Protein AF-A0AAW4JPZ0-F1 (afdb_monomer_lite)

Organism: NCBI:txid479978

Radius of gyration: 32.88 Å; chains: 1; bounding box: 111×64×80 Å

Foldseek 3Di:
DADFLLVQQLLLQLLLVLVVLDDDLSVLVNVCSVCSRVPDPDPRFDDPDDLVRLVVSLVSLVVQLVVLVVQLLVLLVQEALLLLLLLQLLLFQQRPVVNFRDLAFGSQLFLSLLSLLHLHALADDLFDDPSHNLSSLSNSQSSSSNVSSVVSSVVSVLVSQPVPPDPALQSPQLLVLLQVVVVPSGFAQQFLLLLLLVVLLQVLCVVVVRHAARLVLLLLLLVVQRVLSRVLSVVLQVPDDPPFLSNVCSSNVHSPSVHRRDGDPVNVVSSRVRSVSNKDFQVRSLVSGDPVRSVSNVVSLVFQEDHPVPSDNHNDPGSLPGPCLLRQWYDHPRIIHRSTSSCSGRVVSVNCCVSCCVPVPPSSLVSLQVSLLCLLQVLLCVQQDPKDKDAWWWWAAPVRPDTAIFRMWIGHQQEIEGEQEASDDQDSCSSNSPRVSSLVSLLVQVLVSLLRRLSLVVSCQVRQKIWIAHPVGDIDIDGLVRHPAYAYEREYQDAPFQVQLLVSSCCSSLSYPPLFNHRYGYSSVSNVLSQQQNHPLSNVLLLVLSSLQSLPNLEGERGDLQSVLCLLQQDPRLLVLLVCVVVPVQFRDDPPDDTRRHDYDDHCSCVVFPPVLSCQQPVPHSNGDPVRHGRHSADPVLVVLLVVQCVPPVDSQFSSLSSSHGNVPVVCQCVQQPPDPDPAWDWDDRRQEIEIEDEPVDDPVRSCPDPVNLVSLQRHQKYWYWYADPSDTHTHGMDGGCVRSLNPDDDDDTRHSHSSDPPPVSSVVSVVVVVVQQPPVLLVVVVVVPDDSVLSRLCSNLVNSVVLVVLCVVPNDSNLSSCCQSPLLCVVCVVVVHRSVPQPDDSVQVNVLSVCVVVLQAPPVCSNVLVVVCSVPPPDRSSVSCVVVVRTAAAPLLLLLVLLLVLCVVCVVLLVCVLVPPPVSLVVSQVSSCVVSVHRHRVVSSVVSNCQCNPDDCSSVVSVVVPPDDD

Sequence (967 aa):
MPIPLRDSGFDLDKLVLLKTIGGPVAQTLLDMSSAMQIAAPTPVPPPDFSARQITHFRQTCQTLQGEARDRLEAAMLKTSTMNCAQVAIILGQADLHLAAVTASPNAFSYEIELIAGSNSGLRWTEKFGRGDINASLAALAEARRFNVYSHLDLFTHGLEKSIGERFSYGNIPLGKLFSTEWLSGRGKFFTAYDLKYMEMIRSDLTLHRVHVPDPRAAHALIQPYVPRWTEAINSLIVTLSRSSPLRRVISSQSLLSHGTISLNPEDHKMFKRALPRLSLLYTQLLAQIPTHLREDAEIWLDLLTLSSDNKRQTRFHSHMDSPLRQRPILSAGAQRLVALPHKLSTDLSTVVDEIWSSNLKEAYFSARARSVETIALHTLTERLTGCRSIGGGFYTSRDGRIRGEVDGVVLWHDICIILEGKGGFLSIASRRGHDEAALADLRQTVGEGYFQAARIARVLEVDGSVDLRSTTGETLVVNGKSLRRMYVIIPTADDFHVVATKLPILWHKGVLPRGSLPLIISAQDLLLLADALTSATQLIAYLDFREEILANTWLHLADELEILGAFLGGLDVVGESQMELADGSTRQRFGRKRKVKIVNIAPMQQERYIDPWMARKFSQSLDGDPTIKPPARHDAESERALEDLWRNERDLGSITAGICLDRRIPGLIVKGCRGLHIRKIHVRRHYGISAVAFPSHMSIERVKKNPEVKKEANRSRYILYVEIEKGSPRLRHVALGRKHARFKAGNVRTALRSGVPLHNGWYERMEARRSKSFNRAAVAALEAEGLSRDIAVGVVRAGLANQVRETSRAGVDLARVAALWLGDVAQLAVEQRTHPASLQLQNATLVRILLMVESFTLPKKNVLPLLRLMVSERNSEPYAAAKEARLLANDDEELIRSAISAVLREEPEALQRLRSGKKSVRNYLLGRVAKRMGMAPRPDLAMQILTQATEQEGGWARLTQSQGVRE

Structure (mmCIF, N/CA/C/O backbone):
data_AF-A0AAW4JPZ0-F1
#
_entry.id   AF-A0AAW4JPZ0-F1
#
loop_
_atom_site.group_PDB
_atom_site.id
_atom_site.type_symbol
_atom_site.label_atom_id
_atom_site.label_alt_id
_atom_site.label_comp_id
_atom_site.label_asym_id
_atom_site.label_entity_id
_atom_site.label_seq_id
_atom_site.pdbx_PDB_ins_code
_atom_site.Cartn_x
_atom_site.Cartn_y
_atom_site.Cartn_z
_atom_site.occupancy
_atom_site.B_iso_or_equiv
_atom_site.auth_seq_id
_atom_site.auth_comp_id
_atom_site.auth_asym_id
_atom_site.auth_atom_id
_atom_site.pdbx_PDB_model_num
ATOM 1 N N . MET A 1 1 ? -17.068 11.134 -11.189 1.00 26.08 1 MET A N 1
ATOM 2 C CA . MET A 1 1 ? -16.119 11.398 -12.288 1.00 26.08 1 MET A CA 1
ATOM 3 C C . MET A 1 1 ? -16.030 10.141 -13.140 1.00 26.08 1 MET A C 1
ATOM 5 O O . MET A 1 1 ? -16.280 9.075 -12.586 1.00 26.08 1 MET A O 1
ATOM 9 N N . PRO A 1 2 ? -15.758 10.236 -14.451 1.00 31.30 2 PRO A N 1
ATOM 10 C CA . PRO A 1 2 ? -15.412 9.064 -15.245 1.00 31.30 2 PRO A CA 1
ATOM 11 C C . PRO A 1 2 ? -14.037 8.534 -14.811 1.00 31.30 2 PRO A C 1
ATOM 13 O O . PRO A 1 2 ? -13.208 9.301 -14.327 1.00 31.30 2 PRO A O 1
ATOM 16 N N . ILE A 1 3 ? -13.828 7.232 -15.001 1.00 37.84 3 ILE A N 1
ATOM 17 C CA . ILE A 1 3 ? -12.562 6.508 -14.813 1.00 37.84 3 ILE A CA 1
ATOM 18 C C . ILE A 1 3 ? -11.396 7.314 -15.439 1.00 37.84 3 ILE A C 1
ATOM 20 O O . ILE A 1 3 ? -11.584 7.881 -16.525 1.00 37.84 3 ILE A O 1
ATOM 24 N N . PRO A 1 4 ? -10.201 7.385 -14.816 1.00 47.19 4 PRO A N 1
ATOM 25 C CA . PRO A 1 4 ? -9.042 8.036 -15.427 1.00 47.19 4 PRO A CA 1
ATOM 26 C C . PRO A 1 4 ? -8.773 7.513 -16.852 1.00 47.19 4 PRO A C 1
ATOM 28 O O . PRO A 1 4 ? -8.834 6.311 -17.104 1.00 47.19 4 PRO A O 1
ATOM 31 N N . LEU A 1 5 ? -8.445 8.411 -17.792 1.00 46.41 5 LEU A N 1
ATOM 32 C CA . LEU A 1 5 ? -8.240 8.106 -19.226 1.00 46.41 5 LEU A CA 1
ATOM 33 C C . LEU A 1 5 ? -7.129 7.063 -19.503 1.00 46.41 5 LEU A C 1
ATOM 35 O O . LEU A 1 5 ? -7.093 6.471 -20.577 1.00 46.41 5 LEU A O 1
ATOM 39 N N . ARG A 1 6 ? -6.234 6.806 -18.542 1.00 53.91 6 ARG A N 1
ATOM 40 C CA . ARG A 1 6 ? -5.093 5.882 -18.702 1.00 53.91 6 ARG A CA 1
ATOM 41 C C . ARG A 1 6 ? -5.485 4.419 -18.727 1.00 53.91 6 ARG A C 1
ATOM 43 O O . ARG A 1 6 ? -4.976 3.670 -19.559 1.00 53.91 6 ARG A O 1
ATOM 50 N N . ASP A 1 7 ? -6.452 4.043 -17.901 1.00 62.25 7 ASP A N 1
ATOM 51 C CA . ASP A 1 7 ? -7.003 2.688 -17.914 1.00 62.25 7 ASP A CA 1
ATOM 52 C C . ASP A 1 7 ? -7.899 2.488 -19.152 1.00 62.25 7 ASP A C 1
ATOM 54 O O . ASP A 1 7 ? -7.961 1.395 -19.722 1.00 62.25 7 ASP A O 1
ATOM 58 N N . SER A 1 8 ? -8.527 3.565 -19.647 1.00 70.62 8 SER A N 1
ATOM 59 C CA . SER A 1 8 ? -9.424 3.482 -20.801 1.00 70.62 8 SER A CA 1
ATOM 60 C C . SER A 1 8 ? -8.691 3.163 -22.107 1.00 70.62 8 SER A C 1
ATOM 62 O O . SER A 1 8 ? -9.219 2.396 -22.911 1.00 70.62 8 SER A O 1
ATOM 64 N N . GLY A 1 9 ? -7.465 3.657 -22.310 1.00 80.62 9 GLY A N 1
ATOM 65 C CA . GLY A 1 9 ? -6.660 3.332 -23.493 1.00 80.62 9 GLY A CA 1
ATOM 66 C C . GLY A 1 9 ? -6.282 1.851 -23.594 1.00 80.62 9 GLY A C 1
ATOM 67 O O . GLY A 1 9 ? -6.441 1.240 -24.655 1.00 80.62 9 GLY A O 1
ATOM 68 N N . PHE A 1 10 ? -5.856 1.246 -22.479 1.00 84.94 10 PHE A N 1
ATOM 69 C CA . PHE A 1 10 ? -5.588 -0.196 -22.407 1.00 84.94 10 PHE A CA 1
ATOM 70 C C . PHE A 1 10 ? -6.864 -1.016 -22.636 1.00 84.94 10 PHE A C 1
ATOM 72 O O . PHE A 1 10 ? -6.847 -2.001 -23.377 1.00 84.94 10 PHE A O 1
ATOM 79 N N . ASP A 1 11 ? -7.989 -0.591 -22.058 1.00 81.38 11 ASP A N 1
ATOM 80 C CA . ASP A 1 11 ? -9.278 -1.247 -22.266 1.00 81.38 11 ASP A CA 1
ATOM 81 C C . ASP A 1 11 ? -9.766 -1.146 -23.718 1.00 81.38 11 ASP A C 1
ATOM 83 O O . ASP A 1 11 ? -10.291 -2.124 -24.249 1.00 81.38 11 ASP A O 1
ATOM 87 N N . LEU A 1 12 ? -9.551 -0.016 -24.398 1.00 86.75 12 LEU A N 1
ATOM 88 C CA . LEU A 1 12 ? -9.835 0.125 -25.831 1.00 86.75 12 LEU A CA 1
ATOM 89 C C . LEU A 1 12 ? -8.989 -0.846 -26.667 1.00 86.75 12 LEU A C 1
ATOM 91 O O . LEU A 1 12 ? -9.527 -1.533 -27.538 1.00 86.75 12 LEU A O 1
ATOM 95 N N . ASP A 1 13 ? -7.690 -0.956 -26.375 1.00 90.38 13 ASP A N 1
ATOM 96 C CA . ASP A 1 13 ? -6.790 -1.918 -27.026 1.00 90.38 13 ASP A CA 1
ATOM 97 C C . ASP A 1 13 ? -7.234 -3.371 -26.764 1.00 90.38 13 ASP A C 1
ATOM 99 O O . ASP A 1 13 ? -7.239 -4.206 -27.674 1.00 90.38 13 ASP A O 1
ATOM 103 N N . LYS A 1 14 ? -7.700 -3.667 -25.545 1.00 90.12 14 LYS A N 1
ATOM 104 C CA . LYS A 1 14 ? -8.281 -4.962 -25.163 1.00 90.12 14 LYS A CA 1
ATOM 105 C C . LYS A 1 14 ? -9.532 -5.302 -25.973 1.00 90.12 14 LYS A C 1
ATOM 107 O O . LYS A 1 14 ? -9.638 -6.428 -26.457 1.00 90.12 14 LYS A O 1
ATOM 112 N N . LEU A 1 15 ? -10.449 -4.352 -26.173 1.00 90.50 15 LEU A N 1
ATOM 113 C CA . LEU A 1 15 ? -11.642 -4.557 -27.007 1.00 90.50 15 LEU A CA 1
ATOM 114 C C . LEU A 1 15 ? -11.270 -4.908 -28.457 1.00 90.50 15 LEU A C 1
ATOM 116 O O . LEU A 1 15 ? -11.903 -5.769 -29.066 1.00 90.50 15 LEU A O 1
ATOM 120 N N . VAL A 1 16 ? -10.240 -4.262 -29.010 1.00 92.31 16 VAL A N 1
ATOM 121 C CA . VAL A 1 16 ? -9.763 -4.516 -30.380 1.00 92.31 16 VAL A CA 1
ATOM 122 C C . VAL A 1 16 ? -9.237 -5.940 -30.511 1.00 92.31 16 VAL A C 1
ATOM 124 O O . VAL A 1 16 ? -9.633 -6.655 -31.427 1.00 92.31 16 VAL A O 1
ATOM 127 N N . LEU A 1 17 ? -8.391 -6.381 -29.578 1.00 93.44 17 LEU A N 1
ATOM 128 C CA . LEU A 1 17 ? -7.812 -7.724 -29.637 1.00 93.44 17 LEU A CA 1
ATOM 129 C C . LEU A 1 17 ? -8.838 -8.825 -29.353 1.00 93.44 17 LEU A C 1
ATOM 131 O O . LEU A 1 17 ? -8.780 -9.873 -29.991 1.00 93.44 17 LEU A O 1
ATOM 135 N N . LEU A 1 18 ? -9.811 -8.592 -28.467 1.00 92.75 18 LEU A N 1
ATOM 136 C CA . LEU A 1 18 ? -10.906 -9.540 -28.229 1.00 92.75 18 LEU A CA 1
ATOM 137 C C . LEU A 1 18 ? -11.735 -9.796 -29.497 1.00 92.75 18 LEU A C 1
ATOM 139 O O . LEU A 1 18 ? -12.081 -10.946 -29.768 1.00 92.75 18 LEU A O 1
ATOM 143 N N . LYS A 1 19 ? -11.991 -8.756 -30.306 1.00 91.06 19 LYS A N 1
ATOM 144 C CA . LYS A 1 19 ? -12.650 -8.906 -31.617 1.00 91.06 19 LYS A CA 1
ATOM 145 C C . LYS A 1 19 ? -11.830 -9.768 -32.577 1.00 91.06 19 LYS A C 1
ATOM 147 O O . LYS A 1 19 ? -12.410 -10.552 -33.319 1.00 91.06 19 LYS A O 1
ATOM 152 N N . THR A 1 20 ? -10.504 -9.641 -32.543 1.00 89.06 20 THR A N 1
ATOM 153 C CA . THR A 1 20 ? -9.594 -10.428 -33.389 1.00 89.06 20 THR A CA 1
ATOM 154 C C . THR A 1 20 ? -9.496 -11.890 -32.950 1.00 89.06 20 THR A C 1
ATOM 156 O O . THR A 1 20 ? -9.443 -12.766 -33.805 1.00 89.06 20 THR A O 1
ATOM 159 N N . ILE A 1 21 ? -9.478 -12.172 -31.639 1.00 92.44 21 ILE A N 1
ATOM 160 C CA . ILE A 1 21 ? -9.408 -13.550 -31.114 1.00 92.44 21 ILE A CA 1
ATOM 161 C C . ILE A 1 21 ? -10.687 -14.330 -31.455 1.00 92.44 21 ILE A C 1
ATOM 163 O O . ILE A 1 21 ? -10.613 -15.483 -31.877 1.00 92.44 21 ILE A O 1
ATOM 167 N N . GLY A 1 22 ? -11.856 -13.707 -31.275 1.00 86.31 22 GLY A N 1
ATOM 168 C CA . GLY A 1 22 ? -13.150 -14.325 -31.557 1.00 86.31 22 GLY A CA 1
ATOM 169 C C . GLY A 1 22 ? -13.521 -15.501 -30.637 1.00 86.31 22 GLY A C 1
ATOM 170 O O . GLY A 1 22 ? -12.825 -15.859 -29.686 1.00 86.31 22 GLY A O 1
ATOM 171 N N . GLY A 1 23 ? -14.681 -16.101 -30.904 1.00 88.44 23 GLY A N 1
ATOM 172 C CA . GLY A 1 23 ? -15.221 -17.221 -30.129 1.00 88.44 23 GLY A CA 1
ATOM 173 C C . GLY A 1 23 ? -15.997 -16.818 -28.860 1.00 88.44 23 GLY A C 1
ATOM 174 O O . GLY A 1 23 ? -16.029 -15.647 -28.479 1.00 88.44 23 GLY A O 1
ATOM 175 N N . PRO A 1 24 ? -16.649 -17.786 -28.182 1.00 85.56 24 PRO A N 1
ATOM 176 C CA . PRO A 1 24 ? -17.629 -17.497 -27.125 1.00 85.56 24 PRO A CA 1
ATOM 177 C C . PRO A 1 24 ? -17.048 -16.783 -25.897 1.00 85.56 24 PRO A C 1
ATOM 179 O O . PRO A 1 24 ? -17.677 -15.882 -25.338 1.00 85.56 24 PRO A O 1
ATOM 182 N N . VAL A 1 25 ? -15.829 -17.166 -25.493 1.00 85.38 25 VAL A N 1
ATOM 183 C CA . VAL A 1 25 ? -15.129 -16.545 -24.359 1.00 85.38 25 VAL A CA 1
ATOM 184 C C . VAL A 1 25 ? -14.765 -15.102 -24.694 1.00 85.38 25 VAL A C 1
ATOM 186 O O . VAL A 1 25 ? -15.086 -14.203 -23.921 1.00 85.38 25 VAL A O 1
ATOM 189 N N . ALA A 1 26 ? -14.170 -14.861 -25.867 1.00 89.12 26 ALA A N 1
ATOM 190 C CA . ALA A 1 26 ? -13.782 -13.518 -26.287 1.00 89.12 26 ALA A CA 1
ATOM 191 C C . ALA A 1 26 ? -14.992 -12.585 -26.416 1.00 89.12 26 ALA A C 1
ATOM 193 O O . ALA A 1 26 ? -14.933 -11.458 -25.932 1.00 89.12 26 ALA A O 1
ATOM 194 N N . GLN A 1 27 ? -16.095 -13.067 -27.004 1.00 86.81 27 GLN A N 1
ATOM 195 C CA . GLN A 1 27 ? -17.321 -12.285 -27.171 1.00 86.81 27 GLN A CA 1
ATOM 196 C C . GLN A 1 27 ? -17.910 -11.858 -25.824 1.00 86.81 27 GLN A C 1
ATOM 198 O O . GLN A 1 27 ? -18.240 -10.696 -25.630 1.00 86.81 27 GLN A O 1
ATOM 203 N N . THR A 1 28 ? -17.962 -12.764 -24.851 1.00 82.31 28 THR A N 1
ATOM 204 C CA . THR A 1 28 ? -18.481 -12.420 -23.521 1.00 82.31 28 THR A CA 1
ATOM 205 C C . THR A 1 28 ? -17.577 -11.413 -22.804 1.00 82.31 28 THR A C 1
ATOM 207 O O . THR A 1 28 ? -18.065 -10.475 -22.180 1.00 82.31 28 THR A O 1
ATOM 210 N N . LEU A 1 29 ? -16.248 -11.572 -22.894 1.00 82.00 29 LEU A N 1
ATOM 211 C CA . LEU A 1 29 ? -15.302 -10.606 -22.322 1.00 82.00 29 LEU A CA 1
ATOM 212 C C . LEU A 1 29 ? -15.391 -9.239 -23.010 1.00 82.00 29 LEU A C 1
ATOM 214 O O . LEU A 1 29 ? -15.194 -8.212 -22.352 1.00 82.00 29 LEU A O 1
ATOM 218 N N . LEU A 1 30 ? -15.687 -9.227 -24.312 1.00 84.31 30 LEU A N 1
ATOM 219 C CA . LEU A 1 30 ? -15.935 -8.020 -25.088 1.00 84.31 30 LEU A CA 1
ATOM 220 C C . LEU A 1 30 ? -17.180 -7.308 -24.553 1.00 84.31 30 LEU A C 1
ATOM 222 O O . LEU A 1 30 ? -17.080 -6.145 -24.172 1.00 84.31 30 LEU A O 1
ATOM 226 N N . ASP A 1 31 ? -18.298 -8.023 -24.419 1.00 77.31 31 ASP A N 1
ATOM 227 C CA . ASP A 1 31 ? -19.561 -7.483 -23.905 1.00 77.31 31 ASP A CA 1
ATOM 228 C C . ASP A 1 31 ? -19.399 -6.941 -22.473 1.00 77.31 31 ASP A C 1
ATOM 230 O O . ASP A 1 31 ? -19.834 -5.828 -22.168 1.00 77.31 31 ASP A O 1
ATOM 234 N N . MET A 1 32 ? -18.695 -7.684 -21.606 1.00 72.56 32 MET A N 1
ATOM 235 C CA . MET A 1 32 ? -18.356 -7.249 -20.245 1.00 72.56 32 MET A CA 1
ATOM 236 C C . MET A 1 32 ? -17.547 -5.951 -20.247 1.00 72.56 32 MET A C 1
ATOM 238 O O . MET A 1 32 ? -17.881 -5.004 -19.536 1.00 72.56 32 MET A O 1
ATOM 242 N N . SER A 1 33 ? -16.483 -5.902 -21.048 1.00 73.75 33 SER A N 1
ATOM 243 C CA . SER A 1 33 ? -15.581 -4.749 -21.098 1.00 73.75 33 SER A CA 1
ATOM 244 C C . SER A 1 33 ? -16.268 -3.522 -21.705 1.00 73.75 33 SER A C 1
ATOM 246 O O . SER A 1 33 ? -16.056 -2.410 -21.230 1.00 73.75 33 SER A O 1
ATOM 248 N N . SER A 1 34 ? -17.135 -3.708 -22.705 1.00 72.75 34 SER A N 1
ATOM 249 C CA . SER A 1 34 ? -17.938 -2.632 -23.293 1.00 72.75 34 SER A CA 1
ATOM 250 C C . SER A 1 34 ? -18.981 -2.084 -22.316 1.00 72.75 34 SER A C 1
ATOM 252 O O . SER A 1 34 ? -19.147 -0.868 -22.233 1.00 72.75 34 SER A O 1
ATOM 254 N N . ALA A 1 35 ? -19.634 -2.939 -21.521 1.00 64.06 35 ALA A N 1
ATOM 255 C CA . ALA A 1 35 ? -20.591 -2.496 -20.505 1.00 64.06 35 ALA A CA 1
ATOM 256 C C . ALA A 1 35 ? -19.929 -1.637 -19.411 1.00 64.06 35 ALA A C 1
ATOM 258 O O . ALA A 1 35 ? -20.505 -0.638 -18.976 1.00 64.06 35 ALA A O 1
ATOM 259 N N . MET A 1 36 ? -18.698 -1.976 -19.004 1.00 61.22 36 MET A N 1
ATOM 260 C CA . MET A 1 36 ? -17.944 -1.201 -18.006 1.00 61.22 36 MET A CA 1
ATOM 261 C C . MET A 1 36 ? -17.610 0.227 -18.474 1.00 61.22 36 MET A C 1
ATOM 263 O O . MET A 1 36 ? -17.472 1.113 -17.634 1.00 61.22 36 MET A O 1
ATOM 267 N N . GLN A 1 37 ? -17.547 0.487 -19.787 1.00 61.62 37 GLN A N 1
ATOM 268 C CA . GLN A 1 37 ? -17.270 1.826 -20.325 1.00 61.62 37 GLN A CA 1
ATOM 269 C C . GLN A 1 37 ? -18.472 2.792 -20.268 1.00 61.62 37 GLN A C 1
ATOM 271 O O . GLN A 1 37 ? -18.270 4.002 -20.333 1.00 61.62 37 GLN A O 1
ATOM 276 N N . ILE A 1 38 ? -19.712 2.300 -20.122 1.00 50.00 38 ILE A N 1
ATOM 277 C CA . ILE A 1 38 ? -20.946 3.110 -20.272 1.00 50.00 38 ILE A CA 1
ATOM 278 C C . ILE A 1 38 ? -21.476 3.664 -18.919 1.00 50.00 38 ILE A C 1
ATOM 280 O O . ILE A 1 38 ? -22.502 4.332 -18.861 1.00 50.00 38 ILE A O 1
ATOM 284 N N . ALA A 1 39 ? -20.734 3.489 -17.817 1.00 42.31 39 ALA A N 1
ATOM 285 C CA . ALA A 1 39 ? -21.005 4.096 -16.499 1.00 42.31 39 ALA A CA 1
ATOM 286 C C . ALA A 1 39 ? -22.301 3.658 -15.774 1.00 42.31 39 ALA A C 1
ATOM 288 O O . ALA A 1 39 ? -22.744 4.323 -14.838 1.00 42.31 39 ALA A O 1
ATOM 289 N N . ALA A 1 40 ? -22.856 2.491 -16.109 1.00 36.84 40 ALA A N 1
ATOM 290 C CA . ALA A 1 40 ? -23.821 1.799 -15.257 1.00 36.84 40 ALA A CA 1
ATOM 291 C C . ALA A 1 40 ? -23.407 0.325 -15.121 1.00 36.84 40 ALA A C 1
ATOM 293 O O . ALA A 1 40 ? -23.264 -0.346 -16.147 1.00 36.84 40 ALA A O 1
ATOM 294 N N . PRO A 1 41 ? -23.203 -0.208 -13.897 1.00 41.38 41 PRO A N 1
ATOM 295 C CA . PRO A 1 41 ? -22.935 -1.626 -13.704 1.00 41.38 41 PRO A CA 1
ATOM 296 C C . PRO A 1 41 ? -24.203 -2.395 -14.067 1.00 41.38 41 PRO A C 1
ATOM 298 O O . PRO A 1 41 ? -25.071 -2.652 -13.235 1.00 41.38 41 PRO A O 1
ATOM 301 N N . THR A 1 42 ? -24.336 -2.739 -15.342 1.00 36.59 42 THR A N 1
ATOM 302 C CA . THR A 1 42 ? -25.367 -3.676 -15.766 1.00 36.59 42 THR A CA 1
ATOM 303 C C . THR A 1 42 ? -24.881 -5.044 -15.292 1.00 36.59 42 THR A C 1
ATOM 305 O O . THR A 1 42 ? -23.734 -5.396 -15.580 1.00 36.59 42 THR A O 1
ATOM 308 N N . PRO A 1 43 ? -25.668 -5.807 -14.516 1.00 40.09 43 PRO A N 1
ATOM 309 C CA . PRO A 1 43 ? -25.243 -7.121 -14.061 1.00 40.09 43 PRO A CA 1
ATOM 310 C C . PRO A 1 43 ? -25.048 -8.028 -15.278 1.00 40.09 43 PRO A C 1
ATOM 312 O O . PRO A 1 43 ? -26.017 -8.516 -15.857 1.00 40.09 43 PRO A O 1
ATOM 315 N N . VAL A 1 44 ? -23.793 -8.248 -15.673 1.00 40.81 44 VAL A N 1
ATOM 316 C CA . VAL A 1 44 ? -23.469 -9.230 -16.706 1.00 40.81 44 VAL A CA 1
ATOM 317 C C . VAL A 1 44 ? -23.638 -10.614 -16.076 1.00 40.81 44 VAL A C 1
ATOM 319 O O . VAL A 1 44 ? -23.067 -10.859 -15.005 1.00 40.81 44 VAL A O 1
ATOM 322 N N . PRO A 1 45 ? -24.459 -11.511 -16.653 1.00 41.62 45 PRO A N 1
ATOM 323 C CA . PRO A 1 45 ? -24.590 -12.867 -16.138 1.00 41.62 45 PRO A CA 1
ATOM 324 C C . PRO A 1 45 ? -23.210 -13.542 -16.098 1.00 41.62 45 PRO A C 1
ATOM 326 O O . PRO A 1 45 ? -22.396 -13.311 -16.994 1.00 41.62 45 PRO A O 1
ATOM 329 N N . PRO A 1 46 ? -22.916 -14.352 -15.062 1.00 48.47 46 PRO A N 1
ATOM 330 C CA . PRO A 1 46 ? -21.647 -15.054 -14.998 1.00 48.47 46 PRO A CA 1
ATOM 331 C C . PRO A 1 46 ? -21.509 -15.939 -16.241 1.00 48.47 46 PRO A C 1
ATOM 333 O O . PRO A 1 46 ? -22.488 -16.583 -16.635 1.00 48.47 46 PRO A O 1
ATOM 336 N N . PRO A 1 47 ? -20.325 -15.963 -16.863 1.00 57.50 47 PRO A N 1
ATOM 337 C CA . PRO A 1 47 ? -20.127 -16.737 -18.071 1.00 57.50 47 PRO A CA 1
ATOM 338 C C . PRO A 1 47 ? -20.341 -18.233 -17.812 1.00 57.50 47 PRO A C 1
ATOM 340 O O . PRO A 1 47 ? -19.744 -18.795 -16.894 1.00 57.50 47 PRO A O 1
ATOM 343 N N . ASP A 1 48 ? -21.162 -18.880 -18.641 1.00 65.88 48 ASP A N 1
ATOM 344 C CA . ASP A 1 48 ? -21.320 -20.338 -18.665 1.00 65.88 48 ASP A CA 1
ATOM 345 C C . ASP A 1 48 ? -20.389 -20.917 -19.740 1.00 65.88 48 ASP A C 1
ATOM 347 O O . ASP A 1 48 ? -20.785 -21.171 -20.879 1.00 65.88 48 ASP A O 1
ATOM 351 N N . PHE A 1 49 ? -19.099 -21.014 -19.409 1.00 74.94 49 PHE A N 1
ATOM 352 C CA . PHE A 1 49 ? -18.096 -21.597 -20.297 1.00 74.94 49 PHE A CA 1
ATOM 353 C C . PHE A 1 49 ? -17.802 -23.040 -19.898 1.00 74.94 49 PHE A C 1
ATOM 355 O O . PHE A 1 49 ? -17.612 -23.353 -18.724 1.00 74.94 49 PHE A O 1
ATOM 362 N N . SER A 1 50 ? -17.651 -23.917 -20.887 1.00 80.31 50 SER A N 1
ATOM 363 C CA . SER A 1 50 ? -16.997 -25.206 -20.665 1.00 80.31 50 SER A CA 1
ATOM 364 C C . SER A 1 50 ? -15.505 -25.003 -20.377 1.00 80.31 50 SER A C 1
ATOM 366 O O . SER A 1 50 ? -14.872 -24.106 -20.940 1.00 80.31 50 SER A O 1
ATOM 368 N N . ALA A 1 51 ? -14.910 -25.882 -19.562 1.00 78.06 51 ALA A N 1
ATOM 369 C CA . ALA A 1 51 ? -13.464 -25.876 -19.319 1.00 78.06 51 ALA A CA 1
ATOM 370 C C . ALA A 1 51 ? -12.674 -25.880 -20.642 1.00 78.06 51 ALA A C 1
ATOM 372 O O . ALA A 1 51 ? -11.763 -25.082 -20.816 1.00 78.06 51 ALA A O 1
ATOM 373 N N . ARG A 1 52 ? -13.122 -26.668 -21.633 1.00 83.75 52 ARG A N 1
ATOM 374 C CA . ARG A 1 52 ? -12.526 -26.727 -22.978 1.00 83.75 52 ARG A CA 1
ATOM 375 C C . ARG A 1 52 ? -12.510 -25.372 -23.694 1.00 83.75 52 ARG A C 1
ATOM 377 O O . ARG A 1 52 ? -11.510 -25.047 -24.327 1.00 83.75 52 ARG A O 1
ATOM 384 N N . GLN A 1 53 ? -13.589 -24.589 -23.609 1.00 85.62 53 GLN A N 1
ATOM 385 C CA . GLN A 1 53 ? -13.640 -23.246 -24.203 1.00 85.62 53 GLN A CA 1
ATOM 386 C C . GLN A 1 53 ? -12.641 -22.299 -23.532 1.00 85.62 53 GLN A C 1
ATOM 388 O O . GLN A 1 53 ? -11.978 -21.534 -24.232 1.00 85.62 53 GLN A O 1
ATOM 393 N N . ILE A 1 54 ? -12.493 -22.375 -22.204 1.00 82.69 54 ILE A N 1
ATOM 394 C CA . ILE A 1 54 ? -11.499 -21.571 -21.485 1.00 82.69 54 ILE A CA 1
ATOM 395 C C . ILE A 1 54 ? -10.078 -22.004 -21.848 1.00 82.69 54 ILE A C 1
ATOM 397 O O . ILE A 1 54 ? -9.275 -21.157 -22.231 1.00 82.69 54 ILE A O 1
ATOM 401 N N . THR A 1 55 ? -9.766 -23.299 -21.774 1.00 84.31 55 THR A N 1
ATOM 402 C CA . THR A 1 55 ? -8.432 -23.818 -22.098 1.00 84.31 55 THR A CA 1
ATOM 403 C C . THR A 1 55 ? -8.028 -23.449 -23.527 1.00 84.31 55 THR A C 1
ATOM 405 O O . THR A 1 55 ? -6.907 -22.996 -23.743 1.00 84.31 55 THR A O 1
ATOM 408 N N . HIS A 1 56 ? -8.946 -23.568 -24.495 1.00 90.00 56 HIS A N 1
ATOM 409 C CA . HIS A 1 56 ? -8.684 -23.174 -25.880 1.00 90.00 56 HIS A CA 1
ATOM 410 C C . HIS A 1 56 ? -8.385 -21.674 -26.005 1.00 90.00 56 HIS A C 1
ATOM 412 O O . HIS A 1 56 ? -7.374 -21.303 -26.591 1.00 90.00 56 HIS A O 1
ATOM 418 N N . PHE A 1 57 ? -9.208 -20.811 -25.399 1.00 91.06 57 PHE A N 1
ATOM 419 C CA . PHE A 1 57 ? -8.967 -19.365 -25.404 1.00 91.06 57 PHE A CA 1
ATOM 420 C C . PHE A 1 57 ? -7.601 -19.008 -24.794 1.00 91.06 57 PHE A C 1
ATOM 422 O O . PHE A 1 57 ? -6.865 -18.201 -25.358 1.00 91.06 57 PHE A O 1
ATOM 429 N N . ARG A 1 58 ? -7.224 -19.654 -23.684 1.00 88.25 58 ARG A N 1
ATOM 430 C CA . ARG A 1 58 ? -5.919 -19.463 -23.034 1.00 88.25 58 ARG A CA 1
ATOM 431 C C . ARG A 1 58 ? -4.753 -19.858 -23.936 1.00 88.25 58 ARG A C 1
ATOM 433 O O . ARG A 1 58 ? -3.816 -19.079 -24.082 1.00 88.25 58 ARG A O 1
ATOM 440 N N . GLN A 1 59 ? -4.826 -21.026 -24.574 1.00 90.31 59 GLN A N 1
ATOM 441 C CA . GLN A 1 59 ? -3.811 -21.477 -25.535 1.00 90.31 59 GLN A CA 1
ATOM 442 C C . GLN A 1 59 ? -3.664 -20.493 -26.704 1.00 90.31 59 GLN A C 1
ATOM 444 O O . GLN A 1 59 ? -2.542 -20.176 -27.109 1.00 90.31 59 GLN A O 1
ATOM 449 N N . THR A 1 60 ? -4.778 -19.950 -27.201 1.00 93.75 60 THR A N 1
ATOM 450 C CA . THR A 1 60 ? -4.766 -18.903 -28.229 1.00 93.75 60 THR A CA 1
ATOM 451 C C . THR A 1 60 ? -4.075 -17.635 -27.725 1.00 93.75 60 THR A C 1
ATOM 453 O O . THR A 1 60 ? -3.183 -17.126 -28.402 1.00 93.75 60 THR A O 1
ATOM 456 N N . CYS A 1 61 ? -4.404 -17.149 -26.521 1.00 90.81 61 CYS A N 1
ATOM 457 C CA . CYS A 1 61 ? -3.723 -15.995 -25.924 1.00 90.81 61 CYS A CA 1
ATOM 458 C C . CYS A 1 61 ? -2.214 -16.226 -25.763 1.00 90.81 61 CYS A C 1
ATOM 460 O O . CYS A 1 61 ? -1.438 -15.339 -26.100 1.00 90.81 61 CYS A O 1
ATOM 462 N N . GLN A 1 62 ? -1.793 -17.405 -25.299 1.00 89.44 62 GLN A N 1
ATOM 463 C CA . GLN A 1 62 ? -0.377 -17.754 -25.120 1.00 89.44 62 GLN A CA 1
ATOM 464 C C . GLN A 1 62 ? 0.380 -17.819 -26.453 1.00 89.44 62 GLN A C 1
ATOM 466 O O . GLN A 1 62 ? 1.508 -17.336 -26.549 1.00 89.44 62 GLN A O 1
ATOM 471 N N . THR A 1 63 ? -0.254 -18.353 -27.499 1.00 94.50 63 THR A N 1
ATOM 472 C CA . THR A 1 63 ? 0.321 -18.388 -28.854 1.00 94.50 63 THR A CA 1
ATOM 473 C C . THR A 1 63 ? 0.512 -16.971 -29.396 1.00 94.50 63 THR A C 1
ATOM 475 O O . THR A 1 63 ? 1.620 -16.589 -29.769 1.00 94.50 63 THR A O 1
ATOM 478 N N . LEU A 1 64 ? -0.540 -16.147 -29.346 1.00 95.12 64 LEU A N 1
ATOM 479 C CA . LEU A 1 64 ? -0.500 -14.757 -29.811 1.00 95.12 64 LEU A CA 1
ATOM 480 C C . LEU A 1 64 ? 0.458 -13.883 -28.990 1.00 95.12 64 LEU A C 1
ATOM 482 O O . LEU A 1 64 ? 1.075 -12.959 -29.524 1.00 95.12 64 LEU A O 1
ATOM 486 N N . GLN A 1 65 ? 0.601 -14.172 -27.696 1.00 91.75 65 GLN A N 1
ATOM 487 C CA . GLN A 1 65 ? 1.600 -13.559 -26.828 1.00 91.75 65 GLN A CA 1
ATOM 488 C C . GLN A 1 65 ? 3.023 -13.894 -27.306 1.00 91.75 65 GLN A C 1
ATOM 490 O O . GLN A 1 65 ? 3.854 -12.989 -27.392 1.00 91.75 65 GLN A O 1
ATOM 495 N N . GLY A 1 66 ? 3.298 -15.157 -27.653 1.00 90.56 66 GLY A N 1
ATOM 496 C CA . GLY A 1 66 ? 4.569 -15.584 -28.249 1.00 90.56 66 GLY A CA 1
ATOM 497 C C . GLY A 1 66 ? 4.873 -14.857 -29.560 1.00 90.56 66 GLY A C 1
ATOM 498 O O . GLY A 1 66 ? 5.931 -14.252 -29.699 1.00 90.56 66 GLY A O 1
ATOM 499 N N . GLU A 1 67 ? 3.905 -14.788 -30.474 1.00 94.94 67 GLU A N 1
ATOM 500 C CA . GLU A 1 67 ? 4.079 -14.066 -31.741 1.00 94.94 67 GLU A CA 1
ATOM 501 C C . GLU A 1 67 ? 4.326 -12.562 -31.554 1.00 94.94 67 GLU A C 1
ATOM 503 O O . GLU A 1 67 ? 5.156 -11.967 -32.244 1.00 94.94 67 GLU A O 1
ATOM 508 N N . ALA A 1 68 ? 3.591 -11.918 -30.639 1.00 93.50 68 ALA A N 1
ATOM 509 C CA . ALA A 1 68 ? 3.790 -10.505 -30.324 1.00 93.50 68 ALA A CA 1
ATOM 510 C C . ALA A 1 68 ? 5.197 -10.258 -29.763 1.00 93.50 68 ALA A C 1
ATOM 512 O O . ALA A 1 68 ? 5.821 -9.248 -30.084 1.00 93.50 68 ALA A O 1
ATOM 513 N N . ARG A 1 69 ? 5.726 -11.201 -28.974 1.00 90.75 69 ARG A N 1
ATOM 514 C CA . ARG A 1 69 ? 7.104 -11.151 -28.481 1.00 90.75 69 ARG A CA 1
ATOM 515 C C . ARG A 1 69 ? 8.118 -11.240 -29.620 1.00 90.75 69 ARG A C 1
ATOM 517 O O . ARG A 1 69 ? 9.034 -10.425 -29.657 1.00 90.75 69 ARG A O 1
ATOM 524 N N . ASP A 1 70 ? 7.949 -12.169 -30.554 1.00 91.94 70 ASP A N 1
ATOM 525 C CA . ASP A 1 70 ? 8.879 -12.326 -31.680 1.00 91.94 70 ASP A CA 1
ATOM 526 C C . ASP A 1 70 ? 8.879 -11.082 -32.582 1.00 91.94 70 ASP A C 1
ATOM 528 O O . ASP A 1 70 ? 9.936 -10.573 -32.971 1.00 91.94 70 ASP A O 1
ATOM 532 N N . ARG A 1 71 ? 7.692 -10.517 -32.849 1.00 93.81 71 ARG A N 1
ATOM 533 C CA . ARG A 1 71 ? 7.556 -9.247 -33.580 1.00 93.81 71 ARG A CA 1
ATOM 534 C C . ARG A 1 71 ? 8.169 -8.073 -32.818 1.00 93.81 71 ARG A C 1
ATOM 536 O O . ARG A 1 71 ? 8.805 -7.223 -33.442 1.00 93.81 71 ARG A O 1
ATOM 543 N N . LEU A 1 72 ? 8.023 -8.035 -31.493 1.00 92.81 72 LEU A N 1
ATOM 544 C CA . LEU A 1 72 ? 8.688 -7.049 -30.645 1.00 92.81 72 LEU A CA 1
ATOM 545 C C . LEU A 1 72 ? 10.213 -7.170 -30.761 1.00 92.81 72 LEU A C 1
ATOM 547 O O . LEU A 1 72 ? 10.876 -6.167 -31.011 1.00 92.81 72 LEU A O 1
ATOM 551 N N . GLU A 1 73 ? 10.778 -8.374 -30.639 1.00 89.69 73 GLU A N 1
ATOM 552 C CA . GLU A 1 73 ? 12.223 -8.597 -30.784 1.00 89.69 73 GLU A CA 1
ATOM 553 C C . GLU A 1 73 ? 12.728 -8.133 -32.160 1.00 89.69 73 GLU A C 1
ATOM 555 O O . GLU A 1 73 ? 13.734 -7.423 -32.238 1.00 89.69 73 GLU A O 1
ATOM 560 N N . ALA A 1 74 ? 11.989 -8.429 -33.232 1.00 90.94 74 ALA A N 1
ATOM 561 C CA . ALA A 1 74 ? 12.311 -7.964 -34.580 1.00 90.94 74 ALA A CA 1
ATOM 562 C C . ALA A 1 74 ? 12.230 -6.432 -34.725 1.00 90.94 74 ALA A C 1
ATOM 564 O O . ALA A 1 74 ? 13.088 -5.821 -35.369 1.00 90.94 74 ALA A O 1
ATOM 565 N N . ALA A 1 75 ? 11.226 -5.787 -34.121 1.00 91.19 75 ALA A N 1
ATOM 566 C CA . ALA A 1 75 ? 11.097 -4.329 -34.116 1.00 91.19 75 ALA A CA 1
ATOM 567 C C . ALA A 1 75 ? 12.253 -3.664 -33.350 1.00 91.19 75 ALA A C 1
ATOM 569 O O . ALA A 1 75 ? 12.804 -2.659 -33.807 1.00 91.19 75 ALA A O 1
ATOM 570 N N . MET A 1 76 ? 12.678 -4.265 -32.236 1.00 91.19 76 MET A N 1
ATOM 571 C CA . MET A 1 76 ? 13.767 -3.762 -31.396 1.00 91.19 76 MET A CA 1
ATOM 572 C C . MET A 1 76 ? 15.148 -3.818 -32.063 1.00 91.19 76 MET A C 1
ATOM 574 O O . MET A 1 76 ? 16.046 -3.109 -31.617 1.00 91.19 76 MET A O 1
ATOM 578 N N . LEU A 1 77 ? 15.327 -4.561 -33.162 1.00 89.81 77 LEU A N 1
ATOM 579 C CA . LEU A 1 77 ? 16.542 -4.478 -33.991 1.00 89.81 77 LEU A CA 1
ATOM 580 C C . LEU A 1 77 ? 16.678 -3.129 -34.716 1.00 89.81 77 LEU A C 1
ATOM 582 O O . LEU A 1 77 ? 17.780 -2.739 -35.100 1.00 89.81 77 LEU A O 1
ATOM 586 N N . LYS A 1 78 ? 15.560 -2.421 -34.916 1.00 90.69 78 LYS A N 1
ATOM 587 C CA . LYS A 1 78 ? 15.476 -1.160 -35.671 1.00 90.69 78 LYS A CA 1
ATOM 588 C C . LYS A 1 78 ? 15.336 0.071 -34.772 1.00 90.69 78 LYS A C 1
ATOM 590 O O . LYS A 1 78 ? 15.178 1.175 -35.279 1.00 90.69 78 LYS A O 1
ATOM 595 N N . THR A 1 79 ? 15.346 -0.103 -33.452 1.00 92.44 79 THR A N 1
ATOM 596 C CA . THR A 1 79 ? 15.206 0.991 -32.482 1.00 92.44 79 THR A CA 1
ATOM 597 C C . THR A 1 79 ? 15.976 0.688 -31.189 1.00 92.44 79 THR A C 1
ATOM 599 O O . THR A 1 79 ? 16.748 -0.265 -31.111 1.00 92.44 79 THR A O 1
ATOM 602 N N . SER A 1 80 ? 15.823 1.527 -30.168 1.00 91.12 80 SER A N 1
ATOM 603 C CA . SER A 1 80 ? 16.439 1.381 -28.850 1.00 91.12 80 SER A CA 1
ATOM 604 C C . SER A 1 80 ? 15.392 1.532 -27.746 1.00 91.12 80 SER A C 1
ATOM 606 O O . SER A 1 80 ? 14.330 2.125 -27.956 1.00 91.12 80 SER A O 1
ATOM 608 N N . THR A 1 81 ? 15.686 1.029 -26.541 1.00 91.88 81 THR A N 1
ATOM 609 C CA . THR A 1 81 ? 14.810 1.255 -25.373 1.00 91.88 81 THR A CA 1
ATOM 610 C C . THR A 1 81 ? 14.652 2.749 -25.086 1.00 91.88 81 THR A C 1
ATOM 612 O O . THR A 1 81 ? 13.558 3.197 -24.761 1.00 91.88 81 THR A O 1
ATOM 615 N N . MET A 1 82 ? 15.724 3.529 -25.256 1.00 91.81 82 MET A N 1
ATOM 616 C CA . MET A 1 82 ? 15.714 4.975 -25.027 1.00 91.81 82 MET A CA 1
ATOM 617 C C . MET A 1 82 ? 14.797 5.704 -26.017 1.00 91.81 82 MET A C 1
ATOM 619 O O . MET A 1 82 ? 13.965 6.501 -25.594 1.00 91.81 82 MET A O 1
ATOM 623 N N . ASN A 1 83 ? 14.866 5.359 -27.305 1.00 92.56 83 ASN A N 1
ATOM 624 C CA . ASN A 1 83 ? 13.978 5.915 -28.326 1.00 92.56 83 ASN A CA 1
ATOM 625 C C . ASN A 1 83 ? 12.507 5.571 -28.038 1.00 92.56 83 ASN A C 1
ATOM 627 O O . ASN A 1 83 ? 11.646 6.450 -28.086 1.00 92.56 83 ASN A O 1
ATOM 631 N N . CYS A 1 84 ? 12.220 4.312 -27.684 1.00 94.25 84 CYS A N 1
ATOM 632 C CA . CYS A 1 84 ? 10.866 3.882 -27.328 1.00 94.25 84 CYS A CA 1
ATOM 633 C C . CYS A 1 84 ? 10.329 4.638 -26.106 1.00 94.25 84 CYS A C 1
ATOM 635 O O . CYS A 1 84 ? 9.186 5.090 -26.131 1.00 94.25 84 CYS A O 1
ATOM 637 N N . ALA A 1 85 ? 11.155 4.837 -25.073 1.00 94.38 85 ALA A N 1
ATOM 638 C CA . ALA A 1 85 ? 10.784 5.609 -23.891 1.00 94.38 85 ALA A CA 1
ATOM 639 C C . ALA A 1 85 ? 10.487 7.081 -24.230 1.00 94.38 85 ALA A C 1
ATOM 641 O O . ALA A 1 85 ? 9.478 7.613 -23.777 1.00 94.38 85 ALA A O 1
ATOM 642 N N . GLN A 1 86 ? 11.294 7.731 -25.079 1.00 93.62 86 GLN A N 1
ATOM 643 C CA . GLN A 1 86 ? 11.027 9.111 -25.516 1.00 93.62 86 GLN A CA 1
ATOM 644 C C . GLN A 1 86 ? 9.693 9.226 -26.267 1.00 93.62 86 GLN A C 1
ATOM 646 O O . GLN A 1 86 ? 8.916 10.143 -26.003 1.00 93.62 86 GLN A O 1
ATOM 651 N N . VAL A 1 87 ? 9.402 8.286 -27.174 1.00 93.88 87 VAL A N 1
ATOM 652 C CA . VAL A 1 87 ? 8.119 8.252 -27.895 1.00 93.88 87 VAL A CA 1
ATOM 653 C C . VAL A 1 87 ? 6.961 8.030 -26.918 1.00 93.88 87 VAL A C 1
ATOM 655 O O . VAL A 1 87 ? 5.993 8.786 -26.950 1.00 93.88 87 VAL A O 1
ATOM 658 N N . ALA A 1 88 ? 7.076 7.068 -26.002 1.00 93.88 88 ALA A N 1
ATOM 659 C CA . ALA A 1 88 ? 6.059 6.796 -24.988 1.00 93.88 88 ALA A CA 1
ATOM 660 C C . ALA A 1 88 ? 5.787 8.001 -24.066 1.00 93.88 88 ALA A C 1
ATOM 662 O O . ALA A 1 88 ? 4.629 8.289 -23.763 1.00 93.88 88 ALA A O 1
ATOM 663 N N . ILE A 1 89 ? 6.817 8.763 -23.675 1.00 92.62 89 ILE A N 1
ATOM 664 C CA . ILE A 1 89 ? 6.661 9.992 -22.878 1.00 92.62 89 ILE A CA 1
ATOM 665 C C . ILE A 1 89 ? 5.800 11.023 -23.622 1.00 92.62 89 ILE A C 1
ATOM 667 O O . ILE A 1 89 ? 4.830 11.518 -23.052 1.00 92.62 89 ILE A O 1
ATOM 671 N N . ILE A 1 90 ? 6.070 11.292 -24.905 1.00 91.81 90 ILE A N 1
ATOM 672 C CA . ILE A 1 90 ? 5.229 12.208 -25.703 1.00 91.81 90 ILE A CA 1
ATOM 673 C C . ILE A 1 90 ? 3.780 11.715 -25.791 1.00 91.81 90 ILE A C 1
ATOM 675 O O . ILE A 1 90 ? 2.852 12.517 -25.709 1.00 91.81 90 ILE A O 1
ATOM 679 N N . LEU A 1 91 ? 3.583 10.409 -25.980 1.00 90.50 91 LEU A N 1
ATOM 680 C CA . LEU A 1 91 ? 2.258 9.836 -26.212 1.00 90.50 91 LEU A CA 1
ATOM 681 C C . LEU A 1 91 ? 1.400 9.740 -24.945 1.00 90.50 91 LEU A C 1
ATOM 683 O O . LEU A 1 91 ? 0.180 9.840 -25.038 1.00 90.50 91 LEU A O 1
ATOM 687 N N . GLY A 1 92 ? 2.021 9.477 -23.792 1.00 88.75 92 GLY A N 1
ATOM 688 C CA . GLY A 1 92 ? 1.321 8.981 -22.603 1.00 88.75 92 GLY A CA 1
ATOM 689 C C . GLY A 1 92 ? 1.505 9.796 -21.326 1.00 88.75 92 GLY A C 1
ATOM 690 O O . GLY A 1 92 ? 0.892 9.440 -20.320 1.00 88.75 92 GLY A O 1
ATOM 691 N N . GLN A 1 93 ? 2.337 10.848 -21.326 1.00 87.69 93 GLN A N 1
ATOM 692 C CA . GLN A 1 93 ? 2.623 11.621 -20.106 1.00 87.69 93 GLN A CA 1
ATOM 693 C C . GLN A 1 93 ? 1.649 12.785 -19.871 1.00 87.69 93 GLN A C 1
ATOM 695 O O . GLN A 1 93 ? 1.494 13.236 -18.735 1.00 87.69 93 GLN A O 1
ATOM 700 N N . ALA A 1 94 ? 0.975 13.266 -20.920 1.00 82.62 94 ALA A N 1
ATOM 701 C CA . ALA A 1 94 ? -0.075 14.271 -20.787 1.00 82.62 94 ALA A CA 1
ATOM 702 C C . ALA A 1 94 ? -1.319 13.666 -20.120 1.00 82.62 94 ALA A C 1
ATOM 704 O O . ALA A 1 94 ? -1.881 12.680 -20.604 1.00 82.62 94 ALA A O 1
ATOM 705 N N . ASP A 1 95 ? -1.762 14.274 -19.023 1.00 70.56 95 ASP A N 1
ATOM 706 C CA . ASP A 1 95 ? -3.072 14.033 -18.434 1.00 70.56 95 ASP A CA 1
ATOM 707 C C . ASP A 1 95 ? -4.067 15.045 -19.009 1.00 70.56 95 ASP A C 1
ATOM 709 O O . ASP A 1 95 ? -3.978 16.250 -18.769 1.00 70.56 95 ASP A O 1
ATOM 713 N N . LEU A 1 96 ? -5.008 14.548 -19.808 1.00 67.38 96 LEU A N 1
ATOM 714 C CA . LEU A 1 96 ? -5.995 15.384 -20.485 1.00 67.38 96 LEU A CA 1
ATOM 715 C C . LEU A 1 96 ? -7.121 15.846 -19.561 1.00 67.38 96 LEU A C 1
ATOM 717 O O . LEU A 1 96 ? -7.737 16.867 -19.854 1.00 67.38 96 LEU A O 1
ATOM 721 N N . HIS A 1 97 ? -7.373 15.140 -18.455 1.00 62.72 97 HIS A N 1
ATOM 722 C CA . HIS A 1 97 ? -8.340 15.585 -17.449 1.00 62.72 97 HIS A CA 1
ATOM 723 C C . HIS A 1 97 ? -7.797 16.786 -16.678 1.00 62.72 97 HIS A C 1
ATOM 725 O O . HIS A 1 97 ? -8.543 17.712 -16.371 1.00 62.72 97 HIS A O 1
ATOM 731 N N . LEU A 1 98 ? -6.489 16.785 -16.409 1.00 62.44 98 LEU A N 1
ATOM 732 C CA . LEU A 1 98 ? -5.791 17.878 -15.726 1.00 62.44 98 LEU A CA 1
ATOM 733 C C . LEU A 1 98 ? -5.252 18.952 -16.683 1.00 62.44 98 LEU A C 1
ATOM 735 O O . LEU A 1 98 ? -4.744 19.970 -16.222 1.00 62.44 98 LEU A O 1
ATOM 739 N N . ALA A 1 99 ? -5.334 18.720 -17.998 1.00 68.88 99 ALA A N 1
ATOM 740 C CA . ALA A 1 99 ? -4.700 19.538 -19.033 1.00 68.88 99 ALA A CA 1
ATOM 741 C C . ALA A 1 99 ? -3.211 19.837 -18.737 1.00 68.88 99 ALA A C 1
ATOM 743 O O . ALA A 1 99 ? -2.723 20.940 -18.986 1.00 68.88 99 ALA A O 1
ATOM 744 N N . ALA A 1 100 ? -2.488 18.853 -18.189 1.00 74.06 100 ALA A N 1
ATOM 745 C CA . ALA A 1 100 ? -1.132 19.029 -17.673 1.00 74.06 100 ALA A CA 1
ATOM 746 C C . ALA A 1 100 ? -0.245 17.800 -17.922 1.00 74.06 100 ALA A C 1
ATOM 748 O O . ALA A 1 100 ? -0.715 16.664 -17.959 1.00 74.06 100 ALA A O 1
ATOM 749 N N . VAL A 1 101 ? 1.066 18.015 -18.042 1.00 79.62 101 VAL A N 1
ATOM 750 C CA . VAL A 1 101 ? 2.064 16.938 -17.974 1.00 79.62 101 VAL A CA 1
ATOM 751 C C . VAL A 1 101 ? 2.423 16.737 -16.507 1.00 79.62 101 VAL A C 1
ATOM 753 O O . VAL A 1 101 ? 2.832 17.675 -15.828 1.00 79.62 101 VAL A O 1
ATOM 756 N N . THR A 1 102 ? 2.241 15.519 -16.006 1.00 75.75 102 THR A N 1
ATOM 757 C CA . THR A 1 102 ? 2.439 15.194 -14.584 1.00 75.75 102 THR A CA 1
ATOM 758 C C . THR A 1 102 ? 3.561 14.171 -14.415 1.00 75.75 102 THR A C 1
ATOM 760 O O . THR A 1 102 ? 3.989 13.564 -15.392 1.00 75.75 102 THR A O 1
ATOM 763 N N . ALA A 1 103 ? 4.055 13.957 -13.192 1.00 74.44 103 ALA A N 1
ATOM 764 C CA . ALA A 1 103 ? 5.074 12.936 -12.904 1.00 74.44 103 ALA A CA 1
ATOM 765 C C . ALA A 1 103 ? 4.491 11.524 -12.669 1.00 74.44 103 ALA A C 1
ATOM 767 O O . ALA A 1 103 ? 5.235 10.575 -12.454 1.00 74.44 103 ALA A O 1
ATOM 768 N N . SER A 1 104 ? 3.168 11.375 -12.735 1.00 76.06 104 SER A N 1
ATOM 769 C CA . SER A 1 104 ? 2.442 10.113 -12.527 1.00 76.06 104 SER A CA 1
ATOM 770 C C . SER A 1 104 ? 2.725 9.063 -13.626 1.00 76.06 104 SER A C 1
ATOM 772 O O . SER A 1 104 ? 3.391 9.380 -14.621 1.00 76.06 104 SER A O 1
ATOM 774 N N . PRO A 1 105 ? 2.269 7.799 -13.484 1.00 81.19 105 PRO A N 1
ATOM 775 C CA . PRO A 1 105 ? 2.636 6.742 -14.428 1.00 81.19 105 PRO A CA 1
ATOM 776 C C . PRO A 1 105 ? 2.249 7.055 -15.870 1.00 81.19 105 PRO A C 1
ATOM 778 O O . PRO A 1 105 ? 1.111 7.409 -16.164 1.00 81.19 105 PRO A O 1
ATOM 781 N N . ASN A 1 106 ? 3.194 6.892 -16.792 1.00 87.88 106 ASN A N 1
ATOM 782 C CA . ASN A 1 106 ? 2.918 7.018 -18.216 1.00 87.88 106 ASN A CA 1
ATOM 783 C C . ASN A 1 106 ? 1.898 5.950 -18.650 1.00 87.88 106 ASN A C 1
ATOM 785 O O . ASN A 1 106 ? 2.002 4.802 -18.205 1.00 87.88 106 ASN A O 1
ATOM 789 N N . ALA A 1 107 ? 0.986 6.283 -19.570 1.00 85.56 107 ALA A N 1
ATOM 790 C CA . ALA A 1 107 ? 0.002 5.336 -20.119 1.00 85.56 107 ALA A CA 1
ATOM 791 C C . ALA A 1 107 ? 0.618 4.075 -20.778 1.00 85.56 107 ALA A C 1
ATOM 793 O O . ALA A 1 107 ? -0.079 3.081 -21.006 1.00 85.56 107 ALA A O 1
ATOM 794 N N . PHE A 1 108 ? 1.919 4.114 -21.084 1.00 90.44 108 PHE A N 1
ATOM 795 C CA . PHE A 1 108 ? 2.690 3.037 -21.708 1.00 90.44 108 PHE A CA 1
ATOM 796 C C . PHE A 1 108 ? 3.839 2.519 -20.824 1.00 90.44 108 PHE A C 1
ATOM 798 O O . PHE A 1 108 ? 4.835 1.998 -21.330 1.00 90.44 108 PHE A O 1
ATOM 805 N N . SER A 1 109 ? 3.748 2.689 -19.498 1.00 88.62 109 SER A N 1
ATOM 806 C CA . SER A 1 109 ? 4.811 2.272 -18.564 1.00 88.62 109 SER A CA 1
ATOM 807 C C . SER A 1 109 ? 5.134 0.774 -18.675 1.00 88.62 109 SER A C 1
ATOM 809 O O . SER A 1 109 ? 6.307 0.416 -18.759 1.00 88.62 109 SER A O 1
ATOM 811 N N . TYR A 1 110 ? 4.117 -0.090 -18.782 1.00 86.38 110 TYR A N 1
ATOM 812 C CA . TYR A 1 110 ? 4.313 -1.541 -18.925 1.00 86.38 110 TYR A CA 1
ATOM 813 C C . TYR A 1 110 ? 4.999 -1.921 -20.234 1.00 86.38 110 TYR A C 1
ATOM 815 O O . TYR A 1 110 ? 5.778 -2.873 -20.285 1.00 86.38 110 TYR A O 1
ATOM 823 N N . GLU A 1 111 ? 4.722 -1.188 -21.311 1.00 91.69 111 GLU A N 1
ATOM 824 C CA . GLU A 1 111 ? 5.384 -1.383 -22.596 1.00 91.69 111 GLU A CA 1
ATOM 825 C C . GLU A 1 111 ? 6.854 -0.981 -22.505 1.00 91.69 111 GLU A C 1
ATOM 827 O O . GLU A 1 111 ? 7.712 -1.727 -22.972 1.00 91.69 111 GLU A O 1
ATOM 832 N N . ILE A 1 112 ? 7.162 0.149 -21.859 1.00 91.81 112 ILE A N 1
ATOM 833 C CA . ILE A 1 112 ? 8.544 0.590 -21.626 1.00 91.81 112 ILE A CA 1
ATOM 834 C C . ILE A 1 112 ? 9.308 -0.446 -20.789 1.00 91.81 112 ILE A C 1
ATOM 836 O O . ILE A 1 112 ? 10.436 -0.804 -21.134 1.00 91.81 112 ILE A O 1
ATOM 840 N N . GLU A 1 113 ? 8.700 -0.955 -19.718 1.00 89.44 113 GLU A N 1
ATOM 841 C CA . GLU A 1 113 ? 9.289 -1.982 -18.856 1.00 89.44 113 GLU A CA 1
ATOM 842 C C . GLU A 1 113 ? 9.555 -3.291 -19.606 1.00 89.44 113 GLU A C 1
ATOM 844 O O . GLU A 1 113 ? 10.654 -3.842 -19.513 1.00 89.44 113 GLU A O 1
ATOM 849 N N . LEU A 1 114 ? 8.598 -3.760 -20.409 1.00 88.19 114 LEU A N 1
ATOM 850 C CA . LEU A 1 114 ? 8.787 -4.942 -21.248 1.00 88.19 114 LEU A CA 1
ATOM 851 C C . LEU A 1 114 ? 9.895 -4.722 -22.293 1.00 88.19 114 LEU A C 1
ATOM 853 O O . LEU A 1 114 ? 10.761 -5.579 -22.474 1.00 88.19 114 LEU A O 1
ATOM 857 N N . ILE A 1 115 ? 9.911 -3.556 -22.949 1.00 91.62 115 ILE A N 1
ATOM 858 C CA . ILE A 1 115 ? 10.917 -3.179 -23.954 1.00 91.62 115 ILE A CA 1
ATOM 859 C C . ILE A 1 115 ? 12.317 -3.097 -23.345 1.00 91.62 115 ILE A C 1
ATOM 861 O O . ILE A 1 115 ? 13.294 -3.505 -23.985 1.00 91.62 115 ILE A O 1
ATOM 865 N N . ALA A 1 116 ? 12.452 -2.585 -22.122 1.00 88.19 116 ALA A N 1
ATOM 866 C CA . ALA A 1 116 ? 13.728 -2.562 -21.410 1.00 88.19 116 ALA A CA 1
ATOM 867 C C . ALA A 1 116 ? 14.295 -3.967 -21.204 1.00 88.19 116 ALA A C 1
ATOM 869 O O . ALA A 1 116 ? 15.517 -4.135 -21.156 1.00 88.19 116 ALA A O 1
ATOM 870 N N . GLY A 1 117 ? 13.409 -4.962 -21.173 1.00 81.50 117 GLY A N 1
ATOM 871 C CA . GLY A 1 117 ? 13.759 -6.360 -21.108 1.00 81.50 117 GLY A CA 1
ATOM 872 C C . GLY A 1 117 ? 14.167 -7.043 -22.421 1.00 81.50 117 GLY A C 1
ATOM 873 O O . GLY A 1 117 ? 14.550 -8.214 -22.432 1.00 81.50 117 GLY A O 1
ATOM 874 N N . SER A 1 118 ? 14.106 -6.341 -23.546 1.00 80.50 118 SER A N 1
ATOM 875 C CA . SER A 1 118 ? 14.616 -6.867 -24.814 1.00 80.50 118 SER A CA 1
ATOM 876 C C . SER A 1 118 ? 16.146 -6.732 -24.913 1.00 80.50 118 SER A C 1
ATOM 878 O O . SER A 1 118 ? 16.764 -5.901 -24.236 1.00 80.50 118 SER A O 1
ATOM 880 N N . ASN A 1 119 ? 16.762 -7.495 -25.826 1.00 70.19 119 ASN A N 1
ATOM 881 C CA . ASN A 1 119 ? 18.200 -7.430 -26.151 1.00 70.19 119 ASN A CA 1
ATOM 882 C C . ASN A 1 119 ? 18.627 -6.123 -26.865 1.00 70.19 119 ASN A C 1
ATOM 884 O O . ASN A 1 119 ? 19.704 -6.052 -27.455 1.00 70.19 119 ASN A O 1
ATOM 888 N N . SER A 1 120 ? 17.801 -5.077 -26.836 1.00 74.38 120 SER A N 1
ATOM 889 C CA . SER A 1 120 ? 18.102 -3.779 -27.435 1.00 74.38 120 SER A CA 1
ATOM 890 C C . SER A 1 120 ? 19.201 -3.020 -26.680 1.00 74.38 120 SER A C 1
ATOM 892 O O . SER A 1 120 ? 19.358 -3.131 -25.461 1.00 74.38 120 SER A O 1
ATOM 894 N N . GLY A 1 121 ? 19.947 -2.181 -27.398 1.00 80.62 121 GLY A N 1
ATOM 895 C CA . GLY A 1 121 ? 20.883 -1.242 -26.778 1.00 80.62 121 GLY A CA 1
ATOM 896 C C . GLY A 1 121 ? 20.186 -0.028 -26.149 1.00 80.62 121 GLY A C 1
ATOM 897 O O . GLY A 1 121 ? 19.044 0.300 -26.479 1.00 80.62 121 GLY A O 1
ATOM 898 N N . LEU A 1 122 ? 20.912 0.696 -25.294 1.00 84.06 122 LEU A N 1
ATOM 899 C CA . LEU A 1 122 ? 20.526 2.011 -24.765 1.00 84.06 122 LEU A CA 1
ATOM 900 C C . LEU A 1 122 ? 21.163 3.127 -25.605 1.00 84.06 122 LEU A C 1
ATOM 902 O O . LEU A 1 122 ? 22.016 3.874 -25.141 1.00 84.06 122 LEU A O 1
ATOM 906 N N . ARG A 1 123 ? 20.821 3.188 -26.896 1.00 83.00 123 ARG A N 1
ATOM 907 C CA . ARG A 1 123 ? 21.382 4.189 -27.818 1.00 83.00 123 ARG A CA 1
ATOM 908 C C . ARG A 1 123 ? 20.564 5.474 -27.779 1.00 83.00 123 ARG A C 1
ATOM 910 O O . ARG A 1 123 ? 19.341 5.406 -27.896 1.00 83.00 123 ARG A O 1
ATOM 917 N N . TRP A 1 124 ? 21.247 6.612 -27.681 1.00 80.62 124 TRP A N 1
ATOM 918 C CA . TRP A 1 124 ? 20.652 7.928 -27.900 1.00 80.62 124 TRP A CA 1
ATOM 919 C C . TRP A 1 124 ? 20.738 8.311 -29.373 1.00 80.62 124 TRP A C 1
ATOM 921 O O . TRP A 1 124 ? 21.762 8.084 -30.018 1.00 80.62 124 TRP A O 1
ATOM 931 N N . THR A 1 125 ? 19.667 8.914 -29.881 1.00 78.88 125 THR A N 1
ATOM 932 C CA . THR A 1 125 ? 19.576 9.361 -31.270 1.00 78.88 125 THR A CA 1
ATOM 933 C C . THR A 1 125 ? 19.458 10.880 -31.290 1.00 78.88 125 THR A C 1
ATOM 935 O O . THR A 1 125 ? 18.408 11.425 -30.963 1.00 78.88 125 THR A O 1
ATOM 938 N N . GLU A 1 126 ? 20.529 11.573 -31.685 1.00 70.75 126 GLU A N 1
ATOM 939 C CA . GLU A 1 126 ? 20.530 13.041 -31.779 1.00 70.75 126 GLU A CA 1
ATOM 940 C C . GLU A 1 126 ? 19.530 13.545 -32.829 1.00 70.75 126 GLU A C 1
ATOM 942 O O . GLU A 1 126 ? 18.804 14.516 -32.618 1.00 70.75 126 GLU A O 1
ATOM 947 N N . LYS A 1 127 ? 19.467 12.848 -33.969 1.00 77.25 127 LYS A N 1
ATOM 948 C CA . LYS A 1 127 ? 18.599 13.178 -35.102 1.00 77.25 127 LYS A CA 1
ATOM 949 C C . LYS A 1 127 ? 17.699 11.996 -35.426 1.00 77.25 127 LYS A C 1
ATOM 951 O O . LYS A 1 127 ? 18.092 11.106 -36.171 1.00 77.25 127 LYS A O 1
ATOM 956 N N . PHE A 1 128 ? 16.478 12.013 -34.900 1.00 81.06 128 PHE A N 1
ATOM 957 C CA . PHE A 1 128 ? 15.482 10.988 -35.208 1.00 81.06 128 PHE A CA 1
ATOM 958 C C . PHE A 1 128 ? 15.147 10.972 -36.708 1.00 81.06 128 PHE A C 1
ATOM 960 O O . PHE A 1 128 ? 14.688 11.964 -37.290 1.00 81.06 128 PHE A O 1
ATOM 967 N N . GLY A 1 129 ? 15.361 9.831 -37.352 1.00 84.81 129 GLY A N 1
ATOM 968 C CA . GLY A 1 129 ? 14.848 9.524 -38.677 1.00 84.81 129 GLY A CA 1
ATOM 969 C C . GLY A 1 129 ? 13.360 9.168 -38.638 1.00 84.81 129 GLY A C 1
ATOM 970 O O . GLY A 1 129 ? 12.777 8.915 -37.586 1.00 84.81 129 GLY A O 1
ATOM 971 N N . ARG A 1 130 ? 12.718 9.122 -39.816 1.00 87.44 130 ARG A N 1
ATOM 972 C CA . ARG A 1 130 ? 11.350 8.574 -39.918 1.00 87.44 130 ARG A CA 1
ATOM 973 C C . ARG A 1 130 ? 11.322 7.092 -39.525 1.00 87.44 130 ARG A C 1
ATOM 975 O O . ARG A 1 130 ? 10.396 6.656 -38.853 1.00 87.44 130 ARG A O 1
ATOM 982 N N . GLY A 1 131 ? 12.366 6.349 -39.908 1.00 88.12 131 GLY A N 1
ATOM 983 C CA . GLY A 1 131 ? 12.539 4.940 -39.556 1.00 88.12 131 GLY A CA 1
ATOM 984 C C . GLY A 1 131 ? 12.564 4.702 -38.046 1.00 88.12 131 GLY A C 1
ATOM 985 O O . GLY A 1 131 ? 11.838 3.834 -37.578 1.00 88.12 131 GLY A O 1
ATOM 986 N N . ASP A 1 132 ? 13.302 5.519 -37.288 1.00 88.38 132 ASP A N 1
ATOM 987 C CA . ASP A 1 132 ? 13.432 5.365 -35.830 1.00 88.38 132 ASP A CA 1
ATOM 988 C C . ASP A 1 132 ? 12.099 5.566 -35.102 1.00 88.38 132 ASP A C 1
ATOM 990 O O . ASP A 1 132 ? 11.744 4.795 -34.207 1.00 88.38 132 ASP A O 1
ATOM 994 N N . ILE A 1 133 ? 11.334 6.590 -35.500 1.00 91.19 133 ILE A N 1
ATOM 995 C CA . ILE A 1 133 ? 10.024 6.894 -34.905 1.00 91.19 133 ILE A CA 1
ATOM 996 C C . ILE A 1 133 ? 9.041 5.757 -35.200 1.00 91.19 133 ILE A C 1
ATOM 998 O O . ILE A 1 133 ? 8.406 5.238 -34.283 1.00 91.19 133 ILE A O 1
ATOM 1002 N N . ASN A 1 134 ? 8.956 5.325 -36.461 1.00 92.44 134 ASN A N 1
ATOM 1003 C CA . ASN A 1 134 ? 8.040 4.258 -36.865 1.00 92.44 134 ASN A CA 1
ATOM 1004 C C . ASN A 1 134 ? 8.415 2.909 -36.234 1.00 92.44 134 ASN A C 1
ATOM 1006 O O . ASN A 1 134 ? 7.530 2.178 -35.795 1.00 92.44 134 ASN A O 1
ATOM 1010 N N . ALA A 1 135 ? 9.709 2.596 -36.124 1.00 92.19 135 ALA A N 1
ATOM 1011 C CA . ALA A 1 135 ? 10.179 1.397 -35.433 1.00 92.19 135 ALA A CA 1
ATOM 1012 C C . ALA A 1 135 ? 9.844 1.429 -33.933 1.00 92.19 135 ALA A C 1
ATOM 1014 O O . ALA A 1 135 ? 9.422 0.417 -33.380 1.00 92.19 135 ALA A O 1
ATOM 1015 N N . SER A 1 136 ? 9.968 2.593 -33.287 1.00 93.94 136 SER A N 1
ATOM 1016 C CA . SER A 1 136 ? 9.611 2.771 -31.872 1.00 93.94 136 SER A CA 1
ATOM 1017 C C . SER A 1 136 ? 8.106 2.630 -31.628 1.00 93.94 136 SER A C 1
ATOM 1019 O O . SER A 1 136 ? 7.699 1.966 -30.678 1.00 93.94 136 SER A O 1
ATOM 1021 N N . LEU A 1 137 ? 7.269 3.196 -32.505 1.00 94.50 137 LEU A N 1
ATOM 1022 C CA . LEU A 1 137 ? 5.813 3.012 -32.459 1.00 94.50 137 LEU A CA 1
ATOM 1023 C C . LEU A 1 137 ? 5.416 1.548 -32.664 1.00 94.50 137 LEU A C 1
ATOM 1025 O O . LEU A 1 137 ? 4.566 1.039 -31.936 1.00 94.50 137 LEU A O 1
ATOM 1029 N N . ALA A 1 138 ? 6.049 0.864 -33.620 1.00 94.06 138 ALA A N 1
ATOM 1030 C CA . ALA A 1 138 ? 5.815 -0.556 -33.859 1.00 94.06 138 ALA A CA 1
ATOM 1031 C C . ALA A 1 138 ? 6.197 -1.402 -32.635 1.00 94.06 138 ALA A C 1
ATOM 1033 O O . ALA A 1 138 ? 5.409 -2.243 -32.211 1.00 94.06 138 ALA A O 1
ATOM 1034 N N . ALA A 1 139 ? 7.354 -1.136 -32.019 1.00 95.12 139 ALA A N 1
ATOM 1035 C CA . ALA A 1 139 ? 7.779 -1.818 -30.800 1.00 95.12 139 ALA A CA 1
ATOM 1036 C C . ALA A 1 139 ? 6.789 -1.602 -29.641 1.00 95.12 139 ALA A C 1
ATOM 1038 O O . ALA A 1 139 ? 6.372 -2.569 -29.008 1.00 95.12 139 ALA A O 1
ATOM 1039 N N . LEU A 1 140 ? 6.347 -0.363 -29.397 1.00 95.25 140 LEU A N 1
ATOM 1040 C CA . LEU A 1 140 ? 5.334 -0.067 -28.375 1.00 95.25 140 LEU A CA 1
ATOM 1041 C C . LEU A 1 140 ? 4.008 -0.795 -28.651 1.00 95.25 140 LEU A C 1
ATOM 1043 O O . LEU A 1 140 ? 3.408 -1.344 -27.729 1.00 95.25 140 LEU A O 1
ATOM 1047 N N . ALA A 1 141 ? 3.564 -0.848 -29.909 1.00 95.44 141 ALA A N 1
ATOM 1048 C CA . ALA A 1 141 ? 2.338 -1.548 -30.285 1.00 95.44 141 ALA A CA 1
ATOM 1049 C C . ALA A 1 141 ? 2.438 -3.072 -30.076 1.00 95.44 141 ALA A C 1
ATOM 1051 O O . ALA A 1 141 ? 1.494 -3.684 -29.574 1.00 95.44 141 ALA A O 1
ATOM 1052 N N . GLU A 1 142 ? 3.566 -3.707 -30.417 1.00 95.25 142 GLU A N 1
ATOM 1053 C CA . GLU A 1 142 ? 3.781 -5.138 -30.138 1.00 95.25 142 GLU A CA 1
ATOM 1054 C C . GLU A 1 142 ? 3.894 -5.417 -28.633 1.00 95.25 142 GLU A C 1
ATOM 1056 O O . GLU A 1 142 ? 3.294 -6.376 -28.143 1.00 95.25 142 GLU A O 1
ATOM 1061 N N . ALA A 1 143 ? 4.563 -4.543 -27.875 1.00 93.31 143 ALA A N 1
ATOM 1062 C CA . ALA A 1 143 ? 4.607 -4.633 -26.418 1.00 93.31 143 ALA A CA 1
ATOM 1063 C C . ALA A 1 143 ? 3.201 -4.520 -25.794 1.00 93.31 143 ALA A C 1
ATOM 1065 O O . ALA A 1 143 ? 2.853 -5.304 -24.908 1.00 93.31 143 ALA A O 1
ATOM 1066 N N . ARG A 1 144 ? 2.349 -3.620 -26.309 1.00 93.12 144 ARG A N 1
ATOM 1067 C CA . ARG A 1 144 ? 0.950 -3.488 -25.871 1.00 93.12 144 ARG A CA 1
ATOM 1068 C C . ARG A 1 144 ? 0.153 -4.755 -26.163 1.00 93.12 144 ARG A C 1
ATOM 1070 O O . ARG A 1 144 ? -0.568 -5.225 -25.286 1.00 93.12 144 ARG A O 1
ATOM 1077 N N . ARG A 1 145 ? 0.306 -5.352 -27.353 1.00 94.38 145 ARG A N 1
ATOM 1078 C CA . ARG A 1 145 ? -0.333 -6.642 -27.682 1.00 94.38 145 ARG A CA 1
ATOM 1079 C C . ARG A 1 145 ? 0.084 -7.736 -26.707 1.00 94.38 145 ARG A C 1
ATOM 1081 O O . ARG A 1 145 ? -0.782 -8.420 -26.168 1.00 94.38 145 ARG A O 1
ATOM 1088 N N . PHE A 1 146 ? 1.384 -7.857 -26.437 1.00 92.06 146 PHE A N 1
ATOM 1089 C CA . PHE A 1 146 ? 1.905 -8.815 -25.463 1.00 92.06 146 PHE A CA 1
ATOM 1090 C C . PHE A 1 146 ? 1.245 -8.634 -24.089 1.00 92.06 146 PHE A C 1
ATOM 1092 O O . PHE A 1 146 ? 0.739 -9.604 -23.518 1.00 92.06 146 PHE A O 1
ATOM 1099 N N . ASN A 1 147 ? 1.200 -7.402 -23.572 1.00 87.62 147 ASN A N 1
ATOM 1100 C CA . ASN A 1 147 ? 0.617 -7.108 -22.262 1.00 87.62 147 ASN A CA 1
ATOM 1101 C C . ASN A 1 147 ? -0.889 -7.415 -22.211 1.00 87.62 147 ASN A C 1
ATOM 1103 O O . ASN A 1 147 ? -1.352 -8.037 -21.253 1.00 87.62 147 ASN A O 1
ATOM 1107 N N . VAL A 1 148 ? -1.652 -7.058 -23.250 1.00 89.25 148 VAL A N 1
ATOM 1108 C CA . VAL A 1 148 ? -3.092 -7.356 -23.321 1.00 89.25 148 VAL A CA 1
ATOM 1109 C C . VAL A 1 148 ? -3.347 -8.866 -23.366 1.00 89.25 148 VAL A C 1
ATOM 1111 O O . VAL A 1 148 ? -4.180 -9.357 -22.602 1.00 89.25 148 VAL A O 1
ATOM 1114 N N . TYR A 1 149 ? -2.621 -9.631 -24.189 1.00 90.81 149 TYR A N 1
ATOM 1115 C CA . TYR A 1 149 ? -2.773 -11.093 -24.225 1.00 90.81 149 TYR A CA 1
ATOM 1116 C C . TYR A 1 149 ? -2.388 -11.751 -22.896 1.00 90.81 149 TYR A C 1
ATOM 1118 O O . TYR A 1 149 ? -3.099 -12.640 -22.427 1.00 90.81 149 TYR A O 1
ATOM 1126 N N . SER A 1 150 ? -1.326 -11.261 -22.248 1.00 83.44 150 SER A N 1
ATOM 1127 C CA . SER A 1 150 ? -0.914 -11.712 -20.911 1.00 83.44 150 SER A CA 1
ATOM 1128 C C . SER A 1 150 ? -2.020 -11.484 -19.875 1.00 83.44 150 SER A C 1
ATOM 1130 O O . SER A 1 150 ? -2.330 -12.370 -19.078 1.00 83.44 150 SER A O 1
ATOM 1132 N N . HIS A 1 151 ? -2.648 -10.305 -19.907 1.00 81.88 151 HIS A N 1
ATOM 1133 C CA . HIS A 1 151 ? -3.757 -9.960 -19.021 1.00 81.88 151 HIS A CA 1
ATOM 1134 C C . HIS A 1 151 ? -4.986 -10.856 -19.266 1.00 81.88 151 HIS A C 1
ATOM 1136 O O . HIS A 1 151 ? -5.606 -11.334 -18.313 1.00 81.88 151 HIS A O 1
ATOM 1142 N N . LEU A 1 152 ? -5.324 -11.132 -20.531 1.00 83.38 152 LEU A N 1
ATOM 1143 C CA . LEU A 1 152 ? -6.442 -12.008 -20.901 1.00 83.38 152 LEU A CA 1
ATOM 1144 C C . LEU A 1 152 ? -6.219 -13.473 -20.473 1.00 83.38 152 LEU A C 1
ATOM 1146 O O . LEU A 1 152 ? -7.146 -14.080 -19.924 1.00 83.38 152 LEU A O 1
ATOM 1150 N N . ASP A 1 153 ? -5.014 -14.032 -20.648 1.00 80.62 153 ASP A N 1
ATOM 1151 C CA . ASP A 1 153 ? -4.673 -15.378 -20.142 1.00 80.62 153 ASP A CA 1
ATOM 1152 C C . ASP A 1 153 ? -4.779 -15.429 -18.609 1.00 80.62 153 ASP A C 1
ATOM 1154 O O . ASP A 1 153 ? -5.428 -16.313 -18.043 1.00 80.62 153 ASP A O 1
ATOM 1158 N N . LEU A 1 154 ? -4.225 -14.429 -17.913 1.00 70.19 154 LEU A N 1
ATOM 1159 C CA . LEU A 1 154 ? -4.269 -14.377 -16.452 1.00 70.19 154 LEU A CA 1
ATOM 1160 C C . LEU A 1 154 ? -5.707 -14.303 -15.919 1.00 70.19 154 LEU A C 1
ATOM 1162 O O . LEU A 1 154 ? -6.051 -15.008 -14.958 1.00 70.19 154 LEU A O 1
ATOM 1166 N N . PHE A 1 155 ? -6.550 -13.464 -16.528 1.00 71.38 155 PHE A N 1
ATOM 1167 C CA . PHE A 1 155 ? -7.959 -13.326 -16.161 1.00 71.38 155 PHE A CA 1
ATOM 1168 C C . PHE A 1 155 ? -8.697 -14.661 -16.327 1.00 71.38 155 PHE A C 1
ATOM 1170 O O . PHE A 1 155 ? -9.305 -15.168 -15.379 1.00 71.38 155 PHE A O 1
ATOM 1177 N N . THR A 1 156 ? -8.562 -15.289 -17.495 1.00 71.38 156 THR A N 1
ATOM 1178 C CA . THR A 1 156 ? -9.268 -16.533 -17.831 1.00 71.38 156 THR A CA 1
ATOM 1179 C C . THR A 1 156 ? -8.753 -17.758 -17.077 1.00 71.38 156 THR A C 1
ATOM 1181 O O . THR A 1 156 ? -9.557 -18.613 -16.711 1.00 71.38 156 THR A O 1
ATOM 1184 N N . HIS A 1 157 ? -7.477 -17.798 -16.682 1.00 67.44 157 HIS A N 1
ATOM 1185 C CA . HIS A 1 157 ? -6.970 -18.795 -15.729 1.00 67.44 157 HIS A CA 1
ATOM 1186 C C . HIS A 1 157 ? -7.726 -18.766 -14.383 1.00 67.44 157 HIS A C 1
ATOM 1188 O O . HIS A 1 157 ? -7.890 -19.790 -13.723 1.00 67.44 157 HIS A O 1
ATOM 1194 N N . GLY A 1 158 ? -8.207 -17.589 -13.955 1.00 60.97 158 GLY A N 1
ATOM 1195 C CA . GLY A 1 158 ? -9.039 -17.459 -12.750 1.00 60.97 158 GLY A CA 1
ATOM 1196 C C . GLY A 1 158 ? -10.454 -17.993 -12.937 1.00 60.97 158 GLY A C 1
ATOM 1197 O O . GLY A 1 158 ? -11.022 -18.560 -12.006 1.00 60.97 158 GLY A O 1
ATOM 1198 N N . LEU A 1 159 ? -10.999 -17.850 -14.145 1.00 64.94 159 LEU A N 1
ATOM 1199 C CA . LEU A 1 159 ? -12.296 -18.413 -14.497 1.00 64.94 159 LEU A CA 1
ATOM 1200 C C . LEU A 1 159 ? -12.229 -19.943 -14.567 1.00 64.94 159 LEU A C 1
ATOM 1202 O O . LEU A 1 159 ? -13.084 -20.599 -13.990 1.00 64.94 159 LEU A O 1
ATOM 1206 N N . GLU A 1 160 ? -11.175 -20.517 -15.155 1.00 61.19 160 GLU A N 1
ATOM 1207 C CA . GLU A 1 160 ? -10.980 -21.976 -15.230 1.00 61.19 160 GLU A CA 1
ATOM 1208 C C . GLU A 1 160 ? -10.988 -22.636 -13.847 1.00 61.19 160 GLU A C 1
ATOM 1210 O O . GLU A 1 160 ? -11.701 -23.611 -13.633 1.00 61.19 160 GLU A O 1
ATOM 1215 N N . LYS A 1 161 ? -10.270 -22.046 -12.879 1.00 55.16 161 LYS A N 1
ATOM 1216 C CA . LYS A 1 161 ? -10.255 -22.516 -11.484 1.00 55.16 161 LYS A CA 1
ATOM 1217 C C . LYS A 1 161 ? -11.599 -22.365 -10.763 1.00 55.16 161 LYS A C 1
ATOM 1219 O O . LYS A 1 161 ? -11.772 -22.960 -9.709 1.00 55.16 161 LYS A O 1
ATOM 1224 N N . SER A 1 162 ? -12.529 -21.564 -11.286 1.00 51.59 162 SER A N 1
ATOM 1225 C CA . SER A 1 162 ? -13.849 -21.350 -10.676 1.00 51.59 162 SER A CA 1
ATOM 1226 C C . SER A 1 162 ? -14.987 -22.113 -11.365 1.00 51.59 162 SER A C 1
ATOM 1228 O O . SER A 1 162 ? -16.077 -22.202 -10.797 1.00 51.59 162 SER A O 1
ATOM 1230 N N . ILE A 1 163 ? -14.756 -22.723 -12.537 1.00 49.19 163 ILE A N 1
ATOM 1231 C CA . ILE A 1 163 ? -15.727 -23.621 -13.179 1.00 49.19 163 ILE A CA 1
ATOM 1232 C C . ILE A 1 163 ? -15.850 -24.908 -12.354 1.00 49.19 163 ILE A C 1
ATOM 1234 O O . ILE A 1 163 ? -14.901 -25.670 -12.211 1.00 49.19 163 ILE A O 1
ATOM 1238 N N . GLY A 1 164 ? -17.054 -25.175 -11.842 1.00 43.16 164 GLY A N 1
ATOM 1239 C CA . GLY A 1 164 ? -17.397 -26.406 -11.114 1.00 43.16 164 GLY A CA 1
ATOM 1240 C C . GLY A 1 164 ? -17.313 -26.294 -9.589 1.00 43.16 164 GLY A C 1
ATOM 1241 O O . GLY A 1 164 ? -17.975 -27.056 -8.881 1.00 43.16 164 GLY A O 1
ATOM 1242 N N . GLU A 1 165 ? -16.605 -25.297 -9.064 1.00 39.72 165 GLU A N 1
ATOM 1243 C CA . GLU A 1 165 ? -16.547 -25.024 -7.631 1.00 39.72 165 GLU A CA 1
ATOM 1244 C C . GLU A 1 165 ? -17.550 -23.923 -7.264 1.00 39.72 165 GLU A C 1
ATOM 1246 O O . GLU A 1 165 ? -17.599 -22.857 -7.875 1.00 39.72 165 GLU A O 1
ATOM 1251 N N . ARG A 1 166 ? -18.397 -24.161 -6.251 1.00 41.84 166 ARG A N 1
ATOM 1252 C CA . ARG A 1 166 ? -19.284 -23.108 -5.726 1.00 41.84 166 ARG A CA 1
ATOM 1253 C C . ARG A 1 166 ? -18.420 -21.903 -5.359 1.00 41.84 166 ARG A C 1
ATOM 1255 O O . ARG A 1 166 ? -17.503 -22.074 -4.562 1.00 41.84 166 ARG A O 1
ATOM 1262 N N . PHE A 1 167 ? -18.744 -20.715 -5.884 1.00 41.19 167 PHE A N 1
ATOM 1263 C CA . PHE A 1 167 ? -18.080 -19.457 -5.528 1.00 41.19 167 PHE A CA 1
ATOM 1264 C C . PHE A 1 167 ? -17.990 -19.360 -3.998 1.00 41.19 167 PHE A C 1
ATOM 1266 O O . PHE A 1 167 ? -18.991 -19.167 -3.303 1.00 41.19 167 PHE A O 1
ATOM 1273 N N . SER A 1 168 ? -16.801 -19.620 -3.464 1.00 50.31 168 SER A N 1
ATOM 1274 C CA . SER A 1 168 ? -16.541 -19.715 -2.035 1.00 50.31 168 SER A CA 1
ATOM 1275 C C . SER A 1 168 ? -15.242 -18.983 -1.746 1.00 50.31 168 SER A C 1
ATOM 1277 O O . SER A 1 168 ? -14.292 -19.049 -2.526 1.00 50.31 168 SER A O 1
ATOM 1279 N N . TYR A 1 169 ? -15.187 -18.282 -0.612 1.00 51.47 169 TYR A N 1
ATOM 1280 C CA . TYR A 1 169 ? -13.994 -17.539 -0.191 1.00 51.47 169 TYR A CA 1
ATOM 1281 C C . TYR A 1 169 ? -12.729 -18.417 -0.104 1.00 51.47 169 TYR A C 1
ATOM 1283 O O . TYR A 1 169 ? -11.620 -17.890 -0.074 1.00 51.47 169 TYR A O 1
ATOM 1291 N N . GLY A 1 170 ? -12.877 -19.746 -0.089 1.00 50.53 170 GLY A N 1
ATOM 1292 C CA . GLY A 1 170 ? -11.774 -20.698 -0.074 1.00 50.53 170 GLY A CA 1
ATOM 1293 C C . GLY A 1 170 ? -10.978 -20.810 -1.366 1.00 50.53 170 GLY A C 1
ATOM 1294 O O . GLY A 1 170 ? -9.803 -21.171 -1.288 1.00 50.53 170 GLY A O 1
ATOM 1295 N N . ASN A 1 171 ? -11.555 -20.439 -2.510 1.00 55.03 171 ASN A N 1
ATOM 1296 C CA . ASN A 1 171 ? -10.957 -20.709 -3.824 1.00 55.03 171 ASN A CA 1
ATOM 1297 C C . ASN A 1 171 ? -10.436 -19.444 -4.516 1.00 55.03 171 ASN A C 1
ATOM 1299 O O . ASN A 1 171 ? -9.962 -19.504 -5.645 1.00 55.03 171 ASN A O 1
ATOM 1303 N N . ILE A 1 172 ? -10.477 -18.298 -3.825 1.00 65.75 172 ILE A N 1
ATOM 1304 C CA . ILE A 1 172 ? -9.888 -17.051 -4.320 1.00 65.75 172 ILE A CA 1
ATOM 1305 C C . ILE A 1 172 ? -8.352 -17.181 -4.264 1.00 65.75 172 ILE A C 1
ATOM 1307 O O . ILE A 1 172 ? -7.812 -17.405 -3.171 1.00 65.75 172 ILE A O 1
ATOM 1311 N N . PRO A 1 173 ? -7.642 -17.057 -5.404 1.00 66.56 173 PRO A N 1
ATOM 1312 C CA . PRO A 1 173 ? -6.180 -17.057 -5.443 1.00 66.56 173 PRO A CA 1
ATOM 1313 C C . PRO A 1 173 ? -5.645 -15.804 -4.737 1.00 66.56 173 PRO A C 1
ATOM 1315 O O . PRO A 1 173 ? -5.886 -14.686 -5.192 1.00 66.56 173 PRO A O 1
ATOM 1318 N N . LEU A 1 174 ? -4.958 -15.973 -3.604 1.00 72.38 174 LEU A N 1
ATOM 1319 C CA . LEU A 1 174 ? -4.427 -14.858 -2.809 1.00 72.38 174 LEU A CA 1
ATOM 1320 C C . LEU A 1 174 ? -3.353 -14.077 -3.563 1.00 72.38 174 LEU A C 1
ATOM 1322 O O . LEU A 1 174 ? -3.329 -12.852 -3.498 1.00 72.38 174 LEU A O 1
ATOM 1326 N N . GLY A 1 175 ? -2.499 -14.773 -4.310 1.00 65.75 175 GLY A N 1
ATOM 1327 C CA . GLY A 1 175 ? -1.464 -14.150 -5.117 1.00 65.75 175 GLY A CA 1
ATOM 1328 C C . GLY A 1 175 ? -2.057 -13.201 -6.157 1.00 65.75 175 GLY A C 1
ATOM 1329 O O . GLY A 1 175 ? -1.503 -12.132 -6.402 1.00 65.75 175 GLY A O 1
ATOM 1330 N N . LYS A 1 176 ? -3.243 -13.507 -6.697 1.00 65.56 176 LYS A N 1
ATOM 1331 C CA . LYS A 1 176 ? -3.906 -12.597 -7.639 1.00 65.56 176 LYS A CA 1
ATOM 1332 C C . LYS A 1 176 ? -4.242 -11.246 -7.023 1.00 65.56 176 LYS A C 1
ATOM 1334 O O . LYS A 1 176 ? -4.050 -10.244 -7.703 1.00 65.56 176 LYS A O 1
ATOM 1339 N N . LEU A 1 177 ? -4.680 -11.231 -5.762 1.00 69.12 177 LEU A N 1
ATOM 1340 C CA . LEU A 1 177 ? -5.018 -9.997 -5.049 1.00 69.12 177 LEU A CA 1
ATOM 1341 C C . LEU A 1 177 ? -3.796 -9.076 -4.922 1.00 69.12 177 LEU A C 1
ATOM 1343 O O . LEU A 1 177 ? -3.927 -7.880 -5.132 1.00 69.12 177 LEU A O 1
ATOM 1347 N N . PHE A 1 178 ? -2.605 -9.644 -4.707 1.00 66.31 178 PHE A N 1
ATOM 1348 C CA . PHE A 1 178 ? -1.355 -8.879 -4.679 1.00 66.31 178 PHE A CA 1
ATOM 1349 C C . PHE A 1 178 ? -0.838 -8.506 -6.075 1.00 66.31 178 PHE A C 1
ATOM 1351 O O . PHE A 1 178 ? -0.254 -7.443 -6.252 1.00 66.31 178 PHE A O 1
ATOM 1358 N N . SER A 1 179 ? -1.041 -9.353 -7.091 1.00 54.12 179 SER A N 1
ATOM 1359 C CA . SER A 1 179 ? -0.528 -9.105 -8.450 1.00 54.12 179 SER A CA 1
ATOM 1360 C C . SER A 1 179 ? -1.245 -7.969 -9.189 1.00 54.12 179 SER A C 1
ATOM 1362 O O . SER A 1 179 ? -0.644 -7.324 -10.042 1.00 54.12 179 SER A O 1
ATOM 1364 N N . THR A 1 180 ? -2.518 -7.707 -8.867 1.00 46.22 180 THR A N 1
ATOM 1365 C CA . THR A 1 180 ? -3.306 -6.625 -9.482 1.00 46.22 180 THR A CA 1
ATOM 1366 C C . THR A 1 180 ? -2.910 -5.236 -8.989 1.00 46.22 180 THR A C 1
ATOM 1368 O O . THR A 1 180 ? -3.158 -4.257 -9.679 1.00 46.22 180 THR A O 1
ATOM 1371 N N . GLU A 1 181 ? -2.258 -5.137 -7.832 1.00 45.44 181 GLU A N 1
ATOM 1372 C CA . GLU A 1 181 ? -1.833 -3.859 -7.243 1.00 45.44 181 GLU A CA 1
ATOM 1373 C C . GLU A 1 181 ? -0.555 -3.321 -7.893 1.00 45.44 181 GLU A C 1
ATOM 1375 O O . GLU A 1 181 ? -0.431 -2.118 -8.118 1.00 45.44 181 GLU A O 1
ATOM 1380 N N . TRP A 1 182 ? 0.332 -4.218 -8.336 1.00 37.50 182 TRP A N 1
ATOM 1381 C CA . TRP A 1 182 ? 1.450 -3.878 -9.227 1.00 37.50 182 TRP A CA 1
ATOM 1382 C C . TRP A 1 182 ? 0.991 -3.418 -10.614 1.00 37.50 182 TRP A C 1
ATOM 1384 O O . TRP A 1 182 ? 1.710 -2.698 -11.303 1.00 37.50 182 TRP A O 1
ATOM 1394 N N . LEU A 1 183 ? -0.220 -3.818 -11.005 1.00 37.44 183 LEU A N 1
ATOM 1395 C CA . LEU A 1 183 ? -0.887 -3.390 -12.230 1.00 37.44 183 LEU A CA 1
ATOM 1396 C C . LEU A 1 183 ? -1.702 -2.101 -12.039 1.00 37.44 183 LEU A C 1
ATOM 1398 O O . LEU A 1 183 ? -2.405 -1.690 -12.963 1.00 37.44 183 LEU A O 1
ATOM 1402 N N . SER A 1 184 ? -1.632 -1.441 -10.876 1.00 37.31 184 SER A N 1
ATOM 1403 C CA . SER A 1 184 ? -2.232 -0.116 -10.746 1.00 37.31 184 SER A CA 1
ATOM 1404 C C . SER A 1 184 ? -1.374 0.899 -11.512 1.00 37.31 184 SER A C 1
ATOM 1406 O O . SER A 1 184 ? -0.445 1.511 -10.993 1.00 37.31 184 SER A O 1
ATOM 1408 N N . GLY A 1 185 ? -1.723 1.132 -12.779 1.00 46.53 185 GLY A N 1
ATOM 1409 C CA . GLY A 1 185 ? -1.198 2.219 -13.619 1.00 46.53 185 GLY A CA 1
ATOM 1410 C C . GLY A 1 185 ? -1.524 3.627 -13.094 1.00 46.53 185 GLY A C 1
ATOM 1411 O O . GLY A 1 185 ? -1.427 4.608 -13.829 1.00 46.53 185 GLY A O 1
ATOM 1412 N N . ARG A 1 186 ? -1.934 3.731 -11.827 1.00 50.88 186 ARG A N 1
ATOM 1413 C CA . ARG A 1 186 ? -2.402 4.939 -11.154 1.00 50.88 186 ARG A CA 1
ATOM 1414 C C . ARG A 1 186 ? -1.296 5.594 -10.327 1.00 50.88 186 ARG A C 1
ATOM 1416 O O . ARG A 1 186 ? -1.292 6.817 -10.227 1.00 50.88 186 ARG A O 1
ATOM 1423 N N . GLY A 1 187 ? -0.317 4.813 -9.849 1.00 52.03 187 GLY A N 1
ATOM 1424 C CA . GLY A 1 187 ? 0.719 5.281 -8.921 1.00 52.03 187 GLY A CA 1
ATOM 1425 C C . GLY A 1 187 ? 0.111 5.681 -7.571 1.00 52.03 187 GLY A C 1
ATOM 1426 O O . GLY A 1 187 ? -1.069 6.022 -7.492 1.00 52.03 187 GLY A O 1
ATOM 1427 N N . LYS A 1 188 ? 0.882 5.634 -6.482 1.00 62.41 188 LYS A N 1
ATOM 1428 C CA . LYS A 1 188 ? 0.413 6.184 -5.193 1.00 62.41 188 LYS A CA 1
ATOM 1429 C C . LYS A 1 188 ? 0.620 7.701 -5.154 1.00 62.41 188 LYS A C 1
ATOM 1431 O O . LYS A 1 188 ? 1.557 8.210 -5.746 1.00 62.41 188 LYS A O 1
ATOM 1436 N N . PHE A 1 189 ? -0.215 8.487 -4.482 1.00 65.44 189 PHE A N 1
ATOM 1437 C CA . PHE A 1 189 ? 0.155 9.895 -4.278 1.00 65.44 189 PHE A CA 1
ATOM 1438 C C . PHE A 1 189 ? 1.366 9.948 -3.340 1.00 65.44 189 PHE A C 1
ATOM 1440 O O . PHE A 1 189 ? 1.229 9.649 -2.160 1.00 65.44 189 PHE A O 1
ATOM 1447 N N . PHE A 1 190 ? 2.538 10.326 -3.859 1.00 71.75 190 PHE A N 1
ATOM 1448 C CA . PHE A 1 190 ? 3.712 10.550 -3.018 1.00 71.75 190 PHE A CA 1
ATOM 1449 C C . PHE A 1 190 ? 3.504 11.795 -2.172 1.00 71.75 190 PHE A C 1
ATOM 1451 O O . PHE A 1 190 ? 3.261 12.884 -2.699 1.00 71.75 190 PHE A O 1
ATOM 1458 N N . THR A 1 191 ? 3.553 11.616 -0.858 1.00 78.44 191 THR A N 1
ATOM 1459 C CA . THR A 1 191 ? 3.096 12.620 0.109 1.00 78.44 191 THR A CA 1
ATOM 1460 C C . THR A 1 191 ? 4.105 12.819 1.232 1.00 78.44 191 THR A C 1
ATOM 1462 O O . THR A 1 191 ? 5.075 12.066 1.362 1.00 78.44 191 THR A O 1
ATOM 1465 N N . ALA A 1 192 ? 3.845 13.799 2.106 1.00 84.12 192 ALA A N 1
ATOM 1466 C CA . ALA A 1 192 ? 4.551 13.921 3.382 1.00 84.12 192 ALA A CA 1
ATOM 1467 C C . ALA A 1 192 ? 4.583 12.603 4.167 1.00 84.12 192 ALA A C 1
ATOM 1469 O O . ALA A 1 192 ? 5.516 12.385 4.932 1.00 84.12 192 ALA A O 1
ATOM 1470 N N . TYR A 1 193 ? 3.581 11.729 4.014 1.00 88.44 193 TYR A N 1
ATOM 1471 C CA . TYR A 1 193 ? 3.496 10.488 4.780 1.00 88.44 193 TYR A CA 1
ATOM 1472 C C . TYR A 1 193 ? 4.548 9.470 4.335 1.00 88.44 193 TYR A C 1
ATOM 1474 O O . TYR A 1 193 ? 5.250 8.920 5.183 1.00 88.44 193 TYR A O 1
ATOM 1482 N N . ASP A 1 194 ? 4.725 9.279 3.022 1.00 87.25 194 ASP A N 1
ATOM 1483 C CA . ASP A 1 194 ? 5.814 8.463 2.470 1.00 87.25 194 ASP A CA 1
ATOM 1484 C C . ASP A 1 194 ? 7.178 9.020 2.876 1.00 87.25 194 ASP A C 1
ATOM 1486 O O . ASP A 1 194 ? 8.067 8.277 3.294 1.00 87.25 194 ASP A O 1
ATOM 1490 N N . LEU A 1 195 ? 7.338 10.342 2.781 1.00 88.44 195 LEU A N 1
ATOM 1491 C CA . LEU A 1 195 ? 8.587 11.001 3.131 1.00 88.44 195 LEU A CA 1
ATOM 1492 C C . LEU A 1 195 ? 8.899 10.871 4.627 1.00 88.44 195 LEU A C 1
ATOM 1494 O O . LEU A 1 195 ? 10.021 10.517 4.978 1.00 88.44 195 LEU A O 1
ATOM 1498 N N . LYS A 1 196 ? 7.914 11.092 5.505 1.00 89.75 196 LYS A N 1
ATOM 1499 C CA . LYS A 1 196 ? 8.046 10.921 6.961 1.00 89.75 196 LYS A CA 1
ATOM 1500 C C . LYS A 1 196 ? 8.400 9.477 7.313 1.00 89.75 196 LYS A C 1
ATOM 1502 O O . LYS A 1 196 ? 9.239 9.258 8.183 1.00 89.75 196 LYS A O 1
ATOM 1507 N N . TYR A 1 197 ? 7.803 8.504 6.624 1.00 91.88 197 TYR A N 1
ATOM 1508 C CA . TYR A 1 197 ? 8.132 7.092 6.792 1.00 91.88 197 TYR A CA 1
ATOM 1509 C C . TYR A 1 197 ? 9.597 6.794 6.440 1.00 91.88 197 TYR A C 1
ATOM 1511 O O . TYR A 1 197 ? 10.329 6.249 7.267 1.00 91.88 197 TYR A O 1
ATOM 1519 N N . MET A 1 198 ? 10.054 7.202 5.252 1.00 91.94 198 MET A N 1
ATOM 1520 C CA . MET A 1 198 ? 11.443 6.983 4.831 1.00 91.94 198 MET A CA 1
ATOM 1521 C C . MET A 1 198 ? 12.448 7.750 5.698 1.00 91.94 198 MET A C 1
ATOM 1523 O O . MET A 1 198 ? 13.523 7.232 5.992 1.00 91.94 198 MET A O 1
ATOM 1527 N N . GLU A 1 199 ? 12.100 8.958 6.141 1.00 92.06 199 GLU A N 1
ATOM 1528 C CA . GLU A 1 199 ? 12.950 9.779 7.005 1.00 92.06 199 GLU A CA 1
ATOM 1529 C C . GLU A 1 199 ? 13.122 9.162 8.397 1.00 92.06 199 GLU A C 1
ATOM 1531 O O . GLU A 1 199 ? 14.208 9.235 8.973 1.00 92.06 199 GLU A O 1
ATOM 1536 N N . MET A 1 200 ? 12.090 8.491 8.918 1.00 93.19 200 MET A N 1
ATOM 1537 C CA . MET A 1 200 ? 12.190 7.728 10.163 1.00 93.19 200 MET A CA 1
ATOM 1538 C C . MET A 1 200 ? 13.188 6.572 10.020 1.00 93.19 200 MET A C 1
ATOM 1540 O O . MET A 1 200 ? 14.062 6.401 10.871 1.00 93.19 200 MET A O 1
ATOM 1544 N N . ILE A 1 201 ? 13.124 5.840 8.902 1.00 94.06 201 ILE A N 1
ATOM 1545 C CA . ILE A 1 201 ? 14.075 4.760 8.602 1.00 94.06 201 ILE A CA 1
ATOM 1546 C C . ILE A 1 201 ? 15.491 5.323 8.470 1.00 94.06 201 ILE A C 1
ATOM 1548 O O . ILE A 1 201 ? 16.425 4.783 9.060 1.00 94.06 201 ILE A O 1
ATOM 1552 N N . ARG A 1 202 ? 15.661 6.419 7.725 1.00 94.88 202 ARG A N 1
ATOM 1553 C CA . ARG A 1 202 ? 16.955 7.088 7.540 1.00 94.88 202 ARG A CA 1
ATOM 1554 C C . ARG A 1 202 ? 17.542 7.564 8.867 1.00 94.88 202 ARG A C 1
ATOM 1556 O O . ARG A 1 202 ? 18.734 7.372 9.112 1.00 94.88 202 ARG A O 1
ATOM 1563 N N . SER A 1 203 ? 16.715 8.159 9.721 1.00 94.44 203 SER A N 1
ATOM 1564 C CA . SER A 1 203 ? 17.112 8.622 11.053 1.00 94.44 203 SER A CA 1
ATOM 1565 C C . SER A 1 203 ? 17.569 7.455 11.924 1.00 94.44 203 SER A C 1
ATOM 1567 O O . SER A 1 203 ? 18.643 7.524 12.517 1.00 94.44 203 SER A O 1
ATOM 1569 N N . ASP A 1 204 ? 16.820 6.349 11.938 1.00 93.56 204 ASP A N 1
ATOM 1570 C CA . ASP A 1 204 ? 17.207 5.138 12.666 1.00 93.56 204 ASP A CA 1
ATOM 1571 C C . ASP A 1 204 ? 18.516 4.533 12.130 1.00 93.56 204 ASP A C 1
ATOM 1573 O O . ASP A 1 204 ? 19.417 4.226 12.913 1.00 93.56 204 ASP A O 1
ATOM 1577 N N . LEU A 1 205 ? 18.682 4.438 10.809 1.00 93.56 205 LEU A N 1
ATOM 1578 C CA . LEU A 1 205 ? 19.931 3.981 10.193 1.00 93.56 205 LEU A CA 1
ATOM 1579 C C . LEU A 1 205 ? 21.114 4.876 10.581 1.00 93.56 205 LEU A C 1
ATOM 1581 O O . LEU A 1 205 ? 22.174 4.370 10.953 1.00 93.56 205 LEU A O 1
ATOM 1585 N N . THR A 1 206 ? 20.914 6.194 10.579 1.00 93.94 206 THR A N 1
ATOM 1586 C CA . THR A 1 206 ? 21.936 7.174 10.968 1.00 93.94 206 THR A CA 1
ATOM 1587 C C . THR A 1 206 ? 22.318 7.030 12.442 1.00 93.94 206 THR A C 1
ATOM 1589 O O . THR A 1 206 ? 23.507 7.026 12.766 1.00 93.94 206 THR A O 1
ATOM 1592 N N . LEU A 1 207 ? 21.340 6.827 13.335 1.00 93.44 207 LEU A N 1
ATOM 1593 C CA . LEU A 1 207 ? 21.583 6.532 14.755 1.00 93.44 207 LEU A CA 1
ATOM 1594 C C . LEU A 1 207 ? 22.439 5.268 14.938 1.00 93.44 207 LEU A C 1
ATOM 1596 O O . LEU A 1 207 ? 23.279 5.212 15.836 1.00 93.44 207 LEU A O 1
ATOM 1600 N N . HIS A 1 208 ? 22.291 4.291 14.042 1.00 90.25 208 HIS A N 1
ATOM 1601 C CA . HIS A 1 208 ? 23.090 3.064 14.005 1.00 90.25 208 HIS A CA 1
ATOM 1602 C C . HIS A 1 208 ? 24.330 3.163 13.094 1.00 90.25 208 HIS A C 1
ATOM 1604 O O . HIS A 1 208 ? 24.915 2.140 12.739 1.00 90.25 208 HIS A O 1
ATOM 1610 N N . ARG A 1 209 ? 24.775 4.385 12.755 1.00 93.56 209 ARG A N 1
ATOM 1611 C CA . ARG A 1 209 ? 25.984 4.683 11.958 1.00 93.56 209 ARG A CA 1
ATOM 1612 C C . ARG A 1 209 ? 25.977 4.098 10.540 1.00 93.56 209 ARG A C 1
ATOM 1614 O O . ARG A 1 209 ? 27.035 3.848 9.964 1.00 93.56 209 ARG A O 1
ATOM 1621 N N . VAL A 1 210 ? 24.796 3.892 9.963 1.00 92.19 210 VAL A N 1
ATOM 1622 C CA . VAL A 1 210 ? 24.614 3.506 8.561 1.00 92.19 210 VAL A CA 1
ATOM 1623 C C . VAL A 1 210 ? 24.172 4.738 7.781 1.00 92.19 210 VAL A C 1
ATOM 1625 O O . VAL A 1 210 ? 23.036 5.190 7.902 1.00 92.19 210 VAL A O 1
ATOM 1628 N N . HIS A 1 211 ? 25.079 5.291 6.978 1.00 89.12 211 HIS A N 1
ATOM 1629 C CA . HIS A 1 211 ? 24.776 6.439 6.126 1.00 89.12 211 HIS A CA 1
ATOM 1630 C C . HIS A 1 211 ? 24.050 5.996 4.855 1.00 89.12 211 HIS A C 1
ATOM 1632 O O . HIS A 1 211 ? 24.488 5.073 4.167 1.00 89.12 211 HIS A O 1
ATOM 1638 N N . VAL A 1 212 ? 22.950 6.676 4.539 1.00 93.19 212 VAL A N 1
ATOM 1639 C CA . VAL A 1 212 ? 22.172 6.480 3.310 1.00 93.19 212 VAL A CA 1
ATOM 1640 C C . VAL A 1 212 ? 21.782 7.842 2.729 1.00 93.19 212 VAL A C 1
ATOM 1642 O O . VAL A 1 212 ? 21.569 8.774 3.511 1.00 93.19 212 VAL A O 1
ATOM 1645 N N . PRO A 1 213 ? 21.683 7.973 1.394 1.00 93.75 213 PRO A N 1
ATOM 1646 C CA . PRO A 1 213 ? 21.356 9.249 0.760 1.00 93.75 213 PRO A CA 1
ATOM 1647 C C . PRO A 1 213 ? 19.910 9.677 1.058 1.00 93.75 213 PRO A C 1
ATOM 1649 O O . PRO A 1 213 ? 19.017 8.828 1.158 1.00 93.75 213 PRO A O 1
ATOM 1652 N N . ASP A 1 214 ? 19.660 10.985 1.170 1.00 93.69 214 ASP A N 1
ATOM 1653 C CA . ASP A 1 214 ? 18.327 11.549 1.417 1.00 93.69 214 ASP A CA 1
ATOM 1654 C C . ASP A 1 214 ? 17.351 11.198 0.267 1.00 93.69 214 ASP A C 1
ATOM 1656 O O . ASP A 1 214 ? 17.615 11.533 -0.892 1.00 93.69 214 ASP A O 1
ATOM 1660 N N . PRO A 1 215 ? 16.201 10.545 0.533 1.00 92.81 215 PRO A N 1
ATOM 1661 C CA . PRO A 1 215 ? 15.179 10.260 -0.481 1.00 92.81 215 PRO A CA 1
ATOM 1662 C C . PRO A 1 215 ? 14.667 11.494 -1.245 1.00 92.81 215 PRO A C 1
ATOM 1664 O O . PRO A 1 215 ? 14.258 11.380 -2.403 1.00 92.81 215 PRO A O 1
ATOM 1667 N N . ARG A 1 216 ? 14.707 12.691 -0.647 1.00 91.50 216 ARG A N 1
ATOM 1668 C CA . ARG A 1 216 ? 14.326 13.952 -1.310 1.00 91.50 216 ARG A CA 1
ATOM 1669 C C . ARG A 1 216 ? 15.209 14.244 -2.515 1.00 91.50 216 ARG A C 1
ATOM 1671 O O . ARG A 1 216 ? 14.725 14.795 -3.502 1.00 91.50 216 ARG A O 1
ATOM 1678 N N . ALA A 1 217 ? 16.478 13.844 -2.468 1.00 94.31 217 ALA A N 1
ATOM 1679 C CA . ALA A 1 217 ? 17.388 13.995 -3.592 1.00 94.31 217 ALA A CA 1
ATOM 1680 C C . ALA A 1 217 ? 16.980 13.102 -4.778 1.00 94.31 217 ALA A C 1
ATOM 1682 O O . ALA A 1 217 ? 17.011 13.564 -5.917 1.00 94.31 217 ALA A O 1
ATOM 1683 N N . ALA A 1 218 ? 16.490 11.879 -4.531 1.00 94.00 218 ALA A N 1
ATOM 1684 C CA . ALA A 1 218 ? 15.923 11.025 -5.581 1.00 94.00 218 ALA A CA 1
ATOM 1685 C C . ALA A 1 218 ? 14.672 11.648 -6.221 1.00 94.00 218 ALA A C 1
ATOM 1687 O O . ALA A 1 218 ? 14.538 11.640 -7.445 1.00 94.00 218 ALA A O 1
ATOM 1688 N N . HIS A 1 219 ? 13.784 12.241 -5.413 1.00 91.31 219 HIS A N 1
ATOM 1689 C CA . HIS A 1 219 ? 12.634 12.990 -5.926 1.00 91.31 219 HIS A CA 1
ATOM 1690 C C . HIS A 1 219 ? 13.062 14.210 -6.756 1.00 91.31 219 HIS A C 1
ATOM 1692 O O . HIS A 1 219 ? 12.502 14.486 -7.818 1.00 91.31 219 HIS A O 1
ATOM 1698 N N . ALA A 1 220 ? 14.090 14.935 -6.310 1.00 92.12 220 ALA A N 1
ATOM 1699 C CA . ALA A 1 220 ? 14.592 16.115 -7.005 1.00 92.12 220 ALA A CA 1
ATOM 1700 C C . ALA A 1 220 ? 15.081 15.799 -8.431 1.00 92.12 220 ALA A C 1
ATOM 1702 O O . ALA A 1 220 ? 14.988 16.662 -9.302 1.00 92.12 220 ALA A O 1
ATOM 1703 N N . LEU A 1 221 ? 15.514 14.562 -8.714 1.00 94.44 221 LEU A N 1
ATOM 1704 C CA . LEU A 1 221 ? 15.955 14.144 -10.050 1.00 94.44 221 LEU A CA 1
ATOM 1705 C C . LEU A 1 221 ? 14.860 14.244 -11.127 1.00 94.44 221 LEU A C 1
ATOM 1707 O O . LEU A 1 221 ? 15.204 14.391 -12.301 1.00 94.44 221 LEU A O 1
ATOM 1711 N N . ILE A 1 222 ? 13.564 14.188 -10.780 1.00 91.38 222 ILE A N 1
ATOM 1712 C CA . ILE A 1 222 ? 12.478 14.339 -11.769 1.00 91.38 222 ILE A CA 1
ATOM 1713 C C . ILE A 1 222 ? 12.103 15.806 -12.038 1.00 91.38 222 ILE A C 1
ATOM 1715 O O . ILE A 1 222 ? 11.600 16.128 -13.117 1.00 91.38 222 ILE A O 1
ATOM 1719 N N . GLN A 1 223 ? 12.384 16.712 -11.098 1.00 88.81 223 GLN A N 1
ATOM 1720 C CA . GLN A 1 223 ? 11.923 18.105 -11.147 1.00 88.81 223 GLN A CA 1
ATOM 1721 C C . GLN A 1 223 ? 12.399 18.868 -12.401 1.00 88.81 223 GLN A C 1
ATOM 1723 O O . GLN A 1 223 ? 11.577 19.541 -13.023 1.00 88.81 223 GLN A O 1
ATOM 1728 N N . PRO A 1 224 ? 13.652 18.706 -12.878 1.00 92.50 224 PRO A N 1
ATOM 1729 C CA . PRO A 1 224 ? 14.115 19.348 -14.114 1.00 92.50 224 PRO A CA 1
ATOM 1730 C C . PRO A 1 224 ? 13.409 18.872 -15.392 1.00 92.50 224 PRO A C 1
ATOM 1732 O O . PRO A 1 224 ? 13.421 19.569 -16.409 1.00 92.50 224 PRO A O 1
ATOM 1735 N N . TYR A 1 225 ? 12.816 17.675 -15.375 1.00 92.94 225 TYR A N 1
ATOM 1736 C CA . TYR A 1 225 ? 12.191 17.081 -16.556 1.00 92.94 225 TYR A CA 1
ATOM 1737 C C . TYR A 1 225 ? 10.758 17.566 -16.759 1.00 92.94 225 TYR A C 1
ATOM 1739 O O . TYR A 1 225 ? 10.390 17.861 -17.895 1.00 92.94 225 TYR A O 1
ATOM 1747 N N . VAL A 1 226 ? 9.961 17.691 -15.691 1.00 89.00 226 VAL A N 1
ATOM 1748 C CA . VAL A 1 226 ? 8.520 17.983 -15.804 1.00 89.00 226 VAL A CA 1
ATOM 1749 C C . VAL A 1 226 ? 8.248 19.282 -16.577 1.00 89.00 226 VAL A C 1
ATOM 1751 O O . VAL A 1 226 ? 7.539 19.203 -17.578 1.00 89.00 226 VAL A O 1
ATOM 1754 N N . PRO A 1 227 ? 8.844 20.451 -16.253 1.00 89.50 227 PRO A N 1
ATOM 1755 C CA . PRO A 1 227 ? 8.609 21.680 -17.018 1.00 89.50 227 PRO A CA 1
ATOM 1756 C C . PRO A 1 227 ? 9.050 21.576 -18.484 1.00 89.50 227 PRO A C 1
ATOM 1758 O O . PRO A 1 227 ? 8.355 22.058 -19.379 1.00 89.50 227 PRO A O 1
ATOM 1761 N N . ARG A 1 228 ? 10.177 20.901 -18.751 1.00 90.94 228 ARG A N 1
ATOM 1762 C CA . ARG A 1 228 ? 10.693 20.704 -20.118 1.00 90.94 228 ARG A CA 1
ATOM 1763 C C . ARG A 1 228 ? 9.767 19.825 -20.947 1.00 90.94 228 ARG A C 1
ATOM 1765 O O . ARG A 1 228 ? 9.527 20.110 -22.120 1.00 90.94 228 ARG A O 1
ATOM 1772 N N . TRP A 1 229 ? 9.251 18.757 -20.346 1.00 92.94 229 TRP A N 1
ATOM 1773 C CA . TRP A 1 229 ? 8.268 17.886 -20.977 1.00 92.94 229 TRP A CA 1
ATOM 1774 C C . TRP A 1 229 ? 6.957 18.629 -21.208 1.00 92.94 229 TRP A C 1
ATOM 1776 O O . TRP A 1 229 ? 6.430 18.547 -22.312 1.00 92.94 229 TRP A O 1
ATOM 1786 N N . THR A 1 230 ? 6.478 19.404 -20.230 1.00 90.38 230 THR A N 1
ATOM 1787 C CA . THR A 1 230 ? 5.302 20.276 -20.372 1.00 90.38 230 THR A CA 1
ATOM 1788 C C . THR A 1 230 ? 5.439 21.186 -21.583 1.00 90.38 230 THR A C 1
ATOM 1790 O O . THR A 1 230 ? 4.554 21.204 -22.434 1.00 90.38 230 THR A O 1
ATOM 1793 N N . GLU A 1 231 ? 6.560 21.894 -21.715 1.00 90.62 231 GLU A N 1
ATOM 1794 C CA . GLU A 1 231 ? 6.800 22.783 -22.852 1.00 90.62 231 GLU A CA 1
ATOM 1795 C C . GLU A 1 231 ? 6.811 22.015 -24.187 1.00 90.62 231 GLU A C 1
ATOM 1797 O O . GLU A 1 231 ? 6.111 22.389 -25.132 1.00 90.62 231 GLU A O 1
ATOM 1802 N N . ALA A 1 232 ? 7.567 20.914 -24.265 1.00 90.25 232 ALA A N 1
ATOM 1803 C CA . ALA A 1 232 ? 7.705 20.123 -25.488 1.00 90.25 232 ALA A CA 1
ATOM 1804 C C . ALA A 1 232 ? 6.379 19.476 -25.926 1.00 90.25 232 ALA A C 1
ATOM 1806 O O . ALA A 1 232 ? 6.038 19.503 -27.111 1.00 90.25 232 ALA A O 1
ATOM 1807 N N . ILE A 1 233 ? 5.625 18.916 -24.979 1.00 89.81 233 ILE A N 1
ATOM 1808 C CA . ILE A 1 233 ? 4.360 18.222 -25.229 1.00 89.81 233 ILE A CA 1
ATOM 1809 C C . ILE A 1 233 ? 3.245 19.228 -25.527 1.00 89.81 233 ILE A C 1
ATOM 1811 O O . ILE A 1 233 ? 2.515 19.031 -26.496 1.00 89.81 233 ILE A O 1
ATOM 1815 N N . ASN A 1 234 ? 3.134 20.333 -24.783 1.00 87.56 234 ASN A N 1
ATOM 1816 C CA . ASN A 1 234 ? 2.110 21.348 -25.052 1.00 87.56 234 ASN A CA 1
ATOM 1817 C C . ASN A 1 234 ? 2.328 22.018 -26.411 1.00 87.56 234 ASN A C 1
ATOM 1819 O O . ASN A 1 234 ? 1.375 22.173 -27.175 1.00 87.56 234 ASN A O 1
ATOM 1823 N N . SER A 1 235 ? 3.579 22.351 -26.753 1.00 86.75 235 SER A N 1
ATOM 1824 C CA . SER A 1 235 ? 3.919 22.890 -28.075 1.00 86.75 235 SER A CA 1
ATOM 1825 C C . SER A 1 235 ? 3.506 21.929 -29.196 1.00 86.75 235 SER A C 1
ATOM 1827 O O . SER A 1 235 ? 2.929 22.352 -30.202 1.00 86.75 235 SER A O 1
ATOM 1829 N N . LEU A 1 236 ? 3.725 20.626 -28.996 1.00 87.50 236 LEU A N 1
ATOM 1830 C CA . LEU A 1 236 ? 3.290 19.588 -29.922 1.00 87.50 236 LEU A CA 1
ATOM 1831 C C . LEU A 1 236 ? 1.757 19.532 -30.014 1.00 87.50 236 LEU A C 1
ATOM 1833 O O . LEU A 1 236 ? 1.226 19.700 -31.108 1.00 87.50 236 LEU A O 1
ATOM 1837 N N . ILE A 1 237 ? 1.041 19.384 -28.894 1.00 84.44 237 ILE A N 1
ATOM 1838 C CA . ILE A 1 237 ? -0.428 19.247 -28.855 1.00 84.44 237 ILE A CA 1
ATOM 1839 C C . ILE A 1 237 ? -1.134 20.433 -29.523 1.00 84.44 237 ILE A C 1
ATOM 1841 O O . ILE A 1 237 ? -2.061 20.217 -30.306 1.00 84.44 237 ILE A O 1
ATOM 1845 N N . VAL A 1 238 ? -0.691 21.666 -29.255 1.00 85.19 238 VAL A N 1
ATOM 1846 C CA . VAL A 1 238 ? -1.269 22.888 -29.847 1.00 85.19 238 VAL A CA 1
ATOM 1847 C C . VAL A 1 238 ? -1.097 22.913 -31.369 1.00 85.19 238 VAL A C 1
ATOM 1849 O O . VAL A 1 238 ? -1.972 23.400 -32.082 1.00 85.19 238 VAL A O 1
ATOM 1852 N N . THR A 1 239 ? -0.001 22.346 -31.875 1.00 84.81 239 THR A N 1
ATOM 1853 C CA . THR A 1 239 ? 0.332 22.353 -33.307 1.00 84.81 239 THR A CA 1
ATOM 1854 C C . THR A 1 239 ? -0.331 21.202 -34.077 1.00 84.81 239 THR A C 1
ATOM 1856 O O . THR A 1 239 ? -0.483 21.279 -35.297 1.00 84.81 239 THR A O 1
ATOM 1859 N N . LEU A 1 240 ? -0.753 20.124 -33.403 1.00 85.31 240 LEU A N 1
ATOM 1860 C CA . LEU A 1 240 ? -1.343 18.963 -34.073 1.00 85.31 240 LEU A CA 1
ATOM 1861 C C . LEU A 1 240 ? -2.731 19.260 -34.657 1.00 85.31 240 LEU A C 1
ATOM 1863 O O . LEU A 1 240 ? -3.694 19.591 -33.953 1.00 85.31 240 LEU A O 1
ATOM 1867 N N . SER A 1 241 ? -2.865 19.011 -35.961 1.00 84.44 241 SER A N 1
ATOM 1868 C CA . SER A 1 241 ? -4.151 19.068 -36.655 1.00 84.44 241 SER A CA 1
ATOM 1869 C C . SER A 1 241 ? -5.158 18.074 -36.057 1.00 84.44 241 SER A C 1
ATOM 1871 O O . SER A 1 241 ? -4.796 17.050 -35.473 1.00 84.44 241 SER A O 1
ATOM 1873 N N . ARG A 1 242 ? -6.461 18.342 -36.226 1.00 80.50 242 ARG A N 1
ATOM 1874 C CA . ARG A 1 242 ? -7.526 17.421 -35.775 1.00 80.50 242 ARG A CA 1
ATOM 1875 C C . ARG A 1 242 ? -7.444 16.041 -36.441 1.00 80.50 242 ARG A C 1
ATOM 1877 O O . ARG A 1 242 ? -7.864 15.058 -35.843 1.00 80.50 242 ARG A O 1
ATOM 1884 N N . SER A 1 243 ? -6.898 15.962 -37.655 1.00 81.81 243 SER A N 1
ATOM 1885 C CA . SER A 1 243 ? -6.736 14.716 -38.412 1.00 81.81 243 SER A CA 1
ATOM 1886 C C . SER A 1 243 ? -5.469 13.931 -38.055 1.00 81.81 243 SER A C 1
ATOM 1888 O O . SER A 1 243 ? -5.337 12.785 -38.498 1.00 81.81 243 SER A O 1
ATOM 1890 N N . SER A 1 244 ? -4.564 14.501 -37.249 1.00 85.81 244 SER A N 1
ATOM 1891 C CA . SER A 1 244 ? -3.304 13.862 -36.869 1.00 85.81 244 SER A CA 1
ATOM 1892 C C . SER A 1 244 ? -3.540 12.514 -36.158 1.00 85.81 244 SER A C 1
ATOM 1894 O O . SER A 1 244 ? -4.230 12.463 -35.132 1.00 85.81 244 SER A O 1
ATOM 1896 N N . PRO A 1 245 ? -2.946 11.412 -36.657 1.00 85.81 245 PRO A N 1
ATOM 1897 C CA . PRO A 1 245 ? -2.878 10.136 -35.948 1.00 85.81 245 PRO A CA 1
ATOM 1898 C C . PRO A 1 245 ? -2.280 10.271 -34.545 1.00 85.81 245 PRO A C 1
ATOM 1900 O O . PRO A 1 245 ? -2.759 9.631 -33.612 1.00 85.81 245 PRO A O 1
ATOM 1903 N N . LEU A 1 246 ? -1.288 11.149 -34.378 1.00 85.31 246 LEU A N 1
ATOM 1904 C CA . LEU A 1 246 ? -0.631 11.387 -33.097 1.00 85.31 246 LEU A CA 1
ATOM 1905 C C . LEU A 1 246 ? -1.604 11.962 -32.062 1.00 85.31 246 LEU A C 1
ATOM 1907 O O . LEU A 1 246 ? -1.648 11.508 -30.920 1.00 85.31 246 LEU A O 1
ATOM 1911 N N . ARG A 1 247 ? -2.451 12.905 -32.487 1.00 86.62 247 ARG A N 1
ATOM 1912 C CA . ARG A 1 247 ? -3.488 13.495 -31.633 1.00 86.62 247 ARG A CA 1
ATOM 1913 C C . ARG A 1 247 ? -4.506 12.452 -31.172 1.00 86.62 247 ARG A C 1
ATOM 1915 O O . ARG A 1 247 ? -4.913 12.488 -30.015 1.00 86.62 247 ARG A O 1
ATOM 1922 N N . ARG A 1 248 ? -4.883 11.504 -32.043 1.00 87.12 248 ARG A N 1
ATOM 1923 C CA . ARG A 1 248 ? -5.789 10.398 -31.681 1.00 87.12 248 ARG A CA 1
ATOM 1924 C C . ARG A 1 248 ? -5.180 9.497 -30.612 1.00 87.12 248 ARG A C 1
ATOM 1926 O O . ARG A 1 248 ? -5.853 9.216 -29.619 1.00 87.12 248 ARG A O 1
ATOM 1933 N N . VAL A 1 249 ? -3.914 9.107 -30.770 1.00 88.62 249 VAL A N 1
ATOM 1934 C CA . VAL A 1 249 ? -3.206 8.280 -29.778 1.00 88.62 249 VAL A CA 1
ATOM 1935 C C . VAL A 1 249 ? -3.084 9.015 -28.446 1.00 88.62 249 VAL A C 1
ATOM 1937 O O . VAL A 1 249 ? -3.458 8.445 -27.433 1.00 88.62 249 VAL A O 1
ATOM 1940 N N . ILE A 1 250 ? -2.676 10.289 -28.431 1.00 87.25 250 ILE A N 1
ATOM 1941 C CA . ILE A 1 250 ? -2.600 11.083 -27.188 1.00 87.25 250 ILE A CA 1
ATOM 1942 C C . ILE A 1 250 ? -3.979 11.180 -26.516 1.00 87.25 250 ILE A C 1
ATOM 1944 O O . ILE A 1 250 ? -4.085 11.012 -25.306 1.00 87.25 250 ILE A O 1
ATOM 1948 N N . SER A 1 251 ? -5.044 11.403 -27.297 1.00 83.31 251 SER A N 1
ATOM 1949 C CA . SER A 1 251 ? -6.409 11.557 -26.768 1.00 83.31 251 SER A CA 1
ATOM 1950 C C . SER A 1 251 ? -7.021 10.282 -26.194 1.00 83.31 251 SER A C 1
ATOM 1952 O O . SER A 1 251 ? -7.765 10.345 -25.221 1.00 83.31 251 SER A O 1
ATOM 1954 N N . SER A 1 252 ? -6.729 9.136 -26.809 1.00 85.44 252 SER A N 1
ATOM 1955 C CA . SER A 1 252 ? -7.327 7.845 -26.448 1.00 85.44 252 SER A CA 1
ATOM 1956 C C . SER A 1 252 ? -6.397 6.958 -25.630 1.00 85.44 252 SER A C 1
ATOM 1958 O O . SER A 1 252 ? -6.847 5.952 -25.100 1.00 85.44 252 SER A O 1
ATOM 1960 N N . GLN A 1 253 ? -5.104 7.291 -25.582 1.00 87.38 253 GLN A N 1
ATOM 1961 C CA . GLN A 1 253 ? -4.023 6.510 -24.972 1.00 87.38 253 GLN A CA 1
ATOM 1962 C C . GLN A 1 253 ? -3.978 5.043 -25.441 1.00 87.38 253 GLN A C 1
ATOM 1964 O O . GLN A 1 253 ? -3.469 4.151 -24.760 1.00 87.38 253 GLN A O 1
ATOM 1969 N N . SER A 1 254 ? -4.486 4.806 -26.650 1.00 89.81 254 SER A N 1
ATOM 1970 C CA . SER A 1 254 ? -4.585 3.504 -27.297 1.00 89.81 254 SER A CA 1
ATOM 1971 C C . SER A 1 254 ? -3.609 3.423 -28.470 1.00 89.81 254 SER A C 1
ATOM 1973 O O . SER A 1 254 ? -3.524 4.344 -29.289 1.00 89.81 254 SER A O 1
ATOM 1975 N N . LEU A 1 255 ? -2.884 2.305 -28.559 1.00 92.06 255 LEU A N 1
ATOM 1976 C CA . LEU A 1 255 ? -1.933 2.041 -29.647 1.00 92.06 255 LEU A CA 1
ATOM 1977 C C . LEU A 1 255 ? -2.540 1.211 -30.785 1.00 92.06 255 LEU A C 1
ATOM 1979 O O . LEU A 1 255 ? -1.952 1.156 -31.864 1.00 92.06 255 LEU A O 1
ATOM 1983 N N . LEU A 1 256 ? -3.685 0.558 -30.556 1.00 92.25 256 LEU A N 1
ATOM 1984 C CA . LEU A 1 256 ? -4.257 -0.447 -31.459 1.00 92.25 256 LEU A CA 1
ATOM 1985 C C . LEU A 1 256 ? -5.654 -0.082 -31.984 1.00 92.25 256 LEU A C 1
ATOM 1987 O O . LEU A 1 256 ? -6.021 -0.530 -33.070 1.00 92.25 256 LEU A O 1
ATOM 1991 N N . SER A 1 257 ? -6.440 0.730 -31.266 1.00 81.69 257 SER A N 1
ATOM 1992 C CA . SER A 1 257 ? -7.845 1.011 -31.631 1.00 81.69 257 SER A CA 1
ATOM 1993 C C . SER A 1 257 ? -8.043 1.787 -32.927 1.00 81.69 257 SER A C 1
ATOM 1995 O O . SER A 1 257 ? -9.116 1.712 -33.522 1.00 81.69 257 SER A O 1
ATOM 1997 N N . HIS A 1 258 ? -6.999 2.460 -33.411 1.00 79.19 258 HIS A N 1
ATOM 1998 C CA . HIS A 1 258 ? -7.025 3.233 -34.656 1.00 79.19 258 HIS A CA 1
ATOM 1999 C C . HIS A 1 258 ? -6.317 2.525 -35.822 1.00 79.19 258 HIS A C 1
ATOM 2001 O O . HIS A 1 258 ? -5.994 3.170 -36.820 1.00 79.19 258 HIS A O 1
ATOM 2007 N N . GLY A 1 259 ? -6.054 1.217 -35.705 1.00 80.38 259 GLY A N 1
ATOM 2008 C CA . GLY A 1 259 ? -5.267 0.454 -36.677 1.00 80.38 259 GLY A CA 1
ATOM 2009 C C . GLY A 1 259 ? -3.770 0.783 -36.617 1.00 80.38 259 GLY A C 1
ATOM 2010 O O . GLY A 1 259 ? -3.268 1.282 -35.611 1.00 80.38 259 GLY A O 1
ATOM 2011 N N . THR A 1 260 ? -3.034 0.492 -37.694 1.00 81.38 260 THR A N 1
ATOM 2012 C CA . THR A 1 260 ? -1.596 0.796 -37.771 1.00 81.38 260 THR A CA 1
ATOM 2013 C C . THR A 1 260 ? -1.361 2.307 -37.751 1.00 81.38 260 THR A C 1
ATOM 2015 O O . THR A 1 260 ? -1.846 3.034 -38.619 1.00 81.38 260 THR A O 1
ATOM 2018 N N . ILE A 1 261 ? -0.576 2.785 -36.781 1.00 85.75 261 ILE A N 1
ATOM 2019 C CA . ILE A 1 261 ? -0.232 4.205 -36.647 1.00 85.75 261 ILE A CA 1
ATOM 2020 C C . ILE A 1 261 ? 0.695 4.610 -37.800 1.00 85.75 261 ILE A C 1
ATOM 2022 O O . ILE A 1 261 ? 1.898 4.359 -37.768 1.00 85.75 261 ILE A O 1
ATOM 2026 N N . SER A 1 262 ? 0.135 5.257 -38.821 1.00 85.88 262 SER A N 1
ATOM 2027 C CA . SER A 1 262 ? 0.892 5.823 -39.942 1.00 85.88 262 SER A CA 1
ATOM 2028 C C . SER A 1 262 ? 0.991 7.337 -39.796 1.00 85.88 262 SER A C 1
ATOM 2030 O O . SER A 1 262 ? 0.034 8.055 -40.078 1.00 85.88 262 SER A O 1
ATOM 2032 N N . LEU A 1 263 ? 2.147 7.828 -39.351 1.00 89.00 263 LEU A N 1
ATOM 2033 C CA . LEU A 1 263 ? 2.395 9.255 -39.144 1.00 89.00 263 LEU A CA 1
ATOM 2034 C C . LEU A 1 263 ? 2.519 10.020 -40.471 1.00 89.00 263 LEU A C 1
ATOM 2036 O O . LEU A 1 263 ? 3.192 9.571 -41.403 1.00 89.00 263 LEU A O 1
ATOM 2040 N N . ASN A 1 264 ? 1.944 11.221 -40.545 1.00 88.62 264 ASN A N 1
ATOM 2041 C CA . ASN A 1 264 ? 2.122 12.105 -41.700 1.00 88.62 264 ASN A CA 1
ATOM 2042 C C . ASN A 1 264 ? 3.468 12.880 -41.613 1.00 88.62 264 ASN A C 1
ATOM 2044 O O . ASN A 1 264 ? 4.153 12.831 -40.583 1.00 88.62 264 ASN A O 1
ATOM 2048 N N . PRO A 1 265 ? 3.925 13.573 -42.678 1.00 88.69 265 PRO A N 1
ATOM 2049 C CA . PRO A 1 265 ? 5.193 14.312 -42.653 1.00 88.69 265 PRO A CA 1
ATOM 2050 C C . PRO A 1 265 ? 5.299 15.384 -41.556 1.00 88.69 265 PRO A C 1
ATOM 2052 O O . PRO A 1 265 ? 6.393 15.581 -41.021 1.00 88.69 265 PRO A O 1
ATOM 2055 N N . GLU A 1 266 ? 4.192 16.045 -41.210 1.00 87.19 266 GLU A N 1
ATOM 2056 C CA . GLU A 1 266 ? 4.140 17.050 -40.141 1.00 87.19 266 GLU A CA 1
ATOM 2057 C C . GLU A 1 266 ? 4.297 16.402 -38.759 1.00 87.19 266 GLU A C 1
ATOM 2059 O O . GLU A 1 266 ? 5.126 16.856 -37.973 1.00 87.19 266 GLU A O 1
ATOM 2064 N N . ASP A 1 267 ? 3.628 15.276 -38.488 1.00 87.25 267 ASP A N 1
ATOM 2065 C CA . ASP A 1 267 ? 3.784 14.525 -37.233 1.00 87.25 267 ASP A CA 1
ATOM 2066 C C . ASP A 1 267 ? 5.250 14.114 -37.019 1.00 87.25 267 ASP A C 1
ATOM 2068 O O . ASP A 1 267 ? 5.810 14.278 -35.934 1.00 87.25 267 ASP A O 1
ATOM 2072 N N . HIS A 1 268 ? 5.916 13.639 -38.080 1.00 89.62 268 HIS A N 1
ATOM 2073 C CA . HIS A 1 268 ? 7.341 13.308 -38.026 1.00 89.62 268 HIS A CA 1
ATOM 2074 C C . HIS A 1 268 ? 8.202 14.535 -37.713 1.00 89.62 268 HIS A C 1
ATOM 2076 O O . HIS A 1 268 ? 9.134 14.448 -36.915 1.00 89.62 268 HIS A O 1
ATOM 2082 N N . LYS A 1 269 ? 7.921 15.678 -38.347 1.00 88.31 269 LYS A N 1
ATOM 2083 C CA . LYS A 1 269 ? 8.642 16.934 -38.104 1.00 88.31 269 LYS A CA 1
ATOM 2084 C C . LYS A 1 269 ? 8.466 17.398 -36.657 1.00 88.31 269 LYS A C 1
ATOM 2086 O O . LYS A 1 269 ? 9.439 17.857 -36.058 1.00 88.31 269 LYS A O 1
ATOM 2091 N N . MET A 1 270 ? 7.272 17.239 -36.088 1.00 86.69 270 MET A N 1
ATOM 2092 C CA . MET A 1 270 ? 6.995 17.572 -34.690 1.00 86.69 270 MET A CA 1
ATOM 2093 C C . MET A 1 270 ? 7.741 16.646 -33.727 1.00 86.69 270 MET A C 1
ATOM 2095 O O . MET A 1 270 ? 8.449 17.138 -32.848 1.00 86.69 270 MET A O 1
ATOM 2099 N N . PHE A 1 271 ? 7.697 15.327 -33.939 1.00 88.75 271 PHE A N 1
ATOM 2100 C CA . PHE A 1 271 ? 8.476 14.383 -33.131 1.00 88.75 271 PHE A CA 1
ATOM 2101 C C . PHE A 1 271 ? 9.977 14.684 -33.166 1.00 88.75 271 PHE A C 1
ATOM 2103 O O . PHE A 1 271 ? 10.615 14.732 -32.116 1.00 88.75 271 PHE A O 1
ATOM 2110 N N . LYS A 1 272 ? 10.540 14.965 -34.349 1.00 86.75 272 LYS A N 1
ATOM 2111 C CA . LYS A 1 272 ? 11.963 15.321 -34.491 1.00 86.75 272 LYS A CA 1
ATOM 2112 C C . LYS A 1 272 ? 12.369 16.540 -33.662 1.00 86.75 272 LYS A C 1
ATOM 2114 O O . LYS A 1 272 ? 13.510 16.606 -33.219 1.00 86.75 272 LYS A O 1
ATOM 2119 N N . ARG A 1 273 ? 11.458 17.497 -33.462 1.00 87.00 273 ARG A N 1
ATOM 2120 C CA . ARG A 1 273 ? 11.693 18.690 -32.632 1.00 87.00 273 ARG A CA 1
ATOM 2121 C C . ARG A 1 273 ? 11.525 18.405 -31.140 1.00 87.00 273 ARG A C 1
ATOM 2123 O O . ARG A 1 273 ? 12.270 18.956 -30.336 1.00 87.00 273 ARG A O 1
ATOM 2130 N N . ALA A 1 274 ? 10.552 17.574 -30.771 1.00 88.88 274 ALA A N 1
ATOM 2131 C CA . ALA A 1 274 ? 10.198 17.330 -29.376 1.00 88.88 274 ALA A CA 1
ATOM 2132 C C . ALA A 1 274 ? 11.114 16.303 -28.687 1.00 88.88 274 ALA A C 1
ATOM 2134 O O . ALA A 1 274 ? 11.570 16.550 -27.572 1.00 88.88 274 ALA A O 1
ATOM 2135 N N . LEU A 1 275 ? 11.419 15.173 -29.340 1.00 89.38 275 LEU A N 1
ATOM 2136 C CA . LEU A 1 275 ? 12.079 14.021 -28.703 1.00 89.38 275 LEU A CA 1
ATOM 2137 C C . LEU A 1 275 ? 13.442 14.355 -28.062 1.00 89.38 275 LEU A C 1
ATOM 2139 O O . LEU A 1 275 ? 13.636 13.977 -26.902 1.00 89.38 275 LEU A O 1
ATOM 2143 N N . PRO A 1 276 ? 14.367 15.096 -28.713 1.00 84.62 276 PRO A N 1
ATOM 2144 C CA . PRO A 1 276 ? 15.662 15.417 -28.105 1.00 84.62 276 PRO A CA 1
ATOM 2145 C C . PRO A 1 276 ? 15.561 16.303 -26.854 1.00 84.62 276 PRO A C 1
ATOM 2147 O O . PRO A 1 276 ? 16.481 16.318 -26.044 1.00 84.62 276 PRO A O 1
ATOM 2150 N N . ARG A 1 277 ? 14.449 17.032 -26.668 1.00 88.19 277 ARG A N 1
ATOM 2151 C CA . ARG A 1 277 ? 14.246 17.939 -25.522 1.00 88.19 277 ARG A CA 1
ATOM 2152 C C . ARG A 1 277 ? 13.878 17.204 -24.229 1.00 88.19 277 ARG A C 1
ATOM 2154 O O . ARG A 1 277 ? 13.903 17.824 -23.165 1.00 88.19 277 ARG A O 1
ATOM 2161 N N . LEU A 1 278 ? 13.532 15.916 -24.325 1.00 91.56 278 LEU A N 1
ATOM 2162 C CA . LEU A 1 278 ? 13.083 15.098 -23.196 1.00 91.56 278 LEU A CA 1
ATOM 2163 C C . LEU A 1 278 ? 14.224 14.573 -22.323 1.00 91.56 278 LEU A C 1
ATOM 2165 O O . LEU A 1 278 ? 13.966 14.220 -21.174 1.00 91.56 278 LEU A O 1
ATOM 2169 N N . SER A 1 279 ? 15.448 14.499 -22.853 1.00 92.12 279 SER A N 1
ATOM 2170 C CA . SER A 1 279 ? 16.641 14.099 -22.105 1.00 92.12 279 SER A CA 1
ATOM 2171 C C . SER A 1 279 ? 17.438 15.314 -21.624 1.00 92.12 279 SER A C 1
ATOM 2173 O O . SER A 1 279 ? 17.309 16.422 -22.153 1.00 92.12 279 SER A O 1
ATOM 2175 N N . LEU A 1 280 ? 18.273 15.097 -20.611 1.00 94.12 280 LEU A N 1
ATOM 2176 C CA . LEU A 1 280 ? 19.216 16.082 -20.087 1.00 94.12 280 LEU A CA 1
ATOM 2177 C C . LEU A 1 280 ? 20.632 15.512 -20.098 1.00 94.12 280 LEU A C 1
ATOM 2179 O O . LEU A 1 280 ? 20.829 14.310 -19.916 1.00 94.12 280 LEU A O 1
ATOM 2183 N N . LEU A 1 281 ? 21.630 16.381 -20.260 1.00 94.19 281 LEU A N 1
ATOM 2184 C CA . LEU A 1 281 ? 23.003 16.004 -19.939 1.00 94.19 281 LEU A CA 1
ATOM 2185 C C . LEU A 1 281 ? 23.139 15.802 -18.427 1.00 94.19 281 LEU A C 1
ATOM 2187 O O . LEU A 1 281 ? 22.546 16.548 -17.650 1.00 94.19 281 LEU A O 1
ATOM 2191 N N . TYR A 1 282 ? 23.970 14.845 -18.015 1.00 92.44 282 TYR A N 1
ATOM 2192 C CA . TYR A 1 282 ? 24.297 14.582 -16.608 1.00 92.44 282 TYR A CA 1
ATOM 2193 C C . TYR A 1 282 ? 24.624 15.869 -15.827 1.00 92.44 282 TYR A C 1
ATOM 2195 O O . TYR A 1 282 ? 24.042 16.134 -14.779 1.00 92.44 282 TYR A O 1
ATOM 2203 N N . THR A 1 283 ? 25.481 16.727 -16.387 1.00 93.00 283 THR A N 1
ATOM 2204 C CA . THR A 1 283 ? 25.884 17.998 -15.766 1.00 93.00 283 THR A CA 1
ATOM 2205 C C . THR A 1 283 ? 24.738 19.005 -15.671 1.00 93.00 283 THR A C 1
ATOM 2207 O O . THR A 1 283 ? 24.602 19.692 -14.664 1.00 93.00 283 THR A O 1
ATOM 2210 N N . GLN A 1 284 ? 23.877 19.072 -16.690 1.00 94.44 284 GLN A N 1
ATOM 2211 C CA . GLN A 1 284 ? 22.702 19.950 -16.695 1.00 94.44 284 GLN A CA 1
ATOM 2212 C C . GLN A 1 284 ? 21.643 19.497 -15.692 1.00 94.44 284 GLN A C 1
ATOM 2214 O O . GLN A 1 284 ? 20.951 20.339 -15.121 1.00 94.44 284 GLN A O 1
ATOM 2219 N N . LEU A 1 285 ? 21.497 18.183 -15.503 1.00 94.00 285 LEU A N 1
ATOM 2220 C CA . LEU A 1 285 ? 20.598 17.609 -14.512 1.00 94.00 285 LEU A CA 1
ATOM 2221 C C . LEU A 1 285 ? 21.042 18.019 -13.104 1.00 94.00 285 LEU A C 1
ATOM 2223 O O . LEU A 1 285 ? 20.267 18.648 -12.392 1.00 94.00 285 LEU A O 1
ATOM 2227 N N . LEU A 1 286 ? 22.300 17.756 -12.741 1.00 93.12 286 LEU A N 1
ATOM 2228 C CA . LEU A 1 286 ? 22.828 18.058 -11.404 1.00 93.12 286 LEU A CA 1
ATOM 2229 C C . LEU A 1 286 ? 22.912 19.555 -11.091 1.00 93.12 286 LEU A C 1
ATOM 2231 O O . LEU A 1 286 ? 22.707 19.958 -9.945 1.00 93.12 286 LEU A O 1
ATOM 2235 N N . ALA A 1 287 ? 23.171 20.394 -12.098 1.00 93.94 287 ALA A N 1
ATOM 2236 C CA . ALA A 1 287 ? 23.185 21.846 -11.933 1.00 93.94 287 ALA A CA 1
ATOM 2237 C C . ALA A 1 287 ? 21.815 22.415 -11.518 1.00 93.94 287 ALA A C 1
ATOM 2239 O O . ALA A 1 287 ? 21.761 23.465 -10.884 1.00 93.94 287 ALA A O 1
ATOM 2240 N N . GLN A 1 288 ? 20.719 21.723 -11.850 1.00 94.44 288 GLN A N 1
ATOM 2241 C CA . GLN A 1 288 ? 19.353 22.121 -11.491 1.00 94.44 288 GLN A CA 1
ATOM 2242 C C . GLN A 1 288 ? 18.889 21.545 -10.142 1.00 94.44 288 GLN A C 1
ATOM 2244 O O . GLN A 1 288 ? 17.809 21.899 -9.672 1.00 94.44 288 GLN A O 1
ATOM 2249 N N . ILE A 1 289 ? 19.687 20.682 -9.505 1.00 94.25 289 ILE A N 1
ATOM 2250 C CA . ILE A 1 289 ? 19.393 20.148 -8.171 1.00 94.25 289 ILE A CA 1
ATOM 2251 C C . ILE A 1 289 ? 19.831 21.162 -7.098 1.00 94.25 289 ILE A C 1
ATOM 2253 O O . ILE A 1 289 ? 20.929 21.733 -7.214 1.00 94.25 289 ILE A O 1
ATOM 2257 N N . PRO A 1 290 ? 19.021 21.380 -6.036 1.00 93.94 290 PRO A N 1
ATOM 2258 C CA . PRO A 1 290 ? 19.401 22.220 -4.904 1.00 93.94 290 PRO A CA 1
ATOM 2259 C C . PRO A 1 290 ? 20.766 21.833 -4.330 1.00 93.94 290 PRO A C 1
ATOM 2261 O O . PRO A 1 290 ? 21.045 20.655 -4.124 1.00 93.94 290 PRO A O 1
ATOM 2264 N N . THR A 1 291 ? 21.611 22.825 -4.031 1.00 94.25 291 THR A N 1
ATOM 2265 C CA . THR A 1 291 ? 23.009 22.596 -3.620 1.00 94.25 291 THR A CA 1
ATOM 2266 C C . THR A 1 291 ? 23.139 21.653 -2.421 1.00 94.25 291 THR A C 1
ATOM 2268 O O . THR A 1 291 ? 24.024 20.809 -2.424 1.00 94.25 291 THR A O 1
ATOM 2271 N N . HIS A 1 292 ? 22.232 21.738 -1.444 1.00 95.00 292 HIS A N 1
ATOM 2272 C CA . HIS A 1 292 ? 22.246 20.887 -0.248 1.00 95.00 292 HIS A CA 1
ATOM 2273 C C . HIS A 1 292 ? 21.848 19.420 -0.503 1.00 95.00 292 HIS A C 1
ATOM 2275 O O . HIS A 1 292 ? 22.071 18.591 0.366 1.00 95.00 292 HIS A O 1
ATOM 2281 N N . LEU A 1 293 ? 21.268 19.096 -1.667 1.00 95.38 293 LEU A N 1
ATOM 2282 C CA . LEU A 1 293 ? 20.895 17.729 -2.065 1.00 95.38 293 LEU A CA 1
ATOM 2283 C C . LEU A 1 293 ? 21.814 17.156 -3.150 1.00 95.38 293 LEU A C 1
ATOM 2285 O O . LEU A 1 293 ? 21.587 16.039 -3.606 1.00 95.38 293 LEU A O 1
ATOM 2289 N N . ARG A 1 294 ? 22.803 17.919 -3.635 1.00 95.12 294 ARG A N 1
ATOM 2290 C CA . ARG A 1 294 ? 23.540 17.560 -4.855 1.00 95.12 294 ARG A CA 1
ATOM 2291 C C . ARG A 1 294 ? 24.373 16.289 -4.687 1.00 95.12 294 ARG A C 1
ATOM 2293 O O . ARG A 1 294 ? 24.329 15.448 -5.575 1.00 95.12 294 ARG A O 1
ATOM 2300 N N . GLU A 1 295 ? 25.060 16.131 -3.557 1.00 95.19 295 GLU A N 1
ATOM 2301 C CA . GLU A 1 295 ? 25.859 14.931 -3.259 1.00 95.19 295 GLU A CA 1
ATOM 2302 C C . GLU A 1 295 ? 24.976 13.674 -3.189 1.00 95.19 295 GLU A C 1
ATOM 2304 O O . GLU A 1 295 ? 25.236 12.681 -3.866 1.00 95.19 295 GLU A O 1
ATOM 2309 N N . ASP A 1 296 ? 23.858 13.742 -2.461 1.00 95.88 296 ASP A N 1
ATOM 2310 C CA . ASP A 1 296 ? 22.900 12.635 -2.386 1.00 95.88 296 ASP A CA 1
ATOM 2311 C C . ASP A 1 296 ? 22.241 12.341 -3.741 1.00 95.88 296 ASP A C 1
ATOM 2313 O O . ASP A 1 296 ? 21.970 11.184 -4.070 1.00 95.88 296 ASP A O 1
ATOM 2317 N N . ALA A 1 297 ? 21.996 13.370 -4.557 1.00 96.25 297 ALA A N 1
ATOM 2318 C CA . ALA A 1 297 ? 21.423 13.211 -5.890 1.00 96.25 297 ALA A CA 1
ATOM 2319 C C . ALA A 1 297 ? 22.384 12.495 -6.844 1.00 96.25 297 ALA A C 1
ATOM 2321 O O . ALA A 1 297 ? 21.918 11.725 -7.680 1.00 96.25 297 ALA A O 1
ATOM 2322 N N . GLU A 1 298 ? 23.697 12.703 -6.716 1.00 95.81 298 GLU A N 1
ATOM 2323 C CA . GLU A 1 298 ? 24.708 11.948 -7.466 1.00 95.81 298 GLU A CA 1
ATOM 2324 C C . GLU A 1 298 ? 24.668 10.460 -7.098 1.00 95.81 298 GLU A C 1
ATOM 2326 O O . GLU A 1 298 ? 24.561 9.611 -7.987 1.00 95.81 298 GLU A O 1
ATOM 2331 N N . ILE A 1 299 ? 24.627 10.141 -5.799 1.00 95.25 299 ILE A N 1
ATOM 2332 C CA . ILE A 1 299 ? 24.511 8.756 -5.312 1.00 95.25 299 ILE A CA 1
ATOM 2333 C C . ILE A 1 299 ? 23.227 8.107 -5.842 1.00 95.25 299 ILE A C 1
ATOM 2335 O O . ILE A 1 299 ? 23.250 6.991 -6.372 1.00 95.25 299 ILE A O 1
ATOM 2339 N N . TRP A 1 300 ? 22.093 8.801 -5.732 1.00 96.19 300 TRP A N 1
ATOM 2340 C CA . TRP A 1 300 ? 20.823 8.302 -6.251 1.00 96.19 300 TRP A CA 1
ATOM 2341 C C . TRP A 1 300 ? 20.844 8.126 -7.762 1.00 96.19 300 TRP A C 1
ATOM 2343 O O . TRP A 1 300 ? 20.340 7.120 -8.256 1.00 96.19 300 TRP A O 1
ATOM 2353 N N . LEU A 1 301 ? 21.439 9.056 -8.505 1.00 94.62 301 LEU A N 1
ATOM 2354 C CA . LEU A 1 301 ? 21.538 8.959 -9.954 1.00 94.62 301 LEU A CA 1
ATOM 2355 C C . LEU A 1 301 ? 22.314 7.700 -10.364 1.00 94.62 301 LEU A C 1
ATOM 2357 O O . LEU A 1 301 ? 21.865 6.998 -11.270 1.00 94.62 301 LEU A O 1
ATOM 2361 N N . ASP A 1 302 ? 23.389 7.342 -9.665 1.00 92.12 302 ASP A N 1
ATOM 2362 C CA . ASP A 1 302 ? 24.134 6.100 -9.915 1.00 92.12 302 ASP A CA 1
ATOM 2363 C C . ASP A 1 302 ? 23.325 4.835 -9.572 1.00 92.12 302 ASP A C 1
ATOM 2365 O O . ASP A 1 302 ? 23.310 3.850 -10.330 1.00 92.12 302 ASP A O 1
ATOM 2369 N N . LEU A 1 303 ? 22.598 4.857 -8.453 1.00 92.94 303 LEU A N 1
ATOM 2370 C CA . LEU A 1 303 ? 21.748 3.743 -8.021 1.00 92.94 303 LEU A CA 1
ATOM 2371 C C . LEU A 1 303 ? 20.556 3.522 -8.964 1.00 92.94 303 LEU A C 1
ATOM 2373 O O . LEU A 1 303 ? 20.224 2.374 -9.263 1.00 92.94 303 LEU A O 1
ATOM 2377 N N . LEU A 1 304 ? 19.964 4.606 -9.472 1.00 94.75 304 LEU A N 1
ATOM 2378 C CA . LEU A 1 304 ? 18.725 4.624 -10.258 1.00 94.75 304 LEU A CA 1
ATOM 2379 C C . LEU A 1 304 ? 18.956 4.585 -11.776 1.00 94.75 304 LEU A C 1
ATOM 2381 O O . LEU A 1 304 ? 17.990 4.538 -12.542 1.00 94.75 304 LEU A O 1
ATOM 2385 N N . THR A 1 305 ? 20.210 4.604 -12.235 1.00 94.50 305 THR A N 1
ATOM 2386 C CA . THR A 1 305 ? 20.530 4.606 -13.667 1.00 94.50 305 THR A CA 1
ATOM 2387 C C . THR A 1 305 ? 20.755 3.199 -14.216 1.00 94.50 305 THR A C 1
ATOM 2389 O O . THR A 1 305 ? 21.619 2.444 -13.758 1.00 94.50 305 THR A O 1
ATOM 2392 N N . LEU A 1 306 ? 20.010 2.858 -15.264 1.00 92.25 306 LEU A N 1
ATOM 2393 C CA . LEU A 1 306 ? 20.259 1.732 -16.151 1.00 92.25 306 LEU A CA 1
ATOM 2394 C C . LEU A 1 306 ? 21.176 2.197 -17.291 1.00 92.25 306 LEU A C 1
ATOM 2396 O O . LEU A 1 306 ? 20.831 3.096 -18.062 1.00 92.25 306 LEU A O 1
ATOM 2400 N N . SER A 1 307 ? 22.347 1.578 -17.396 1.00 89.81 307 SER A N 1
ATOM 2401 C CA . SER A 1 307 ? 23.356 1.824 -18.425 1.00 89.81 307 SER A CA 1
ATOM 2402 C C . SER A 1 307 ? 23.650 0.543 -19.206 1.00 89.81 307 SER A C 1
ATOM 2404 O O . SER A 1 307 ? 23.255 -0.557 -18.819 1.00 89.81 307 SER A O 1
ATOM 2406 N N . SER A 1 308 ? 24.363 0.666 -20.326 1.00 83.56 308 SER A N 1
ATOM 2407 C CA . SER A 1 308 ? 24.793 -0.505 -21.100 1.00 83.56 308 SER A CA 1
ATOM 2408 C C . SER A 1 308 ? 25.705 -1.446 -20.297 1.00 83.56 308 SER A C 1
ATOM 2410 O O . SER A 1 308 ? 25.704 -2.642 -20.568 1.00 83.56 308 SER A O 1
ATOM 2412 N N . ASP A 1 309 ? 26.431 -0.935 -19.297 1.00 75.56 309 ASP A N 1
ATOM 2413 C CA . ASP A 1 309 ? 27.384 -1.713 -18.490 1.00 75.56 309 ASP A CA 1
ATOM 2414 C C . ASP A 1 309 ? 26.695 -2.599 -17.446 1.00 75.56 309 ASP A C 1
ATOM 2416 O O . ASP A 1 309 ? 27.195 -3.669 -17.099 1.00 75.56 309 ASP A O 1
ATOM 2420 N N . ASN A 1 310 ? 25.541 -2.159 -16.934 1.00 75.62 310 ASN A N 1
ATOM 2421 C CA . ASN A 1 310 ? 24.785 -2.873 -15.904 1.00 75.62 310 ASN A CA 1
ATOM 2422 C C . ASN A 1 310 ? 23.506 -3.545 -16.439 1.00 75.62 310 ASN A C 1
ATOM 2424 O O . ASN A 1 310 ? 22.880 -4.334 -15.721 1.00 75.62 310 ASN A O 1
ATOM 2428 N N . LYS A 1 311 ? 23.138 -3.303 -17.705 1.00 76.44 311 LYS A N 1
ATOM 2429 C CA . LYS A 1 311 ? 22.058 -4.023 -18.382 1.00 76.44 311 LYS A CA 1
ATOM 2430 C C . LYS A 1 311 ? 22.493 -5.466 -18.654 1.00 76.44 311 LYS A C 1
ATOM 2432 O O . LYS A 1 311 ? 23.301 -5.743 -19.538 1.00 76.44 311 LYS A O 1
ATOM 2437 N N . ARG A 1 312 ? 21.918 -6.416 -17.911 1.00 66.38 312 ARG A N 1
ATOM 2438 C CA . ARG A 1 312 ? 22.088 -7.851 -18.188 1.00 66.38 312 ARG A CA 1
ATOM 2439 C C . ARG A 1 312 ? 21.434 -8.203 -19.527 1.00 66.38 312 ARG A C 1
ATOM 2441 O O . ARG A 1 312 ? 20.302 -7.798 -19.786 1.00 66.38 312 ARG A O 1
ATOM 2448 N N . GLN A 1 313 ? 22.124 -8.991 -20.354 1.00 59.06 313 GLN A N 1
ATOM 2449 C CA . GLN A 1 313 ? 21.538 -9.613 -21.548 1.00 59.06 313 GLN A CA 1
ATOM 2450 C C . GLN A 1 313 ? 20.649 -10.786 -21.123 1.00 59.06 313 GLN A C 1
ATOM 2452 O O . GLN A 1 313 ? 21.028 -11.950 -21.215 1.00 59.06 313 GLN A O 1
ATOM 2457 N N . THR A 1 314 ? 19.482 -10.477 -20.572 1.00 59.31 314 THR A N 1
ATOM 2458 C CA . THR A 1 314 ? 18.493 -11.473 -20.160 1.00 59.31 314 THR A CA 1
ATOM 2459 C C . THR A 1 314 ? 17.176 -11.172 -20.841 1.00 59.31 314 THR A C 1
ATOM 2461 O O . THR A 1 314 ? 16.691 -10.048 -20.783 1.00 59.31 314 THR A O 1
ATOM 2464 N N . ARG A 1 315 ? 16.584 -12.190 -21.470 1.00 63.12 315 ARG A N 1
ATOM 2465 C CA . ARG A 1 315 ? 15.229 -12.101 -22.010 1.00 63.12 315 ARG A CA 1
ATOM 2466 C C . ARG A 1 315 ? 14.234 -12.239 -20.866 1.00 63.12 315 ARG A C 1
ATOM 2468 O O . ARG A 1 315 ? 14.082 -13.323 -20.309 1.00 63.12 315 ARG A O 1
ATOM 2475 N N . PHE A 1 316 ? 13.548 -11.158 -20.532 1.00 65.75 316 PHE A N 1
ATOM 2476 C CA . PHE A 1 316 ? 12.531 -11.184 -19.483 1.00 65.75 316 PHE A CA 1
ATOM 2477 C C . PHE A 1 316 ? 11.206 -11.723 -20.034 1.00 65.75 316 PHE A C 1
ATOM 2479 O O . PHE A 1 316 ? 10.896 -11.556 -21.215 1.00 65.75 316 PHE A O 1
ATOM 2486 N N . HIS A 1 317 ? 10.444 -12.417 -19.190 1.00 65.06 317 HIS A N 1
ATOM 2487 C CA . HIS A 1 317 ? 9.162 -13.024 -19.572 1.00 65.06 317 HIS A CA 1
ATOM 2488 C C . HIS A 1 317 ? 7.959 -12.143 -19.210 1.00 65.06 317 HIS A C 1
ATOM 2490 O O . HIS A 1 317 ? 6.842 -12.435 -19.629 1.00 65.06 317 HIS A O 1
ATOM 2496 N N . SER A 1 318 ? 8.175 -11.082 -18.432 1.00 71.19 318 SER A N 1
ATOM 2497 C CA . SER A 1 318 ? 7.146 -10.148 -17.983 1.00 71.19 318 SER A CA 1
ATOM 2498 C C . SER A 1 318 ? 7.758 -8.774 -17.704 1.00 71.19 318 SER A C 1
ATOM 2500 O O . SER A 1 318 ? 8.924 -8.685 -17.314 1.00 71.19 318 SER A O 1
ATOM 2502 N N . HIS A 1 319 ? 6.958 -7.711 -17.834 1.00 71.88 319 HIS A N 1
ATOM 2503 C CA . HIS A 1 319 ? 7.325 -6.363 -17.379 1.00 71.88 319 HIS A CA 1
ATOM 2504 C C . HIS A 1 319 ? 7.681 -6.343 -15.880 1.00 71.88 319 HIS A C 1
ATOM 2506 O O . HIS A 1 319 ? 8.525 -5.561 -15.455 1.00 71.88 319 HIS A O 1
ATOM 2512 N N . MET A 1 320 ? 7.130 -7.276 -15.091 1.00 69.81 320 MET A N 1
ATOM 2513 C CA . MET A 1 320 ? 7.421 -7.434 -13.661 1.00 69.81 320 MET A CA 1
ATOM 2514 C C . MET A 1 320 ? 8.892 -7.727 -13.350 1.00 69.81 320 MET A C 1
ATOM 2516 O O . MET A 1 320 ? 9.324 -7.496 -12.220 1.00 69.81 320 MET A O 1
ATOM 2520 N N . ASP A 1 321 ? 9.654 -8.230 -14.322 1.00 75.06 321 ASP A N 1
ATOM 2521 C CA . ASP A 1 321 ? 11.077 -8.536 -14.166 1.00 75.06 321 ASP A CA 1
ATOM 2522 C C . ASP A 1 321 ? 11.980 -7.413 -14.703 1.00 75.06 321 ASP A C 1
ATOM 2524 O O . ASP A 1 321 ?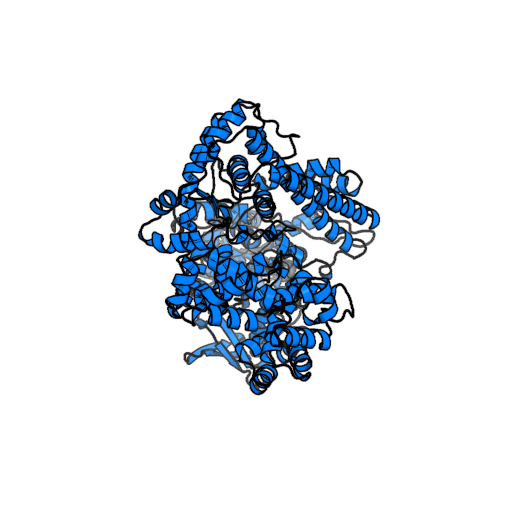 13.203 -7.558 -14.730 1.00 75.06 321 ASP A O 1
ATOM 2528 N N . SER A 1 322 ? 11.390 -6.298 -15.143 1.00 83.06 322 SER A N 1
ATOM 2529 C CA . SER A 1 322 ? 12.119 -5.186 -15.742 1.00 83.06 322 SER A CA 1
ATOM 2530 C C . SER A 1 322 ? 13.153 -4.586 -14.781 1.00 83.06 322 SER A C 1
ATOM 2532 O O . SER A 1 322 ? 12.824 -4.265 -13.634 1.00 83.06 322 SER A O 1
ATOM 2534 N N . PRO A 1 323 ? 14.387 -4.318 -15.254 1.00 82.88 323 PRO A N 1
ATOM 2535 C CA . PRO A 1 323 ? 15.389 -3.616 -14.459 1.00 82.88 323 PRO A CA 1
ATOM 2536 C C . PRO A 1 323 ? 15.006 -2.151 -14.194 1.00 82.88 323 PRO A C 1
ATOM 2538 O O . PRO A 1 323 ? 15.540 -1.545 -13.267 1.00 82.88 323 PRO A O 1
ATOM 2541 N N . LEU A 1 324 ? 14.070 -1.580 -14.964 1.00 87.81 324 LEU A N 1
ATOM 2542 C CA . LEU A 1 324 ? 13.620 -0.198 -14.768 1.00 87.81 324 LEU A CA 1
ATOM 2543 C C . LEU A 1 324 ? 12.852 0.018 -13.463 1.00 87.81 324 LEU A C 1
ATOM 2545 O O . LEU A 1 324 ? 12.714 1.160 -13.035 1.00 87.81 324 LEU A O 1
ATOM 2549 N N . ARG A 1 325 ? 12.396 -1.054 -12.807 1.00 82.44 325 ARG A N 1
ATOM 2550 C CA . ARG A 1 325 ? 11.749 -0.965 -11.495 1.00 82.44 325 ARG A CA 1
ATOM 2551 C C . ARG A 1 325 ? 12.668 -0.357 -10.437 1.00 82.44 325 ARG A C 1
ATOM 2553 O O . ARG A 1 325 ? 12.241 0.520 -9.699 1.00 82.44 325 ARG A O 1
ATOM 2560 N N . GLN A 1 326 ? 13.931 -0.785 -10.431 1.00 84.06 326 GLN A N 1
ATOM 2561 C CA . GLN A 1 326 ? 14.974 -0.263 -9.542 1.00 84.06 326 GLN A CA 1
ATOM 2562 C C . GLN A 1 326 ? 15.799 0.839 -10.202 1.00 84.06 326 GLN A C 1
ATOM 2564 O O . GLN A 1 326 ? 16.425 1.640 -9.517 1.00 84.06 326 GLN A O 1
ATOM 2569 N N . ARG A 1 327 ? 15.841 0.861 -11.539 1.00 91.81 327 ARG A N 1
ATOM 2570 C CA . ARG A 1 327 ? 16.676 1.778 -12.316 1.00 91.81 327 ARG A CA 1
AT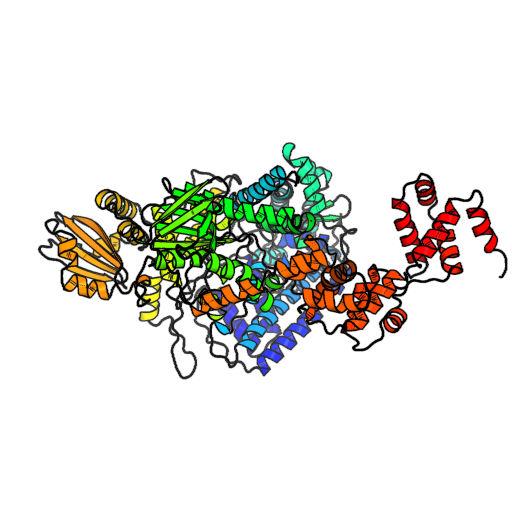OM 2571 C C . ARG A 1 327 ? 15.852 2.556 -13.348 1.00 91.81 327 ARG A C 1
ATOM 2573 O O . ARG A 1 327 ? 16.015 2.326 -14.546 1.00 91.81 327 ARG A O 1
ATOM 2580 N N . PRO A 1 328 ? 14.947 3.454 -12.918 1.00 93.88 328 PRO A N 1
ATOM 2581 C CA . PRO A 1 328 ? 13.992 4.120 -13.807 1.00 93.88 328 PRO A CA 1
ATOM 2582 C C . PRO A 1 328 ? 14.624 5.156 -14.751 1.00 93.88 328 PRO A C 1
ATOM 2584 O O . PRO A 1 328 ? 13.927 5.698 -15.615 1.00 93.88 328 PRO A O 1
ATOM 2587 N N . ILE A 1 329 ? 15.919 5.454 -14.600 1.00 96.00 329 ILE A N 1
ATOM 2588 C CA . ILE A 1 329 ? 16.652 6.421 -15.419 1.00 96.00 329 ILE A CA 1
ATOM 2589 C C . ILE A 1 329 ? 17.479 5.670 -16.460 1.00 96.00 329 ILE A C 1
ATOM 2591 O O . ILE A 1 329 ? 18.302 4.827 -16.128 1.00 96.00 329 ILE A O 1
ATOM 2595 N N . LEU A 1 330 ? 17.298 5.987 -17.737 1.00 95.06 330 LEU A N 1
ATOM 2596 C CA . LEU A 1 330 ? 18.119 5.462 -18.822 1.00 95.06 330 LEU A CA 1
ATOM 2597 C C . LEU A 1 330 ? 19.341 6.350 -19.052 1.00 95.06 330 LEU A C 1
ATOM 2599 O O . LEU A 1 330 ? 19.236 7.580 -19.064 1.00 95.06 330 LEU A O 1
ATOM 2603 N N . SER A 1 331 ? 20.484 5.713 -19.298 1.00 93.81 331 SER A N 1
ATOM 2604 C CA . SER A 1 331 ? 21.729 6.375 -19.679 1.00 93.81 331 SER A CA 1
ATOM 2605 C C . SER A 1 331 ? 22.229 5.913 -21.042 1.00 93.81 331 SER A C 1
ATOM 2607 O O . SER A 1 331 ? 22.300 4.717 -21.332 1.00 93.81 331 SER A O 1
ATOM 2609 N N . ALA A 1 332 ? 22.626 6.895 -21.850 1.00 89.50 332 ALA A N 1
ATOM 2610 C CA . ALA A 1 332 ? 23.281 6.717 -23.136 1.00 89.50 332 ALA A CA 1
ATOM 2611 C C . ALA A 1 332 ? 24.393 7.770 -23.277 1.00 89.50 332 ALA A C 1
ATOM 2613 O O . ALA A 1 332 ? 24.146 8.920 -23.649 1.00 89.50 332 ALA A O 1
ATOM 2614 N N . GLY A 1 333 ? 25.625 7.402 -22.916 1.00 86.19 333 GLY A N 1
ATOM 2615 C CA . GLY A 1 333 ? 26.727 8.361 -22.795 1.00 86.19 333 GLY A CA 1
ATOM 2616 C C . GLY A 1 333 ? 26.443 9.406 -21.708 1.00 86.19 333 GLY A C 1
ATOM 2617 O O . GLY A 1 333 ? 26.109 9.060 -20.574 1.00 86.19 333 GLY A O 1
ATOM 2618 N N . ALA A 1 334 ? 26.545 10.694 -22.049 1.00 87.62 334 ALA A N 1
ATOM 2619 C CA . ALA A 1 334 ? 26.251 11.797 -21.126 1.00 87.62 334 ALA A CA 1
ATOM 2620 C C . ALA A 1 334 ? 24.746 12.091 -20.963 1.00 87.62 334 ALA A C 1
ATOM 2622 O O . ALA A 1 334 ? 24.368 12.843 -20.066 1.00 87.62 334 ALA A O 1
ATOM 2623 N N . GLN A 1 335 ? 23.889 11.520 -21.816 1.00 91.75 335 GLN A N 1
ATOM 2624 C CA . GLN A 1 335 ? 22.447 11.765 -21.790 1.00 91.75 335 GLN A CA 1
ATOM 2625 C C . GLN A 1 335 ? 21.767 10.932 -20.701 1.00 91.75 335 GLN A C 1
ATOM 2627 O O . GLN A 1 335 ? 22.115 9.767 -20.474 1.00 91.75 335 GLN A O 1
ATOM 2632 N N . ARG A 1 336 ? 20.777 11.534 -20.044 1.00 94.88 336 ARG A N 1
ATOM 2633 C CA . ARG A 1 336 ? 19.900 10.922 -19.045 1.00 94.88 336 ARG A CA 1
ATOM 2634 C C . ARG A 1 336 ? 18.445 11.157 -19.434 1.00 94.88 336 ARG A C 1
ATOM 2636 O O . ARG A 1 336 ? 18.077 12.246 -19.875 1.00 94.88 336 ARG A O 1
ATOM 2643 N N . LEU A 1 337 ? 17.628 10.122 -19.290 1.00 95.19 337 LEU A N 1
ATOM 2644 C CA . LEU A 1 337 ? 16.187 10.174 -19.514 1.00 95.19 337 LEU A CA 1
ATOM 2645 C C . LEU A 1 337 ? 15.489 9.442 -18.375 1.00 95.19 337 LEU A C 1
ATOM 2647 O O . LEU A 1 337 ? 15.762 8.264 -18.158 1.00 95.19 337 LEU A O 1
ATOM 2651 N N . VAL A 1 338 ? 14.553 10.092 -17.689 1.00 95.31 338 VAL A N 1
ATOM 2652 C CA . VAL A 1 338 ? 13.683 9.377 -16.749 1.00 95.31 338 VAL A CA 1
ATOM 2653 C C . VAL A 1 338 ? 12.614 8.638 -17.550 1.00 95.31 338 VAL A C 1
ATOM 2655 O O . VAL A 1 338 ? 11.695 9.259 -18.076 1.00 95.31 338 VAL A O 1
ATOM 2658 N N . ALA A 1 339 ? 12.752 7.319 -17.681 1.00 93.62 339 ALA A N 1
ATOM 2659 C CA . ALA A 1 339 ? 11.829 6.497 -18.462 1.00 93.62 339 ALA A CA 1
ATOM 2660 C C . ALA A 1 339 ? 10.526 6.221 -17.703 1.00 93.62 339 ALA A C 1
ATOM 2662 O O . ALA A 1 339 ? 9.460 6.177 -18.311 1.00 93.62 339 ALA A O 1
ATOM 2663 N N . LEU A 1 340 ? 10.615 6.066 -16.377 1.00 91.25 340 LEU A N 1
ATOM 2664 C CA . LEU A 1 340 ? 9.476 5.831 -15.489 1.00 91.25 340 LEU A CA 1
ATOM 2665 C C . LEU A 1 340 ? 9.399 6.954 -14.433 1.00 91.25 340 LEU A C 1
ATOM 2667 O O . LEU A 1 340 ? 9.867 6.769 -13.312 1.00 91.25 340 LEU A O 1
ATOM 2671 N N . PRO A 1 341 ? 8.836 8.135 -14.755 1.00 87.62 341 PRO A N 1
ATOM 2672 C CA . PRO A 1 341 ? 8.826 9.300 -13.852 1.00 87.62 341 PRO A CA 1
ATOM 2673 C C . PRO A 1 341 ? 8.087 9.055 -12.531 1.00 87.62 341 PRO A C 1
ATOM 2675 O O . PRO A 1 341 ? 8.442 9.608 -11.490 1.00 87.62 341 PRO A O 1
ATOM 2678 N N . HIS A 1 342 ? 7.105 8.160 -12.561 1.00 84.88 342 HIS A N 1
ATOM 2679 C CA . HIS A 1 342 ? 6.319 7.755 -11.404 1.00 84.88 342 HIS A CA 1
ATOM 2680 C C . HIS A 1 342 ? 7.169 7.068 -10.327 1.00 84.88 342 HIS A C 1
ATOM 2682 O O . HIS A 1 342 ? 6.928 7.250 -9.141 1.00 84.88 342 HIS A O 1
ATOM 2688 N N . LYS A 1 343 ? 8.257 6.388 -10.714 1.00 87.75 343 LYS A N 1
ATOM 2689 C CA . LYS A 1 343 ? 9.222 5.777 -9.786 1.00 87.75 343 LYS A CA 1
ATOM 2690 C C . LYS A 1 343 ? 9.999 6.794 -8.947 1.00 87.75 343 LYS A C 1
ATOM 2692 O O . LYS A 1 343 ? 10.455 6.455 -7.866 1.00 87.75 343 LYS A O 1
ATOM 2697 N N . LEU A 1 344 ? 10.118 8.038 -9.414 1.00 89.38 344 LEU A N 1
ATOM 2698 C CA . LEU A 1 344 ? 10.759 9.138 -8.677 1.00 89.38 344 LEU A CA 1
ATOM 2699 C C . LEU A 1 344 ? 9.745 10.112 -8.069 1.00 89.38 344 LEU A C 1
ATOM 2701 O O . LEU A 1 344 ? 10.116 11.115 -7.466 1.00 89.38 344 LEU A O 1
ATOM 2705 N N . SER A 1 345 ? 8.456 9.843 -8.250 1.00 83.19 345 SER A N 1
ATOM 2706 C CA . SER A 1 345 ? 7.373 10.608 -7.652 1.00 83.19 345 SER A CA 1
ATOM 2707 C C . SER A 1 345 ? 6.466 9.642 -6.905 1.00 83.19 345 SER A C 1
ATOM 2709 O O . SER A 1 345 ? 6.834 9.225 -5.817 1.00 83.19 345 SER A O 1
ATOM 2711 N N . THR A 1 346 ? 5.353 9.231 -7.503 1.00 77.69 346 THR A N 1
ATOM 2712 C CA . THR A 1 346 ? 4.272 8.442 -6.896 1.00 77.69 346 THR A CA 1
ATOM 2713 C C . THR A 1 346 ? 4.701 7.145 -6.200 1.00 77.69 346 THR A C 1
ATOM 2715 O O . THR A 1 346 ? 4.095 6.749 -5.213 1.00 77.69 346 THR A O 1
ATOM 2718 N N . ASP A 1 347 ? 5.761 6.495 -6.674 1.00 80.50 347 ASP A N 1
ATOM 2719 C CA . ASP A 1 347 ? 6.223 5.192 -6.179 1.00 80.50 347 ASP A CA 1
ATOM 2720 C C . ASP A 1 347 ? 7.593 5.280 -5.484 1.00 80.50 347 ASP A C 1
ATOM 2722 O O . ASP A 1 347 ? 8.269 4.260 -5.312 1.00 80.50 347 ASP A O 1
ATOM 2726 N N . LEU A 1 348 ? 8.038 6.485 -5.107 1.00 85.81 348 LEU A N 1
ATOM 2727 C CA . LEU A 1 348 ? 9.392 6.700 -4.595 1.00 85.81 348 LEU A CA 1
ATOM 2728 C C . LEU A 1 348 ? 9.717 5.806 -3.391 1.00 85.81 348 LEU A C 1
ATOM 2730 O O . LEU A 1 348 ? 10.788 5.205 -3.356 1.00 85.81 348 LEU A O 1
ATOM 2734 N N . SER A 1 349 ? 8.782 5.659 -2.448 1.00 84.19 349 SER A N 1
ATOM 2735 C CA . SER A 1 349 ? 8.954 4.801 -1.269 1.00 84.19 349 SER A CA 1
ATOM 2736 C C . SER A 1 349 ? 9.231 3.344 -1.639 1.00 84.19 349 SER A C 1
ATOM 2738 O O . SER A 1 349 ? 10.100 2.712 -1.045 1.00 84.19 349 SER A O 1
ATOM 2740 N N . THR A 1 350 ? 8.587 2.831 -2.689 1.00 81.50 350 THR A N 1
ATOM 2741 C CA . THR A 1 350 ? 8.826 1.465 -3.180 1.00 81.50 350 THR A CA 1
ATOM 2742 C C . THR A 1 350 ? 10.227 1.316 -3.769 1.00 81.50 350 THR A C 1
ATOM 2744 O O . THR A 1 350 ? 10.900 0.318 -3.523 1.00 81.50 350 THR A O 1
ATOM 2747 N N . VAL A 1 351 ? 10.689 2.307 -4.533 1.00 85.38 351 VAL A N 1
ATOM 2748 C CA . VAL A 1 351 ? 12.021 2.278 -5.160 1.00 85.38 351 VAL A CA 1
ATOM 2749 C C . VAL A 1 351 ? 13.126 2.380 -4.115 1.00 85.38 351 VAL A C 1
ATOM 2751 O O . VAL A 1 351 ? 14.099 1.625 -4.167 1.00 85.38 351 VAL A O 1
ATOM 2754 N N . VAL A 1 352 ? 12.963 3.281 -3.145 1.00 89.06 352 VAL A N 1
ATOM 2755 C CA . VAL A 1 352 ? 13.881 3.436 -2.013 1.00 89.06 352 VAL A CA 1
ATOM 2756 C C . VAL A 1 352 ? 13.945 2.140 -1.206 1.00 89.06 352 VAL A C 1
ATOM 2758 O O . VAL A 1 352 ? 15.043 1.643 -0.955 1.00 89.06 352 VAL A O 1
ATOM 2761 N N . ASP A 1 353 ? 12.795 1.539 -0.889 1.00 84.25 353 ASP A N 1
ATOM 2762 C CA . ASP A 1 353 ? 12.717 0.260 -0.180 1.00 84.25 353 ASP A CA 1
ATOM 2763 C C . ASP A 1 353 ? 13.431 -0.870 -0.944 1.00 84.25 353 ASP A C 1
ATOM 2765 O O . ASP A 1 353 ? 14.212 -1.624 -0.355 1.00 84.25 353 ASP A O 1
ATOM 2769 N N . GLU A 1 354 ? 13.227 -0.994 -2.261 1.00 79.94 354 GLU A N 1
ATOM 2770 C CA . GLU A 1 354 ? 13.902 -2.007 -3.088 1.00 79.94 354 GLU A CA 1
ATOM 2771 C C . GLU A 1 354 ? 15.433 -1.820 -3.098 1.00 79.94 354 GLU A C 1
ATOM 2773 O O . GLU A 1 354 ? 16.185 -2.799 -3.009 1.00 79.94 354 GLU A O 1
ATOM 2778 N N . ILE A 1 355 ? 15.912 -0.575 -3.163 1.00 85.62 355 ILE A N 1
ATOM 2779 C CA . ILE A 1 355 ? 17.346 -0.256 -3.189 1.00 85.62 355 ILE A CA 1
ATOM 2780 C C . ILE A 1 355 ? 17.986 -0.464 -1.813 1.00 85.62 355 ILE A C 1
ATOM 2782 O O . ILE A 1 355 ? 19.023 -1.128 -1.709 1.00 85.62 355 ILE A O 1
ATOM 2786 N N . TRP A 1 356 ? 17.384 0.065 -0.748 1.00 87.06 356 TRP A N 1
ATOM 2787 C CA . TRP A 1 356 ? 17.907 -0.068 0.612 1.00 87.06 356 TRP A CA 1
ATOM 2788 C C . TRP A 1 356 ? 17.863 -1.517 1.099 1.00 87.06 356 TRP A C 1
ATOM 2790 O O . TRP A 1 356 ? 18.860 -1.996 1.640 1.00 87.06 356 TRP A O 1
ATOM 2800 N N . SER A 1 357 ? 16.785 -2.260 0.834 1.00 79.38 357 SER A N 1
ATOM 2801 C CA . SER A 1 357 ? 16.709 -3.688 1.187 1.00 79.38 357 SER A CA 1
ATOM 2802 C C . SER A 1 357 ? 17.805 -4.519 0.521 1.00 79.38 357 SER A C 1
ATOM 2804 O O . SER A 1 357 ? 18.443 -5.343 1.182 1.00 79.38 357 SER A O 1
ATOM 2806 N N . SER A 1 358 ? 18.070 -4.271 -0.764 1.00 77.19 358 SER A N 1
ATOM 2807 C CA . SER A 1 358 ? 19.077 -5.006 -1.534 1.00 77.19 358 SER A CA 1
ATOM 2808 C C . SER A 1 358 ? 20.505 -4.704 -1.069 1.00 77.19 358 SER A C 1
ATOM 2810 O O . SER A 1 358 ? 21.336 -5.614 -1.005 1.00 77.19 358 SER A O 1
ATOM 2812 N N . ASN A 1 359 ? 20.789 -3.445 -0.722 1.00 80.75 359 ASN A N 1
ATOM 2813 C CA . ASN A 1 359 ? 22.142 -2.988 -0.396 1.00 80.75 359 ASN A CA 1
ATOM 2814 C C . ASN A 1 359 ? 22.492 -3.108 1.096 1.00 80.75 359 ASN A C 1
ATOM 2816 O O . ASN A 1 359 ? 23.633 -3.423 1.425 1.00 80.75 359 ASN A O 1
ATOM 2820 N N . LEU A 1 360 ? 21.532 -2.880 1.997 1.00 78.50 360 LEU A N 1
ATOM 2821 C CA . LEU A 1 360 ? 21.768 -2.767 3.445 1.00 78.50 360 LEU A CA 1
ATOM 2822 C C . LEU A 1 360 ? 21.308 -3.999 4.229 1.00 78.50 360 LEU A C 1
ATOM 2824 O O . LEU A 1 360 ? 21.757 -4.216 5.356 1.00 78.50 360 LEU A O 1
ATOM 2828 N N . LYS A 1 361 ? 20.429 -4.821 3.640 1.00 77.12 361 LYS A N 1
ATOM 2829 C CA . LYS A 1 361 ? 19.925 -6.069 4.224 1.00 77.12 361 LYS A CA 1
ATOM 2830 C C . LYS A 1 361 ? 19.413 -5.853 5.658 1.00 77.12 361 LYS A C 1
ATOM 2832 O O . LYS A 1 361 ? 18.491 -5.070 5.871 1.00 77.12 361 LYS A O 1
ATOM 2837 N N . GLU A 1 362 ? 19.976 -6.559 6.639 1.00 75.75 362 GLU A N 1
ATOM 2838 C CA . GLU A 1 362 ? 19.481 -6.627 8.019 1.00 75.75 362 GLU A CA 1
ATOM 2839 C C . GLU A 1 362 ? 19.395 -5.270 8.722 1.00 75.75 362 GLU A C 1
ATOM 2841 O O . GLU A 1 362 ? 18.419 -5.031 9.437 1.00 75.75 362 GLU A O 1
ATOM 2846 N N . ALA A 1 363 ? 20.352 -4.368 8.483 1.00 78.38 363 ALA A N 1
ATOM 2847 C CA . ALA A 1 363 ? 20.330 -3.031 9.075 1.00 78.38 363 ALA A CA 1
ATOM 2848 C C . ALA A 1 363 ? 19.054 -2.276 8.678 1.00 78.38 363 ALA A C 1
ATOM 2850 O O . ALA A 1 363 ? 18.343 -1.747 9.532 1.00 78.38 363 ALA A O 1
ATOM 2851 N N . TYR A 1 364 ? 18.710 -2.318 7.390 1.00 85.12 364 TYR A N 1
ATOM 2852 C CA . TYR A 1 364 ? 17.491 -1.709 6.874 1.00 85.12 364 TYR A CA 1
ATOM 2853 C C . TYR A 1 364 ? 16.227 -2.431 7.356 1.00 85.12 364 TYR A C 1
ATOM 2855 O O . TYR A 1 364 ? 15.306 -1.764 7.816 1.00 85.12 364 TYR A O 1
ATOM 2863 N N . PHE A 1 365 ? 16.174 -3.770 7.336 1.00 79.94 365 PHE A N 1
ATOM 2864 C CA . PHE A 1 365 ? 14.996 -4.502 7.833 1.00 79.94 365 PHE A CA 1
ATOM 2865 C C . PHE A 1 365 ? 14.708 -4.205 9.313 1.00 79.94 365 PHE A C 1
ATOM 2867 O O . PHE A 1 365 ? 13.547 -4.083 9.706 1.00 79.94 365 PHE A O 1
ATOM 2874 N N . SER A 1 366 ? 15.760 -4.049 10.119 1.00 80.56 366 SER A N 1
ATOM 2875 C CA . SER A 1 366 ? 15.649 -3.707 11.538 1.00 80.56 366 SER A CA 1
ATOM 2876 C C . SER A 1 366 ? 15.159 -2.271 11.739 1.00 80.56 366 SER A C 1
ATOM 2878 O O . SER A 1 366 ? 14.229 -2.048 12.515 1.00 80.56 366 SER A O 1
ATOM 2880 N N . ALA A 1 367 ? 15.730 -1.313 11.001 1.00 87.44 367 ALA A N 1
ATOM 2881 C CA . ALA A 1 367 ? 15.304 0.087 11.024 1.00 87.44 367 ALA A CA 1
ATOM 2882 C C . ALA A 1 367 ? 13.849 0.253 10.570 1.00 87.44 367 ALA A C 1
ATOM 2884 O O . ALA A 1 367 ? 13.062 0.970 11.191 1.00 87.44 367 ALA A O 1
ATOM 2885 N N . ARG A 1 368 ? 13.462 -0.472 9.517 1.00 86.62 368 ARG A N 1
ATOM 2886 C CA . ARG A 1 368 ? 12.101 -0.506 8.980 1.00 86.62 368 ARG A CA 1
ATOM 2887 C C . ARG A 1 368 ? 11.094 -1.018 10.007 1.00 86.62 368 ARG A C 1
ATOM 2889 O O . ARG A 1 368 ? 10.051 -0.394 10.177 1.00 86.62 368 ARG A O 1
ATOM 2896 N N . ALA A 1 369 ? 11.400 -2.118 10.702 1.00 85.19 369 ALA A N 1
ATOM 2897 C CA . ALA A 1 369 ? 10.527 -2.671 11.741 1.00 85.19 369 ALA A CA 1
ATOM 2898 C C . ALA A 1 369 ? 10.293 -1.666 12.882 1.00 85.19 369 ALA A C 1
ATOM 2900 O O . ALA A 1 369 ? 9.144 -1.302 13.140 1.00 85.19 369 ALA A O 1
ATOM 2901 N N . ARG A 1 370 ? 11.373 -1.113 13.453 1.00 87.62 370 ARG A N 1
ATOM 2902 C CA . ARG A 1 370 ? 11.289 -0.080 14.502 1.00 87.62 370 ARG A CA 1
ATOM 2903 C C . ARG A 1 370 ? 10.525 1.163 14.051 1.00 87.62 370 ARG A C 1
ATOM 2905 O O . ARG A 1 370 ? 9.760 1.734 14.825 1.00 87.62 370 ARG A O 1
ATOM 2912 N N . SER A 1 371 ? 10.704 1.572 12.794 1.00 93.19 371 SER A N 1
ATOM 2913 C CA . SER A 1 371 ? 10.012 2.736 12.230 1.00 93.19 371 SER A CA 1
ATOM 2914 C C . SER A 1 371 ? 8.499 2.529 12.162 1.00 93.19 371 SER A C 1
ATOM 2916 O O . SER A 1 371 ? 7.755 3.438 12.519 1.00 93.19 371 SER A O 1
ATOM 2918 N N . VAL A 1 372 ? 8.025 1.340 11.764 1.00 92.69 372 VAL A N 1
ATOM 2919 C CA . VAL A 1 372 ? 6.584 1.015 11.752 1.00 92.69 372 VAL A CA 1
ATOM 2920 C C . VAL A 1 372 ? 5.991 1.092 13.157 1.00 92.69 372 VAL A C 1
ATOM 2922 O O . VAL A 1 372 ? 4.946 1.715 13.346 1.00 92.69 372 VAL A O 1
ATOM 2925 N N . GLU A 1 373 ? 6.661 0.486 14.137 1.00 92.62 373 GLU A N 1
ATOM 2926 C CA . GLU A 1 373 ? 6.230 0.483 15.541 1.00 92.62 373 GLU A CA 1
ATOM 2927 C C . GLU A 1 373 ? 6.166 1.912 16.102 1.00 92.62 373 GLU A C 1
ATOM 2929 O O . GLU A 1 373 ? 5.143 2.331 16.650 1.00 92.62 373 GLU A O 1
ATOM 2934 N N . THR A 1 374 ? 7.231 2.687 15.879 1.00 93.50 374 THR A N 1
ATOM 2935 C CA . THR A 1 374 ? 7.354 4.078 16.335 1.00 93.50 374 THR A CA 1
ATOM 2936 C C . THR A 1 374 ? 6.281 4.962 15.714 1.00 93.50 374 THR A C 1
ATOM 2938 O O . THR A 1 374 ? 5.591 5.684 16.433 1.00 93.50 374 THR A O 1
ATOM 2941 N N . ILE A 1 375 ? 6.095 4.887 14.391 1.00 94.75 375 ILE A N 1
ATOM 2942 C CA . ILE A 1 375 ? 5.083 5.676 13.681 1.00 94.75 375 ILE A CA 1
ATOM 2943 C C . ILE A 1 375 ? 3.694 5.346 14.206 1.00 94.75 375 ILE A C 1
ATOM 2945 O O . ILE A 1 375 ? 2.930 6.266 14.490 1.00 94.75 375 ILE A O 1
ATOM 2949 N N . ALA A 1 376 ? 3.364 4.066 14.372 1.00 95.19 376 ALA A N 1
ATOM 2950 C CA . ALA A 1 376 ? 2.037 3.679 14.818 1.00 95.19 376 ALA A CA 1
ATOM 2951 C C . ALA A 1 376 ? 1.726 4.169 16.235 1.00 95.19 376 ALA A C 1
ATOM 2953 O O . ALA A 1 376 ? 0.662 4.749 16.461 1.00 95.19 376 ALA A O 1
ATOM 2954 N N . LEU A 1 377 ? 2.657 3.974 17.174 1.00 95.38 377 LEU A N 1
ATOM 2955 C CA . LEU A 1 377 ? 2.471 4.415 18.551 1.00 95.38 377 LEU A CA 1
ATOM 2956 C C . LEU A 1 377 ? 2.374 5.941 18.629 1.00 95.38 377 LEU A C 1
ATOM 2958 O O . LEU A 1 377 ? 1.413 6.458 19.191 1.00 95.38 377 LEU A O 1
ATOM 2962 N N . HIS A 1 378 ? 3.325 6.650 18.019 1.00 94.81 378 HIS A N 1
ATOM 2963 C CA . HIS A 1 378 ? 3.383 8.110 18.042 1.00 94.81 378 HIS A CA 1
ATOM 2964 C C . HIS A 1 378 ? 2.153 8.752 17.388 1.00 94.81 378 HIS A C 1
ATOM 2966 O O . HIS A 1 378 ? 1.521 9.621 17.978 1.00 94.81 378 HIS A O 1
ATOM 2972 N N . THR A 1 379 ? 1.743 8.263 16.215 1.00 94.69 379 THR A N 1
ATOM 2973 C CA . THR A 1 379 ? 0.570 8.789 15.495 1.00 94.69 379 THR A CA 1
ATOM 2974 C C . THR A 1 379 ? -0.705 8.678 16.334 1.00 94.69 379 THR A C 1
ATOM 2976 O O . THR A 1 379 ? -1.535 9.589 16.358 1.00 94.69 379 THR A O 1
ATOM 2979 N N . LEU A 1 380 ? -0.877 7.564 17.051 1.00 95.25 380 LEU A N 1
ATOM 2980 C CA . LEU A 1 380 ? -2.055 7.353 17.887 1.00 95.25 380 LEU A CA 1
ATOM 2981 C C . LEU A 1 380 ? -2.007 8.155 19.186 1.00 95.25 380 LEU A C 1
ATOM 2983 O O . LEU A 1 380 ? -3.047 8.671 19.590 1.00 95.25 380 LEU A O 1
ATOM 2987 N N . THR A 1 381 ? -0.847 8.283 19.833 1.00 95.31 381 THR A N 1
ATOM 2988 C CA . THR A 1 381 ? -0.722 9.064 21.074 1.00 95.31 381 THR A CA 1
ATOM 2989 C C . THR A 1 381 ? -0.874 10.563 20.825 1.00 95.31 381 THR A C 1
ATOM 2991 O O . THR A 1 381 ? -1.501 11.246 21.635 1.00 95.31 381 THR A O 1
ATOM 2994 N N . GLU A 1 382 ? -0.411 11.066 19.676 1.00 94.12 382 GLU A N 1
ATOM 2995 C CA . GLU A 1 382 ? -0.671 12.442 19.236 1.00 94.12 382 GLU A CA 1
ATOM 2996 C C . GLU A 1 382 ? -2.166 12.689 18.992 1.00 94.12 382 GLU A C 1
ATOM 2998 O O . GLU A 1 382 ? -2.715 13.702 19.432 1.00 94.12 382 GLU A O 1
ATOM 3003 N N . ARG A 1 383 ? -2.858 11.756 18.321 1.00 93.62 383 ARG A N 1
ATOM 3004 C CA . ARG A 1 383 ? -4.287 11.914 18.004 1.00 93.62 383 ARG A CA 1
ATOM 3005 C C . ARG A 1 383 ? -5.197 11.705 19.219 1.00 93.62 383 ARG A C 1
ATOM 3007 O O . ARG A 1 383 ? -6.249 12.341 19.306 1.00 93.62 383 ARG A O 1
ATOM 3014 N N . LEU A 1 384 ? -4.821 10.828 20.149 1.00 94.00 384 LEU A N 1
ATOM 3015 C CA . LEU A 1 384 ? -5.572 10.492 21.364 1.00 94.00 384 LEU A CA 1
ATOM 3016 C C . LEU A 1 384 ? -5.020 11.248 22.580 1.00 94.00 384 LEU A C 1
ATOM 3018 O O . LEU A 1 384 ? -4.565 10.650 23.553 1.00 94.00 384 LEU A O 1
ATOM 3022 N N . THR A 1 385 ? -5.091 12.579 22.541 1.00 89.00 385 THR A N 1
ATOM 3023 C CA . THR A 1 385 ? -4.573 13.451 23.607 1.00 89.00 385 THR A CA 1
ATOM 3024 C C . THR A 1 385 ? -5.045 13.014 25.000 1.00 89.00 385 THR A C 1
ATOM 3026 O O . THR A 1 385 ? -6.242 12.789 25.217 1.00 89.00 385 THR A O 1
ATOM 3029 N N . GLY A 1 386 ? -4.112 12.919 25.952 1.00 92.12 386 GLY A N 1
ATOM 3030 C CA . GLY A 1 386 ? -4.383 12.467 27.321 1.00 92.12 386 GLY A CA 1
ATOM 3031 C C . GLY A 1 386 ? -4.462 10.944 27.492 1.00 92.12 386 GLY A C 1
ATOM 3032 O O . GLY A 1 386 ? -4.855 10.473 28.561 1.00 92.12 386 GLY A O 1
ATOM 3033 N N . CYS A 1 387 ? -4.117 10.157 26.468 1.00 96.25 387 CYS A N 1
ATOM 3034 C CA . CYS A 1 387 ? -3.984 8.711 26.611 1.00 96.25 387 CYS A CA 1
ATOM 3035 C C . CYS A 1 387 ? -2.814 8.328 27.528 1.00 96.25 387 CYS A C 1
ATOM 3037 O O . CYS A 1 387 ? -1.826 9.051 27.652 1.00 96.25 387 CYS A O 1
ATOM 3039 N N . ARG A 1 388 ? -2.899 7.133 28.113 1.00 96.81 388 ARG A N 1
ATOM 3040 C CA . ARG A 1 388 ? -1.745 6.436 28.695 1.00 96.81 388 ARG A CA 1
ATOM 3041 C C . ARG A 1 388 ? -1.276 5.392 27.696 1.00 96.81 388 ARG A C 1
ATOM 3043 O O . ARG A 1 388 ? -2.112 4.693 27.131 1.00 96.81 388 ARG A O 1
ATOM 3050 N N . SER A 1 389 ? 0.023 5.251 27.496 1.00 95.94 389 SER A N 1
ATOM 3051 C CA . SER A 1 389 ? 0.560 4.308 26.518 1.00 95.94 389 SER A CA 1
ATOM 3052 C C . SER A 1 389 ? 1.859 3.676 26.987 1.00 95.94 389 SER A C 1
ATOM 3054 O O . SER A 1 389 ? 2.527 4.215 27.863 1.00 95.94 389 SER A O 1
ATOM 3056 N N . ILE A 1 390 ? 2.213 2.551 26.378 1.00 95.44 390 ILE A N 1
ATOM 3057 C CA . ILE A 1 390 ? 3.521 1.914 26.521 1.00 95.44 390 ILE A CA 1
ATOM 3058 C C . ILE A 1 390 ? 3.977 1.422 25.147 1.00 95.44 390 ILE A C 1
ATOM 3060 O O . ILE A 1 390 ? 3.173 0.847 24.408 1.00 95.44 390 ILE A O 1
ATOM 3064 N N . GLY A 1 391 ? 5.239 1.678 24.804 1.00 92.94 391 GLY A N 1
ATOM 3065 C CA . GLY A 1 391 ? 5.911 1.096 23.640 1.00 92.94 391 GLY A CA 1
ATOM 3066 C C . GLY A 1 391 ? 6.824 -0.039 24.089 1.00 92.94 391 GLY A C 1
ATOM 3067 O O . GLY A 1 391 ? 7.562 0.130 25.055 1.00 92.94 391 GLY A O 1
ATOM 3068 N N . GLY A 1 392 ? 6.745 -1.192 23.425 1.00 88.62 392 GLY A N 1
ATOM 3069 C CA . GLY A 1 392 ? 7.501 -2.397 23.769 1.00 88.62 392 GLY A CA 1
ATOM 3070 C C . GLY A 1 392 ? 7.226 -2.880 25.196 1.00 88.62 392 GLY A C 1
ATOM 3071 O O . GLY A 1 392 ? 7.967 -2.556 26.121 1.00 88.62 392 GLY A O 1
ATOM 3072 N N . GLY A 1 393 ? 6.164 -3.663 25.393 1.00 89.62 393 GLY A N 1
ATOM 3073 C CA . GLY A 1 393 ? 5.736 -4.145 26.709 1.00 89.62 393 GLY A CA 1
ATOM 3074 C C . GLY A 1 393 ? 5.823 -5.662 26.862 1.00 89.62 393 GLY A C 1
ATOM 3075 O O . GLY A 1 393 ? 5.339 -6.405 26.015 1.00 89.62 393 GLY A O 1
ATOM 3076 N N . PHE A 1 394 ? 6.354 -6.133 27.988 1.00 93.56 394 PHE A N 1
ATOM 3077 C CA . PHE A 1 394 ? 6.326 -7.536 28.402 1.00 93.56 394 PHE A CA 1
ATOM 3078 C C . PHE A 1 394 ? 5.264 -7.766 29.469 1.00 93.56 394 PHE A C 1
ATOM 3080 O O . PHE A 1 394 ? 5.043 -6.920 30.338 1.00 93.56 394 PHE A O 1
ATOM 3087 N N . TYR A 1 395 ? 4.631 -8.934 29.426 1.00 92.94 395 TYR A N 1
ATOM 3088 C CA . TYR A 1 395 ? 3.626 -9.340 30.402 1.00 92.94 395 TYR A CA 1
ATOM 3089 C C . TYR A 1 395 ? 3.636 -10.847 30.630 1.00 92.94 395 TYR A C 1
ATOM 3091 O O . TYR A 1 395 ? 4.152 -11.644 29.839 1.00 92.94 395 TYR A O 1
ATOM 3099 N N . THR A 1 396 ? 3.055 -11.250 31.753 1.00 91.12 396 THR A N 1
ATOM 3100 C CA . THR A 1 396 ? 2.878 -12.650 32.135 1.00 91.12 396 THR A CA 1
ATOM 3101 C C . THR A 1 396 ? 1.525 -12.805 32.825 1.00 91.12 396 THR A C 1
ATOM 3103 O O . THR A 1 396 ? 1.149 -11.936 33.611 1.00 91.12 396 THR A O 1
ATOM 3106 N N . SER A 1 397 ? 0.781 -13.871 32.515 1.00 91.00 397 SER A N 1
ATOM 3107 C CA . SER A 1 397 ? -0.453 -14.206 33.237 1.00 91.00 397 SER A CA 1
ATOM 3108 C C . SER A 1 397 ? -0.158 -14.520 34.701 1.00 91.00 397 SER A C 1
ATOM 3110 O O . SER A 1 397 ? 0.958 -14.913 35.053 1.00 91.00 397 SER A O 1
ATOM 3112 N N . ARG A 1 398 ? -1.165 -14.410 35.567 1.00 88.56 398 ARG A N 1
ATOM 3113 C CA . ARG A 1 398 ? -1.020 -14.659 37.009 1.00 88.56 398 ARG A CA 1
ATOM 3114 C C . ARG A 1 398 ? -0.520 -16.072 37.317 1.00 88.56 398 ARG A C 1
ATOM 3116 O O . ARG A 1 398 ? 0.246 -16.255 38.256 1.00 88.56 398 ARG A O 1
ATOM 3123 N N . ASP A 1 399 ? -0.930 -17.059 36.522 1.00 86.88 399 ASP A N 1
ATOM 3124 C CA . ASP A 1 399 ? -0.493 -18.457 36.639 1.00 86.88 399 ASP A CA 1
ATOM 3125 C C . ASP A 1 399 ? 0.850 -18.753 35.941 1.00 86.88 399 ASP A C 1
ATOM 3127 O O . ASP A 1 399 ? 1.317 -19.892 35.939 1.00 86.88 399 ASP A O 1
ATOM 3131 N N . GLY A 1 400 ? 1.471 -17.745 35.322 1.00 84.62 400 GLY A N 1
ATOM 3132 C CA . GLY A 1 400 ? 2.757 -17.853 34.641 1.00 84.62 400 GLY A CA 1
ATOM 3133 C C . GLY A 1 400 ? 2.735 -18.587 33.298 1.00 84.62 400 GLY A C 1
ATOM 3134 O O . GLY A 1 400 ? 3.792 -18.672 32.663 1.00 84.62 400 GLY A O 1
ATOM 3135 N N . ARG A 1 401 ? 1.581 -19.114 32.858 1.00 82.62 401 ARG A N 1
ATOM 3136 C CA . ARG A 1 401 ? 1.463 -19.947 31.648 1.00 82.62 401 ARG A CA 1
ATOM 3137 C C . ARG A 1 401 ? 1.538 -19.147 30.355 1.00 82.62 401 ARG A C 1
ATOM 3139 O O . ARG A 1 401 ? 2.114 -19.624 29.382 1.00 82.62 401 ARG A O 1
ATOM 3146 N N . ILE A 1 402 ? 0.968 -17.945 30.335 1.00 83.44 402 ILE A N 1
ATOM 3147 C CA . ILE A 1 402 ? 1.020 -17.053 29.178 1.00 83.44 402 ILE A CA 1
ATOM 3148 C C . ILE A 1 402 ? 2.119 -16.034 29.432 1.00 83.44 402 ILE A C 1
ATOM 3150 O O . ILE A 1 402 ? 2.046 -15.258 30.380 1.00 83.44 402 ILE A O 1
ATOM 3154 N N . ARG A 1 403 ? 3.128 -16.012 28.563 1.00 86.88 403 ARG A N 1
ATOM 3155 C CA . ARG A 1 403 ? 4.159 -14.970 28.528 1.00 86.88 403 ARG A CA 1
ATOM 3156 C C . ARG A 1 403 ? 4.157 -14.330 27.155 1.00 86.88 403 ARG A C 1
ATOM 3158 O O . ARG A 1 403 ? 4.071 -15.028 26.138 1.00 86.88 403 ARG A O 1
ATOM 3165 N N . GLY A 1 404 ? 4.228 -13.010 27.121 1.00 88.12 404 GLY A N 1
ATOM 3166 C CA . GLY A 1 404 ? 4.119 -12.275 25.877 1.00 88.12 404 GLY A CA 1
ATOM 3167 C C . GLY A 1 404 ? 4.875 -10.966 25.882 1.00 88.12 404 GLY A C 1
ATOM 3168 O O . GLY A 1 404 ? 5.246 -10.429 26.922 1.00 88.12 404 GLY A O 1
ATOM 3169 N N . GLU A 1 405 ? 5.077 -10.496 24.664 1.00 89.62 405 GLU A N 1
ATOM 3170 C CA . GLU A 1 405 ? 5.503 -9.149 24.330 1.00 89.62 405 GLU A CA 1
ATOM 3171 C C . GLU A 1 405 ? 4.416 -8.537 23.440 1.00 89.62 405 GLU A C 1
ATOM 3173 O O . GLU A 1 405 ? 3.629 -9.287 22.837 1.00 89.62 405 GLU A O 1
ATOM 3178 N N . VAL A 1 406 ? 4.359 -7.212 23.426 1.00 91.88 406 VAL A N 1
ATOM 3179 C CA . VAL A 1 406 ? 3.496 -6.393 22.576 1.00 91.88 406 VAL A CA 1
ATOM 3180 C C . VAL A 1 406 ? 4.268 -5.158 22.138 1.00 91.88 406 VAL A C 1
ATOM 3182 O O . VAL A 1 406 ? 4.952 -4.537 22.957 1.00 91.88 406 VAL A O 1
ATOM 3185 N N . ASP A 1 407 ? 4.131 -4.782 20.872 1.00 93.94 407 ASP A N 1
ATOM 3186 C CA . ASP A 1 407 ? 4.867 -3.644 20.315 1.00 93.94 407 ASP A CA 1
ATOM 3187 C C . ASP A 1 407 ? 4.342 -2.306 20.858 1.00 93.94 407 ASP A C 1
ATOM 3189 O O . ASP A 1 407 ? 5.115 -1.389 21.137 1.00 93.94 407 ASP A O 1
ATOM 3193 N N . GLY A 1 408 ? 3.034 -2.192 21.106 1.00 95.62 408 GLY A N 1
ATOM 3194 C CA . GLY A 1 408 ? 2.489 -1.042 21.821 1.00 95.62 408 GLY A CA 1
ATOM 3195 C C . GLY A 1 408 ? 1.062 -1.215 22.326 1.00 95.62 408 GLY A C 1
ATOM 3196 O O . GLY A 1 408 ? 0.257 -1.959 21.766 1.00 95.62 408 GLY A O 1
ATOM 3197 N N . VAL A 1 409 ? 0.722 -0.490 23.391 1.00 96.50 409 VAL A N 1
ATOM 3198 C CA . VAL A 1 409 ? -0.650 -0.407 23.915 1.00 96.50 409 VAL A CA 1
ATOM 3199 C C . VAL A 1 409 ? -0.994 1.042 24.228 1.00 96.50 409 VAL A C 1
ATOM 3201 O O . VAL A 1 409 ? -0.224 1.733 24.891 1.00 96.50 409 VAL A O 1
ATOM 3204 N N . VAL A 1 410 ? -2.172 1.486 23.785 1.00 97.25 410 VAL A N 1
ATOM 3205 C CA . VAL A 1 410 ? -2.721 2.823 24.047 1.00 97.25 410 VAL A CA 1
ATOM 3206 C C . VAL A 1 410 ? -4.061 2.694 24.770 1.00 97.25 410 VAL A C 1
ATOM 3208 O O . VAL A 1 410 ? -4.979 2.026 24.296 1.00 97.25 410 VAL A O 1
ATOM 3211 N N . LEU A 1 411 ? -4.187 3.347 25.923 1.00 96.00 411 LEU A N 1
ATOM 3212 C CA . LEU A 1 411 ? -5.411 3.451 26.715 1.00 96.00 411 LEU A CA 1
ATOM 3213 C C . LEU A 1 411 ? -5.944 4.881 26.675 1.00 96.00 411 LEU A C 1
ATOM 3215 O O . LEU A 1 411 ? -5.293 5.809 27.160 1.00 96.00 411 LEU A O 1
ATOM 3219 N N . TRP A 1 412 ? -7.162 5.049 26.172 1.00 94.94 412 TRP A N 1
ATOM 3220 C CA . TRP A 1 412 ? -7.843 6.339 26.109 1.00 94.94 412 TRP A CA 1
ATOM 3221 C C . TRP A 1 412 ? -9.295 6.187 26.570 1.00 94.94 412 TRP A C 1
ATOM 3223 O O . TRP A 1 412 ? -10.077 5.463 25.957 1.00 94.94 412 TRP A O 1
ATOM 3233 N N . HIS A 1 413 ? -9.657 6.834 27.683 1.00 91.94 413 HIS A N 1
ATOM 3234 C CA . HIS A 1 413 ? -10.924 6.602 28.392 1.00 91.94 413 HIS A CA 1
ATOM 3235 C C . HIS A 1 413 ? -11.190 5.105 28.663 1.00 91.94 413 HIS A C 1
ATOM 3237 O O . HIS A 1 413 ? -10.416 4.454 29.363 1.00 91.94 413 HIS A O 1
ATOM 3243 N N . ASP A 1 414 ? -12.283 4.567 28.119 1.00 88.81 414 ASP A N 1
ATOM 3244 C CA . ASP A 1 414 ? -12.719 3.173 28.217 1.00 88.81 414 ASP A CA 1
ATOM 3245 C C . ASP A 1 414 ? -12.304 2.336 26.988 1.00 88.81 414 ASP A C 1
ATOM 3247 O O . ASP A 1 414 ? -12.851 1.254 26.745 1.00 88.81 414 ASP A O 1
ATOM 3251 N N . ILE A 1 415 ? -11.344 2.832 26.199 1.00 92.00 415 ILE A N 1
ATOM 3252 C CA . ILE A 1 415 ? -10.829 2.207 24.979 1.00 92.00 415 ILE A CA 1
ATOM 3253 C C . ILE A 1 415 ? -9.391 1.742 25.189 1.00 92.00 415 ILE A C 1
ATOM 3255 O O . ILE A 1 415 ? -8.540 2.494 25.661 1.00 92.00 415 ILE A O 1
ATOM 3259 N N . CYS A 1 416 ? -9.119 0.511 24.766 1.00 94.00 416 CYS A N 1
ATOM 3260 C CA . CYS A 1 416 ? -7.774 -0.022 24.600 1.00 94.00 416 CYS A CA 1
ATOM 3261 C C . CYS A 1 416 ? -7.468 -0.191 23.106 1.00 94.00 416 CYS A C 1
ATOM 3263 O O . CYS A 1 416 ? -8.326 -0.634 22.344 1.00 94.00 416 CYS A O 1
ATOM 3265 N N . ILE A 1 417 ? -6.266 0.156 22.669 1.00 95.62 417 ILE A N 1
ATOM 3266 C CA . ILE A 1 417 ? -5.760 -0.138 21.329 1.00 95.62 417 ILE A CA 1
ATOM 3267 C C . ILE A 1 417 ? -4.462 -0.914 21.500 1.00 95.62 417 ILE A C 1
ATOM 3269 O O . ILE A 1 417 ? -3.543 -0.442 22.164 1.00 95.62 417 ILE A O 1
ATOM 3273 N N . ILE A 1 418 ? -4.408 -2.104 20.912 1.00 95.69 418 ILE A N 1
ATOM 3274 C CA . ILE A 1 418 ? -3.225 -2.958 20.877 1.00 95.69 418 ILE A CA 1
ATOM 3275 C C . ILE A 1 418 ? -2.586 -2.828 19.498 1.00 95.69 418 ILE A C 1
ATOM 3277 O O . ILE A 1 418 ? -3.276 -2.968 18.482 1.00 95.69 418 ILE A O 1
ATOM 3281 N N . LEU A 1 419 ? -1.284 -2.565 19.488 1.00 96.56 419 LEU A N 1
ATOM 3282 C CA . LEU A 1 419 ? -0.462 -2.378 18.303 1.00 96.56 419 LEU A CA 1
ATOM 3283 C C . LEU A 1 419 ? 0.524 -3.532 18.178 1.00 96.56 419 LEU A C 1
ATOM 3285 O O . LEU A 1 419 ? 1.225 -3.855 19.134 1.00 96.56 419 LEU A O 1
ATOM 3289 N N . GLU A 1 420 ? 0.576 -4.117 16.986 1.00 94.69 420 GLU A N 1
ATOM 3290 C CA . GLU A 1 420 ? 1.546 -5.153 16.624 1.00 94.69 420 GLU A CA 1
ATOM 3291 C C . GLU A 1 420 ? 2.143 -4.809 15.260 1.00 94.69 420 GLU A C 1
ATOM 3293 O O . GLU A 1 420 ? 1.565 -5.113 14.210 1.00 94.69 420 GLU A O 1
ATOM 3298 N N . GLY A 1 421 ? 3.278 -4.117 15.289 1.00 90.94 421 GLY A N 1
ATOM 3299 C CA . GLY A 1 421 ? 4.010 -3.666 14.120 1.00 90.94 421 GLY A CA 1
ATOM 3300 C C . GLY A 1 421 ? 4.650 -4.820 13.368 1.00 90.94 421 GLY A C 1
ATOM 3301 O O . GLY A 1 421 ? 5.181 -5.778 13.936 1.00 90.94 421 GLY A O 1
ATOM 3302 N N . LYS A 1 422 ? 4.571 -4.763 12.038 1.00 85.81 422 LYS A N 1
ATOM 3303 C CA . LYS A 1 422 ? 5.188 -5.765 11.166 1.00 85.81 422 LYS A CA 1
ATOM 3304 C C . LYS A 1 422 ? 5.973 -5.082 10.053 1.00 85.81 422 LYS A C 1
ATOM 3306 O O . LYS A 1 422 ? 5.426 -4.671 9.034 1.00 85.81 422 LYS A O 1
ATOM 3311 N N . GLY A 1 423 ? 7.293 -5.027 10.247 1.00 73.31 423 GLY A N 1
ATOM 3312 C CA . GLY A 1 423 ? 8.260 -4.564 9.242 1.00 73.31 423 GLY A CA 1
ATOM 3313 C C . GLY A 1 423 ? 8.548 -5.564 8.113 1.00 73.31 423 GLY A C 1
ATOM 3314 O O . GLY A 1 423 ? 9.270 -5.239 7.168 1.00 73.31 423 GLY A O 1
ATOM 3315 N N . GLY A 1 424 ? 8.018 -6.790 8.224 1.00 64.38 424 GLY A N 1
ATOM 3316 C CA . GLY A 1 424 ? 8.212 -7.867 7.253 1.00 64.38 424 GLY A CA 1
ATOM 3317 C C . GLY A 1 424 ? 7.660 -7.529 5.868 1.00 64.38 424 GLY A C 1
ATOM 3318 O O . GLY A 1 424 ? 6.713 -6.760 5.735 1.00 64.38 424 GLY A O 1
ATOM 3319 N N . PHE A 1 425 ? 8.271 -8.119 4.842 1.00 62.78 425 PHE A N 1
ATOM 3320 C CA . PHE A 1 425 ? 7.952 -7.848 3.445 1.00 62.78 425 PHE A CA 1
ATOM 3321 C C . PHE A 1 425 ? 6.960 -8.858 2.882 1.00 62.78 425 PHE A C 1
ATOM 3323 O O . PHE A 1 425 ? 7.043 -10.050 3.180 1.00 62.78 425 PHE A O 1
ATOM 3330 N N . LEU A 1 426 ? 6.122 -8.400 1.956 1.00 68.19 426 LEU A N 1
ATOM 3331 C CA . LEU A 1 426 ? 5.628 -9.268 0.895 1.00 68.19 426 LEU A CA 1
ATOM 3332 C C . LEU A 1 426 ? 6.822 -9.691 0.036 1.00 68.19 426 LEU A C 1
ATOM 3334 O O . LEU A 1 426 ? 7.506 -8.854 -0.563 1.00 68.19 426 LEU A O 1
ATOM 3338 N N . SER A 1 427 ? 7.080 -10.991 -0.031 1.00 66.88 427 SER A N 1
ATOM 3339 C CA . SER A 1 427 ? 8.137 -11.550 -0.865 1.00 66.88 427 SER A CA 1
ATOM 3340 C C . SER A 1 427 ? 7.910 -11.210 -2.343 1.00 66.88 427 SER A C 1
ATOM 3342 O O . SER A 1 427 ? 6.781 -11.006 -2.801 1.00 66.88 427 SER A O 1
ATOM 3344 N N . ILE A 1 428 ? 8.991 -11.192 -3.134 1.00 62.69 428 ILE A N 1
ATOM 3345 C CA . ILE A 1 428 ? 8.900 -11.006 -4.594 1.00 62.69 428 ILE A CA 1
ATOM 3346 C C . ILE A 1 428 ? 7.962 -12.058 -5.208 1.00 62.69 428 ILE A C 1
ATOM 3348 O O . ILE A 1 428 ? 7.220 -11.755 -6.138 1.00 62.69 428 ILE A O 1
ATOM 3352 N N . ALA A 1 429 ? 7.949 -13.280 -4.666 1.00 61.41 429 ALA A N 1
ATOM 3353 C CA . ALA A 1 429 ? 7.039 -14.329 -5.104 1.00 61.41 429 ALA A CA 1
ATOM 3354 C C . ALA A 1 429 ? 5.564 -13.959 -4.843 1.00 61.41 429 ALA A C 1
ATOM 3356 O O . ALA A 1 429 ? 4.744 -14.027 -5.759 1.00 61.41 429 ALA A O 1
ATOM 3357 N N . SER A 1 430 ? 5.220 -13.494 -3.642 1.00 65.81 430 SER A N 1
ATOM 3358 C CA . SER A 1 430 ? 3.863 -13.019 -3.329 1.00 65.81 430 SER A CA 1
ATOM 3359 C C . SER A 1 430 ? 3.433 -11.868 -4.231 1.00 65.81 430 SER A C 1
ATOM 3361 O O . SER A 1 430 ? 2.343 -11.899 -4.797 1.00 65.81 430 SER A O 1
ATOM 3363 N N . ARG A 1 431 ? 4.333 -10.903 -4.450 1.00 64.81 431 ARG A N 1
ATOM 3364 C CA . ARG A 1 431 ? 4.138 -9.746 -5.341 1.00 64.81 431 ARG A CA 1
ATOM 3365 C C . ARG A 1 431 ? 3.942 -10.154 -6.808 1.00 64.81 431 ARG A C 1
ATOM 3367 O O . ARG A 1 431 ? 3.159 -9.538 -7.520 1.00 64.81 431 ARG A O 1
ATOM 3374 N N . ARG A 1 432 ? 4.589 -11.238 -7.250 1.00 62.94 432 ARG A N 1
ATOM 3375 C CA . ARG A 1 432 ? 4.383 -11.870 -8.571 1.00 62.94 432 ARG A CA 1
ATOM 3376 C C . ARG A 1 432 ? 3.114 -12.727 -8.656 1.00 62.94 432 ARG A C 1
ATOM 3378 O O . ARG A 1 432 ? 2.838 -13.311 -9.700 1.00 62.94 432 ARG A O 1
ATOM 3385 N N . GLY A 1 433 ? 2.349 -12.808 -7.573 1.00 64.62 433 GLY A N 1
ATOM 3386 C CA . GLY A 1 433 ? 1.076 -13.505 -7.517 1.00 64.62 433 GLY A CA 1
ATOM 3387 C C . GLY A 1 433 ? 1.157 -15.002 -7.235 1.00 64.62 433 GLY A C 1
ATOM 3388 O O . GLY A 1 433 ? 0.243 -15.742 -7.599 1.00 64.62 433 GLY A O 1
ATOM 3389 N N . HIS A 1 434 ? 2.212 -15.462 -6.559 1.00 69.12 434 HIS A N 1
ATOM 3390 C CA . HIS A 1 434 ? 2.294 -16.840 -6.073 1.00 69.12 434 HIS A CA 1
ATOM 3391 C C . HIS A 1 434 ? 1.417 -17.049 -4.829 1.00 69.12 434 HIS A C 1
ATOM 3393 O O . HIS A 1 434 ? 1.705 -16.511 -3.763 1.00 69.12 434 HIS A O 1
ATOM 3399 N N . ASP A 1 435 ? 0.371 -17.873 -4.951 1.00 72.19 435 ASP A N 1
ATOM 3400 C CA . ASP A 1 435 ? -0.624 -18.103 -3.891 1.00 72.19 435 ASP A CA 1
ATOM 3401 C C . ASP A 1 435 ? -0.030 -18.653 -2.583 1.00 72.19 435 ASP A C 1
ATOM 3403 O O . ASP A 1 435 ? -0.420 -18.218 -1.498 1.00 72.19 435 ASP A O 1
ATOM 3407 N N . GLU A 1 436 ? 0.893 -19.614 -2.667 1.00 74.69 436 GLU A N 1
ATOM 3408 C CA . GLU A 1 436 ? 1.497 -20.243 -1.485 1.00 74.69 436 GLU A CA 1
ATOM 3409 C C . GLU A 1 436 ? 2.408 -19.278 -0.729 1.00 74.69 436 GLU A C 1
ATOM 3411 O O . GLU A 1 436 ? 2.308 -19.178 0.495 1.00 74.69 436 GLU A O 1
ATOM 3416 N N . ALA A 1 437 ? 3.232 -18.522 -1.463 1.00 70.56 437 ALA A N 1
ATOM 3417 C CA . ALA A 1 437 ? 4.070 -17.470 -0.900 1.00 70.56 437 ALA A CA 1
ATOM 3418 C C . ALA A 1 437 ? 3.205 -16.383 -0.249 1.00 70.56 437 ALA A C 1
ATOM 3420 O O . ALA A 1 437 ? 3.416 -16.043 0.912 1.00 70.56 437 ALA A O 1
ATOM 3421 N N . ALA A 1 438 ? 2.154 -15.929 -0.942 1.00 76.50 438 ALA A N 1
ATOM 3422 C CA . ALA A 1 438 ? 1.231 -14.918 -0.435 1.00 76.50 438 ALA A CA 1
ATOM 3423 C C . ALA A 1 438 ? 0.561 -15.364 0.871 1.00 76.50 438 ALA A C 1
ATOM 3425 O O . ALA A 1 438 ? 0.444 -14.594 1.825 1.00 76.50 438 ALA A O 1
ATOM 3426 N N . LEU A 1 439 ? 0.141 -16.629 0.942 1.00 82.75 439 LEU A N 1
ATOM 3427 C CA . LEU A 1 439 ? -0.441 -17.202 2.150 1.00 82.75 439 LEU A CA 1
ATOM 3428 C C . LEU A 1 439 ? 0.578 -17.340 3.290 1.00 82.75 439 LEU A C 1
ATOM 3430 O O . LEU A 1 439 ? 0.211 -17.141 4.450 1.00 82.75 439 LEU A O 1
ATOM 3434 N N . ALA A 1 440 ? 1.821 -17.717 2.988 1.00 78.56 440 ALA A N 1
ATOM 3435 C CA . ALA A 1 440 ? 2.893 -17.810 3.976 1.00 78.56 440 ALA A CA 1
ATOM 3436 C C . ALA A 1 440 ? 3.219 -16.429 4.564 1.00 78.56 440 ALA A C 1
ATOM 3438 O O . ALA A 1 440 ? 3.174 -16.272 5.787 1.00 78.56 440 ALA A O 1
ATOM 3439 N N . ASP A 1 441 ? 3.410 -15.427 3.705 1.00 78.62 441 ASP A N 1
ATOM 3440 C CA . ASP A 1 441 ? 3.693 -14.047 4.103 1.00 78.62 441 ASP A CA 1
ATOM 3441 C C . ASP A 1 441 ? 2.555 -13.484 4.963 1.00 78.62 441 ASP A C 1
ATOM 3443 O O . ASP A 1 441 ? 2.805 -12.969 6.050 1.00 78.62 441 ASP A O 1
ATOM 3447 N N . LEU A 1 442 ? 1.292 -13.663 4.553 1.00 86.88 442 LEU A N 1
ATOM 3448 C CA . LEU A 1 442 ? 0.122 -13.234 5.333 1.00 86.88 442 LEU A CA 1
ATOM 3449 C C . LEU A 1 442 ? 0.036 -13.902 6.711 1.00 86.88 442 LEU A C 1
ATOM 3451 O O . LEU A 1 442 ? -0.382 -13.275 7.684 1.00 86.88 442 LEU A O 1
ATOM 3455 N N . ARG A 1 443 ? 0.403 -15.183 6.823 1.00 86.25 443 ARG A N 1
ATOM 3456 C CA . ARG A 1 443 ? 0.435 -15.872 8.123 1.00 86.25 443 ARG A CA 1
ATOM 3457 C C . ARG A 1 443 ? 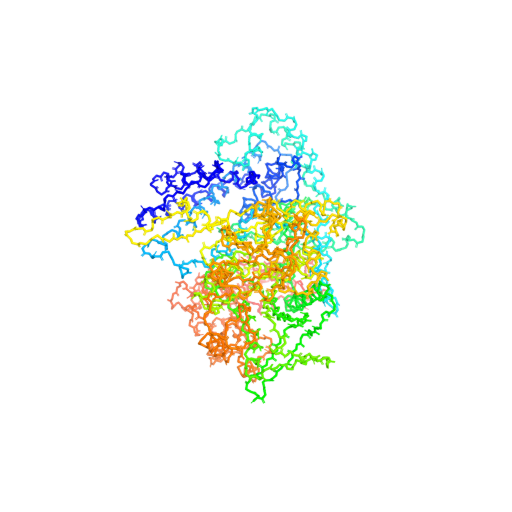1.531 -15.311 9.020 1.00 86.25 443 ARG A C 1
ATOM 3459 O O . ARG A 1 443 ? 1.284 -15.148 10.211 1.00 86.25 443 ARG A O 1
ATOM 3466 N N . GLN A 1 444 ? 2.702 -15.024 8.458 1.00 80.75 444 GLN A N 1
ATOM 3467 C CA . GLN A 1 444 ? 3.854 -14.512 9.196 1.00 80.75 444 GLN A CA 1
ATOM 3468 C C . GLN A 1 444 ? 3.695 -13.043 9.607 1.00 80.75 444 GLN A C 1
ATOM 3470 O O . GLN A 1 444 ? 4.207 -12.651 10.651 1.00 80.75 444 GLN A O 1
ATOM 3475 N N . THR A 1 445 ? 3.000 -12.232 8.811 1.00 84.31 445 THR A N 1
ATOM 3476 C CA . THR A 1 445 ? 2.774 -10.813 9.106 1.00 84.31 445 THR A CA 1
ATOM 3477 C C . THR A 1 445 ? 1.468 -10.626 9.877 1.00 84.31 445 THR A C 1
ATOM 3479 O O . THR A 1 445 ? 1.480 -10.443 11.094 1.00 84.31 445 THR A O 1
ATOM 3482 N N . VAL A 1 446 ? 0.331 -10.749 9.194 1.00 90.75 446 VAL A N 1
ATOM 3483 C CA . VAL A 1 446 ? -1.008 -10.480 9.737 1.00 90.75 446 VAL A CA 1
ATOM 3484 C C . VAL A 1 446 ? -1.416 -11.512 10.786 1.00 90.75 446 VAL A C 1
ATOM 3486 O O . VAL A 1 446 ? -1.896 -11.145 11.857 1.00 90.75 446 VAL A O 1
ATOM 3489 N N . GLY A 1 447 ? -1.246 -12.805 10.496 1.00 91.00 447 GLY A N 1
ATOM 3490 C CA . GLY A 1 447 ? -1.681 -13.875 11.399 1.00 91.00 447 GLY A CA 1
ATOM 3491 C C . GLY A 1 447 ? -0.924 -13.874 12.727 1.00 91.00 447 GLY A C 1
ATOM 3492 O O . GLY A 1 447 ? -1.538 -13.957 13.790 1.00 91.00 447 GLY A O 1
ATOM 3493 N N . GLU A 1 448 ? 0.399 -13.744 12.666 1.00 87.06 448 GLU A N 1
ATOM 3494 C CA . GLU A 1 448 ? 1.261 -13.670 13.845 1.00 87.06 448 GLU A CA 1
ATOM 3495 C C . GLU A 1 448 ? 1.066 -12.365 14.625 1.00 87.06 448 GLU A C 1
ATOM 3497 O O . GLU A 1 448 ? 0.922 -12.420 15.843 1.00 87.06 448 GLU A O 1
ATOM 3502 N N . GLY A 1 449 ? 0.976 -11.210 13.952 1.00 90.00 449 GLY A N 1
ATOM 3503 C CA . GLY A 1 449 ? 0.666 -9.942 14.623 1.00 90.00 449 GLY A CA 1
ATOM 3504 C C . GLY A 1 449 ? -0.669 -10.005 15.359 1.00 90.00 449 GLY A C 1
ATOM 3505 O O . GLY A 1 449 ? -0.756 -9.705 16.544 1.00 90.00 449 GLY A O 1
ATOM 3506 N N . TYR A 1 450 ? -1.707 -10.530 14.710 1.00 92.94 450 TYR A N 1
ATOM 3507 C CA . TYR A 1 450 ? -2.992 -10.715 15.373 1.00 92.94 450 TYR A CA 1
ATOM 3508 C C . TYR A 1 450 ? -2.917 -11.700 16.549 1.00 92.94 450 TYR A C 1
ATOM 3510 O O . TYR A 1 450 ? -3.543 -11.474 17.584 1.00 92.94 450 TYR A O 1
ATOM 3518 N N . PHE A 1 451 ? -2.168 -12.800 16.405 1.00 91.06 451 PHE A N 1
ATOM 3519 C CA . PHE A 1 451 ? -1.956 -13.759 17.489 1.00 91.06 451 PHE A CA 1
ATOM 3520 C C . PHE A 1 451 ? -1.333 -13.076 18.708 1.00 91.06 451 PHE A C 1
ATOM 3522 O O . PHE A 1 451 ? -1.841 -13.254 19.814 1.00 91.06 451 PHE A O 1
ATOM 3529 N N . GLN A 1 452 ? -0.292 -12.263 18.507 1.00 88.75 452 GLN A N 1
ATOM 3530 C CA . GLN A 1 452 ? 0.407 -11.540 19.570 1.00 88.75 452 GLN A CA 1
ATOM 3531 C C . GLN A 1 452 ? -0.533 -10.596 20.326 1.00 88.75 452 GLN A C 1
ATOM 3533 O O . GLN A 1 452 ? -0.622 -10.713 21.552 1.00 88.75 452 GLN A O 1
ATOM 3538 N N . ALA A 1 453 ? -1.348 -9.822 19.605 1.00 90.44 453 ALA A N 1
ATOM 3539 C CA . ALA A 1 453 ? -2.363 -8.959 20.202 1.00 90.44 453 ALA A CA 1
ATOM 3540 C C . ALA A 1 453 ? -3.462 -9.744 20.943 1.00 90.44 453 ALA A C 1
ATOM 3542 O O . ALA A 1 453 ? -3.866 -9.388 22.054 1.00 90.44 453 ALA A O 1
ATOM 3543 N N . ALA A 1 454 ? -3.946 -10.846 20.361 1.00 89.12 454 ALA A N 1
ATOM 3544 C CA . ALA A 1 454 ? -5.012 -11.661 20.945 1.00 89.12 454 ALA A CA 1
ATOM 3545 C C . ALA A 1 454 ? -4.602 -12.333 22.271 1.00 89.12 454 ALA A C 1
ATOM 3547 O O . ALA A 1 454 ? -5.470 -12.679 23.077 1.00 89.12 454 ALA A O 1
ATOM 3548 N N . ARG A 1 455 ? -3.299 -12.496 22.541 1.00 89.56 455 ARG A N 1
ATOM 3549 C CA . ARG A 1 455 ? -2.801 -12.995 23.835 1.00 89.56 455 ARG A CA 1
ATOM 3550 C C . ARG A 1 455 ? -3.165 -12.073 24.993 1.00 89.56 455 ARG A C 1
ATOM 3552 O O . ARG A 1 455 ? -3.601 -12.568 26.028 1.00 89.56 455 ARG A O 1
ATOM 3559 N N . ILE A 1 456 ? -3.058 -10.755 24.814 1.00 89.94 456 ILE A N 1
ATOM 3560 C CA . ILE A 1 456 ? -3.445 -9.778 25.844 1.00 89.94 456 ILE A CA 1
ATOM 3561 C C . ILE A 1 456 ? -4.931 -9.914 26.175 1.00 89.94 456 ILE A C 1
ATOM 3563 O O . ILE A 1 456 ? -5.308 -9.959 27.344 1.00 89.94 456 ILE A O 1
ATOM 3567 N N . ALA A 1 457 ? -5.772 -10.037 25.146 1.00 86.12 457 ALA A N 1
ATOM 3568 C CA . ALA A 1 457 ? -7.204 -10.248 25.314 1.00 86.12 457 ALA A CA 1
ATOM 3569 C C . ALA A 1 457 ? -7.512 -11.517 26.134 1.00 86.12 457 ALA A C 1
ATOM 3571 O O . ALA A 1 457 ? -8.401 -11.489 26.985 1.00 86.12 457 ALA A O 1
ATOM 3572 N N . ARG A 1 458 ? -6.742 -12.601 25.949 1.00 85.81 458 ARG A N 1
ATOM 3573 C CA . ARG A 1 458 ? -6.861 -13.820 26.768 1.00 85.81 458 ARG A CA 1
ATOM 3574 C C . ARG A 1 458 ? -6.429 -13.613 28.215 1.00 85.81 458 ARG A C 1
ATOM 3576 O O . ARG A 1 458 ? -7.134 -14.059 29.113 1.00 85.81 458 ARG A O 1
ATOM 3583 N N . VAL A 1 459 ? -5.304 -12.938 28.453 1.00 89.19 459 VAL A N 1
ATOM 3584 C CA . VAL A 1 459 ? -4.853 -12.631 29.823 1.00 89.19 459 VAL A CA 1
ATOM 3585 C C . VAL A 1 459 ? -5.912 -11.800 30.549 1.00 89.19 459 VAL A C 1
ATOM 3587 O O . VAL A 1 459 ? -6.272 -12.114 31.676 1.00 89.19 459 VAL A O 1
ATOM 3590 N N . LEU A 1 460 ? -6.502 -10.810 29.878 1.00 87.62 460 LEU A N 1
ATOM 3591 C CA . LEU A 1 460 ? -7.597 -10.016 30.437 1.00 87.62 460 LEU A CA 1
ATOM 3592 C C . LEU A 1 460 ? -8.860 -10.836 30.729 1.00 87.62 460 LEU A C 1
ATOM 3594 O O . LEU A 1 460 ? -9.553 -10.538 31.700 1.00 87.62 460 LEU A O 1
ATOM 3598 N N . GLU A 1 461 ? -9.175 -11.844 29.913 1.00 82.12 461 GLU A N 1
ATOM 3599 C CA . GLU A 1 461 ? -10.309 -12.742 30.161 1.00 82.12 461 GLU A CA 1
ATOM 3600 C C . GLU A 1 461 ? -10.088 -13.618 31.403 1.00 82.12 461 GLU A C 1
ATOM 3602 O O . GLU A 1 461 ? -11.023 -13.800 32.184 1.00 82.12 461 GLU A O 1
ATOM 3607 N N . VAL A 1 462 ? -8.867 -14.128 31.592 1.00 83.94 462 VAL A N 1
ATOM 3608 C CA . VAL A 1 462 ? -8.514 -15.043 32.691 1.00 83.94 462 VAL A CA 1
ATOM 3609 C C . VAL A 1 462 ? -8.251 -14.292 33.997 1.00 83.94 462 VAL A C 1
ATOM 3611 O O . VAL A 1 462 ? -8.835 -14.616 35.030 1.00 83.94 462 VAL A O 1
ATOM 3614 N N . ASP A 1 463 ? -7.396 -13.271 33.958 1.00 89.75 463 ASP A N 1
ATOM 3615 C CA . ASP A 1 463 ? -6.877 -12.597 35.152 1.00 89.75 463 ASP A CA 1
ATOM 3616 C C . ASP A 1 463 ? -7.656 -11.324 35.514 1.00 89.75 463 ASP A C 1
ATOM 3618 O O . ASP A 1 463 ? -7.557 -10.828 36.642 1.00 89.75 463 ASP A O 1
ATOM 3622 N N . GLY A 1 464 ? -8.444 -10.787 34.576 1.00 88.12 464 GLY A N 1
ATOM 3623 C CA . GLY A 1 464 ? -9.189 -9.532 34.713 1.00 88.12 464 GLY A CA 1
ATOM 3624 C C . GLY A 1 464 ? -8.348 -8.268 34.502 1.00 88.12 464 GLY A C 1
ATOM 3625 O O . GLY A 1 464 ? -8.908 -7.199 34.248 1.00 88.12 464 GLY A O 1
ATOM 3626 N N . SER A 1 465 ? -7.021 -8.374 34.566 1.00 91.94 465 SER A N 1
ATOM 3627 C CA . SER A 1 465 ? -6.066 -7.296 34.305 1.00 91.94 465 SER A CA 1
ATOM 3628 C C . SER A 1 465 ? -4.778 -7.839 33.683 1.00 91.94 465 SER A C 1
ATOM 3630 O O . SER A 1 465 ? -4.454 -9.011 33.863 1.00 91.94 465 SER A O 1
ATOM 3632 N N . VAL A 1 466 ? -4.039 -6.988 32.971 1.00 93.75 466 VAL A N 1
ATOM 3633 C CA . VAL A 1 466 ? -2.675 -7.281 32.509 1.00 93.75 466 VAL A CA 1
ATOM 3634 C C . VAL A 1 466 ? -1.736 -6.143 32.896 1.00 93.75 466 VAL A C 1
ATOM 3636 O O . VAL A 1 466 ? -2.056 -4.970 32.687 1.00 93.75 466 VAL A O 1
ATOM 3639 N N . ASP A 1 467 ? -0.579 -6.511 33.440 1.00 95.06 467 ASP A N 1
ATOM 3640 C CA . ASP A 1 467 ? 0.489 -5.585 33.804 1.00 95.06 467 ASP A CA 1
ATOM 3641 C C . ASP A 1 467 ? 1.576 -5.641 32.730 1.00 95.06 467 ASP A C 1
ATOM 3643 O O . ASP A 1 467 ? 2.251 -6.659 32.563 1.00 95.06 467 ASP A O 1
ATOM 3647 N N . LEU A 1 468 ? 1.726 -4.546 31.991 1.00 95.88 468 LEU A N 1
ATOM 3648 C CA . LEU A 1 468 ? 2.732 -4.386 30.946 1.00 95.88 468 LEU A CA 1
ATOM 3649 C C . LEU A 1 468 ? 3.940 -3.653 31.521 1.00 95.88 468 LEU A C 1
ATOM 3651 O O . LEU A 1 468 ? 3.774 -2.655 32.226 1.00 95.88 468 LEU A O 1
ATOM 3655 N N . ARG A 1 469 ? 5.145 -4.132 31.207 1.00 94.38 469 ARG A N 1
ATOM 3656 C CA . ARG A 1 469 ? 6.411 -3.518 31.631 1.00 94.38 469 ARG A CA 1
ATOM 3657 C C . ARG A 1 469 ? 7.358 -3.371 30.449 1.00 94.38 469 ARG A C 1
ATOM 3659 O O . ARG A 1 469 ? 7.587 -4.356 29.750 1.00 94.38 469 ARG A O 1
ATOM 3666 N N . SER A 1 470 ? 7.907 -2.183 30.231 1.00 90.81 470 SER A N 1
ATOM 3667 C CA . SER A 1 470 ? 8.893 -1.956 29.173 1.00 90.81 470 SER A CA 1
ATOM 3668 C C . SER A 1 470 ? 10.304 -2.324 29.631 1.00 90.81 470 SER A C 1
ATOM 3670 O O . SER A 1 470 ? 10.571 -2.495 30.824 1.00 90.81 470 SER A O 1
ATOM 3672 N N . THR A 1 471 ? 11.240 -2.405 28.683 1.00 80.56 471 THR A N 1
ATOM 3673 C CA . THR A 1 471 ? 12.676 -2.528 28.993 1.00 80.56 471 THR A CA 1
ATOM 3674 C C . THR A 1 471 ? 13.233 -1.300 29.712 1.00 80.56 471 THR A C 1
ATOM 3676 O O . THR A 1 471 ? 14.213 -1.419 30.443 1.00 80.56 471 THR A O 1
ATOM 3679 N N . THR A 1 472 ? 12.609 -0.133 29.531 1.00 82.12 472 THR A N 1
ATOM 3680 C CA . THR A 1 472 ? 12.994 1.140 30.159 1.00 82.12 472 THR A CA 1
ATOM 3681 C C . THR A 1 472 ? 12.427 1.308 31.573 1.00 82.12 472 THR A C 1
ATOM 3683 O O . THR A 1 472 ? 12.752 2.283 32.244 1.00 82.12 472 THR A O 1
ATOM 3686 N N . GLY A 1 473 ? 11.615 0.357 32.051 1.00 85.44 473 GLY A N 1
ATOM 3687 C CA . GLY A 1 473 ? 11.010 0.374 33.387 1.00 85.44 473 GLY A CA 1
ATOM 3688 C C . GLY A 1 473 ? 9.643 1.063 33.462 1.00 85.44 473 GLY A C 1
ATOM 3689 O O . GLY A 1 473 ? 9.048 1.110 34.539 1.00 85.44 473 GLY A O 1
ATOM 3690 N N . GLU A 1 474 ? 9.112 1.558 32.342 1.00 91.62 474 GLU A N 1
ATOM 3691 C CA . GLU A 1 474 ? 7.744 2.072 32.267 1.00 91.62 474 GLU A CA 1
ATOM 3692 C C . GLU A 1 474 ? 6.740 0.941 32.497 1.00 91.62 474 GLU A C 1
ATOM 3694 O O . GLU A 1 474 ? 6.972 -0.215 32.130 1.00 91.62 474 GLU A O 1
ATOM 3699 N N . THR A 1 475 ? 5.600 1.266 33.106 1.00 94.62 475 THR A N 1
ATOM 3700 C CA . THR A 1 475 ? 4.553 0.279 33.381 1.00 94.62 475 THR A CA 1
ATOM 3701 C C . THR A 1 475 ? 3.180 0.789 32.976 1.00 94.62 475 THR A C 1
ATOM 3703 O O . THR A 1 475 ? 2.866 1.971 33.119 1.00 94.62 475 THR A O 1
ATOM 3706 N N . LEU A 1 476 ? 2.340 -0.118 32.479 1.00 96.38 476 LEU A N 1
ATOM 3707 C CA . LEU A 1 476 ? 0.957 0.169 32.123 1.00 96.38 476 LEU A CA 1
ATOM 3708 C C . LEU A 1 476 ? 0.057 -0.981 32.570 1.00 96.38 476 LEU A C 1
ATOM 3710 O O . LEU A 1 476 ? 0.189 -2.109 32.104 1.00 96.38 476 LEU A O 1
ATOM 3714 N N . VAL A 1 477 ? -0.892 -0.674 33.451 1.00 95.69 477 VAL A N 1
ATOM 3715 C CA . VAL A 1 477 ? -1.902 -1.636 33.904 1.00 95.69 477 VAL A CA 1
ATOM 3716 C C . VAL A 1 477 ? -3.178 -1.451 33.095 1.00 95.69 477 VAL A C 1
ATOM 3718 O O . VAL A 1 477 ? -3.790 -0.375 33.104 1.00 95.69 477 VAL A O 1
ATOM 3721 N N . VAL A 1 478 ? -3.607 -2.518 32.426 1.00 93.81 478 VAL A N 1
ATOM 3722 C CA . VAL A 1 478 ? -4.874 -2.573 31.692 1.00 93.81 478 VAL A CA 1
ATOM 3723 C C . VAL A 1 478 ? -5.873 -3.382 32.514 1.00 93.81 478 VAL A C 1
ATOM 3725 O O . VAL A 1 478 ? -5.671 -4.571 32.746 1.00 93.81 478 VAL A O 1
ATOM 3728 N N . ASN A 1 479 ? -6.971 -2.759 32.942 1.00 91.31 479 ASN A N 1
ATOM 3729 C CA . ASN A 1 479 ? -8.047 -3.435 33.670 1.00 91.31 479 ASN A CA 1
ATOM 3730 C C . ASN A 1 479 ? -9.215 -3.742 32.725 1.00 91.31 479 ASN A C 1
ATOM 3732 O O . ASN A 1 479 ? -9.847 -2.830 32.199 1.00 91.31 479 ASN A O 1
ATOM 3736 N N . GLY A 1 480 ? -9.546 -5.019 32.536 1.00 87.31 480 GLY A N 1
ATOM 3737 C CA . GLY A 1 480 ? -10.596 -5.446 31.610 1.00 87.31 480 GLY A CA 1
ATOM 3738 C C . GLY A 1 480 ? -12.003 -4.968 31.989 1.00 87.31 480 GLY A C 1
ATOM 3739 O O . GLY A 1 480 ? -12.840 -4.798 31.105 1.00 87.31 480 GLY A O 1
ATOM 3740 N N . LYS A 1 481 ? -12.280 -4.703 33.276 1.00 86.19 481 LYS A N 1
ATOM 3741 C CA . LYS A 1 481 ? -13.601 -4.231 33.741 1.00 86.19 481 LYS A CA 1
ATOM 3742 C C . LYS A 1 481 ? -13.869 -2.761 33.421 1.00 86.19 481 LYS A C 1
ATOM 3744 O O . LYS A 1 481 ? -15.031 -2.371 33.363 1.00 86.19 481 LYS A O 1
ATOM 3749 N N . SER A 1 482 ? -12.824 -1.954 33.229 1.00 86.56 482 SER A N 1
ATOM 3750 C CA . SER A 1 482 ? -12.961 -0.539 32.861 1.00 86.56 482 SER A CA 1
ATOM 3751 C C . SER A 1 482 ? -13.044 -0.316 31.351 1.00 86.56 482 SER A C 1
ATOM 3753 O O . SER A 1 482 ? -13.216 0.819 30.918 1.00 86.56 482 SER A O 1
ATOM 3755 N N . LEU A 1 483 ? -12.891 -1.369 30.543 1.00 86.75 483 LEU A N 1
ATOM 3756 C CA . LEU A 1 483 ? -12.891 -1.262 29.089 1.00 86.75 483 LEU A CA 1
ATOM 3757 C C . LEU A 1 483 ? -14.282 -1.516 28.508 1.00 86.75 483 LEU A C 1
ATOM 3759 O O . LEU A 1 483 ? -14.923 -2.534 28.774 1.00 86.75 483 LEU A O 1
ATOM 3763 N N . ARG A 1 484 ? -14.711 -0.614 27.628 1.00 84.31 484 ARG A N 1
ATOM 3764 C CA . ARG A 1 484 ? -15.861 -0.798 26.738 1.00 84.31 484 ARG A CA 1
ATOM 3765 C C . ARG A 1 484 ? -15.450 -1.466 25.425 1.00 84.31 484 ARG A C 1
ATOM 3767 O O . ARG A 1 484 ? -16.251 -2.216 24.856 1.00 84.31 484 ARG A O 1
ATOM 3774 N N . ARG A 1 485 ? -14.249 -1.169 24.905 1.00 84.50 485 ARG A N 1
ATOM 3775 C CA . ARG A 1 485 ? -13.749 -1.665 23.603 1.00 84.50 485 ARG A CA 1
ATOM 3776 C C . ARG A 1 485 ? -12.232 -1.876 23.607 1.00 84.50 485 ARG A C 1
ATOM 3778 O O . ARG A 1 485 ? -11.507 -1.176 24.309 1.00 84.50 485 ARG A O 1
ATOM 3785 N N . MET A 1 486 ? -11.772 -2.786 22.746 1.00 89.38 486 MET A N 1
ATOM 3786 C CA . MET A 1 486 ? -10.351 -3.034 22.484 1.00 89.38 486 MET A CA 1
ATOM 3787 C C . MET A 1 486 ? -10.043 -3.193 20.989 1.00 89.38 486 MET A C 1
ATOM 3789 O O . MET A 1 486 ? -10.336 -4.236 20.419 1.00 89.38 486 MET A O 1
ATOM 3793 N N . TYR A 1 487 ? -9.405 -2.240 20.336 1.00 92.81 487 TYR A N 1
ATOM 3794 C CA . TYR A 1 487 ? -9.031 -2.409 18.930 1.00 92.81 487 TYR A CA 1
ATOM 3795 C C . TYR A 1 487 ? -7.686 -3.113 18.791 1.00 92.81 487 TYR A C 1
ATOM 3797 O O . TYR A 1 487 ? -6.790 -2.911 19.604 1.00 92.81 487 TYR A O 1
ATOM 3805 N N . VAL A 1 488 ? -7.552 -3.924 17.743 1.00 94.31 488 VAL A N 1
ATOM 3806 C CA . VAL A 1 488 ? -6.262 -4.461 17.303 1.00 94.31 488 VAL A CA 1
ATOM 3807 C C . VAL A 1 488 ? -5.916 -3.773 15.996 1.00 94.31 488 VAL A C 1
ATOM 3809 O O . VAL A 1 488 ? -6.679 -3.860 15.029 1.00 94.31 488 VAL A O 1
ATOM 3812 N N . ILE A 1 489 ? -4.780 -3.089 15.983 1.00 96.31 489 ILE A N 1
ATOM 3813 C CA . ILE A 1 489 ? -4.225 -2.451 14.796 1.00 96.31 489 ILE A CA 1
ATOM 3814 C C . ILE A 1 489 ? -2.896 -3.145 14.502 1.00 96.31 489 ILE A C 1
ATOM 3816 O O . ILE A 1 489 ? -2.036 -3.268 15.371 1.00 96.31 489 ILE A O 1
ATOM 3820 N N . ILE A 1 490 ? -2.754 -3.627 13.273 1.00 95.81 490 ILE A N 1
ATOM 3821 C CA . ILE A 1 490 ? -1.558 -4.290 12.760 1.00 95.81 490 ILE A CA 1
ATOM 3822 C C . ILE A 1 490 ? -0.962 -3.339 11.721 1.00 95.81 490 ILE A C 1
ATOM 3824 O O . ILE A 1 490 ? -1.307 -3.440 10.537 1.00 95.81 490 ILE A O 1
ATOM 3828 N N . PRO A 1 491 ? -0.149 -2.359 12.155 1.00 95.31 491 PRO A N 1
ATOM 3829 C CA . PRO A 1 491 ? 0.562 -1.492 11.239 1.00 95.31 491 PRO A CA 1
ATOM 3830 C C . PRO A 1 491 ? 1.641 -2.305 10.522 1.00 95.31 491 PRO A C 1
ATOM 3832 O O . PRO A 1 491 ? 2.367 -3.109 11.113 1.00 95.31 491 PRO A O 1
ATOM 3835 N N . THR A 1 492 ? 1.728 -2.103 9.220 1.00 91.31 492 THR A N 1
ATOM 3836 C CA . THR A 1 492 ? 2.586 -2.864 8.317 1.00 91.31 492 THR A CA 1
ATOM 3837 C C . THR A 1 492 ? 3.485 -1.915 7.547 1.00 91.31 492 THR A C 1
ATOM 3839 O O . THR A 1 492 ? 3.143 -0.758 7.323 1.00 91.31 492 THR A O 1
ATOM 3842 N N . ALA A 1 493 ? 4.670 -2.382 7.176 1.00 84.50 493 ALA A N 1
ATOM 3843 C CA . ALA A 1 493 ? 5.550 -1.588 6.331 1.00 84.50 493 ALA A CA 1
ATOM 3844 C C . ALA A 1 493 ? 5.104 -1.580 4.858 1.00 84.50 493 ALA A C 1
ATOM 3846 O O . ALA A 1 493 ? 5.248 -0.575 4.170 1.00 84.50 493 ALA A O 1
ATOM 3847 N N . ASP A 1 494 ? 4.560 -2.707 4.392 1.00 80.31 494 ASP A N 1
ATOM 3848 C CA . ASP A 1 494 ? 3.959 -2.844 3.068 1.00 80.31 494 ASP A CA 1
ATOM 3849 C C . ASP A 1 494 ? 2.448 -2.633 3.136 1.00 80.31 494 ASP A C 1
ATOM 3851 O O . ASP A 1 494 ? 1.805 -3.019 4.106 1.00 80.31 494 ASP A O 1
ATOM 3855 N N . ASP A 1 495 ? 1.873 -2.098 2.067 1.00 80.12 495 ASP A N 1
ATOM 3856 C CA . ASP A 1 495 ? 0.426 -2.002 1.921 1.00 80.12 495 ASP A CA 1
ATOM 3857 C C . ASP A 1 495 ? -0.171 -3.339 1.446 1.00 80.12 495 ASP A C 1
ATOM 3859 O O . ASP A 1 495 ? 0.304 -3.945 0.484 1.00 80.12 495 ASP A O 1
ATOM 3863 N N . PHE A 1 496 ? -1.210 -3.797 2.148 1.00 81.00 496 PHE A N 1
ATOM 3864 C CA . PHE A 1 496 ? -1.967 -5.016 1.843 1.00 81.00 496 PHE A CA 1
ATOM 3865 C C . PHE A 1 496 ? -3.305 -4.724 1.146 1.00 81.00 496 PHE A C 1
ATOM 3867 O O . PHE A 1 496 ? -4.023 -5.681 0.831 1.00 81.00 496 PHE A O 1
ATOM 3874 N N . HIS A 1 497 ? -3.651 -3.443 0.945 1.00 76.62 497 HIS A N 1
ATOM 3875 C CA . HIS A 1 497 ? -4.692 -2.957 0.039 1.00 76.62 497 HIS A CA 1
ATOM 3876 C C . HIS A 1 497 ? -5.980 -3.802 0.091 1.00 76.62 497 HIS A C 1
ATOM 3878 O O . HIS A 1 497 ? -6.691 -3.810 1.103 1.00 76.62 497 HIS A O 1
ATOM 3884 N N . VAL A 1 498 ? -6.288 -4.563 -0.971 1.00 77.75 498 VAL A N 1
ATOM 3885 C CA . VAL A 1 498 ? -7.549 -5.305 -1.072 1.00 77.75 498 VAL A CA 1
ATOM 3886 C C . VAL A 1 498 ? -7.618 -6.410 -0.024 1.00 77.75 498 VAL A C 1
ATOM 3888 O O . VAL A 1 498 ? -8.665 -6.660 0.579 1.00 77.75 498 VAL A O 1
ATOM 3891 N N . VAL A 1 499 ? -6.495 -7.072 0.245 1.00 83.56 499 VAL A N 1
ATOM 3892 C CA . VAL A 1 499 ? -6.426 -8.182 1.200 1.00 83.56 499 VAL A CA 1
ATOM 3893 C C . VAL A 1 499 ? -6.748 -7.720 2.625 1.00 83.56 499 VAL A C 1
ATOM 3895 O O . VAL A 1 499 ? -7.391 -8.470 3.367 1.00 83.56 499 VAL A O 1
ATOM 3898 N N . ALA A 1 500 ? -6.391 -6.483 2.983 1.00 87.06 500 ALA A N 1
ATOM 3899 C CA . ALA A 1 500 ? -6.625 -5.903 4.309 1.00 87.06 500 ALA A CA 1
ATOM 3900 C C . ALA A 1 500 ? -8.117 -5.818 4.697 1.00 87.06 500 ALA A C 1
ATOM 3902 O O . ALA A 1 500 ? -8.453 -5.828 5.887 1.00 87.06 500 ALA A O 1
ATOM 3903 N N . THR A 1 501 ? -9.025 -5.788 3.712 1.00 87.50 501 THR A N 1
ATOM 3904 C CA . THR A 1 501 ? -10.480 -5.711 3.938 1.00 87.50 501 THR A CA 1
ATOM 3905 C C . THR A 1 501 ? -11.230 -7.001 3.592 1.00 87.50 501 THR A C 1
ATOM 3907 O O . THR A 1 501 ? -12.360 -7.198 4.049 1.00 87.50 501 THR A O 1
ATOM 3910 N N . LYS A 1 502 ? -10.622 -7.957 2.869 1.00 85.69 502 LYS A N 1
ATOM 3911 C CA . LYS A 1 502 ? -11.231 -9.276 2.577 1.00 85.69 502 LYS A CA 1
ATOM 3912 C C . LYS A 1 502 ? -11.072 -10.280 3.726 1.00 85.69 502 LYS A C 1
ATOM 3914 O O . LYS A 1 502 ? -10.662 -11.428 3.530 1.00 85.69 502 LYS A O 1
ATOM 3919 N N . LEU A 1 503 ? -11.488 -9.887 4.928 1.00 88.00 503 LEU A N 1
ATOM 3920 C CA . LEU A 1 503 ? -11.377 -10.703 6.142 1.00 88.00 503 LEU A CA 1
ATOM 3921 C C . LEU A 1 503 ? -11.986 -12.117 6.026 1.00 88.00 503 LEU A C 1
ATOM 3923 O O . LEU A 1 503 ? -11.358 -13.053 6.521 1.00 88.00 503 LEU A O 1
ATOM 3927 N N . PRO A 1 504 ? -13.117 -12.354 5.319 1.00 85.56 504 PRO A N 1
ATOM 3928 C CA . PRO A 1 504 ? -13.626 -13.713 5.110 1.00 85.56 504 PRO A CA 1
ATOM 3929 C C . PRO A 1 504 ? -12.638 -14.672 4.434 1.00 85.56 504 PRO A C 1
ATOM 3931 O O . PRO A 1 504 ? -12.631 -15.862 4.759 1.00 85.56 504 PRO A O 1
ATOM 3934 N N . ILE A 1 505 ? -11.780 -14.169 3.537 1.00 85.00 505 ILE A N 1
ATOM 3935 C CA . ILE A 1 505 ? -10.717 -14.966 2.909 1.00 85.00 505 ILE A CA 1
ATOM 3936 C C . ILE A 1 505 ? -9.663 -15.326 3.959 1.00 85.00 505 ILE A C 1
ATOM 3938 O O . ILE A 1 505 ? -9.295 -16.495 4.090 1.00 85.00 505 ILE A O 1
ATOM 3942 N N . LEU A 1 506 ? -9.226 -14.348 4.756 1.00 89.19 506 LEU A N 1
ATOM 3943 C CA . LEU A 1 506 ? -8.234 -14.549 5.815 1.00 89.19 506 LEU A CA 1
ATOM 3944 C C . LEU A 1 506 ? -8.728 -15.527 6.892 1.00 89.19 506 LEU A C 1
ATOM 3946 O O . LEU A 1 506 ? -7.956 -16.375 7.347 1.00 89.19 506 LEU A O 1
ATOM 3950 N N . TRP A 1 507 ? -10.017 -15.475 7.243 1.00 89.31 507 TRP A N 1
ATOM 3951 C CA . TRP A 1 507 ? -10.652 -16.440 8.144 1.00 89.31 507 TRP A CA 1
ATOM 3952 C C . TRP A 1 507 ? -10.649 -17.849 7.557 1.00 89.31 507 TRP A C 1
ATOM 3954 O O . TRP A 1 507 ? -10.240 -18.802 8.220 1.00 89.31 507 TRP A O 1
ATOM 3964 N N . HIS A 1 508 ? -11.082 -17.989 6.301 1.00 86.31 508 HIS A N 1
ATOM 3965 C CA . HIS A 1 508 ? -11.158 -19.288 5.636 1.00 86.31 508 HIS A CA 1
ATOM 3966 C C . HIS A 1 508 ? -9.774 -19.932 5.477 1.00 86.31 508 HIS A C 1
ATOM 3968 O O . HIS A 1 508 ? -9.609 -21.131 5.691 1.00 86.31 508 HIS A O 1
ATOM 3974 N N . LYS A 1 509 ? -8.757 -19.147 5.110 1.00 85.38 509 LYS A N 1
ATOM 3975 C CA . LYS A 1 509 ? -7.377 -19.625 4.921 1.00 85.38 509 LYS A CA 1
ATOM 3976 C C . LYS A 1 509 ? -6.620 -19.830 6.247 1.00 85.38 509 LYS A C 1
ATOM 3978 O O . LYS A 1 509 ? -5.455 -20.251 6.241 1.00 85.38 509 LYS A O 1
ATOM 3983 N N . GLY A 1 510 ? -7.275 -19.553 7.378 1.00 87.69 510 GLY A N 1
ATOM 3984 C CA . GLY A 1 510 ? -6.731 -19.713 8.724 1.00 87.69 510 GLY A CA 1
ATOM 3985 C C . GLY A 1 510 ? -5.606 -18.733 9.058 1.00 87.69 510 GLY A C 1
ATOM 3986 O O . GLY A 1 510 ? -4.816 -19.026 9.952 1.00 87.69 510 GLY A O 1
ATOM 3987 N N . VAL A 1 511 ? -5.510 -17.614 8.332 1.00 90.00 511 VAL A N 1
ATOM 3988 C CA . VAL A 1 511 ? -4.608 -16.498 8.667 1.00 90.00 511 VAL A CA 1
ATOM 3989 C C . VAL A 1 511 ? -5.119 -15.809 9.928 1.00 90.00 511 VAL A C 1
ATOM 3991 O O . VAL A 1 511 ? -4.354 -15.565 10.849 1.00 90.00 511 VAL A O 1
ATOM 3994 N N . LEU A 1 512 ? -6.430 -15.583 9.993 1.00 91.38 512 LEU A N 1
ATOM 3995 C CA . LEU A 1 512 ? -7.114 -14.947 11.111 1.00 91.38 512 LEU A CA 1
ATOM 3996 C C . LEU A 1 512 ? -8.209 -15.868 11.681 1.00 91.38 512 LEU A C 1
ATOM 3998 O O . LEU A 1 512 ? -8.748 -16.703 10.947 1.00 91.38 512 LEU A O 1
ATOM 4002 N N . PRO A 1 513 ? -8.585 -15.737 12.964 1.00 89.69 513 PRO A N 1
ATOM 4003 C CA . PRO A 1 513 ? -9.733 -16.451 13.507 1.00 89.69 513 PRO A CA 1
ATOM 4004 C C . PRO A 1 513 ? -11.048 -15.869 12.975 1.00 89.69 513 PRO A C 1
ATOM 4006 O O . PRO A 1 513 ? -11.173 -14.674 12.725 1.00 89.69 513 PRO A O 1
ATOM 4009 N N . ARG A 1 514 ? -12.070 -16.716 12.815 1.00 85.94 514 ARG A N 1
ATOM 4010 C CA . ARG A 1 514 ? -13.363 -16.293 12.261 1.00 85.94 514 ARG A CA 1
ATOM 4011 C C . ARG A 1 514 ? -13.990 -15.166 13.085 1.00 85.94 514 ARG A C 1
ATOM 4013 O O . ARG A 1 514 ? -14.154 -15.302 14.293 1.00 85.94 514 ARG A O 1
ATOM 4020 N N . GLY A 1 515 ? -14.421 -14.110 12.397 1.00 82.44 515 GLY A N 1
ATOM 4021 C CA . GLY A 1 515 ? -15.068 -12.947 13.005 1.00 82.44 515 GLY A CA 1
ATOM 4022 C C . GLY A 1 515 ? -14.096 -11.904 13.551 1.00 82.44 515 GLY A C 1
ATOM 4023 O O . GLY A 1 515 ? -14.557 -10.927 14.132 1.00 82.44 515 GLY A O 1
ATOM 4024 N N . SER A 1 516 ? -12.781 -12.086 13.379 1.00 88.25 516 SER A N 1
ATOM 4025 C CA . SER A 1 516 ? -11.809 -11.072 13.776 1.00 88.25 516 SER A CA 1
ATOM 4026 C C . SER A 1 516 ? -11.830 -9.883 12.830 1.00 88.25 516 SER A C 1
ATOM 4028 O O . SER A 1 516 ? -11.904 -10.081 11.617 1.00 88.25 516 SER A O 1
ATOM 4030 N N . LEU A 1 517 ? -11.702 -8.672 13.370 1.00 91.50 517 LEU A N 1
ATOM 4031 C CA . LEU A 1 517 ? -11.781 -7.419 12.610 1.00 91.50 517 LEU A CA 1
ATOM 4032 C C . LEU A 1 517 ? -10.576 -6.483 12.860 1.00 91.50 517 LEU A C 1
ATOM 4034 O O . LEU A 1 517 ? -10.796 -5.303 13.131 1.00 91.50 517 LEU A O 1
ATOM 4038 N N . PRO A 1 518 ? -9.311 -6.956 12.798 1.00 93.56 518 PRO A N 1
ATOM 4039 C CA . PRO A 1 518 ? -8.172 -6.060 12.981 1.00 93.56 518 PRO A CA 1
ATOM 4040 C C . PRO A 1 518 ? -8.112 -5.005 11.872 1.00 93.56 518 PRO A C 1
ATOM 4042 O O . PRO A 1 518 ? -8.473 -5.277 10.720 1.00 93.56 518 PRO A O 1
ATOM 4045 N N . LEU A 1 519 ? -7.626 -3.813 12.212 1.00 95.75 519 LEU A N 1
ATOM 4046 C CA . LEU A 1 519 ? -7.191 -2.835 11.220 1.00 95.75 519 LEU A CA 1
ATOM 4047 C C . LEU A 1 519 ? -5.798 -3.242 10.733 1.00 95.75 519 LEU A C 1
ATOM 4049 O O . LEU A 1 519 ? -4.833 -3.131 11.480 1.00 95.75 519 LEU A O 1
ATOM 4053 N N . ILE A 1 520 ? -5.715 -3.748 9.505 1.00 94.75 520 ILE A N 1
ATOM 4054 C CA . ILE A 1 520 ? -4.453 -4.035 8.815 1.00 94.75 520 ILE A CA 1
ATOM 4055 C C . ILE A 1 520 ? -4.199 -2.832 7.913 1.00 94.75 520 ILE A C 1
ATOM 4057 O O . ILE A 1 520 ? -5.040 -2.544 7.064 1.00 94.75 520 ILE A O 1
ATOM 4061 N N . ILE A 1 521 ? -3.110 -2.102 8.135 1.00 93.38 521 ILE A N 1
ATOM 4062 C CA . ILE A 1 521 ? -2.873 -0.819 7.462 1.00 93.38 521 ILE A CA 1
ATOM 4063 C C . ILE A 1 521 ? -1.375 -0.561 7.305 1.00 93.38 521 ILE A C 1
ATOM 4065 O O . ILE A 1 521 ? -0.592 -0.985 8.158 1.00 93.38 521 ILE A O 1
ATOM 4069 N N . SER A 1 522 ? -0.960 0.107 6.228 1.00 91.50 522 SER A N 1
ATOM 4070 C CA . SER A 1 522 ? 0.432 0.541 6.082 1.00 91.50 522 SER A CA 1
ATOM 4071 C C . SER A 1 522 ? 0.756 1.681 7.065 1.00 91.50 522 SER A C 1
ATOM 4073 O O . SER A 1 522 ? -0.139 2.394 7.527 1.00 91.50 522 SER A O 1
ATOM 4075 N N . ALA A 1 523 ? 2.027 1.877 7.416 1.00 92.88 523 ALA A N 1
ATOM 4076 C CA . ALA A 1 523 ? 2.439 2.986 8.282 1.00 92.88 523 ALA A CA 1
ATOM 4077 C C . ALA A 1 523 ? 2.120 4.360 7.653 1.00 92.88 523 ALA A C 1
ATOM 4079 O O . ALA A 1 523 ? 1.743 5.297 8.357 1.00 92.88 523 ALA A O 1
ATOM 4080 N N . GLN A 1 524 ? 2.224 4.458 6.328 1.00 90.62 524 GLN A N 1
ATOM 4081 C CA . GLN A 1 524 ? 1.919 5.641 5.530 1.00 90.62 524 GLN A CA 1
ATOM 4082 C C . GLN A 1 524 ? 0.415 5.943 5.542 1.00 90.62 524 GLN A C 1
ATOM 4084 O O . GLN A 1 524 ? 0.014 7.070 5.830 1.00 90.62 524 GLN A O 1
ATOM 4089 N N . ASP A 1 525 ? -0.429 4.933 5.317 1.00 91.31 525 ASP A N 1
ATOM 4090 C CA . ASP A 1 525 ? -1.885 5.114 5.344 1.00 91.31 525 ASP A CA 1
ATOM 4091 C C . ASP A 1 525 ? -2.398 5.379 6.758 1.00 91.31 525 ASP A C 1
ATOM 4093 O O . ASP A 1 525 ? -3.403 6.064 6.925 1.00 91.31 525 ASP A O 1
ATOM 4097 N N . LEU A 1 526 ? -1.710 4.889 7.796 1.00 94.69 526 LEU A N 1
ATOM 4098 C CA . LEU A 1 526 ? -2.038 5.235 9.178 1.00 94.69 526 LEU A CA 1
ATOM 4099 C C . LEU A 1 526 ? -1.782 6.723 9.465 1.00 94.69 526 LEU A C 1
ATOM 4101 O O . LEU A 1 526 ? -2.600 7.352 10.137 1.00 94.69 526 LEU A O 1
ATOM 4105 N N . LEU A 1 527 ? -0.695 7.295 8.931 1.00 93.62 527 LEU A N 1
ATOM 4106 C CA . LEU A 1 527 ? -0.441 8.740 8.991 1.00 93.62 527 LEU A CA 1
ATOM 4107 C C . LEU A 1 527 ? -1.528 9.524 8.240 1.00 93.62 527 LEU A C 1
ATOM 4109 O O . LEU A 1 527 ? -2.063 10.488 8.789 1.00 93.62 527 LEU A O 1
ATOM 4113 N N . LEU A 1 528 ? -1.903 9.079 7.034 1.00 92.88 528 LEU A N 1
ATOM 4114 C CA . LEU A 1 528 ? -2.987 9.681 6.249 1.00 92.88 528 LEU A CA 1
ATOM 4115 C C . LEU A 1 528 ? -4.315 9.638 7.003 1.00 92.88 528 LEU A C 1
ATOM 4117 O O . LEU A 1 528 ? -4.988 10.658 7.143 1.00 92.88 528 LEU A O 1
ATOM 4121 N N . LEU A 1 529 ? -4.687 8.466 7.517 1.00 94.44 529 LEU A N 1
ATOM 4122 C CA . LEU A 1 529 ? -5.909 8.251 8.283 1.00 94.44 529 LEU A CA 1
ATOM 4123 C C . LEU A 1 529 ? -5.942 9.161 9.510 1.00 94.44 529 LEU A C 1
ATOM 4125 O O . LEU A 1 529 ? -6.966 9.784 9.788 1.00 94.44 529 LEU A O 1
ATOM 4129 N N . ALA A 1 530 ? -4.826 9.273 10.231 1.00 92.94 530 ALA A N 1
ATOM 4130 C CA . ALA A 1 530 ? -4.739 10.137 11.395 1.00 92.94 530 ALA A CA 1
ATOM 4131 C C . ALA A 1 530 ? -4.829 11.622 11.037 1.00 92.94 530 ALA A C 1
ATOM 4133 O O . ALA A 1 530 ? -5.397 12.373 11.821 1.00 92.94 530 ALA A O 1
ATOM 4134 N N . ASP A 1 531 ? -4.305 12.064 9.894 1.00 92.88 531 ASP A N 1
ATOM 4135 C CA . ASP A 1 531 ? -4.416 13.452 9.426 1.00 92.88 531 ASP A CA 1
ATOM 4136 C C . ASP A 1 531 ? -5.835 13.777 8.920 1.00 92.88 531 ASP A C 1
ATOM 4138 O O . ASP A 1 531 ? -6.388 14.837 9.217 1.00 92.88 531 ASP A O 1
ATOM 4142 N N . ALA A 1 532 ? -6.479 12.825 8.238 1.00 93.94 532 ALA A N 1
ATOM 4143 C CA . ALA A 1 532 ? -7.850 12.965 7.756 1.00 93.94 532 ALA A CA 1
ATOM 4144 C C . ALA A 1 532 ? -8.889 13.004 8.894 1.00 93.94 532 ALA A C 1
ATOM 4146 O O . ALA A 1 532 ? -9.890 13.716 8.798 1.00 93.94 532 ALA A O 1
ATOM 4147 N N . LEU A 1 533 ? -8.662 12.250 9.975 1.00 94.62 533 LEU A N 1
ATOM 4148 C CA . LEU A 1 533 ? -9.542 12.188 11.144 1.00 94.62 533 LEU A CA 1
ATOM 4149 C C . LEU A 1 533 ? -9.068 13.187 12.207 1.00 94.62 533 LEU A C 1
ATOM 4151 O O . LEU A 1 533 ? -8.233 12.883 13.057 1.00 94.62 533 LEU A O 1
ATOM 4155 N N . THR A 1 534 ? -9.619 14.399 12.175 1.00 88.19 534 THR A N 1
ATOM 4156 C CA . THR A 1 534 ? -9.092 15.569 12.898 1.00 88.19 534 THR A CA 1
ATOM 4157 C C . THR A 1 534 ? -9.297 15.537 14.414 1.00 88.19 534 THR A C 1
ATOM 4159 O O . THR A 1 534 ? -8.728 16.369 15.123 1.00 88.19 534 THR A O 1
ATOM 4162 N N . SER A 1 535 ? -10.054 14.576 14.951 1.00 91.06 535 SER A N 1
ATOM 4163 C CA . SER A 1 535 ? -10.287 14.432 16.392 1.00 91.06 535 SER A CA 1
ATOM 4164 C C . SER A 1 535 ? -10.233 12.979 16.874 1.00 91.06 535 SER A C 1
ATOM 4166 O O . SER A 1 535 ? -10.488 12.034 16.125 1.00 91.06 535 SER A O 1
ATOM 4168 N N . ALA A 1 536 ? -9.961 12.793 18.170 1.00 92.88 536 ALA A N 1
ATOM 4169 C CA . ALA A 1 536 ? -9.982 11.479 18.815 1.00 92.88 536 ALA A CA 1
ATOM 4170 C C . ALA A 1 536 ? -11.345 10.772 18.669 1.00 92.88 536 ALA A C 1
ATOM 4172 O O . ALA A 1 536 ? -11.408 9.568 18.423 1.00 92.88 536 ALA A O 1
ATOM 4173 N N . THR A 1 537 ? -12.455 11.514 18.765 1.00 92.12 537 THR A N 1
ATOM 4174 C CA . THR A 1 537 ? -13.805 10.952 18.604 1.00 92.12 537 THR A CA 1
ATOM 4175 C C . THR A 1 537 ? -14.078 10.510 17.168 1.00 92.12 537 THR A C 1
ATOM 4177 O O . THR A 1 537 ? -14.721 9.476 16.985 1.00 92.12 537 THR A O 1
ATOM 4180 N N . GLN A 1 538 ? -13.553 11.217 16.159 1.00 94.12 538 GLN A N 1
ATOM 4181 C CA . GLN A 1 538 ? -13.619 10.781 14.761 1.00 94.12 538 GLN A CA 1
ATOM 4182 C C . GLN A 1 538 ? -12.804 9.508 14.522 1.00 94.12 538 GLN A C 1
ATOM 4184 O O . GLN A 1 538 ? -13.311 8.599 13.870 1.00 94.12 538 GLN A O 1
ATOM 4189 N N . LEU A 1 539 ? -11.601 9.395 15.098 1.00 95.56 539 LEU A N 1
ATOM 4190 C CA . LEU A 1 539 ? -10.785 8.179 15.007 1.00 95.56 539 LEU A CA 1
ATOM 4191 C C . LEU A 1 539 ? -11.526 6.956 15.568 1.00 95.56 539 LEU A C 1
ATOM 4193 O O . LEU A 1 539 ? -11.639 5.930 14.898 1.00 95.56 539 LEU A O 1
ATOM 4197 N N . ILE A 1 540 ? -12.092 7.066 16.773 1.00 94.31 540 ILE A N 1
ATOM 4198 C CA . ILE A 1 540 ? -12.843 5.952 17.371 1.00 94.31 540 ILE A CA 1
ATOM 4199 C C . ILE A 1 540 ? -14.140 5.666 16.600 1.00 94.31 540 ILE A C 1
ATOM 4201 O O . ILE A 1 540 ? -14.494 4.499 16.427 1.00 94.31 540 ILE A O 1
ATOM 4205 N N . ALA A 1 541 ? -14.834 6.696 16.103 1.00 94.31 541 ALA A N 1
ATOM 4206 C CA . ALA A 1 541 ? -16.020 6.525 15.263 1.00 94.31 541 ALA A CA 1
ATOM 4207 C C . ALA A 1 541 ? -15.696 5.833 13.929 1.00 94.31 541 ALA A C 1
ATOM 4209 O O . ALA A 1 541 ? -16.474 5.002 13.467 1.00 94.31 541 ALA A O 1
ATOM 4210 N N . TYR A 1 542 ? -14.539 6.118 13.334 1.00 96.44 542 TYR A N 1
ATOM 4211 C CA . TYR A 1 542 ? -14.076 5.443 12.128 1.00 96.44 542 TYR A CA 1
ATOM 4212 C C . TYR A 1 542 ? -13.858 3.943 12.364 1.00 96.44 542 TYR A C 1
ATOM 4214 O O . TYR A 1 542 ? -14.383 3.121 11.614 1.00 96.44 542 TYR A O 1
ATOM 4222 N N . LEU A 1 543 ? -13.158 3.568 13.443 1.00 94.44 543 LEU A N 1
ATOM 4223 C CA . LEU A 1 543 ? -12.957 2.156 13.804 1.00 94.44 543 LEU A CA 1
ATOM 4224 C C . LEU A 1 543 ? -14.298 1.438 14.038 1.00 94.44 543 LEU A C 1
ATOM 4226 O O . LEU A 1 543 ? -14.499 0.299 13.613 1.00 94.44 543 LEU A O 1
ATOM 4230 N N . ASP A 1 544 ? -15.242 2.133 14.671 1.00 91.00 544 ASP A N 1
ATOM 4231 C CA . ASP A 1 544 ? -16.615 1.687 14.895 1.00 91.00 544 ASP A CA 1
ATOM 4232 C C . ASP A 1 544 ? -17.401 1.456 13.587 1.00 91.00 544 ASP A C 1
ATOM 4234 O O . ASP A 1 544 ? -18.112 0.450 13.470 1.00 91.00 544 ASP A O 1
ATOM 4238 N N . PHE A 1 545 ? -17.274 2.374 12.627 1.00 93.44 545 PHE A N 1
ATOM 4239 C CA . PHE A 1 545 ? -17.894 2.333 11.299 1.00 93.44 545 PHE A CA 1
ATOM 4240 C C . PHE A 1 545 ? -17.302 1.212 10.434 1.00 93.44 545 PHE A C 1
ATOM 4242 O O . PHE A 1 545 ? -18.039 0.397 9.870 1.00 93.44 545 PHE A O 1
ATOM 4249 N N . ARG A 1 546 ? -15.968 1.108 10.404 1.00 93.31 546 ARG A N 1
ATOM 4250 C CA . ARG A 1 546 ? -15.219 0.056 9.707 1.00 93.31 546 ARG A CA 1
ATOM 4251 C C . ARG A 1 546 ? -15.650 -1.334 10.158 1.00 93.31 546 ARG A C 1
ATOM 4253 O O . ARG A 1 546 ? -15.963 -2.187 9.326 1.00 93.31 546 ARG A O 1
ATOM 4260 N N . GLU A 1 547 ? -15.674 -1.578 11.469 1.00 90.50 547 GLU A N 1
ATOM 4261 C CA . GLU A 1 547 ? -16.078 -2.882 12.000 1.00 90.50 547 GLU A CA 1
ATOM 4262 C C . GLU A 1 547 ? -17.524 -3.232 11.619 1.00 90.50 547 GLU A C 1
ATOM 4264 O O . GLU A 1 547 ? -17.810 -4.400 11.352 1.00 90.50 547 GLU A O 1
ATOM 4269 N N . GLU A 1 548 ? -18.445 -2.259 11.563 1.00 88.62 548 GLU A N 1
ATOM 4270 C CA . GLU A 1 548 ? -19.823 -2.528 11.137 1.00 88.62 548 GLU A CA 1
ATOM 4271 C C . GLU A 1 548 ? -19.881 -3.008 9.682 1.00 88.62 548 GLU A C 1
ATOM 4273 O O . GLU A 1 548 ? -20.562 -3.999 9.388 1.00 88.62 548 GLU A O 1
ATOM 4278 N N . ILE A 1 549 ? -19.152 -2.341 8.787 1.00 90.38 549 ILE A N 1
ATOM 4279 C CA . ILE A 1 549 ? -19.066 -2.715 7.373 1.00 90.38 549 ILE A CA 1
ATOM 4280 C C . ILE A 1 549 ? -18.478 -4.121 7.237 1.00 90.38 549 ILE A C 1
ATOM 4282 O O . ILE A 1 549 ? -19.123 -5.005 6.674 1.00 90.38 549 ILE A O 1
ATOM 4286 N N . LEU A 1 550 ? -17.297 -4.363 7.807 1.00 89.38 550 LEU A N 1
ATOM 4287 C CA . LEU A 1 550 ? -16.564 -5.618 7.611 1.00 89.38 550 LEU A CA 1
ATOM 4288 C C . LEU A 1 550 ? -17.213 -6.823 8.307 1.00 89.38 550 LEU A C 1
ATOM 4290 O O . LEU A 1 550 ? -17.081 -7.960 7.848 1.00 89.38 550 LEU A O 1
ATOM 4294 N N . ALA A 1 551 ? -17.976 -6.600 9.378 1.00 86.69 551 ALA A N 1
ATOM 4295 C CA . ALA A 1 551 ? -18.788 -7.643 9.999 1.00 86.69 551 ALA A CA 1
ATOM 4296 C C . ALA A 1 551 ? -19.986 -8.073 9.126 1.00 86.69 551 ALA A C 1
ATOM 4298 O O . ALA A 1 551 ? -20.547 -9.158 9.315 1.00 86.69 551 ALA A O 1
ATOM 4299 N N . ASN A 1 552 ? -20.403 -7.245 8.166 1.00 84.62 552 ASN A N 1
ATOM 4300 C CA . ASN A 1 552 ? -21.407 -7.591 7.170 1.00 84.62 552 ASN A CA 1
ATOM 4301 C C . ASN A 1 552 ? -20.720 -8.164 5.924 1.00 84.62 552 ASN A C 1
ATOM 4303 O O . ASN A 1 552 ? -20.551 -7.482 4.927 1.00 84.62 552 ASN A O 1
ATOM 4307 N N . THR A 1 553 ? -20.407 -9.462 5.939 1.00 81.50 553 THR A N 1
ATOM 4308 C CA . THR A 1 553 ? -19.672 -10.153 4.853 1.00 81.50 553 THR A CA 1
ATOM 4309 C C . THR A 1 553 ? -20.365 -10.164 3.484 1.00 81.50 553 THR A C 1
ATOM 4311 O O . THR A 1 553 ? -19.835 -10.723 2.536 1.00 81.50 553 THR A O 1
ATOM 4314 N N . TRP A 1 554 ? -21.588 -9.645 3.389 1.00 78.25 554 TRP A N 1
ATOM 4315 C CA . TRP A 1 554 ? -22.313 -9.449 2.134 1.00 78.25 554 TRP A CA 1
ATOM 4316 C C . TRP A 1 554 ? -21.994 -8.091 1.484 1.00 78.25 554 TRP A C 1
ATOM 4318 O O . TRP A 1 554 ? -22.426 -7.852 0.360 1.00 78.25 554 TRP A O 1
ATOM 4328 N N . LEU A 1 555 ? -21.244 -7.223 2.171 1.00 81.69 555 LEU A N 1
ATOM 4329 C CA . LEU A 1 555 ? -20.715 -5.959 1.669 1.00 81.69 555 LEU A CA 1
ATOM 4330 C C . LEU A 1 555 ? -19.252 -6.104 1.286 1.00 81.69 555 LEU A C 1
ATOM 4332 O O . LEU A 1 555 ? -18.462 -6.701 2.017 1.00 81.69 555 LEU A O 1
ATOM 4336 N N . HIS A 1 556 ? -18.897 -5.533 0.141 1.00 77.56 556 HIS A N 1
ATOM 4337 C CA . HIS A 1 556 ? -17.542 -5.557 -0.383 1.00 77.56 556 HIS A CA 1
ATOM 4338 C C . HIS A 1 556 ? -17.130 -4.147 -0.817 1.00 77.56 556 HIS A C 1
ATOM 4340 O O . HIS A 1 556 ? -17.682 -3.605 -1.772 1.00 77.56 556 HIS A O 1
ATOM 4346 N N . LEU A 1 557 ? -16.133 -3.588 -0.130 1.00 80.88 557 LEU A N 1
ATOM 4347 C CA . LEU A 1 557 ? -15.350 -2.431 -0.576 1.00 80.88 557 LEU A CA 1
ATOM 4348 C C . LEU A 1 557 ? -13.961 -2.916 -1.005 1.00 80.88 557 LEU A C 1
ATOM 4350 O O . LEU A 1 557 ? -13.581 -4.039 -0.649 1.00 80.88 557 LEU A O 1
ATOM 4354 N N . ALA A 1 558 ? -13.248 -2.139 -1.822 1.00 77.31 558 ALA A N 1
ATOM 4355 C CA . ALA A 1 558 ? -11.963 -2.570 -2.370 1.00 77.31 558 ALA A CA 1
ATOM 4356 C C . ALA A 1 558 ? -10.891 -2.658 -1.280 1.00 77.31 558 ALA A C 1
ATOM 4358 O O . ALA A 1 558 ? -10.436 -3.765 -1.017 1.00 77.31 558 ALA A O 1
ATOM 4359 N N . ASP A 1 559 ? -10.579 -1.557 -0.599 1.00 85.19 559 ASP A N 1
ATOM 4360 C CA . ASP A 1 559 ? -9.515 -1.457 0.406 1.00 85.19 559 ASP A CA 1
ATOM 4361 C C . ASP A 1 559 ? -9.899 -0.523 1.576 1.00 85.19 559 ASP A C 1
ATOM 4363 O O . ASP A 1 559 ? -11.068 -0.159 1.749 1.00 85.19 559 ASP A O 1
ATOM 4367 N N . GLU A 1 560 ? -8.924 -0.205 2.431 1.00 91.06 560 GLU A N 1
ATOM 4368 C CA . GLU A 1 560 ? -9.112 0.637 3.614 1.00 91.06 560 GLU A CA 1
ATOM 4369 C C . GLU A 1 560 ? -9.402 2.103 3.269 1.00 91.06 560 GLU A C 1
ATOM 4371 O O . GLU A 1 560 ? -10.247 2.726 3.915 1.00 91.06 560 GLU A O 1
ATOM 4376 N N . LEU A 1 561 ? -8.752 2.646 2.237 1.00 89.50 561 LEU A N 1
ATOM 4377 C CA . LEU A 1 561 ? -8.948 4.032 1.816 1.00 89.50 561 LEU A CA 1
ATOM 4378 C C . LEU A 1 561 ? -10.328 4.236 1.184 1.00 89.50 561 LEU A C 1
ATOM 4380 O O . LEU A 1 561 ? -10.921 5.299 1.352 1.00 89.50 561 LEU A O 1
ATOM 4384 N N . GLU A 1 562 ? -10.913 3.211 0.565 1.00 88.38 562 GLU A N 1
ATOM 4385 C CA . GLU A 1 562 ? -12.317 3.235 0.142 1.00 88.38 562 GLU A CA 1
ATOM 4386 C C . GLU A 1 562 ? -13.292 3.294 1.332 1.00 88.38 562 GLU A C 1
ATOM 4388 O O . GLU A 1 562 ? -14.303 4.003 1.277 1.00 88.38 562 GLU A O 1
ATOM 4393 N N . ILE A 1 563 ? -12.994 2.600 2.440 1.00 93.19 563 ILE A N 1
ATOM 4394 C CA . ILE A 1 563 ? -13.792 2.698 3.676 1.00 93.19 563 ILE A CA 1
ATOM 4395 C C . ILE A 1 563 ? -13.638 4.095 4.292 1.00 93.19 563 ILE A C 1
ATOM 4397 O O . ILE A 1 563 ? -14.641 4.703 4.682 1.00 93.19 563 ILE A O 1
ATOM 4401 N N . LEU A 1 564 ? -12.415 4.632 4.339 1.00 94.62 564 LEU A N 1
ATOM 4402 C CA . LEU A 1 564 ? -12.142 5.994 4.803 1.00 94.62 564 LEU A CA 1
ATOM 4403 C C . LEU A 1 564 ? -12.828 7.042 3.924 1.00 94.62 564 LEU A C 1
ATOM 4405 O O . LEU A 1 564 ? -13.472 7.944 4.453 1.00 94.62 564 LEU A O 1
ATOM 4409 N N . GLY A 1 565 ? -12.786 6.896 2.602 1.00 92.19 565 GLY A N 1
ATOM 4410 C CA . GLY A 1 565 ? -13.472 7.773 1.659 1.00 92.19 565 GLY A CA 1
ATOM 4411 C C . GLY A 1 565 ? -14.985 7.756 1.870 1.00 92.19 565 GLY A C 1
ATOM 4412 O O . GLY A 1 565 ? -15.611 8.814 1.925 1.00 92.19 565 GLY A O 1
ATOM 4413 N N . ALA A 1 566 ? -15.581 6.578 2.088 1.00 91.31 566 ALA A N 1
ATOM 4414 C CA . ALA A 1 566 ? -17.001 6.461 2.423 1.00 91.31 566 ALA A CA 1
ATOM 4415 C C . ALA A 1 566 ? -17.335 7.116 3.775 1.00 91.31 566 ALA A C 1
ATOM 4417 O O . ALA A 1 566 ? -18.399 7.730 3.935 1.00 91.31 566 ALA A O 1
ATOM 4418 N N . PHE A 1 567 ? -16.422 7.012 4.747 1.00 94.75 567 PHE A N 1
ATOM 4419 C CA . PHE A 1 567 ? -16.557 7.674 6.036 1.00 94.75 567 PHE A CA 1
ATOM 4420 C C . PHE A 1 567 ? -16.488 9.203 5.894 1.00 94.75 567 PHE A C 1
ATOM 4422 O O . PHE A 1 567 ? -17.390 9.907 6.342 1.00 94.75 567 PHE A O 1
ATOM 4429 N N . LEU A 1 568 ? -15.482 9.746 5.219 1.00 93.31 568 LEU A N 1
ATOM 4430 C CA . LEU A 1 568 ? -15.358 11.190 4.995 1.00 93.31 568 LEU A CA 1
ATOM 4431 C C . LEU A 1 568 ? -16.482 11.735 4.099 1.00 93.31 568 LEU A C 1
ATOM 4433 O O . LEU A 1 568 ? -16.913 12.870 4.263 1.00 93.31 568 LEU A O 1
ATOM 4437 N N . GLY A 1 569 ? -17.019 10.910 3.198 1.00 89.56 569 GLY A N 1
ATOM 4438 C CA . GLY A 1 569 ? -18.150 11.250 2.335 1.00 89.56 569 GLY A CA 1
ATOM 4439 C C . GLY A 1 569 ? -19.519 11.277 3.025 1.00 89.56 569 GLY A C 1
ATOM 4440 O O . GLY A 1 569 ? -20.519 11.601 2.373 1.00 89.56 569 GLY A O 1
ATOM 4441 N N . GLY A 1 570 ? -19.592 10.923 4.315 1.00 88.94 570 GLY A N 1
ATOM 4442 C CA . GLY A 1 570 ? -20.837 10.947 5.087 1.00 88.94 570 GLY A CA 1
ATOM 4443 C C . GLY A 1 570 ? -21.862 9.900 4.657 1.00 88.94 570 GLY A C 1
ATOM 4444 O O . GLY A 1 570 ? -23.062 10.159 4.760 1.00 88.94 570 GLY A O 1
ATOM 4445 N N . LEU A 1 571 ? -21.406 8.748 4.151 1.00 86.88 571 LEU A N 1
ATOM 4446 C CA . LEU A 1 571 ? -22.270 7.659 3.686 1.00 86.88 571 LEU A CA 1
ATOM 4447 C C . LEU A 1 571 ? -22.684 6.721 4.833 1.00 86.88 571 LEU A C 1
ATOM 4449 O O . LEU A 1 571 ? -21.875 6.399 5.710 1.00 86.88 571 LEU A O 1
ATOM 4453 N N . ASP A 1 572 ? -23.928 6.232 4.789 1.00 86.56 572 ASP A N 1
ATOM 4454 C CA . ASP A 1 572 ? -24.399 5.064 5.552 1.00 86.56 572 ASP A CA 1
ATOM 4455 C C . ASP A 1 572 ? -24.399 3.825 4.647 1.00 86.56 572 ASP A C 1
ATOM 4457 O O . ASP A 1 572 ? -25.440 3.353 4.185 1.00 86.56 572 ASP A O 1
ATOM 4461 N N . VAL A 1 573 ? -23.199 3.296 4.393 1.00 87.19 573 VAL A N 1
ATOM 4462 C CA . VAL A 1 573 ? -22.957 2.188 3.451 1.00 87.19 573 VAL A CA 1
ATOM 4463 C C . VAL A 1 573 ? -23.861 0.986 3.737 1.00 87.19 573 VAL A C 1
ATOM 4465 O O . VAL A 1 573 ? -24.433 0.392 2.822 1.00 87.19 573 VAL A O 1
ATOM 4468 N N . VAL A 1 574 ? -24.023 0.621 5.012 1.00 87.44 574 VAL A N 1
ATOM 4469 C CA . VAL A 1 574 ? -24.842 -0.531 5.412 1.00 87.44 574 VAL A CA 1
ATOM 4470 C C . VAL A 1 574 ? -26.327 -0.258 5.174 1.00 87.44 574 VAL A C 1
ATOM 4472 O O . VAL A 1 574 ? -27.035 -1.155 4.712 1.00 87.44 574 VAL A O 1
ATOM 4475 N N . GLY A 1 575 ? -26.809 0.943 5.503 1.00 83.44 575 GLY A N 1
ATOM 4476 C CA . GLY A 1 575 ? -28.203 1.341 5.308 1.00 83.44 575 GLY A CA 1
ATOM 4477 C C . GLY A 1 575 ? -28.589 1.406 3.834 1.00 83.44 575 GLY A C 1
ATOM 4478 O O . GLY A 1 575 ? -29.559 0.758 3.438 1.00 83.44 575 GLY A O 1
ATOM 4479 N N . GLU A 1 576 ? -27.801 2.104 3.016 1.00 80.81 576 GLU A N 1
ATOM 4480 C CA . GLU A 1 576 ? -28.038 2.243 1.571 1.00 80.81 576 GLU A CA 1
ATOM 4481 C C . GLU A 1 576 ? -28.023 0.878 0.875 1.00 80.81 576 GLU A C 1
ATOM 4483 O O . GLU A 1 576 ? -28.962 0.519 0.166 1.00 80.81 576 GLU A O 1
ATOM 4488 N N . SER A 1 577 ? -27.051 0.027 1.199 1.00 82.00 577 SER A N 1
ATOM 4489 C CA . SER A 1 577 ? -26.985 -1.315 0.614 1.00 82.00 577 SER A CA 1
ATOM 4490 C C . SER A 1 577 ? -28.139 -2.224 1.056 1.00 82.00 577 SER A C 1
ATOM 4492 O O . SER A 1 577 ? -28.558 -3.122 0.326 1.00 82.00 577 SER A O 1
ATOM 4494 N N . GLN A 1 578 ? -28.696 -2.026 2.259 1.00 79.62 578 GLN A N 1
ATOM 4495 C CA . GLN A 1 578 ? -29.912 -2.736 2.675 1.00 79.62 578 GLN A CA 1
ATOM 4496 C C . GLN A 1 578 ? -31.130 -2.329 1.838 1.00 79.62 578 GLN A C 1
ATOM 4498 O O . GLN A 1 578 ? -31.998 -3.177 1.610 1.00 79.62 578 GLN A O 1
ATOM 4503 N N . MET A 1 579 ? -31.190 -1.074 1.381 1.00 75.75 579 MET A N 1
ATOM 4504 C CA . MET A 1 579 ? -32.234 -0.589 0.474 1.00 75.75 579 MET A CA 1
ATOM 4505 C C . MET A 1 579 ? -32.124 -1.276 -0.888 1.00 75.75 579 MET A C 1
ATOM 4507 O O . MET A 1 579 ? -33.101 -1.879 -1.332 1.00 75.75 579 MET A O 1
ATOM 4511 N N . GLU A 1 580 ? -30.921 -1.315 -1.464 1.00 71.88 580 GLU A N 1
ATOM 4512 C CA . GLU A 1 580 ? -30.638 -2.012 -2.732 1.00 71.88 580 GLU A CA 1
ATOM 4513 C C . GLU A 1 580 ? -30.946 -3.521 -2.660 1.00 71.88 580 GLU A C 1
ATOM 4515 O O . GLU A 1 580 ? -31.435 -4.159 -3.594 1.00 71.88 580 GLU A O 1
ATOM 4520 N N . LEU A 1 581 ? -30.701 -4.157 -1.513 1.00 73.00 581 LEU A N 1
ATOM 4521 C CA . LEU A 1 581 ? -31.065 -5.566 -1.326 1.00 73.00 581 LEU A CA 1
ATOM 4522 C C . LEU A 1 581 ? -32.580 -5.793 -1.200 1.00 73.00 581 LEU A C 1
ATOM 4524 O O . LEU A 1 581 ? -33.051 -6.930 -1.409 1.00 73.00 581 LEU A O 1
ATOM 4528 N N . ALA A 1 582 ? -33.321 -4.773 -0.763 1.00 73.56 582 ALA A N 1
ATOM 4529 C CA . ALA A 1 582 ? -34.766 -4.811 -0.577 1.00 73.56 582 ALA A CA 1
ATOM 4530 C C . ALA A 1 582 ? -35.504 -4.557 -1.898 1.00 73.56 582 ALA A C 1
ATOM 4532 O O . ALA A 1 582 ? -36.412 -5.332 -2.212 1.00 73.56 582 ALA A O 1
ATOM 4533 N N . ASP A 1 583 ? -35.067 -3.567 -2.682 1.00 68.00 583 ASP A N 1
ATOM 4534 C CA . ASP A 1 583 ? -35.635 -3.237 -3.997 1.00 68.00 583 ASP A CA 1
ATOM 4535 C C . ASP A 1 583 ? -35.396 -4.337 -5.052 1.00 68.00 583 ASP A C 1
ATOM 4537 O O . ASP A 1 583 ? -36.164 -4.483 -6.000 1.00 68.00 583 ASP A O 1
ATOM 4541 N N . GLY A 1 584 ? -34.404 -5.206 -4.824 1.00 61.22 584 GLY A N 1
ATOM 4542 C CA . GLY A 1 584 ? -34.139 -6.379 -5.648 1.00 61.22 584 GLY A CA 1
ATOM 4543 C C . GLY A 1 584 ? -33.190 -6.148 -6.823 1.00 61.22 584 GLY A C 1
ATOM 4544 O O . GLY A 1 584 ? -32.911 -7.125 -7.522 1.00 61.22 584 GLY A O 1
ATOM 4545 N N . SER A 1 585 ? -32.652 -4.936 -6.980 1.00 55.56 585 SER A N 1
ATOM 4546 C CA . SER A 1 585 ? -31.676 -4.528 -8.007 1.00 55.56 585 SER A CA 1
ATOM 4547 C C . SER A 1 585 ? -30.397 -5.378 -8.027 1.00 55.56 585 SER A C 1
ATOM 4549 O O . SER A 1 585 ? -29.782 -5.568 -9.071 1.00 55.56 585 SER A O 1
ATOM 4551 N N . THR A 1 586 ? -30.031 -5.970 -6.891 1.00 52.03 586 THR A N 1
ATOM 4552 C CA . THR A 1 586 ? -28.760 -6.688 -6.668 1.00 52.03 586 THR A CA 1
ATOM 4553 C C . THR A 1 586 ? -28.924 -8.211 -6.509 1.00 52.03 586 THR A C 1
ATOM 4555 O O . THR A 1 586 ? -28.008 -8.925 -6.093 1.00 52.03 586 THR A O 1
ATOM 4558 N N . ARG A 1 587 ? -30.105 -8.772 -6.820 1.00 52.47 587 ARG A N 1
ATOM 4559 C CA . ARG A 1 587 ? -30.375 -10.219 -6.676 1.00 52.47 587 ARG A CA 1
ATOM 4560 C C . ARG A 1 587 ? -29.728 -11.033 -7.802 1.00 52.47 587 ARG A C 1
ATOM 4562 O O . ARG A 1 587 ? -30.362 -11.287 -8.821 1.00 52.47 587 ARG A O 1
ATOM 4569 N N . GLN A 1 588 ? -28.526 -11.558 -7.574 1.00 46.09 588 GLN A N 1
ATOM 4570 C CA . GLN A 1 588 ? -27.895 -12.505 -8.500 1.00 46.09 588 GLN A CA 1
ATOM 4571 C C . GLN A 1 588 ? -28.410 -13.947 -8.310 1.00 46.09 588 GLN A C 1
ATOM 4573 O O . GLN A 1 588 ? -28.606 -14.438 -7.190 1.00 46.09 588 GLN A O 1
ATOM 4578 N N . ARG A 1 589 ? -28.660 -14.641 -9.428 1.00 39.41 589 ARG A N 1
ATOM 4579 C CA . ARG A 1 589 ? -29.139 -16.031 -9.470 1.00 39.41 589 ARG A CA 1
ATOM 4580 C C . ARG A 1 589 ? -27.940 -16.964 -9.676 1.00 39.41 589 ARG A C 1
ATOM 4582 O O . ARG A 1 589 ? -27.486 -17.138 -10.796 1.00 39.41 589 ARG A O 1
ATOM 4589 N N . PHE A 1 590 ? -27.442 -17.578 -8.602 1.00 38.88 590 PHE A N 1
ATOM 4590 C CA . PHE A 1 590 ? -26.414 -18.622 -8.692 1.00 38.88 590 PHE A CA 1
ATOM 4591 C C . PHE A 1 590 ? -27.077 -19.996 -8.889 1.00 38.88 590 PHE A C 1
ATOM 4593 O O . PHE A 1 590 ? -27.489 -20.656 -7.932 1.00 38.88 590 PHE A O 1
ATOM 4600 N N . GLY A 1 591 ? -27.221 -20.418 -10.149 1.00 45.28 591 GLY A N 1
ATOM 4601 C CA . GLY A 1 591 ? -27.752 -21.736 -10.517 1.00 45.28 591 GLY A CA 1
ATOM 4602 C C . GLY A 1 591 ? -29.193 -22.018 -10.050 1.00 45.28 591 GLY A C 1
ATOM 4603 O O . GLY A 1 591 ? -29.999 -21.113 -9.814 1.00 45.28 591 GLY A O 1
ATOM 4604 N N . ARG A 1 592 ? -29.542 -23.311 -9.929 1.00 39.75 592 ARG A N 1
ATOM 4605 C CA . ARG A 1 592 ? -30.903 -23.773 -9.576 1.00 39.75 592 ARG A CA 1
ATOM 4606 C C . ARG A 1 592 ? -31.269 -23.629 -8.088 1.00 39.75 592 ARG A C 1
ATOM 4608 O O . ARG A 1 592 ? -32.455 -23.710 -7.776 1.00 39.75 592 ARG A O 1
ATOM 4615 N N . LYS A 1 593 ? -30.325 -23.399 -7.160 1.00 46.06 593 LYS A N 1
ATOM 4616 C CA . LYS A 1 593 ? -30.624 -23.275 -5.715 1.00 46.06 593 LYS A CA 1
ATOM 4617 C C . LYS A 1 593 ? -29.715 -22.255 -4.993 1.00 46.06 593 LYS A C 1
ATOM 4619 O O . LYS A 1 593 ? -28.533 -22.508 -4.807 1.00 46.06 593 LYS A O 1
ATOM 4624 N N . ARG A 1 594 ? -30.371 -21.202 -4.465 1.00 42.59 594 ARG A N 1
ATOM 4625 C CA . ARG A 1 594 ? -29.947 -20.079 -3.579 1.00 42.59 594 ARG A CA 1
ATOM 4626 C C . ARG A 1 594 ? -29.467 -18.775 -4.250 1.00 42.59 594 ARG A C 1
ATOM 4628 O O . ARG A 1 594 ? -28.492 -18.735 -4.983 1.00 42.59 594 ARG A O 1
ATOM 4635 N N . LYS A 1 595 ? -30.153 -17.674 -3.897 1.00 48.50 595 LYS A N 1
ATOM 4636 C CA . LYS A 1 595 ? -29.759 -16.277 -4.156 1.00 48.50 595 LYS A CA 1
ATOM 4637 C C . LYS A 1 595 ? -28.709 -15.871 -3.119 1.00 48.50 595 LYS A C 1
ATOM 4639 O O . LYS A 1 595 ? -29.054 -15.738 -1.944 1.00 48.50 595 LYS A O 1
ATOM 4644 N N . VAL A 1 596 ? -27.458 -15.694 -3.527 1.00 50.59 596 VAL A N 1
ATOM 4645 C CA . VAL A 1 596 ? -26.455 -15.024 -2.689 1.00 50.59 596 VAL A CA 1
ATOM 4646 C C . VAL A 1 596 ? -26.614 -13.520 -2.918 1.00 50.59 596 VAL A C 1
ATOM 4648 O O . VAL A 1 596 ? -26.703 -13.071 -4.055 1.00 50.59 596 VAL A O 1
ATOM 4651 N N . LYS A 1 597 ? -26.736 -12.755 -1.832 1.00 61.84 597 LYS A N 1
ATOM 4652 C CA . LYS A 1 597 ? -26.869 -11.295 -1.845 1.00 61.84 597 LYS A CA 1
ATOM 4653 C C . LYS A 1 597 ? -25.492 -10.708 -1.540 1.00 61.84 597 LYS A C 1
ATOM 4655 O O . LYS A 1 597 ? -25.130 -10.675 -0.371 1.00 61.84 597 LYS A O 1
ATOM 4660 N N . ILE A 1 598 ? -24.721 -10.339 -2.560 1.00 65.50 598 ILE A N 1
ATOM 4661 C CA . ILE A 1 598 ? -23.467 -9.585 -2.406 1.00 65.50 598 ILE A CA 1
ATOM 4662 C C . ILE A 1 598 ? -23.702 -8.199 -2.996 1.00 65.50 598 ILE A C 1
ATOM 4664 O O . ILE A 1 598 ? -24.243 -8.093 -4.095 1.00 65.50 598 ILE A O 1
ATOM 4668 N N . VAL A 1 599 ? -23.300 -7.162 -2.267 1.00 70.00 599 VAL A N 1
ATOM 4669 C CA . VAL A 1 599 ? -23.296 -5.776 -2.735 1.00 70.00 599 VAL A CA 1
ATOM 4670 C C . VAL A 1 599 ? -21.842 -5.324 -2.821 1.00 70.00 599 VAL A C 1
ATOM 4672 O O . VAL A 1 599 ? -21.128 -5.299 -1.815 1.00 70.00 599 VAL A O 1
ATOM 4675 N N . ASN A 1 600 ? -21.401 -5.016 -4.040 1.00 71.19 600 ASN A N 1
ATOM 4676 C CA . ASN A 1 600 ? -20.095 -4.421 -4.293 1.00 71.19 600 ASN A CA 1
ATOM 4677 C C . ASN A 1 600 ? -20.279 -2.910 -4.367 1.00 71.19 600 ASN A C 1
ATOM 4679 O O . ASN A 1 600 ? -20.980 -2.421 -5.250 1.00 71.19 600 ASN A O 1
ATOM 4683 N N . ILE A 1 601 ? -19.641 -2.187 -3.455 1.00 71.12 601 ILE A N 1
ATOM 4684 C CA . ILE A 1 601 ? -19.588 -0.731 -3.529 1.00 71.12 601 ILE A CA 1
ATOM 4685 C C . ILE A 1 601 ? -18.523 -0.366 -4.556 1.00 71.12 601 ILE A C 1
ATOM 4687 O O . ILE A 1 601 ? -17.428 -0.931 -4.548 1.00 71.12 601 ILE A O 1
ATOM 4691 N N . ALA A 1 602 ? -18.860 0.549 -5.463 1.00 64.75 602 ALA A N 1
ATOM 4692 C CA . ALA A 1 602 ? -17.936 0.961 -6.506 1.00 64.75 602 ALA A CA 1
ATOM 4693 C C . ALA A 1 602 ? -16.672 1.609 -5.889 1.00 64.75 602 ALA A C 1
ATOM 4695 O O . ALA A 1 602 ? -16.826 2.454 -4.998 1.00 64.75 602 ALA A O 1
ATOM 4696 N N . PRO A 1 603 ? -15.461 1.234 -6.354 1.00 67.81 603 PRO A N 1
ATOM 4697 C CA . PRO A 1 603 ? -14.185 1.711 -5.820 1.00 67.81 603 PRO A CA 1
ATOM 4698 C C . PRO A 1 603 ? -13.889 3.124 -6.334 1.00 67.81 603 PRO A C 1
ATOM 4700 O O . PRO A 1 603 ? -13.142 3.313 -7.287 1.00 67.81 603 PRO A O 1
ATOM 4703 N N . MET A 1 604 ? -14.595 4.105 -5.788 1.00 76.00 604 MET A N 1
ATOM 4704 C CA . MET A 1 604 ? -14.499 5.509 -6.195 1.00 76.00 604 MET A CA 1
ATOM 4705 C C . MET A 1 604 ? -14.598 6.461 -5.004 1.00 76.00 604 MET A C 1
ATOM 4707 O O . MET A 1 604 ? -14.686 7.674 -5.194 1.00 76.00 604 MET A O 1
ATOM 4711 N N . GLN A 1 605 ? -14.674 5.945 -3.776 1.00 82.19 605 GLN A N 1
ATOM 4712 C CA . GLN A 1 605 ? -14.839 6.782 -2.593 1.00 82.19 605 GLN A CA 1
ATOM 4713 C C . GLN A 1 605 ? -13.529 7.485 -2.248 1.00 82.19 605 GLN A C 1
ATOM 4715 O O . GLN A 1 605 ? -13.563 8.668 -1.904 1.00 82.19 605 GLN A O 1
ATOM 4720 N N . GLN A 1 606 ? -12.388 6.807 -2.403 1.00 83.31 606 GLN A N 1
ATOM 4721 C CA . GLN A 1 606 ? -11.080 7.440 -2.276 1.00 83.31 606 GLN A CA 1
ATOM 4722 C C . GLN A 1 606 ? -10.932 8.553 -3.324 1.00 83.31 606 GLN A C 1
ATOM 4724 O O . GLN A 1 606 ? -10.705 9.707 -2.960 1.00 83.31 606 GLN A O 1
ATOM 4729 N N . GLU A 1 607 ? -11.182 8.243 -4.600 1.00 76.25 607 GLU A N 1
ATOM 4730 C CA . GLU A 1 607 ? -11.086 9.203 -5.715 1.00 76.25 607 GLU A CA 1
ATOM 4731 C C . GLU A 1 607 ? -12.013 10.412 -5.541 1.00 76.25 607 GLU A C 1
ATOM 4733 O O . GLU A 1 607 ? -11.721 11.527 -5.975 1.00 76.25 607 GLU A O 1
ATOM 4738 N N . ARG A 1 608 ? -13.173 10.204 -4.914 1.00 78.75 608 ARG A N 1
ATOM 4739 C CA . ARG A 1 608 ? -14.175 11.254 -4.734 1.00 78.75 608 ARG A CA 1
ATOM 4740 C C . ARG A 1 608 ? -13.875 12.168 -3.553 1.00 78.75 608 ARG A C 1
ATOM 4742 O O . ARG A 1 608 ? -14.207 13.352 -3.627 1.00 78.75 608 ARG A O 1
ATOM 4749 N N . TYR A 1 609 ? -13.325 11.630 -2.467 1.00 85.12 609 TYR A N 1
ATOM 4750 C CA . TYR A 1 609 ? -13.236 12.344 -1.192 1.00 85.12 609 TYR A CA 1
ATOM 4751 C C . TYR A 1 609 ? -11.799 12.554 -0.704 1.00 85.12 609 TYR A C 1
ATOM 4753 O O . TYR A 1 609 ? -11.509 13.623 -0.175 1.00 85.12 609 TYR A O 1
ATOM 4761 N N . ILE A 1 610 ? -10.892 11.598 -0.908 1.00 87.56 610 ILE A N 1
ATOM 4762 C CA . ILE A 1 610 ? -9.513 11.659 -0.402 1.00 87.56 610 ILE A CA 1
ATOM 4763 C C . ILE A 1 610 ? -8.585 12.305 -1.433 1.00 87.56 610 ILE A C 1
ATOM 4765 O O . ILE A 1 610 ? -7.952 13.315 -1.125 1.00 87.56 610 ILE A O 1
ATOM 4769 N N . ASP A 1 611 ? -8.545 11.793 -2.663 1.00 82.56 611 ASP A N 1
ATOM 4770 C CA . ASP A 1 611 ? -7.575 12.241 -3.673 1.00 82.56 611 ASP A CA 1
ATOM 4771 C C . ASP A 1 611 ? -7.665 13.753 -3.981 1.00 82.56 611 ASP A C 1
ATOM 4773 O O . ASP A 1 611 ? -6.625 14.413 -4.013 1.00 82.56 611 ASP A O 1
ATOM 4777 N N . PRO A 1 612 ? -8.857 14.381 -4.116 1.00 82.06 612 PRO A N 1
ATOM 4778 C CA . PRO A 1 612 ? -8.953 15.824 -4.351 1.00 82.06 612 PRO A CA 1
ATOM 4779 C C . PRO A 1 612 ? -8.515 16.664 -3.146 1.00 82.06 612 PRO A C 1
ATOM 4781 O O . PRO A 1 612 ? -8.132 17.828 -3.293 1.00 82.06 612 PRO A O 1
ATOM 4784 N N . TRP A 1 613 ? -8.621 16.122 -1.931 1.00 88.38 613 TRP A N 1
ATOM 4785 C CA . TRP A 1 613 ? -8.087 16.773 -0.738 1.00 88.38 613 TRP A CA 1
ATOM 4786 C C . TRP A 1 613 ? -6.563 16.679 -0.719 1.00 88.38 613 TRP A C 1
ATOM 4788 O O . TRP A 1 613 ? -5.914 17.716 -0.610 1.00 88.38 613 TRP A O 1
ATOM 4798 N N . MET A 1 614 ? -6.009 15.486 -0.932 1.00 85.81 614 MET A N 1
ATOM 4799 C CA . MET A 1 614 ? -4.567 15.248 -1.006 1.00 85.81 614 MET A CA 1
ATOM 4800 C C . MET A 1 614 ? -3.903 16.102 -2.090 1.00 85.81 614 MET A C 1
ATOM 4802 O O . MET A 1 614 ? -2.936 16.809 -1.817 1.00 85.81 614 MET A O 1
ATOM 4806 N N . ALA A 1 615 ? -4.474 16.125 -3.296 1.00 80.62 615 ALA A N 1
ATOM 4807 C CA . ALA A 1 615 ? -3.961 16.918 -4.406 1.00 80.62 615 ALA A CA 1
ATOM 4808 C C . ALA A 1 615 ? -3.911 18.416 -4.078 1.00 80.62 615 ALA A C 1
ATOM 4810 O O . ALA A 1 615 ? -2.931 19.074 -4.407 1.00 80.62 615 ALA A O 1
ATOM 4811 N N . ARG A 1 616 ? -4.937 18.956 -3.404 1.00 81.75 616 ARG A N 1
ATOM 4812 C CA . ARG A 1 616 ? -4.944 20.360 -2.962 1.00 81.75 616 ARG A CA 1
ATOM 4813 C C . ARG A 1 616 ? -3.954 20.597 -1.827 1.00 81.75 616 ARG A C 1
ATOM 4815 O O . ARG A 1 616 ? -3.201 21.559 -1.888 1.00 81.75 616 ARG A O 1
ATOM 4822 N N . LYS A 1 617 ? -3.939 19.722 -0.818 1.00 86.50 617 LYS A N 1
ATOM 4823 C CA . LYS A 1 617 ? -3.064 19.840 0.354 1.00 86.50 617 LYS A CA 1
ATOM 4824 C C . LYS A 1 617 ? -1.592 19.863 -0.051 1.00 86.50 617 LYS A C 1
ATOM 4826 O O . LYS A 1 617 ? -0.851 20.694 0.454 1.00 86.50 617 LYS A O 1
ATOM 4831 N N . PHE A 1 618 ? -1.189 19.013 -0.990 1.00 82.69 618 PHE A N 1
ATOM 4832 C CA . PHE A 1 618 ? 0.207 18.847 -1.402 1.00 82.69 618 PHE A CA 1
ATOM 4833 C C . PHE A 1 618 ? 0.547 19.520 -2.744 1.00 82.69 618 PHE A C 1
ATOM 4835 O O . PHE A 1 618 ? 1.592 19.235 -3.323 1.00 82.69 618 PHE A O 1
ATOM 4842 N N . SER A 1 619 ? -0.296 20.428 -3.264 1.00 75.00 619 SER A N 1
ATOM 4843 C CA . SER A 1 619 ? -0.049 21.047 -4.579 1.00 75.00 619 SER A CA 1
ATOM 4844 C C . SER A 1 619 ? 1.158 21.989 -4.605 1.00 75.00 619 SER A C 1
ATOM 4846 O O . SER A 1 619 ? 1.731 22.204 -5.669 1.00 75.00 619 SER A O 1
ATOM 4848 N N . GLN A 1 620 ? 1.499 22.608 -3.468 1.00 71.44 620 GLN A N 1
ATOM 4849 C CA . GLN A 1 620 ? 2.560 23.624 -3.378 1.00 71.44 620 GLN A CA 1
ATOM 4850 C C . GLN A 1 620 ? 3.868 23.089 -2.783 1.00 71.44 620 GLN A C 1
ATOM 4852 O O . GLN A 1 620 ? 4.944 23.533 -3.173 1.00 71.44 620 GLN A O 1
ATOM 4857 N N . SER A 1 621 ? 3.782 22.161 -1.828 1.00 75.81 621 SER A N 1
ATOM 4858 C CA . SER A 1 621 ? 4.928 21.590 -1.118 1.00 75.81 621 SER A CA 1
ATOM 4859 C C . SER A 1 621 ? 4.623 20.161 -0.678 1.00 75.81 621 SER A C 1
ATOM 4861 O O . SER A 1 621 ? 3.469 19.822 -0.405 1.00 75.81 621 SER A O 1
ATOM 4863 N N . LEU A 1 622 ? 5.677 19.351 -0.547 1.00 73.12 622 LEU A N 1
ATOM 4864 C CA . LEU A 1 622 ? 5.603 18.009 0.027 1.00 73.12 622 LEU A CA 1
ATOM 4865 C C . LEU A 1 622 ? 5.189 18.021 1.498 1.00 73.12 622 LEU A C 1
ATOM 4867 O O . LEU A 1 622 ? 4.585 17.049 1.928 1.00 73.12 622 LEU A O 1
ATOM 4871 N N . ASP A 1 623 ? 5.451 19.100 2.240 1.00 78.25 623 ASP A N 1
ATOM 4872 C CA . ASP A 1 623 ? 5.032 19.234 3.645 1.00 78.25 623 ASP A CA 1
ATOM 4873 C C . ASP A 1 623 ? 3.512 19.442 3.787 1.00 78.25 623 ASP A C 1
ATOM 4875 O O . ASP A 1 623 ? 2.932 19.206 4.847 1.00 78.25 623 ASP A O 1
ATOM 4879 N N . GLY A 1 624 ? 2.858 19.831 2.689 1.00 82.75 624 GLY A N 1
ATOM 4880 C CA . GLY A 1 624 ? 1.437 20.133 2.626 1.00 82.75 624 GLY A CA 1
ATOM 4881 C C . GLY A 1 624 ? 1.068 21.495 3.224 1.00 82.75 624 GLY A C 1
ATOM 4882 O O . GLY A 1 624 ? 1.777 22.061 4.050 1.00 82.75 624 GLY A O 1
ATOM 4883 N N . ASP A 1 625 ? -0.073 22.033 2.801 1.00 86.94 625 ASP A N 1
ATOM 4884 C CA . ASP A 1 625 ? -0.664 23.244 3.367 1.00 86.94 625 ASP A CA 1
ATOM 4885 C C . ASP A 1 625 ? -1.567 22.875 4.565 1.00 86.94 625 ASP A C 1
ATOM 4887 O O . ASP A 1 625 ? -2.619 22.246 4.377 1.00 86.94 625 ASP A O 1
ATOM 4891 N N . PRO A 1 626 ? -1.204 23.252 5.808 1.00 87.25 626 PRO A N 1
ATOM 4892 C CA . PRO A 1 626 ? -1.989 22.923 6.997 1.00 87.25 626 PRO A CA 1
ATOM 4893 C C . PRO A 1 626 ? -3.348 23.640 7.046 1.00 87.25 626 PRO A C 1
ATOM 4895 O O . PRO A 1 626 ? -4.220 23.243 7.821 1.00 87.25 626 PRO A O 1
ATOM 4898 N N . THR A 1 627 ? -3.561 24.681 6.235 1.00 90.44 627 THR A N 1
ATOM 4899 C CA . THR A 1 627 ? -4.847 25.391 6.156 1.00 90.44 627 THR A CA 1
ATOM 4900 C C . THR A 1 627 ? -5.901 24.600 5.375 1.00 90.44 627 THR A C 1
ATOM 4902 O O . THR A 1 627 ? -7.106 24.799 5.573 1.00 90.44 627 THR A O 1
ATOM 4905 N N . ILE A 1 628 ? -5.474 23.651 4.533 1.00 92.00 628 ILE A N 1
ATOM 4906 C CA . ILE A 1 628 ? -6.356 22.805 3.729 1.00 92.00 628 ILE A CA 1
ATOM 4907 C C . ILE A 1 628 ? -6.894 21.659 4.591 1.00 92.00 628 ILE A C 1
ATOM 4909 O O . ILE A 1 628 ? -6.280 20.601 4.763 1.00 92.00 628 ILE A O 1
ATOM 4913 N N . LYS A 1 629 ? -8.096 21.875 5.129 1.00 91.25 629 LYS A N 1
ATOM 4914 C CA . LYS A 1 629 ? -8.799 20.899 5.968 1.00 91.25 629 LYS A CA 1
ATOM 4915 C C . LYS A 1 629 ? -9.259 19.668 5.168 1.00 91.25 629 LYS A C 1
ATOM 4917 O O . LYS A 1 629 ? -9.618 19.810 3.992 1.00 91.25 629 LYS A O 1
ATOM 4922 N N . PRO A 1 630 ? -9.297 18.480 5.799 1.00 91.81 630 PRO A N 1
ATOM 4923 C CA . PRO A 1 630 ? -9.896 17.296 5.194 1.00 91.81 630 PRO A CA 1
ATOM 4924 C C . PRO A 1 630 ? -11.401 17.488 4.948 1.00 91.81 630 PRO A C 1
ATOM 4926 O O . PRO A 1 630 ? -12.016 18.397 5.519 1.00 91.81 630 PRO A O 1
ATOM 4929 N N . PRO A 1 631 ? -12.017 16.650 4.095 1.00 90.44 631 PRO A N 1
ATOM 4930 C CA . PRO A 1 631 ? -13.455 16.692 3.867 1.00 90.44 631 PRO A CA 1
ATOM 4931 C C . PRO A 1 631 ? -14.228 16.496 5.174 1.00 90.44 631 PRO A C 1
ATOM 4933 O O . PRO A 1 631 ? -13.977 15.550 5.921 1.00 90.44 631 PRO A O 1
ATOM 4936 N N . ALA A 1 632 ? -15.194 17.375 5.434 1.00 86.62 632 ALA A N 1
ATOM 4937 C CA . ALA A 1 632 ? -16.091 17.228 6.570 1.00 86.62 632 ALA A CA 1
ATOM 4938 C C . ALA A 1 632 ? -17.118 16.122 6.291 1.00 86.62 632 ALA A C 1
ATOM 4940 O O . ALA A 1 632 ? -17.816 16.152 5.273 1.00 86.62 632 ALA A O 1
ATOM 4941 N N . ARG A 1 633 ? -17.228 15.162 7.218 1.00 89.75 633 ARG A N 1
ATOM 4942 C CA . ARG A 1 633 ? -18.219 14.077 7.144 1.00 89.75 633 ARG A CA 1
ATOM 4943 C C . ARG A 1 633 ? -19.654 14.601 7.221 1.00 89.75 633 ARG A C 1
ATOM 4945 O O . ARG A 1 633 ? -20.558 14.060 6.579 1.00 89.75 633 ARG A O 1
ATOM 4952 N N . HIS A 1 634 ? -19.862 15.616 8.048 1.00 88.88 634 HIS A N 1
ATOM 4953 C CA . HIS A 1 634 ? -21.161 16.160 8.411 1.00 88.88 634 HIS A CA 1
ATOM 4954 C C . HIS A 1 634 ? -21.272 17.611 7.950 1.00 88.88 634 HIS A C 1
ATOM 4956 O O . HIS A 1 634 ? -20.270 18.299 7.783 1.00 88.88 634 HIS A O 1
ATOM 4962 N N . ASP A 1 635 ? -22.499 18.077 7.723 1.00 87.19 635 ASP A N 1
ATOM 4963 C CA . ASP A 1 635 ? -22.736 19.507 7.541 1.00 87.19 635 ASP A CA 1
ATOM 4964 C C . ASP A 1 635 ? -22.644 20.262 8.880 1.00 87.19 635 ASP A C 1
ATOM 4966 O O . ASP A 1 635 ? -22.706 19.676 9.962 1.00 87.19 635 ASP A O 1
ATOM 4970 N N . ALA A 1 636 ? -22.535 21.590 8.816 1.00 87.00 636 ALA A N 1
ATOM 4971 C CA . ALA A 1 636 ? -22.366 22.431 10.003 1.00 87.00 636 ALA A CA 1
ATOM 4972 C C . ALA A 1 636 ? -23.544 22.354 11.001 1.00 87.00 636 ALA A C 1
ATOM 4974 O O . ALA A 1 636 ? -23.403 22.705 12.173 1.00 87.00 636 ALA A O 1
ATOM 4975 N N . GLU A 1 637 ? -24.742 21.953 10.566 1.00 84.19 637 GLU A N 1
ATOM 4976 C CA . GLU A 1 637 ? -25.880 21.736 11.470 1.00 84.19 637 GLU A CA 1
ATOM 4977 C C . GLU A 1 637 ? -25.709 20.438 12.266 1.00 84.19 637 GLU A C 1
ATOM 4979 O O . GLU A 1 637 ? -25.842 20.433 13.491 1.00 84.19 637 GLU A O 1
ATOM 4984 N N . SER A 1 638 ? -25.350 19.358 11.576 1.00 85.69 638 SER A N 1
ATOM 4985 C CA . SER A 1 638 ? -25.051 18.057 12.167 1.00 85.69 638 SER A CA 1
ATOM 4986 C C . SER A 1 638 ? -23.853 18.116 13.115 1.00 85.69 638 SER A C 1
ATOM 4988 O O . SER A 1 638 ? -23.924 17.554 14.206 1.00 85.69 638 SER A O 1
ATOM 4990 N N . GLU A 1 639 ? -22.778 18.817 12.738 1.00 87.56 639 GLU A N 1
ATOM 4991 C CA . GLU A 1 639 ? -21.599 19.007 13.593 1.00 87.56 639 GLU A CA 1
ATOM 4992 C C . GLU A 1 639 ? -21.975 19.702 14.903 1.00 87.56 639 GLU A C 1
ATOM 4994 O O . GLU A 1 639 ? -21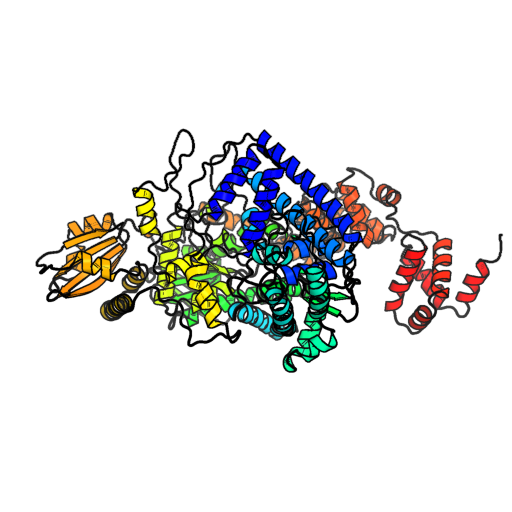.689 19.169 15.973 1.00 87.56 639 GLU A O 1
ATOM 4999 N N . ARG A 1 640 ? -22.735 20.806 14.841 1.00 86.81 640 ARG A N 1
ATOM 5000 C CA . ARG A 1 640 ? -23.234 21.492 16.045 1.00 86.81 640 ARG A CA 1
ATOM 5001 C C . ARG A 1 640 ? -24.087 20.582 16.924 1.00 86.81 640 ARG A C 1
ATOM 5003 O O . ARG A 1 640 ? -23.945 20.610 18.141 1.00 86.81 640 ARG A O 1
ATOM 5010 N N . ALA A 1 641 ? -24.949 19.751 16.335 1.00 86.12 641 ALA A N 1
ATOM 5011 C CA . ALA A 1 641 ? -25.758 18.801 17.100 1.00 86.12 641 ALA A CA 1
ATOM 5012 C C . ALA A 1 641 ? -24.904 17.730 17.807 1.00 86.12 641 ALA A C 1
ATOM 5014 O O . ALA A 1 641 ? -25.222 17.331 18.929 1.00 86.12 641 ALA A O 1
ATOM 5015 N N . LEU A 1 642 ? -23.826 17.267 17.170 1.00 89.75 642 LEU A N 1
ATOM 5016 C CA . LEU A 1 642 ? -22.880 16.307 17.747 1.00 89.75 642 LEU A CA 1
ATOM 5017 C C . LEU A 1 642 ? -21.994 16.952 18.826 1.00 89.75 642 LEU A C 1
ATOM 5019 O O . LEU A 1 642 ? -21.747 16.334 19.862 1.00 89.75 642 LEU A O 1
ATOM 5023 N N . GLU A 1 643 ? -21.563 18.196 18.638 1.00 89.19 643 GLU A N 1
ATOM 5024 C CA . GLU A 1 643 ? -20.845 18.971 19.658 1.00 89.19 643 GLU A CA 1
ATOM 5025 C C . GLU A 1 643 ? -21.708 19.186 20.904 1.00 89.19 643 GLU A C 1
ATOM 5027 O O . GLU A 1 643 ? -21.263 18.940 22.030 1.00 89.19 643 GLU A O 1
ATOM 5032 N N . ASP A 1 644 ? -22.971 19.562 20.706 1.00 88.19 644 ASP A N 1
ATOM 5033 C CA . ASP A 1 644 ? -23.960 19.690 21.772 1.00 88.19 644 ASP A CA 1
ATOM 5034 C C . ASP A 1 644 ? -24.184 18.361 22.504 1.00 88.19 644 ASP A C 1
ATOM 5036 O O . ASP A 1 644 ? -24.248 18.330 23.737 1.00 88.19 644 ASP A O 1
ATOM 5040 N N . LEU A 1 645 ? -24.286 17.253 21.764 1.00 89.69 645 LEU A N 1
ATOM 5041 C CA . LEU A 1 645 ? -24.403 15.913 22.334 1.00 89.69 645 LEU A CA 1
ATOM 5042 C C . LEU A 1 645 ? -23.203 15.597 23.238 1.00 89.69 645 LEU A C 1
ATOM 5044 O O . LEU A 1 645 ? -23.382 15.207 24.395 1.00 89.69 645 LEU A O 1
ATOM 5048 N N . TRP A 1 646 ? -21.985 15.813 22.734 1.00 90.25 646 TRP A N 1
ATOM 5049 C CA . TRP A 1 646 ? -20.755 15.553 23.479 1.00 90.25 646 TRP A CA 1
ATOM 5050 C C . TRP A 1 646 ? -20.646 16.413 24.741 1.00 90.25 646 TRP A C 1
ATOM 5052 O O . TRP A 1 646 ? -20.350 15.895 25.821 1.00 90.25 646 TRP A O 1
ATOM 5062 N N . ARG A 1 647 ? -20.945 17.712 24.630 1.00 87.50 647 ARG A N 1
ATOM 5063 C CA . ARG A 1 647 ? -20.878 18.665 25.744 1.00 87.50 647 ARG A CA 1
ATOM 5064 C C . ARG A 1 647 ? -21.832 18.303 26.883 1.00 87.50 647 ARG A C 1
ATOM 5066 O O . ARG A 1 647 ? -21.477 18.516 28.043 1.00 87.50 647 ARG A O 1
ATOM 5073 N N . ASN A 1 648 ? -23.014 17.774 26.562 1.00 83.19 648 ASN A N 1
ATOM 5074 C CA . ASN A 1 648 ? -24.054 17.478 27.547 1.00 83.19 648 ASN A CA 1
ATOM 5075 C C . ASN A 1 648 ? -23.950 16.072 28.152 1.00 83.19 648 ASN A C 1
ATOM 5077 O O . ASN A 1 648 ? -24.109 15.935 29.361 1.00 83.19 648 ASN A O 1
ATOM 5081 N N . GLU A 1 649 ? -23.719 15.033 27.343 1.00 78.88 649 GLU A N 1
ATOM 5082 C CA . GLU A 1 649 ? -23.698 13.652 27.850 1.00 78.88 649 GLU A CA 1
ATOM 5083 C C . GLU A 1 649 ? -22.317 13.206 28.324 1.00 78.88 649 GLU A C 1
ATOM 5085 O O . GLU A 1 649 ? -22.225 12.387 29.237 1.00 78.88 649 GLU A O 1
ATOM 5090 N N . ARG A 1 650 ? -21.245 13.695 27.679 1.00 81.75 650 ARG A N 1
ATOM 5091 C CA . ARG A 1 650 ? -19.873 13.172 27.826 1.00 81.75 650 ARG A CA 1
ATOM 5092 C C . ARG A 1 650 ? -19.777 11.643 27.679 1.00 81.75 650 ARG A C 1
ATOM 5094 O O . ARG A 1 650 ? -18.850 11.019 28.189 1.00 81.75 650 ARG A O 1
ATOM 5101 N N . ASP A 1 651 ? -20.724 11.036 26.963 1.00 87.62 651 ASP A N 1
ATOM 5102 C CA . ASP A 1 651 ? -20.744 9.606 26.665 1.00 87.62 651 ASP A CA 1
ATOM 5103 C C . ASP A 1 651 ? -20.034 9.344 25.333 1.00 87.62 651 ASP A C 1
ATOM 5105 O O . ASP A 1 651 ? -20.545 9.658 24.251 1.00 87.62 651 ASP A O 1
ATOM 5109 N N . LEU A 1 652 ? -18.848 8.732 25.415 1.00 88.38 652 LEU A N 1
ATOM 5110 C CA . LEU A 1 652 ? -18.032 8.413 24.247 1.00 88.38 652 LEU A CA 1
ATOM 5111 C C . LEU A 1 652 ? -18.744 7.437 23.295 1.00 88.38 652 LEU A C 1
ATOM 5113 O O . LEU A 1 652 ? -18.563 7.507 22.077 1.00 88.38 652 LEU A O 1
ATOM 5117 N N . GLY A 1 653 ? -19.566 6.523 23.816 1.00 88.19 653 GLY A N 1
ATOM 5118 C CA . GLY A 1 653 ? -20.341 5.592 22.998 1.00 88.19 653 GLY A CA 1
ATOM 5119 C C . GLY A 1 653 ? -21.441 6.285 22.201 1.00 88.19 653 GLY A C 1
ATOM 5120 O O . GLY A 1 653 ? -21.642 5.960 21.032 1.00 88.19 653 GLY A O 1
ATOM 5121 N N . SER A 1 654 ? -22.100 7.265 22.816 1.00 90.62 654 SER A N 1
ATOM 5122 C CA . SER A 1 654 ? -23.149 8.068 22.187 1.00 90.62 654 SER A CA 1
ATOM 5123 C C . SER A 1 654 ? -22.593 8.941 21.060 1.00 90.62 654 SER A C 1
ATOM 5125 O O . SER A 1 654 ? -23.065 8.863 19.923 1.00 90.62 654 SER A O 1
ATOM 5127 N N . ILE A 1 655 ? -21.518 9.694 21.321 1.00 91.88 655 ILE A N 1
ATOM 5128 C CA . ILE A 1 655 ? -20.919 10.579 20.310 1.00 91.88 655 ILE A CA 1
ATOM 5129 C C . ILE A 1 655 ? -20.351 9.801 19.117 1.00 91.88 655 ILE A C 1
ATOM 5131 O O . ILE A 1 655 ? -20.606 10.163 17.971 1.00 91.88 655 ILE A O 1
ATOM 5135 N N . THR A 1 656 ? -19.641 8.694 19.356 1.00 91.81 656 THR A N 1
ATOM 5136 C CA . THR A 1 656 ? -19.060 7.879 18.272 1.00 91.81 656 THR A CA 1
ATOM 5137 C C . THR A 1 656 ? -20.142 7.219 17.420 1.00 91.81 656 THR A C 1
ATOM 5139 O O . THR A 1 656 ? -20.034 7.212 16.193 1.00 91.81 656 THR A O 1
ATOM 5142 N N . ALA A 1 657 ? -21.234 6.750 18.037 1.00 90.19 657 ALA A N 1
ATOM 5143 C CA . ALA A 1 657 ? -22.393 6.242 17.310 1.00 90.19 657 ALA A CA 1
ATOM 5144 C C . ALA A 1 657 ? -23.086 7.335 16.482 1.00 90.19 657 ALA A C 1
ATOM 5146 O O . ALA A 1 657 ? -23.492 7.058 15.357 1.00 90.19 657 ALA A O 1
ATOM 5147 N N . GLY A 1 658 ? -23.193 8.561 17.007 1.00 90.12 658 GLY A N 1
ATOM 5148 C CA . GLY A 1 658 ? -23.717 9.715 16.273 1.00 90.12 658 GLY A CA 1
ATOM 5149 C C . GLY A 1 658 ? -22.865 10.073 15.055 1.00 90.12 658 GLY A C 1
ATOM 5150 O O . GLY A 1 658 ? -23.405 10.238 13.964 1.00 90.12 658 GLY A O 1
ATOM 5151 N N . ILE A 1 659 ? -21.537 10.097 15.210 1.00 92.00 659 ILE A N 1
ATOM 5152 C CA . ILE A 1 659 ? -20.604 10.368 14.108 1.00 92.00 659 ILE A CA 1
ATOM 5153 C C . ILE A 1 659 ? -20.731 9.303 13.001 1.00 92.00 659 ILE A C 1
ATOM 5155 O O . ILE A 1 659 ? -20.669 9.640 11.825 1.00 92.00 659 ILE A O 1
ATOM 5159 N N . CYS A 1 660 ? -20.975 8.029 13.324 1.00 90.19 660 CYS A N 1
ATOM 5160 C CA . CYS A 1 660 ? -21.122 6.960 12.319 1.00 90.19 660 CYS A CA 1
ATOM 5161 C C . CYS A 1 660 ? -22.334 7.117 11.378 1.00 90.19 660 CYS A C 1
ATOM 5163 O O . CYS A 1 660 ? -22.426 6.402 10.382 1.00 90.19 660 CYS A O 1
ATOM 5165 N N . LEU A 1 661 ? -23.282 8.009 11.670 1.00 85.88 661 LEU A N 1
ATOM 5166 C CA . LEU A 1 661 ? -24.500 8.181 10.874 1.00 85.88 661 LEU A CA 1
ATOM 5167 C C . LEU A 1 661 ? -24.271 9.076 9.638 1.00 85.88 661 LEU A C 1
ATOM 5169 O O . LEU A 1 661 ? -23.290 9.819 9.579 1.00 85.88 661 LEU A O 1
ATOM 5173 N N . ASP A 1 662 ? -25.165 8.965 8.647 1.00 80.69 662 ASP A N 1
ATOM 5174 C CA . ASP A 1 662 ? -25.158 9.710 7.369 1.00 80.69 662 ASP A CA 1
ATOM 5175 C C . ASP A 1 662 ? 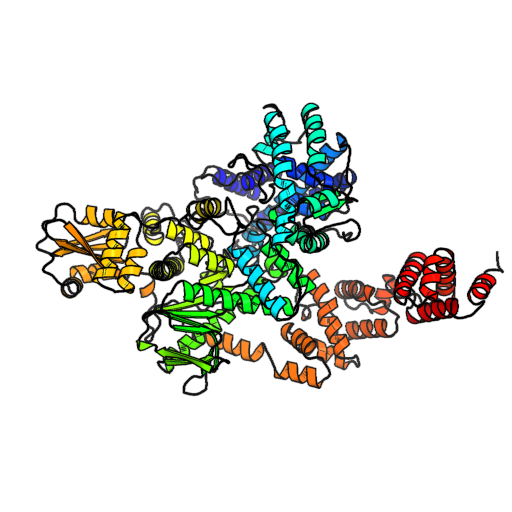-25.132 11.238 7.571 1.00 80.69 662 ASP A C 1
ATOM 5177 O O . ASP A 1 662 ? -25.641 11.756 8.563 1.00 80.69 662 ASP A O 1
ATOM 5181 N N . ARG A 1 663 ? -24.611 11.985 6.592 1.00 71.44 663 ARG A N 1
ATOM 5182 C CA . ARG A 1 663 ? -24.571 13.462 6.607 1.00 71.44 663 ARG A CA 1
ATOM 5183 C C . ARG A 1 663 ? -25.930 14.158 6.824 1.00 71.44 663 ARG A C 1
ATOM 5185 O O . ARG A 1 663 ? -25.957 15.332 7.156 1.00 71.44 663 ARG A O 1
ATOM 5192 N N . ARG A 1 664 ? -27.057 13.459 6.637 1.00 62.19 664 ARG A N 1
ATOM 5193 C CA . ARG A 1 664 ? -28.444 13.953 6.759 1.00 62.19 664 ARG A CA 1
ATOM 5194 C C . ARG A 1 664 ? -29.125 13.548 8.072 1.00 62.19 664 ARG A C 1
ATOM 5196 O O . ARG A 1 664 ? -30.359 13.480 8.104 1.00 62.19 664 ARG A O 1
ATOM 5203 N N . ILE A 1 665 ? -28.382 13.289 9.154 1.00 61.91 665 ILE A N 1
ATOM 5204 C CA . ILE A 1 665 ? -28.954 13.104 10.508 1.00 61.91 665 ILE A CA 1
ATOM 5205 C C . ILE A 1 665 ? -30.054 14.148 10.812 1.00 61.91 665 ILE A C 1
ATOM 5207 O O . ILE A 1 665 ? -31.148 13.734 11.214 1.00 61.91 665 ILE A O 1
ATOM 5211 N N . PRO A 1 666 ? -29.874 15.459 10.530 1.00 56.78 666 PRO A N 1
ATOM 5212 C CA . PRO A 1 666 ? -30.910 16.466 10.744 1.00 56.78 666 PRO A CA 1
ATOM 5213 C C . PRO A 1 666 ? -32.129 16.237 9.856 1.00 56.78 666 PRO A C 1
ATOM 5215 O O . PRO A 1 666 ? -33.250 16.367 10.320 1.00 56.78 666 PRO A O 1
ATOM 5218 N N . GLY A 1 667 ? -31.965 15.791 8.609 1.00 59.53 667 GLY A N 1
ATOM 5219 C CA . GLY A 1 667 ? -33.083 15.452 7.724 1.00 59.53 667 GLY A CA 1
ATOM 5220 C C . GLY A 1 667 ? -33.962 14.312 8.258 1.00 59.53 667 GLY A C 1
ATOM 5221 O O . GLY A 1 667 ? -35.186 14.364 8.109 1.00 59.53 667 GLY A O 1
ATOM 5222 N N . LEU A 1 668 ? -33.367 13.311 8.916 1.00 59.19 668 LEU A N 1
ATOM 5223 C CA . LEU A 1 668 ? -34.087 12.218 9.588 1.00 59.19 668 LEU A CA 1
ATOM 5224 C C . LEU A 1 668 ? -34.786 12.689 10.870 1.00 59.19 668 LEU A C 1
ATOM 5226 O O . LEU A 1 668 ? -35.935 12.311 11.116 1.00 59.19 668 LEU A O 1
ATOM 5230 N N . ILE A 1 669 ? -34.123 13.548 11.647 1.00 60.53 669 ILE A N 1
ATOM 5231 C CA . ILE A 1 669 ? -34.661 14.166 12.866 1.00 60.53 669 ILE A CA 1
ATOM 5232 C C . ILE A 1 669 ? -35.820 15.122 12.523 1.00 60.53 669 ILE A C 1
ATOM 5234 O O . ILE A 1 669 ? -36.910 15.014 13.079 1.00 60.53 669 ILE A O 1
ATOM 5238 N N . VAL A 1 670 ? -35.638 16.003 11.541 1.00 57.12 670 VAL A N 1
ATOM 5239 C CA . VAL A 1 670 ? -36.604 17.022 11.109 1.00 57.12 670 VAL A CA 1
ATOM 5240 C C . VAL A 1 670 ? -37.798 16.391 10.396 1.00 57.12 670 VAL A C 1
ATOM 5242 O O . VAL A 1 670 ? -38.930 16.690 10.765 1.00 57.12 670 VAL A O 1
ATOM 5245 N N . LYS A 1 671 ? -37.617 15.468 9.435 1.00 56.69 671 LYS A N 1
ATOM 5246 C CA . LYS A 1 671 ? -38.759 14.752 8.814 1.00 56.69 671 LYS A CA 1
ATOM 5247 C C . LYS A 1 671 ? -39.478 13.830 9.806 1.00 56.69 671 LYS A C 1
ATOM 5249 O O . LYS A 1 671 ? -40.664 13.543 9.632 1.00 56.69 671 LYS A O 1
ATOM 5254 N N . GLY A 1 672 ? -38.771 13.347 10.828 1.00 54.12 672 GLY A N 1
ATOM 5255 C CA . GLY A 1 672 ? -39.325 12.516 11.893 1.00 54.12 672 GLY A CA 1
ATOM 5256 C C . GLY A 1 672 ? -40.207 13.288 12.876 1.00 54.12 672 GLY A C 1
ATOM 5257 O O . GLY A 1 672 ? -41.206 12.734 13.337 1.00 54.12 672 GLY A O 1
ATOM 5258 N N . CYS A 1 673 ? -39.858 14.553 13.140 1.00 59.81 673 CYS A N 1
ATOM 5259 C CA . CYS A 1 673 ? -40.389 15.334 14.258 1.00 59.81 673 CYS A CA 1
ATOM 5260 C C . CYS A 1 673 ? -41.120 16.637 13.868 1.00 59.81 673 CYS A C 1
ATOM 5262 O O . CYS A 1 673 ? -41.675 17.294 14.750 1.00 59.81 673 CYS A O 1
ATOM 5264 N N . ARG A 1 674 ? -41.149 17.030 12.581 1.00 56.66 674 ARG A N 1
ATOM 5265 C CA . ARG A 1 674 ? -41.818 18.264 12.115 1.00 56.66 674 ARG A CA 1
ATOM 5266 C C . ARG A 1 674 ? -43.298 18.287 12.519 1.00 56.66 674 ARG A C 1
ATOM 5268 O O . ARG A 1 674 ? -44.038 17.361 12.194 1.00 56.66 674 ARG A O 1
ATOM 5275 N N . GLY A 1 675 ? -43.723 19.367 13.178 1.00 55.50 675 GLY A N 1
ATOM 5276 C CA . GLY A 1 675 ? -45.126 19.621 13.535 1.00 55.50 675 GLY A CA 1
ATOM 5277 C C . GLY A 1 675 ? -45.640 18.893 14.784 1.00 55.50 675 GLY A C 1
ATOM 5278 O O . GLY A 1 675 ? -46.839 18.931 15.046 1.00 55.50 675 GLY A O 1
ATOM 5279 N N . LEU A 1 676 ? -44.779 18.227 15.564 1.00 59.09 676 LEU A N 1
ATOM 5280 C CA . LEU A 1 676 ? -45.214 17.493 16.755 1.00 59.09 676 LEU A CA 1
ATOM 5281 C C . LEU A 1 676 ? -45.084 18.342 18.037 1.00 59.09 676 LEU A C 1
ATOM 5283 O O . LEU A 1 676 ? -43.990 18.529 18.565 1.00 59.09 676 LEU A O 1
ATOM 5287 N N . HIS A 1 677 ? -46.212 18.767 18.616 1.00 60.88 677 HIS A N 1
ATOM 5288 C CA . HIS A 1 677 ? -46.304 19.099 20.046 1.00 60.88 677 HIS A CA 1
ATOM 5289 C C . HIS A 1 677 ? -46.478 17.800 20.845 1.00 60.88 677 HIS A C 1
ATOM 5291 O O . HIS A 1 677 ? -47.593 17.397 21.183 1.00 60.88 677 HIS A O 1
ATOM 5297 N N . ILE A 1 678 ? -45.383 17.074 21.080 1.00 65.81 678 ILE A N 1
ATOM 5298 C CA . ILE A 1 678 ? -45.479 15.702 21.593 1.00 65.81 678 ILE A CA 1
ATOM 5299 C C . ILE A 1 678 ? -45.678 15.685 23.111 1.00 65.81 678 ILE A C 1
ATOM 5301 O O . ILE A 1 678 ? -44.806 16.092 23.868 1.00 65.81 678 ILE A O 1
ATOM 5305 N N . ARG A 1 679 ? -46.822 15.151 23.564 1.00 71.00 679 ARG A N 1
ATOM 5306 C CA . ARG A 1 679 ? -47.076 14.796 24.978 1.00 71.00 679 ARG A CA 1
ATOM 5307 C C . ARG A 1 679 ? -46.645 13.362 25.325 1.00 71.00 679 ARG A C 1
ATOM 5309 O O . ARG A 1 679 ? -46.693 12.972 26.487 1.00 71.00 679 ARG A O 1
ATOM 5316 N N . LYS A 1 680 ? -46.279 12.555 24.323 1.00 81.69 680 LYS A N 1
ATOM 5317 C CA . LYS A 1 680 ? -45.948 11.122 24.431 1.00 81.69 680 LYS A CA 1
ATOM 5318 C C . LYS A 1 680 ? -44.689 10.803 23.617 1.00 81.69 680 LYS A C 1
ATOM 5320 O O . LYS A 1 680 ? -44.221 11.642 22.857 1.00 81.69 680 LYS A O 1
ATOM 5325 N N . ILE A 1 681 ? -44.146 9.600 23.790 1.00 87.56 681 ILE A N 1
ATOM 5326 C CA . ILE A 1 681 ? -43.025 9.102 22.982 1.00 87.56 681 ILE A CA 1
ATOM 5327 C C . ILE A 1 681 ? -43.530 8.769 21.575 1.00 87.56 681 ILE A C 1
ATOM 5329 O O . ILE A 1 681 ? -44.602 8.186 21.433 1.00 87.56 681 ILE A O 1
ATOM 5333 N N . HIS A 1 682 ? -42.746 9.112 20.556 1.00 86.75 682 HIS A N 1
ATOM 5334 C CA . HIS A 1 682 ? -43.008 8.751 19.165 1.00 86.75 682 HIS A CA 1
ATOM 5335 C C . HIS A 1 682 ? -41.785 8.070 18.562 1.00 86.75 682 HIS A C 1
ATOM 5337 O O . HIS A 1 682 ? -40.665 8.544 18.748 1.00 86.75 682 HIS A O 1
ATOM 5343 N N . VAL A 1 683 ? -41.980 6.973 17.829 1.00 86.88 683 VAL A N 1
ATOM 5344 C CA . VAL A 1 683 ? -40.875 6.243 17.196 1.00 86.88 683 VAL A CA 1
ATOM 5345 C C . VAL A 1 683 ? -41.088 6.152 15.693 1.00 86.88 683 VAL A C 1
ATOM 5347 O O . VAL A 1 683 ? -42.139 5.722 15.221 1.00 86.88 683 VAL A O 1
ATOM 5350 N N . ARG A 1 684 ? -40.064 6.521 14.922 1.00 83.94 684 ARG A N 1
ATOM 5351 C CA . ARG A 1 684 ? -40.027 6.330 13.468 1.00 83.94 684 ARG A CA 1
ATOM 5352 C C . ARG A 1 684 ? -38.769 5.586 13.067 1.00 83.94 684 ARG A C 1
ATOM 5354 O O . ARG A 1 684 ? -37.685 5.923 13.525 1.00 83.94 684 ARG A O 1
ATOM 5361 N N . ARG A 1 685 ? -38.903 4.597 12.183 1.00 81.88 685 ARG A N 1
ATOM 5362 C CA . ARG A 1 685 ? -37.766 3.867 11.612 1.00 81.88 685 ARG A CA 1
ATOM 5363 C C . ARG A 1 685 ? -37.539 4.259 10.159 1.00 81.88 685 ARG A C 1
ATOM 5365 O O . ARG A 1 685 ? -38.481 4.309 9.375 1.00 81.88 685 ARG A O 1
ATOM 5372 N N . HIS A 1 686 ? -36.276 4.421 9.800 1.00 76.50 686 HIS A N 1
ATOM 5373 C CA . HIS A 1 686 ? -35.787 4.556 8.440 1.00 76.50 686 HIS A CA 1
ATOM 5374 C C . HIS A 1 686 ? -34.587 3.617 8.246 1.00 76.50 686 HIS A C 1
ATOM 5376 O O . HIS A 1 686 ? -33.561 3.801 8.885 1.00 76.50 686 HIS A O 1
ATOM 5382 N N . TYR A 1 687 ? -34.747 2.558 7.443 1.00 72.69 687 TYR A N 1
ATOM 5383 C CA . TYR A 1 687 ? -33.683 1.616 7.037 1.00 72.69 687 TYR A CA 1
ATOM 5384 C C . TYR A 1 687 ? -32.671 1.219 8.127 1.00 72.69 687 TYR A C 1
ATOM 5386 O O . TYR A 1 687 ? -31.467 1.442 8.047 1.00 72.69 687 TYR A O 1
ATOM 5394 N N . GLY A 1 688 ? -33.187 0.598 9.190 1.00 79.94 688 GLY A N 1
ATOM 5395 C CA . GLY A 1 688 ? -32.359 0.130 10.301 1.00 79.94 688 GLY A CA 1
ATOM 5396 C C . GLY A 1 688 ? -31.949 1.228 11.284 1.00 79.94 688 GLY A C 1
ATOM 5397 O O . GLY A 1 688 ? -31.275 0.922 12.254 1.00 79.94 688 GLY A O 1
ATOM 5398 N N . ILE A 1 689 ? -32.385 2.470 11.122 1.00 87.25 689 ILE A N 1
ATOM 5399 C CA . ILE A 1 689 ? -32.187 3.548 12.095 1.00 87.25 689 ILE A CA 1
ATOM 5400 C C . ILE A 1 689 ? -33.554 3.931 12.668 1.00 87.25 689 ILE A C 1
ATOM 5402 O O . ILE A 1 689 ? -34.499 4.133 11.910 1.00 87.25 689 ILE A O 1
ATOM 5406 N N . SER A 1 690 ? -33.694 4.021 13.991 1.00 88.69 690 SER A N 1
ATOM 5407 C CA . SER A 1 690 ? -34.917 4.521 14.637 1.00 88.69 690 SER A CA 1
ATOM 5408 C C . SER A 1 690 ? -34.678 5.881 15.283 1.00 88.69 690 SER A C 1
ATOM 5410 O O . SER A 1 690 ? -33.746 6.029 16.059 1.00 88.69 690 SER A O 1
ATOM 5412 N N . ALA A 1 691 ? -35.547 6.851 15.021 1.00 89.19 691 ALA A N 1
ATOM 5413 C CA . ALA A 1 691 ? -35.635 8.099 15.766 1.00 89.19 691 ALA A CA 1
ATOM 5414 C C . ALA A 1 691 ? -36.751 7.987 16.813 1.00 89.19 691 ALA A C 1
ATOM 5416 O O . ALA A 1 691 ? -37.885 7.634 16.483 1.00 89.19 691 ALA A O 1
ATOM 5417 N N . VAL A 1 692 ? -36.414 8.267 18.069 1.00 90.75 692 VAL A N 1
ATOM 5418 C CA . VAL A 1 692 ? -37.298 8.252 19.235 1.00 90.75 692 VAL A CA 1
ATOM 5419 C C . VAL A 1 692 ? -37.433 9.686 19.729 1.00 90.75 692 VAL A C 1
ATOM 5421 O O . VAL A 1 692 ? -36.508 10.220 20.336 1.00 90.75 692 VAL A O 1
ATOM 5424 N N . ALA A 1 693 ? -38.577 10.307 19.462 1.00 89.12 693 ALA A N 1
ATOM 5425 C CA . ALA A 1 693 ? -38.881 11.660 19.902 1.00 89.12 693 ALA A CA 1
ATOM 5426 C C . ALA A 1 693 ? -39.633 11.630 21.241 1.00 89.12 693 ALA A C 1
ATOM 5428 O O . ALA A 1 693 ? -40.580 10.853 21.397 1.00 89.12 693 ALA A O 1
ATOM 5429 N N . PHE A 1 694 ? -39.226 12.451 22.208 1.00 90.38 694 PHE A N 1
ATOM 5430 C CA . PHE A 1 694 ? -39.814 12.471 23.552 1.00 90.38 694 PHE A CA 1
ATOM 5431 C C . PHE A 1 694 ? -39.861 13.892 24.146 1.00 90.38 694 PHE A C 1
ATOM 5433 O O . PHE A 1 694 ? -39.071 14.746 23.746 1.00 90.38 694 PHE A O 1
ATOM 5440 N N . PRO A 1 695 ? -40.791 14.178 25.076 1.00 89.06 695 PRO A N 1
ATOM 5441 C CA . PRO A 1 695 ? -40.908 15.502 25.687 1.00 89.06 695 PRO A CA 1
ATOM 5442 C C . PRO A 1 695 ? -39.802 15.774 26.719 1.00 89.06 695 PRO A C 1
ATOM 5444 O O . PRO A 1 695 ? -39.402 14.864 27.444 1.00 89.06 695 PRO A O 1
ATOM 5447 N N . SER A 1 696 ? -39.387 17.037 26.854 1.00 87.62 696 SER A N 1
ATOM 5448 C CA . SER A 1 696 ? -38.261 17.463 27.711 1.00 87.62 696 SER A CA 1
ATOM 5449 C C . SER A 1 696 ? -38.384 17.168 29.208 1.00 87.62 696 SER A C 1
ATOM 5451 O O . SER A 1 696 ? -37.385 17.075 29.912 1.00 87.62 696 SER A O 1
ATOM 5453 N N . HIS A 1 697 ? -39.593 16.944 29.724 1.00 88.06 697 HIS A N 1
ATOM 5454 C CA . HIS A 1 697 ? -39.784 16.542 31.123 1.00 88.06 697 HIS A CA 1
ATOM 5455 C C . HIS A 1 697 ? -39.482 15.050 31.383 1.00 88.06 697 HIS A C 1
ATOM 5457 O O . HIS A 1 697 ? -39.600 14.588 32.520 1.00 88.06 697 HIS A O 1
ATOM 5463 N N . MET A 1 698 ? -39.160 14.258 30.353 1.00 90.31 698 MET A N 1
ATOM 5464 C CA . MET A 1 698 ? -38.910 12.820 30.477 1.00 90.31 698 MET A CA 1
ATOM 5465 C C . MET A 1 698 ? -37.416 12.496 30.370 1.00 90.31 698 MET A C 1
ATOM 5467 O O . MET A 1 698 ? -36.775 12.836 29.383 1.00 90.31 698 MET A O 1
ATOM 5471 N N . SER A 1 699 ? -36.873 11.763 31.350 1.00 90.62 699 SER A N 1
ATOM 5472 C CA . SER A 1 699 ? -35.474 11.316 31.301 1.00 90.62 699 SER A CA 1
ATOM 5473 C C . SER A 1 699 ? -35.245 10.220 30.253 1.00 90.62 699 SER A C 1
ATOM 5475 O O . SER A 1 699 ? -36.129 9.399 29.973 1.00 90.62 699 SER A O 1
ATOM 5477 N N . ILE A 1 700 ? -34.024 10.148 29.721 1.00 89.31 700 ILE A N 1
ATOM 5478 C CA . ILE A 1 700 ? -33.622 9.165 28.704 1.00 89.31 700 ILE A CA 1
ATOM 5479 C C . ILE A 1 700 ? -33.765 7.729 29.229 1.00 89.31 700 ILE A C 1
ATOM 5481 O O . ILE A 1 700 ? -34.187 6.838 28.491 1.00 89.31 700 ILE A O 1
ATOM 5485 N N . GLU A 1 701 ? -33.487 7.477 30.509 1.00 90.69 701 GLU A N 1
ATOM 5486 C CA . GLU A 1 701 ? -33.642 6.162 31.145 1.00 90.69 701 GLU A CA 1
ATOM 5487 C C . GLU A 1 701 ? -35.105 5.718 31.149 1.00 90.69 701 GLU A C 1
ATOM 5489 O O . GLU A 1 701 ? -35.405 4.543 30.908 1.00 90.69 701 GLU A O 1
ATOM 5494 N N . ARG A 1 702 ? -36.031 6.653 31.398 1.00 93.19 702 ARG A N 1
ATOM 5495 C CA . ARG A 1 702 ? -37.471 6.384 31.350 1.00 93.19 702 ARG A CA 1
ATOM 5496 C C . ARG A 1 702 ? -37.924 6.100 29.919 1.00 93.19 702 ARG A C 1
ATOM 5498 O O . ARG A 1 702 ? -38.670 5.143 29.709 1.00 93.19 702 ARG A O 1
ATOM 5505 N N . VAL A 1 703 ? -37.416 6.850 28.940 1.00 92.88 703 VAL A N 1
ATOM 5506 C CA . VAL A 1 703 ? -37.692 6.624 27.510 1.00 92.88 703 VAL A CA 1
ATOM 5507 C C . VAL A 1 703 ? -37.172 5.254 27.060 1.00 92.88 703 VAL A C 1
ATOM 5509 O O . VAL A 1 703 ? -37.926 4.477 26.476 1.00 92.88 703 VAL A O 1
ATOM 5512 N N . LYS A 1 704 ? -35.928 4.894 27.404 1.00 91.56 704 LYS A N 1
ATOM 5513 C CA . LYS A 1 704 ? -35.307 3.587 27.099 1.00 91.56 704 LYS A CA 1
ATOM 5514 C C . LYS A 1 704 ? -36.094 2.401 27.674 1.00 91.56 704 LYS A C 1
ATOM 5516 O O . LYS A 1 704 ? -36.059 1.303 27.115 1.00 91.56 704 LYS A O 1
ATOM 5521 N N . LYS A 1 705 ? -36.806 2.592 28.791 1.00 93.38 705 LYS A N 1
ATOM 5522 C CA . LYS A 1 705 ? -37.635 1.549 29.419 1.00 93.38 705 LYS A CA 1
ATOM 5523 C C . LYS A 1 705 ? -38.989 1.341 28.727 1.00 93.38 705 LYS A C 1
ATOM 5525 O O . LYS A 1 705 ? -39.592 0.290 28.957 1.00 93.38 705 LYS A O 1
ATOM 5530 N N . ASN A 1 706 ? -39.439 2.273 27.883 1.00 94.19 706 ASN A N 1
ATOM 5531 C CA . ASN A 1 706 ? -40.724 2.187 27.190 1.00 94.19 706 ASN A CA 1
ATOM 5532 C C . ASN A 1 706 ? -40.802 0.928 26.285 1.00 94.19 706 ASN A C 1
ATOM 5534 O O . ASN A 1 706 ? -39.854 0.653 25.541 1.00 94.19 706 ASN A O 1
ATOM 5538 N N . PRO A 1 707 ? -41.908 0.155 26.318 1.00 92.50 707 PRO A N 1
ATOM 5539 C CA . PRO A 1 707 ? -42.055 -1.067 25.522 1.00 92.50 707 PRO A CA 1
ATOM 5540 C C . PRO A 1 707 ? -41.892 -0.877 24.006 1.00 92.50 707 PRO A C 1
ATOM 5542 O O . PRO A 1 707 ? -41.265 -1.715 23.354 1.00 92.50 707 PRO A O 1
ATOM 5545 N N . GLU A 1 708 ? -42.402 0.220 23.438 1.00 89.88 708 GLU A N 1
ATOM 5546 C CA . GLU A 1 708 ? -42.277 0.515 22.005 1.00 89.88 708 GLU A CA 1
ATOM 5547 C C . GLU A 1 708 ? -40.824 0.797 21.626 1.00 89.88 708 GLU A C 1
ATOM 5549 O O . GLU A 1 708 ? -40.312 0.243 20.652 1.00 89.88 708 GLU A O 1
ATOM 5554 N N . VAL A 1 709 ? -40.122 1.571 22.457 1.00 92.00 709 VAL A N 1
ATOM 5555 C CA . VAL A 1 709 ? -38.694 1.861 22.276 1.00 92.00 709 VAL A CA 1
ATOM 5556 C C . VAL A 1 709 ? -37.867 0.578 22.360 1.00 92.00 709 VAL A C 1
ATOM 5558 O O . VAL A 1 709 ? -37.012 0.353 21.506 1.00 92.00 709 VAL A O 1
ATOM 5561 N N . LYS A 1 710 ? -38.151 -0.322 23.312 1.00 91.94 710 LYS A N 1
ATOM 5562 C CA . LYS A 1 710 ? -37.478 -1.635 23.405 1.00 91.94 710 LYS A CA 1
ATOM 5563 C C . LYS A 1 710 ? -37.723 -2.510 22.173 1.00 91.94 710 LYS A C 1
ATOM 5565 O O . LYS A 1 710 ? -36.790 -3.137 21.667 1.00 91.94 710 LYS A O 1
ATOM 5570 N N . LYS A 1 711 ? -38.964 -2.559 21.678 1.00 90.38 711 LYS A N 1
ATOM 5571 C CA . LYS A 1 711 ? -39.326 -3.305 20.460 1.00 90.38 711 LYS A CA 1
ATOM 5572 C C . LYS A 1 711 ? -38.548 -2.788 19.252 1.00 90.38 711 LYS A C 1
ATOM 5574 O O . LYS A 1 711 ? -38.028 -3.578 18.463 1.00 90.38 711 LYS A O 1
ATOM 5579 N N . GLU A 1 712 ? -38.444 -1.473 19.133 1.00 88.06 712 GLU A N 1
ATOM 5580 C CA . GLU A 1 712 ? -37.730 -0.812 18.047 1.00 88.06 712 GLU A CA 1
ATOM 5581 C C . GLU A 1 712 ? -36.211 -0.977 18.177 1.00 88.06 712 GLU A C 1
ATOM 5583 O O . GLU A 1 712 ? -35.547 -1.308 17.193 1.00 88.06 712 GLU A O 1
ATOM 5588 N N . ALA A 1 713 ? -35.671 -0.916 19.395 1.00 86.56 713 ALA A N 1
ATOM 5589 C CA . ALA A 1 713 ? -34.265 -1.188 19.681 1.00 86.56 713 ALA A CA 1
ATOM 5590 C C . ALA A 1 713 ? -33.812 -2.580 19.217 1.00 86.56 713 ALA A C 1
ATOM 5592 O O . ALA A 1 713 ? -32.678 -2.751 18.770 1.00 86.56 713 ALA A O 1
ATOM 5593 N N . ASN A 1 714 ? -34.698 -3.579 19.268 1.00 87.06 714 ASN A N 1
ATOM 5594 C CA . ASN A 1 714 ? -34.402 -4.944 18.821 1.00 87.06 714 ASN A CA 1
ATOM 5595 C C . ASN A 1 714 ? -34.343 -5.110 17.294 1.00 87.06 714 ASN A C 1
ATOM 5597 O O . ASN A 1 714 ? -33.886 -6.138 16.784 1.00 87.06 714 ASN A O 1
ATOM 5601 N N . ARG A 1 715 ? -34.835 -4.122 16.551 1.00 88.12 715 ARG A N 1
ATOM 5602 C CA . ARG A 1 715 ? -35.023 -4.176 15.098 1.00 88.12 715 ARG A CA 1
ATOM 5603 C C . ARG A 1 715 ? -34.187 -3.129 14.355 1.00 88.12 715 ARG A C 1
ATOM 5605 O O . ARG A 1 715 ? -34.142 -3.177 13.128 1.00 88.12 715 ARG A O 1
ATOM 5612 N N . SER A 1 716 ? -33.506 -2.247 15.080 1.00 88.62 716 SER A N 1
ATOM 5613 C CA . SER A 1 716 ? -32.660 -1.190 14.523 1.00 88.62 716 SER A CA 1
ATOM 5614 C C . SER A 1 716 ? -31.172 -1.456 14.780 1.00 88.62 716 SER A C 1
ATOM 5616 O O . SER A 1 716 ? -30.797 -2.181 15.703 1.00 88.62 716 SER A O 1
ATOM 5618 N N . ARG A 1 717 ? -30.325 -0.916 13.906 1.00 90.25 717 ARG A N 1
ATOM 5619 C CA . ARG A 1 717 ? -28.872 -0.761 14.029 1.00 90.25 717 ARG A CA 1
ATOM 5620 C C . ARG A 1 717 ? -28.527 0.436 14.906 1.00 90.25 717 ARG A C 1
ATOM 5622 O O . ARG A 1 717 ? -27.727 0.294 15.819 1.00 90.25 717 ARG A O 1
ATOM 5629 N N . TYR A 1 718 ? -29.204 1.561 14.699 1.00 89.69 718 TYR A N 1
ATOM 5630 C CA . TYR A 1 718 ? -29.019 2.776 15.492 1.00 89.69 718 TYR A CA 1
ATOM 5631 C C . TYR A 1 718 ? -30.348 3.297 16.024 1.00 89.69 718 TYR A C 1
ATOM 5633 O O . TYR A 1 718 ? -31.405 3.076 15.426 1.00 89.69 718 TYR A O 1
ATOM 5641 N N . ILE A 1 719 ? -30.287 3.978 17.162 1.00 90.75 719 ILE A N 1
ATOM 5642 C CA . ILE A 1 719 ? -31.427 4.602 17.824 1.00 90.75 719 ILE A CA 1
ATOM 5643 C C . ILE A 1 719 ? -31.019 6.015 18.228 1.00 90.75 719 ILE A C 1
ATOM 5645 O O . ILE A 1 719 ? -30.127 6.179 19.058 1.00 90.75 719 ILE A O 1
ATOM 5649 N N . LEU A 1 720 ? -31.677 7.018 17.661 1.00 91.25 720 LEU A N 1
ATOM 5650 C CA . LEU A 1 720 ? -31.499 8.420 18.010 1.00 91.25 720 LEU A CA 1
ATOM 5651 C C . LEU A 1 720 ? -32.583 8.806 19.007 1.00 91.25 720 LEU A C 1
ATOM 5653 O O . LEU A 1 720 ? -33.766 8.621 18.729 1.00 91.25 720 LEU A O 1
ATOM 5657 N N . TYR A 1 721 ? -32.192 9.358 20.146 1.00 91.62 721 TYR A N 1
ATOM 5658 C CA . TYR A 1 721 ? -33.105 9.903 21.141 1.00 91.62 721 TYR A CA 1
ATOM 5659 C C . TYR A 1 721 ? -33.126 11.417 20.978 1.00 91.62 721 TYR A C 1
ATOM 5661 O O . TYR A 1 721 ? -32.112 12.087 21.181 1.00 91.62 721 TYR A O 1
ATOM 5669 N N . VAL A 1 722 ? -34.283 11.940 20.592 1.00 89.81 722 VAL A N 1
ATOM 5670 C CA . VAL A 1 722 ? -34.491 13.351 20.282 1.00 89.81 722 VAL A CA 1
ATOM 5671 C C . VAL A 1 722 ? -35.473 13.930 21.290 1.00 89.81 722 VAL A C 1
ATOM 5673 O O . VAL A 1 722 ? -36.642 13.549 21.334 1.00 89.81 722 VAL A O 1
ATOM 5676 N N . GLU A 1 723 ? -34.996 14.857 22.102 1.00 89.19 723 GLU A N 1
ATOM 5677 C CA . GLU A 1 723 ? -35.846 15.625 23.000 1.00 89.19 723 GLU A CA 1
ATOM 5678 C C . GLU A 1 723 ? -36.530 16.745 22.220 1.00 89.19 723 GLU A C 1
ATOM 5680 O O . GLU A 1 723 ? -35.897 17.412 21.404 1.00 89.19 723 GLU A O 1
ATOM 5685 N N . ILE A 1 724 ? -37.820 16.957 22.466 1.00 86.50 724 ILE A N 1
ATOM 5686 C CA . ILE A 1 724 ? -38.573 18.071 21.895 1.00 86.50 724 ILE A CA 1
ATOM 5687 C C . ILE A 1 724 ? -38.913 19.059 23.005 1.00 86.50 724 ILE A C 1
ATOM 5689 O O . ILE A 1 724 ? -39.696 18.749 23.909 1.00 86.50 724 ILE A O 1
ATOM 5693 N N . GLU A 1 725 ? -38.374 20.271 22.898 1.00 81.81 725 GLU A N 1
ATOM 5694 C CA . GLU A 1 725 ? -38.688 21.391 23.783 1.00 81.81 725 GLU A CA 1
ATOM 5695 C C . GLU A 1 725 ? -39.262 22.549 22.960 1.00 81.81 725 GLU A C 1
ATOM 5697 O O . GLU A 1 725 ? -38.634 23.021 22.018 1.00 81.81 725 GLU A O 1
ATOM 5702 N N . LYS A 1 726 ? -40.490 22.991 23.276 1.00 75.62 726 LYS A N 1
ATOM 5703 C CA . LYS A 1 726 ? -41.191 24.091 22.571 1.00 75.62 726 LYS A CA 1
ATOM 5704 C C . LYS A 1 726 ? -41.230 23.949 21.033 1.00 75.62 726 LYS A C 1
ATOM 5706 O O . LYS A 1 726 ? -41.290 24.939 20.318 1.00 75.62 726 LYS A O 1
ATOM 5711 N N . GLY A 1 727 ? -41.233 22.713 20.526 1.00 70.06 727 GLY A N 1
ATOM 5712 C CA . GLY A 1 727 ? -41.239 22.412 19.088 1.00 70.06 727 GLY A CA 1
ATOM 5713 C C . GLY A 1 727 ? -39.851 22.320 18.442 1.00 70.06 727 GLY A C 1
ATOM 5714 O O . GLY A 1 727 ? -39.763 21.940 17.275 1.00 70.06 727 GLY A O 1
ATOM 5715 N N . SER A 1 728 ? -38.779 22.586 19.192 1.00 78.38 728 SER A N 1
ATOM 5716 C CA . SER A 1 728 ? -37.394 22.474 18.732 1.00 78.38 728 SER A CA 1
ATOM 5717 C C . SER A 1 728 ? -36.819 21.091 19.065 1.00 78.38 728 SER A C 1
ATOM 5719 O O . SER A 1 728 ? -36.778 20.722 20.244 1.00 78.38 728 SER A O 1
ATOM 5721 N N . PRO A 1 729 ? -36.390 20.299 18.064 1.00 83.38 729 PRO A N 1
ATOM 5722 C CA . PRO A 1 729 ? -35.760 19.008 18.298 1.00 83.38 729 PRO A CA 1
ATOM 5723 C C . PRO A 1 729 ? -34.295 19.165 18.714 1.00 83.38 729 PRO A C 1
ATOM 5725 O O . PRO A 1 729 ? -33.523 19.847 18.045 1.00 83.38 729 PRO A O 1
ATOM 5728 N N . ARG A 1 730 ? -33.893 18.465 19.776 1.00 86.00 730 ARG A N 1
ATOM 5729 C CA . ARG A 1 730 ? -32.507 18.382 20.244 1.00 86.00 730 ARG A CA 1
ATOM 5730 C C . ARG A 1 730 ? -32.059 16.930 20.325 1.00 86.00 730 ARG A C 1
ATOM 5732 O O . ARG A 1 730 ? -32.701 16.110 20.983 1.00 86.00 730 ARG A O 1
ATOM 5739 N N . LEU A 1 731 ? -30.943 16.599 19.676 1.00 88.12 731 LEU A N 1
ATOM 5740 C CA . LEU A 1 731 ? -30.335 15.277 19.813 1.00 88.12 731 LEU A CA 1
ATOM 5741 C C . LEU A 1 731 ? -29.778 15.129 21.232 1.00 88.12 731 LEU A C 1
ATOM 5743 O O . LEU A 1 731 ? -28.909 15.892 21.646 1.00 88.12 731 LEU A O 1
ATOM 5747 N N . ARG A 1 732 ? -30.306 14.159 21.979 1.00 90.31 732 ARG A N 1
ATOM 5748 C CA . ARG A 1 732 ? -29.925 13.925 23.372 1.00 90.31 732 ARG A CA 1
ATOM 5749 C C . ARG A 1 732 ? -29.024 12.732 23.567 1.00 90.31 732 ARG A C 1
ATOM 5751 O O . ARG A 1 732 ? -28.178 12.820 24.431 1.00 90.31 732 ARG A O 1
ATOM 5758 N N . HIS A 1 733 ? -29.218 11.659 22.803 1.00 91.62 733 HIS A N 1
ATOM 5759 C CA . HIS A 1 733 ? -28.429 10.433 22.916 1.00 91.62 733 HIS A CA 1
ATOM 5760 C C . HIS A 1 733 ? -28.472 9.637 21.616 1.00 91.62 733 HIS A C 1
ATOM 5762 O O . HIS A 1 733 ? -29.491 9.640 20.916 1.00 91.62 733 HIS A O 1
ATOM 5768 N N . VAL A 1 734 ? -27.421 8.872 21.331 1.00 91.25 734 VAL A N 1
ATOM 5769 C CA . VAL A 1 734 ? -27.410 7.875 20.257 1.00 91.25 734 VAL A CA 1
ATOM 5770 C C . VAL A 1 734 ? -27.003 6.524 20.830 1.00 91.25 734 VAL A C 1
ATOM 5772 O O . VAL A 1 734 ? -25.988 6.390 21.500 1.00 91.25 734 VAL A O 1
ATOM 5775 N N . ALA A 1 735 ? -27.795 5.490 20.557 1.00 89.94 735 ALA A N 1
ATOM 5776 C CA . ALA A 1 735 ? -27.499 4.132 20.994 1.00 89.94 735 ALA A CA 1
ATOM 5777 C C . ALA A 1 735 ? -27.437 3.162 19.817 1.00 89.94 735 ALA A C 1
ATOM 5779 O O . ALA A 1 735 ? -28.136 3.312 18.814 1.00 89.94 735 ALA A O 1
ATOM 5780 N N . LEU A 1 736 ? -26.662 2.095 19.988 1.00 88.31 736 LEU A N 1
ATOM 5781 C CA . LEU A 1 736 ? -26.678 0.958 19.075 1.00 88.31 736 LEU A CA 1
ATOM 5782 C C . LEU A 1 736 ? -27.867 0.047 19.399 1.00 88.31 736 LEU A C 1
ATOM 5784 O O . LEU A 1 736 ? -28.052 -0.379 20.542 1.00 88.31 736 LEU A O 1
ATOM 5788 N N . GLY A 1 737 ? -28.657 -0.289 18.386 1.00 87.56 737 GLY A N 1
ATOM 5789 C CA . GLY A 1 737 ? -29.720 -1.285 18.478 1.00 87.56 737 GLY A CA 1
ATOM 5790 C C . GLY A 1 737 ? -29.211 -2.709 18.220 1.00 87.56 737 GLY A C 1
ATOM 5791 O O . GLY A 1 737 ? -28.105 -2.925 17.727 1.00 87.56 737 GLY A O 1
ATOM 5792 N N . ARG A 1 738 ? -30.026 -3.723 18.532 1.00 86.31 738 ARG A N 1
ATOM 5793 C CA . ARG A 1 738 ? -29.622 -5.146 18.495 1.00 86.31 738 ARG A CA 1
ATOM 5794 C C . ARG A 1 738 ? -29.377 -5.708 17.094 1.00 86.31 738 ARG A C 1
ATOM 5796 O O . ARG A 1 738 ? -28.844 -6.808 16.983 1.00 86.31 738 ARG A O 1
ATOM 5803 N N . LYS A 1 739 ? -29.770 -5.005 16.026 1.00 85.06 739 LYS A N 1
ATOM 5804 C CA . LYS A 1 739 ? -29.438 -5.408 14.646 1.00 85.06 739 LYS A CA 1
ATOM 5805 C C . LYS A 1 739 ? -28.086 -4.877 14.178 1.00 85.06 739 LYS A C 1
ATOM 5807 O O . LYS A 1 739 ? -27.623 -5.319 13.125 1.00 85.06 739 LYS A O 1
ATOM 5812 N N . HIS A 1 740 ? -27.458 -3.984 14.944 1.00 86.88 740 HIS A N 1
ATOM 5813 C CA . HIS A 1 740 ? -26.100 -3.530 14.673 1.00 86.88 740 HIS A CA 1
ATOM 5814 C C . HIS A 1 740 ? -25.142 -4.725 14.662 1.00 86.88 740 HIS A C 1
ATOM 5816 O O . HIS A 1 740 ? -25.313 -5.674 15.435 1.00 86.88 740 HIS A O 1
ATOM 5822 N N . ALA A 1 741 ? -24.121 -4.686 13.805 1.00 79.25 741 ALA A N 1
ATOM 5823 C CA . ALA A 1 741 ? -23.223 -5.824 13.606 1.00 79.25 741 ALA A CA 1
ATOM 5824 C C . ALA A 1 741 ? -22.542 -6.294 14.908 1.00 79.25 741 ALA A C 1
ATOM 5826 O O . ALA A 1 741 ? -22.366 -7.492 15.120 1.00 79.25 741 ALA A O 1
ATOM 5827 N N . ARG A 1 742 ? -22.308 -5.359 15.839 1.00 72.88 742 ARG A N 1
ATOM 5828 C CA . ARG A 1 742 ? -21.765 -5.602 17.192 1.00 72.88 742 ARG A CA 1
ATOM 5829 C C . ARG A 1 742 ? -22.574 -6.568 18.069 1.00 72.88 742 ARG A C 1
ATOM 5831 O O . ARG A 1 742 ? -22.045 -7.049 19.062 1.00 72.88 742 ARG A O 1
ATOM 5838 N N . PHE A 1 743 ? -23.839 -6.851 17.749 1.00 67.94 743 PHE A N 1
ATOM 5839 C CA . PHE A 1 743 ? -24.681 -7.772 18.528 1.00 67.94 743 PHE A CA 1
ATOM 5840 C C . PHE A 1 743 ? -24.943 -9.116 17.831 1.00 67.94 743 PHE A C 1
ATOM 5842 O O . PHE A 1 743 ? -25.663 -9.946 18.381 1.00 67.94 743 PHE A O 1
ATOM 5849 N N . LYS A 1 744 ? -24.386 -9.352 16.631 1.00 58.53 744 LYS A N 1
ATOM 5850 C CA . LYS A 1 744 ? -24.620 -10.592 15.865 1.00 58.53 744 LYS A CA 1
ATOM 5851 C C . LYS A 1 744 ? -23.799 -11.800 16.358 1.00 58.53 744 LYS A C 1
ATOM 5853 O O . LYS A 1 744 ? -24.136 -12.920 15.986 1.00 58.53 744 LYS A O 1
ATOM 5858 N N . ALA A 1 745 ? -22.772 -11.609 17.191 1.00 50.34 745 ALA A N 1
ATOM 5859 C CA . ALA A 1 745 ? -21.964 -12.690 17.767 1.00 50.34 745 ALA A CA 1
ATOM 5860 C C . ALA A 1 745 ? -22.469 -13.057 19.177 1.00 50.34 745 ALA A C 1
ATOM 5862 O O . ALA A 1 745 ? -22.391 -12.256 20.105 1.00 50.34 745 ALA A O 1
ATOM 5863 N N . GLY A 1 746 ? -23.048 -14.250 19.326 1.00 41.00 746 GLY A N 1
ATOM 5864 C CA . GLY A 1 746 ? -23.584 -14.741 20.596 1.00 41.00 746 GLY A CA 1
ATOM 5865 C C . GLY A 1 746 ? -22.487 -15.177 21.574 1.00 41.00 746 GLY A C 1
ATOM 5866 O O . GLY A 1 746 ? -21.632 -15.972 21.210 1.00 41.00 746 GLY A O 1
ATOM 5867 N N . ASN A 1 747 ? -22.587 -14.695 22.818 1.00 41.53 747 ASN A N 1
ATOM 5868 C CA . ASN A 1 747 ? -21.913 -15.161 24.041 1.00 41.53 747 ASN A CA 1
ATOM 5869 C C . ASN A 1 747 ? -20.368 -15.141 24.092 1.00 41.53 747 ASN A C 1
ATOM 5871 O O . ASN A 1 747 ? -19.727 -16.160 23.872 1.00 41.53 747 ASN A O 1
ATOM 5875 N N . VAL A 1 748 ? -19.795 -14.029 24.578 1.00 43.78 748 VAL A N 1
ATOM 5876 C CA . VAL A 1 748 ? -18.503 -14.000 25.302 1.00 43.78 748 VAL A CA 1
ATOM 5877 C C . VAL A 1 748 ? -18.670 -13.068 26.513 1.00 43.78 748 VAL A C 1
ATOM 5879 O O . VAL A 1 748 ? -19.290 -12.009 26.391 1.00 43.78 748 VAL A O 1
ATOM 5882 N N . ARG A 1 749 ? -18.231 -13.500 27.704 1.00 42.66 749 ARG A N 1
ATOM 5883 C CA . ARG A 1 749 ? -18.609 -12.914 29.009 1.00 42.66 749 ARG A CA 1
ATOM 5884 C C . ARG A 1 749 ? -17.648 -11.846 29.557 1.00 42.66 749 ARG A C 1
ATOM 5886 O O . ARG A 1 749 ? -17.988 -11.248 30.575 1.00 42.66 749 ARG A O 1
ATOM 5893 N N . THR A 1 750 ? -16.537 -11.521 28.891 1.00 38.84 750 THR A N 1
ATOM 5894 C CA . THR A 1 750 ? -15.541 -10.591 29.462 1.00 38.84 750 THR A CA 1
ATOM 5895 C C . THR A 1 750 ? -14.877 -9.678 28.413 1.00 38.84 750 THR A C 1
ATOM 5897 O O . THR A 1 750 ? -14.532 -10.107 27.318 1.00 38.84 750 THR A O 1
ATOM 5900 N N . ALA A 1 751 ? -14.766 -8.389 28.769 1.00 37.25 751 ALA A N 1
ATOM 5901 C CA . ALA A 1 751 ? -14.037 -7.250 28.169 1.00 37.25 751 ALA A CA 1
ATOM 5902 C C . ALA A 1 751 ? -14.187 -6.858 26.670 1.00 37.25 751 ALA A C 1
ATOM 5904 O O . ALA A 1 751 ? -13.845 -5.732 26.318 1.00 37.25 751 ALA A O 1
ATOM 5905 N N . LEU A 1 752 ? -14.688 -7.690 25.754 1.00 46.25 752 LEU A N 1
ATOM 5906 C CA . LEU A 1 752 ? -14.334 -7.532 24.329 1.00 46.25 752 LEU A CA 1
ATOM 5907 C C . LEU A 1 752 ? -15.556 -7.474 23.399 1.00 46.25 752 LEU A C 1
ATOM 5909 O O . LEU A 1 752 ? -15.966 -8.472 22.817 1.00 46.25 752 LEU A O 1
ATOM 5913 N N . ARG A 1 753 ? -16.165 -6.291 23.234 1.00 53.41 753 ARG A N 1
ATOM 5914 C CA . ARG A 1 753 ? -17.119 -6.044 22.127 1.00 53.41 753 ARG A CA 1
ATOM 5915 C C . ARG A 1 753 ? -16.453 -5.587 20.833 1.00 53.41 753 ARG A C 1
ATOM 5917 O O . ARG A 1 753 ? -17.160 -5.323 19.868 1.00 53.41 753 ARG A O 1
ATOM 5924 N N . SER A 1 754 ? -15.141 -5.416 20.814 1.00 51.25 754 SER A N 1
ATOM 5925 C CA . SER A 1 754 ? -14.333 -5.302 19.598 1.00 51.25 754 SER A CA 1
ATOM 5926 C C . SER A 1 754 ? -14.133 -6.671 18.961 1.00 51.25 754 SER A C 1
ATOM 5928 O O . SER A 1 754 ? -14.241 -7.686 19.648 1.00 51.25 754 SER A O 1
ATOM 5930 N N . GLY A 1 755 ? -13.894 -6.722 17.652 1.00 55.31 755 GLY A N 1
ATOM 5931 C CA . GLY A 1 755 ? -13.751 -7.969 16.898 1.00 55.31 755 GLY A CA 1
ATOM 5932 C C . GLY A 1 755 ? -12.472 -8.750 17.218 1.00 55.31 755 GLY A C 1
ATOM 5933 O O . GLY A 1 755 ? -11.735 -9.072 16.291 1.00 55.31 755 GLY A O 1
ATOM 5934 N N . VAL A 1 756 ? -12.203 -9.057 18.493 1.00 65.19 756 VAL A N 1
ATOM 5935 C CA . VAL A 1 756 ? -11.068 -9.864 18.960 1.00 65.19 756 VAL A CA 1
ATOM 5936 C C . VAL A 1 756 ? -11.549 -11.245 19.434 1.00 65.19 756 VAL A C 1
ATOM 5938 O O . VAL A 1 756 ? -11.600 -11.504 20.635 1.00 65.19 756 VAL A O 1
ATOM 5941 N N . PRO A 1 757 ? -11.982 -12.154 18.536 1.00 66.38 757 PRO A N 1
ATOM 5942 C CA . PRO A 1 757 ? -12.431 -13.480 18.939 1.00 66.38 757 PRO A CA 1
ATOM 5943 C C . PRO A 1 757 ? -11.281 -14.311 19.514 1.00 66.38 757 PRO A C 1
ATOM 5945 O O . PRO A 1 757 ? -10.259 -14.534 18.862 1.00 66.38 757 PRO A O 1
ATOM 5948 N N . LEU A 1 758 ? -11.508 -14.860 20.705 1.00 67.38 758 LEU A N 1
ATOM 5949 C CA . LEU A 1 758 ? -10.618 -15.811 21.369 1.00 67.38 758 LEU A CA 1
ATOM 5950 C C . LEU A 1 758 ? -10.985 -17.236 20.923 1.00 67.38 758 LEU A C 1
ATOM 5952 O O . LEU A 1 758 ? -11.506 -18.051 21.677 1.00 67.38 758 LEU A O 1
ATOM 5956 N N . HIS A 1 759 ? -10.791 -17.533 19.635 1.00 69.19 759 HIS A N 1
ATOM 5957 C CA . HIS A 1 759 ? -11.116 -18.849 19.082 1.00 69.19 759 HIS A CA 1
ATOM 5958 C C . HIS A 1 759 ? -10.038 -19.881 19.462 1.00 69.19 759 HIS A C 1
ATOM 5960 O O . HIS A 1 759 ? -9.017 -19.988 18.774 1.00 69.19 759 HIS A O 1
ATOM 5966 N N . ASN A 1 760 ? -10.294 -20.688 20.500 1.00 74.94 760 ASN A N 1
ATOM 5967 C CA . ASN A 1 760 ? -9.333 -21.651 21.069 1.00 74.94 760 ASN A CA 1
ATOM 5968 C C . ASN A 1 760 ? -8.630 -22.518 20.017 1.00 74.94 760 ASN A C 1
ATOM 5970 O O . ASN A 1 760 ? -7.409 -22.472 19.913 1.00 74.94 760 ASN A O 1
ATOM 5974 N N . GLY A 1 761 ? -9.377 -23.173 19.122 1.00 83.19 761 GLY A N 1
ATOM 5975 C CA . GLY A 1 761 ? -8.756 -24.041 18.115 1.00 83.19 761 GLY A CA 1
ATOM 5976 C C . GLY A 1 761 ? -7.884 -23.318 17.075 1.00 83.19 761 GLY A C 1
ATOM 5977 O O . GLY A 1 761 ? -7.022 -23.942 16.470 1.00 83.19 761 GLY A O 1
ATOM 5978 N N . TRP A 1 762 ? -8.085 -22.016 16.825 1.00 86.94 762 TRP A N 1
ATOM 5979 C CA . TRP A 1 762 ? -7.197 -21.250 15.934 1.00 86.94 762 TRP A CA 1
ATOM 5980 C C . TRP A 1 762 ? -5.940 -20.846 16.694 1.00 86.94 762 TRP A C 1
ATOM 5982 O O . TRP A 1 762 ? -4.838 -21.030 16.183 1.00 86.94 762 TRP A O 1
ATOM 5992 N N . TYR A 1 763 ? -6.121 -20.376 17.928 1.00 84.31 763 TYR A N 1
ATOM 5993 C CA . TYR A 1 763 ? -5.032 -19.974 18.800 1.00 84.31 763 TYR A CA 1
ATOM 5994 C C . TYR A 1 763 ? -4.072 -21.139 19.075 1.00 84.31 763 TYR A C 1
ATOM 5996 O O . TYR A 1 763 ? -2.879 -20.996 18.843 1.00 84.31 763 TYR A O 1
ATOM 6004 N N . GLU A 1 764 ? -4.579 -22.307 19.478 1.00 83.88 764 GLU A N 1
ATOM 6005 C CA . GLU A 1 764 ? -3.767 -23.503 19.756 1.00 83.88 764 GLU A CA 1
ATOM 6006 C C . GLU A 1 764 ? -2.949 -23.933 18.532 1.00 83.88 764 GLU A C 1
ATOM 6008 O O . GLU A 1 764 ? -1.789 -24.315 18.656 1.00 83.88 764 GLU A O 1
ATOM 6013 N N . ARG A 1 765 ? -3.510 -23.809 17.320 1.00 83.31 765 ARG A N 1
ATOM 6014 C CA . ARG A 1 765 ? -2.765 -24.074 16.078 1.00 83.31 765 ARG A CA 1
ATOM 6015 C C . ARG A 1 765 ? -1.643 -23.067 15.840 1.00 83.31 765 ARG A C 1
ATOM 6017 O O . ARG A 1 765 ? -0.603 -23.461 15.321 1.00 83.31 765 ARG A O 1
ATOM 6024 N N . MET A 1 766 ? -1.852 -21.791 16.157 1.00 83.25 766 MET A N 1
ATOM 6025 C CA . MET A 1 766 ? -0.816 -20.758 16.029 1.00 83.25 766 MET A CA 1
ATOM 6026 C C . MET A 1 766 ? 0.278 -20.938 17.084 1.00 83.25 766 MET A C 1
ATOM 6028 O O . MET A 1 766 ? 1.461 -20.928 16.751 1.00 83.25 766 MET A O 1
ATOM 6032 N N . GLU A 1 767 ? -0.102 -21.218 18.326 1.00 80.19 767 GLU A N 1
ATOM 6033 C CA . GLU A 1 767 ? 0.820 -21.513 19.422 1.00 80.19 767 GLU A CA 1
ATOM 6034 C C . GLU A 1 767 ? 1.661 -22.768 19.134 1.00 80.19 767 GLU A C 1
ATOM 6036 O O . GLU A 1 767 ? 2.890 -22.724 19.219 1.00 80.19 767 GLU A O 1
ATOM 6041 N N . ALA A 1 768 ? 1.032 -23.850 18.659 1.00 75.69 768 ALA A N 1
ATOM 6042 C CA . ALA A 1 768 ? 1.718 -25.070 18.229 1.00 75.69 768 ALA A CA 1
ATOM 6043 C C . ALA A 1 768 ? 2.613 -24.871 16.991 1.00 75.69 768 ALA A C 1
ATOM 6045 O O . ALA A 1 768 ? 3.535 -25.653 16.756 1.00 75.69 768 ALA A O 1
ATOM 6046 N N . ARG A 1 769 ? 2.344 -23.852 16.163 1.00 69.56 769 ARG A N 1
ATOM 6047 C CA . ARG A 1 769 ? 3.237 -23.456 15.065 1.00 69.56 769 ARG A CA 1
ATOM 6048 C C . ARG A 1 769 ? 4.436 -22.681 15.588 1.00 69.56 769 ARG A C 1
ATOM 6050 O O . ARG A 1 769 ? 5.543 -23.008 15.182 1.00 69.56 769 ARG A O 1
ATOM 6057 N N . ARG A 1 770 ? 4.256 -21.725 16.505 1.00 60.84 770 ARG A N 1
ATOM 6058 C CA . ARG A 1 770 ? 5.369 -20.969 17.109 1.00 60.84 770 ARG A CA 1
ATOM 6059 C C . ARG A 1 770 ? 6.323 -21.858 17.893 1.00 60.84 770 ARG A C 1
ATOM 6061 O O . ARG A 1 770 ? 7.533 -21.687 17.767 1.00 60.84 770 ARG A O 1
ATOM 6068 N N . SER A 1 771 ? 5.804 -22.842 18.630 1.00 51.50 771 SER A N 1
ATOM 6069 C CA . SER A 1 771 ? 6.647 -23.837 19.307 1.00 51.50 771 SER A CA 1
ATOM 6070 C C . SER A 1 771 ? 7.482 -24.676 18.327 1.00 51.50 771 SER A C 1
ATOM 6072 O O . SER A 1 771 ? 8.505 -25.231 18.719 1.00 51.50 771 SER A O 1
ATOM 6074 N N . LYS A 1 772 ? 7.104 -24.704 17.039 1.00 48.16 772 LYS A N 1
ATOM 6075 C CA . LYS A 1 772 ? 7.858 -25.327 15.941 1.00 48.16 772 LYS A CA 1
ATOM 6076 C C . LYS A 1 772 ? 8.671 -24.337 15.081 1.00 48.16 772 LYS A C 1
ATOM 6078 O O . LYS A 1 772 ? 9.630 -24.777 14.454 1.00 48.16 772 LYS A O 1
ATOM 6083 N N . SER A 1 773 ? 8.328 -23.041 15.018 1.00 44.88 773 SER A N 1
ATOM 6084 C CA . SER A 1 773 ? 8.792 -22.115 13.958 1.00 44.88 773 SER A CA 1
ATOM 6085 C C . SER A 1 773 ? 9.960 -21.187 14.310 1.00 44.88 773 SER A C 1
ATOM 6087 O O . SER A 1 773 ? 10.456 -20.487 13.434 1.00 44.88 773 SER A O 1
ATOM 6089 N N . PHE A 1 774 ? 10.453 -21.178 15.546 1.00 52.53 774 PHE A N 1
ATOM 6090 C CA . PHE A 1 774 ? 11.779 -20.623 15.836 1.00 52.53 774 PHE A CA 1
ATOM 6091 C C . PHE A 1 774 ? 12.457 -21.496 16.874 1.00 52.53 774 PHE A C 1
ATOM 6093 O O . PHE A 1 774 ? 12.437 -21.232 18.078 1.00 52.53 774 PHE A O 1
ATOM 6100 N N . ASN A 1 775 ? 13.013 -22.600 16.390 1.00 60.09 775 ASN A N 1
ATOM 6101 C CA . ASN A 1 775 ? 13.707 -23.541 17.238 1.00 60.09 775 ASN A CA 1
ATOM 6102 C C . ASN A 1 775 ? 15.065 -22.938 17.633 1.00 60.09 775 ASN A C 1
ATOM 6104 O O . ASN A 1 775 ? 16.075 -23.171 16.973 1.00 60.09 775 ASN A O 1
ATOM 6108 N N . ARG A 1 776 ? 15.079 -22.139 18.710 1.00 60.94 776 ARG A N 1
ATOM 6109 C CA . ARG A 1 776 ? 16.312 -21.602 19.313 1.00 60.94 776 ARG A CA 1
ATOM 6110 C C . ARG A 1 776 ? 17.302 -22.716 19.638 1.00 60.94 776 ARG A C 1
ATOM 6112 O O . ARG A 1 776 ? 18.495 -22.494 19.513 1.00 60.94 776 ARG A O 1
ATOM 6119 N N . ALA A 1 777 ? 16.812 -23.912 19.975 1.00 65.50 777 ALA A N 1
ATOM 6120 C CA . ALA A 1 777 ? 17.663 -25.077 20.171 1.00 65.50 777 ALA A CA 1
ATOM 6121 C C . ALA A 1 777 ? 18.255 -25.601 18.850 1.00 65.50 777 ALA A C 1
ATOM 6123 O O . ALA A 1 777 ? 19.380 -26.069 18.859 1.00 65.50 777 ALA A O 1
ATOM 6124 N N . ALA A 1 778 ? 17.569 -25.474 17.709 1.00 66.62 778 ALA A N 1
ATOM 6125 C CA . ALA A 1 778 ? 18.146 -25.791 16.399 1.00 66.62 778 ALA A CA 1
ATOM 6126 C C . ALA A 1 778 ? 19.169 -24.744 15.941 1.00 66.62 778 ALA A C 1
ATOM 6128 O O . ALA A 1 778 ? 20.172 -25.122 15.349 1.00 66.62 778 ALA A O 1
ATOM 6129 N N . VAL A 1 779 ? 18.940 -23.455 16.225 1.00 66.31 779 VAL A N 1
ATOM 6130 C CA . VAL A 1 779 ? 19.944 -22.402 15.981 1.00 66.31 779 VAL A CA 1
ATOM 6131 C C . VAL A 1 779 ? 21.180 -22.672 16.838 1.00 66.31 779 VAL A C 1
ATOM 6133 O O . VAL A 1 779 ? 22.260 -22.827 16.286 1.00 66.31 779 VAL A O 1
ATOM 6136 N N . ALA A 1 780 ? 21.000 -22.859 18.149 1.00 67.56 780 ALA A N 1
ATOM 6137 C CA . ALA A 1 780 ? 22.089 -23.173 19.070 1.00 67.56 780 ALA A CA 1
ATOM 6138 C C . ALA A 1 780 ? 22.801 -24.493 18.725 1.00 67.56 780 ALA A C 1
ATOM 6140 O O . ALA A 1 780 ? 24.011 -24.590 18.882 1.00 67.56 780 ALA A O 1
ATOM 6141 N N . ALA A 1 781 ? 22.077 -25.503 18.228 1.00 76.81 781 ALA A N 1
ATOM 6142 C CA . ALA A 1 781 ? 22.676 -26.751 17.757 1.00 76.81 781 ALA A CA 1
ATOM 6143 C C . ALA A 1 781 ? 23.544 -26.528 16.514 1.00 76.81 781 ALA A C 1
ATOM 6145 O O . ALA A 1 781 ? 24.672 -26.994 16.484 1.00 76.81 781 ALA A O 1
ATOM 6146 N N . LEU A 1 782 ? 23.064 -25.772 15.520 1.00 83.19 782 LEU A N 1
ATOM 6147 C CA . LEU A 1 782 ? 23.869 -25.429 14.344 1.00 83.19 782 LEU A CA 1
ATOM 6148 C C . LEU A 1 782 ? 25.087 -24.566 14.716 1.00 83.19 782 LEU A C 1
ATOM 6150 O O . LEU A 1 782 ? 26.156 -24.763 14.149 1.00 83.19 782 LEU A O 1
ATOM 6154 N N . GLU A 1 783 ? 24.948 -23.652 15.680 1.00 86.69 783 GLU A N 1
ATOM 6155 C CA . GLU A 1 783 ? 26.072 -22.878 16.227 1.00 86.69 783 GLU A CA 1
ATOM 6156 C C . GLU A 1 783 ? 27.101 -23.787 16.914 1.00 86.69 783 GLU A C 1
ATOM 6158 O O . GLU A 1 783 ? 28.297 -23.666 16.660 1.00 86.69 783 GLU A O 1
ATOM 6163 N N . ALA A 1 784 ? 26.645 -24.747 17.726 1.00 86.62 784 ALA A N 1
ATOM 6164 C CA . ALA A 1 784 ? 27.509 -25.747 18.355 1.00 86.62 784 ALA A CA 1
ATOM 6165 C C . ALA A 1 784 ? 28.176 -26.686 17.332 1.00 86.62 784 ALA A C 1
ATOM 6167 O O . ALA A 1 784 ? 29.283 -27.165 17.566 1.00 86.62 784 ALA A O 1
ATOM 6168 N N . GLU A 1 785 ? 27.527 -26.921 16.190 1.00 88.56 785 GLU A N 1
ATOM 6169 C CA . GLU A 1 785 ? 28.067 -27.664 15.045 1.00 88.56 785 GLU A CA 1
ATOM 6170 C C . GLU A 1 785 ? 28.984 -26.797 14.143 1.00 88.56 785 GLU A C 1
ATOM 6172 O O . GLU A 1 785 ? 29.503 -27.293 13.143 1.00 88.56 785 GLU A O 1
ATOM 6177 N N . GLY A 1 786 ? 29.225 -25.524 14.491 1.00 84.00 786 GLY A N 1
ATOM 6178 C CA . GLY A 1 786 ? 30.236 -24.663 13.860 1.00 84.00 786 GLY A CA 1
ATOM 6179 C C . GLY A 1 786 ? 29.717 -23.598 12.883 1.00 84.00 786 GLY A C 1
ATOM 6180 O O . GLY A 1 786 ? 30.525 -22.940 12.226 1.00 84.00 786 GLY A O 1
ATOM 6181 N N . LEU A 1 787 ? 28.399 -23.387 12.764 1.00 87.56 787 LEU A N 1
ATOM 6182 C CA . LEU A 1 787 ? 27.844 -22.278 11.969 1.00 87.56 787 LEU A CA 1
ATOM 6183 C C . LEU A 1 787 ? 27.886 -20.950 12.725 1.00 87.56 787 LEU A C 1
ATOM 6185 O O . LEU A 1 787 ? 27.615 -20.888 13.919 1.00 87.56 787 LEU A O 1
ATOM 6189 N N . SER A 1 788 ? 28.113 -19.848 12.004 1.00 84.94 788 SER A N 1
ATOM 6190 C CA . SER A 1 788 ? 27.854 -18.525 12.572 1.00 84.94 788 SER A CA 1
ATOM 6191 C C . SER A 1 788 ? 26.358 -18.336 12.830 1.00 84.94 788 SER A C 1
ATOM 6193 O O . SER A 1 788 ? 25.510 -18.848 12.088 1.00 84.94 788 SER A O 1
ATOM 6195 N N . ARG A 1 789 ? 26.030 -17.553 13.862 1.00 70.44 789 ARG A N 1
ATOM 6196 C CA . ARG A 1 789 ? 24.649 -17.280 14.274 1.00 70.44 789 ARG A CA 1
ATOM 6197 C C . ARG A 1 789 ? 23.760 -16.813 13.124 1.00 70.44 789 ARG A C 1
ATOM 6199 O O . ARG A 1 789 ? 22.647 -17.310 12.973 1.00 70.44 789 ARG A O 1
ATOM 6206 N N . ASP A 1 790 ? 24.259 -15.906 12.290 1.00 67.19 790 ASP A N 1
ATOM 6207 C CA . ASP A 1 790 ? 23.491 -15.323 11.184 1.00 67.19 790 ASP A CA 1
ATOM 6208 C C . ASP A 1 790 ? 23.127 -16.377 10.133 1.00 67.19 790 ASP A C 1
ATOM 6210 O O . ASP A 1 790 ? 21.985 -16.445 9.668 1.00 67.19 790 ASP A O 1
ATOM 6214 N N . ILE A 1 791 ? 24.075 -17.262 9.807 1.00 75.62 791 ILE A N 1
ATOM 6215 C CA . ILE A 1 791 ? 23.852 -18.365 8.868 1.00 75.62 791 ILE A CA 1
ATOM 6216 C C . ILE A 1 791 ? 22.908 -19.396 9.495 1.00 75.62 791 ILE A C 1
ATOM 6218 O O . ILE A 1 791 ? 21.966 -19.832 8.833 1.00 75.62 791 ILE A O 1
ATOM 6222 N N . ALA A 1 792 ? 23.091 -19.742 10.772 1.00 72.75 792 ALA A N 1
ATOM 6223 C CA . ALA A 1 792 ? 22.216 -20.668 11.492 1.00 72.75 792 ALA A CA 1
ATOM 6224 C C . ALA A 1 792 ? 20.762 -20.162 11.545 1.00 72.75 792 ALA A C 1
ATOM 6226 O O . ALA A 1 792 ? 19.825 -20.913 11.255 1.00 72.75 792 ALA A O 1
ATOM 6227 N N . VAL A 1 793 ? 20.559 -18.873 11.834 1.00 65.19 793 VAL A N 1
ATOM 6228 C CA . VAL A 1 793 ? 19.241 -18.224 11.790 1.00 65.19 793 VAL A CA 1
ATOM 6229 C C . VAL A 1 793 ? 18.665 -18.259 10.374 1.00 65.19 793 VAL A C 1
ATOM 6231 O O . VAL A 1 793 ? 17.489 -18.593 10.215 1.00 65.19 793 VAL A O 1
ATOM 6234 N N . GLY A 1 794 ? 19.471 -17.965 9.349 1.00 59.62 794 GLY A N 1
ATOM 6235 C CA . GLY A 1 794 ? 19.063 -18.044 7.944 1.00 59.62 794 GLY A CA 1
ATOM 6236 C C . GLY A 1 794 ? 18.593 -19.444 7.537 1.00 59.62 794 GLY A C 1
ATOM 6237 O O . GLY A 1 794 ? 17.502 -19.592 6.986 1.00 59.62 794 GLY A O 1
ATOM 6238 N N . VAL A 1 795 ? 19.362 -20.480 7.884 1.00 73.94 795 VAL A N 1
ATOM 6239 C CA . VAL A 1 795 ? 19.039 -21.893 7.621 1.00 73.94 795 VAL A CA 1
ATOM 6240 C C . VAL A 1 795 ? 17.742 -22.312 8.320 1.00 73.94 795 VAL A C 1
ATOM 6242 O O . VAL A 1 795 ? 16.887 -22.952 7.704 1.00 73.94 795 VAL A O 1
ATOM 6245 N N . VAL A 1 796 ? 17.566 -21.945 9.594 1.00 70.50 796 VAL A N 1
ATOM 6246 C CA . VAL A 1 796 ? 16.363 -22.296 10.368 1.00 70.50 796 VAL A CA 1
ATOM 6247 C C . VAL A 1 796 ? 15.130 -21.561 9.846 1.00 70.50 796 VAL A C 1
ATOM 6249 O O . VAL A 1 796 ? 14.084 -22.187 9.683 1.00 70.50 796 VAL A O 1
ATOM 6252 N N . ARG A 1 797 ? 15.242 -20.266 9.523 1.00 65.69 797 ARG A N 1
ATOM 6253 C CA . ARG A 1 797 ? 14.144 -19.483 8.925 1.00 65.69 797 ARG A CA 1
ATOM 6254 C C . ARG A 1 797 ? 13.717 -20.032 7.567 1.00 65.69 797 ARG A C 1
ATOM 6256 O O . ARG A 1 797 ? 12.526 -20.062 7.282 1.00 65.69 797 ARG A O 1
ATOM 6263 N N . ALA A 1 798 ? 14.672 -20.496 6.763 1.00 60.41 798 ALA A N 1
ATOM 6264 C CA . ALA A 1 798 ? 14.403 -21.130 5.477 1.00 60.41 798 ALA A CA 1
ATOM 6265 C C . ALA A 1 798 ? 13.861 -22.569 5.604 1.00 60.41 798 ALA A C 1
ATOM 6267 O O . ALA A 1 798 ? 13.541 -23.190 4.596 1.00 60.41 798 ALA A O 1
ATOM 6268 N N . GLY A 1 799 ? 13.776 -23.128 6.819 1.00 66.75 799 GLY A N 1
ATOM 6269 C CA . GLY A 1 799 ? 13.332 -24.505 7.035 1.00 66.75 799 GLY A CA 1
ATOM 6270 C C . GLY A 1 799 ? 14.303 -25.563 6.493 1.00 66.75 799 GLY A C 1
ATOM 6271 O O . GLY A 1 799 ? 13.871 -26.669 6.186 1.00 66.75 799 GLY A O 1
ATOM 6272 N N . LEU A 1 800 ? 15.597 -25.239 6.369 1.00 79.94 800 LEU A N 1
ATOM 6273 C CA . LEU A 1 800 ? 16.617 -26.081 5.717 1.00 79.94 800 LEU A CA 1
ATOM 6274 C C . LEU A 1 800 ? 17.559 -26.795 6.702 1.00 79.94 800 LEU A C 1
ATOM 6276 O O . LEU A 1 800 ? 18.534 -27.420 6.291 1.00 79.94 800 LEU A O 1
ATOM 6280 N N . ALA A 1 801 ? 17.297 -26.711 8.010 1.00 80.38 801 ALA A N 1
ATOM 6281 C CA . ALA A 1 801 ? 18.206 -27.213 9.047 1.00 80.38 801 ALA A CA 1
ATOM 6282 C C . ALA A 1 801 ? 18.504 -28.717 8.949 1.00 80.38 801 ALA A C 1
ATOM 6284 O O . ALA A 1 801 ? 19.597 -29.145 9.317 1.00 80.38 801 ALA A O 1
ATOM 6285 N N . ASN A 1 802 ? 17.553 -29.525 8.474 1.00 80.75 802 ASN A N 1
ATOM 6286 C CA . ASN A 1 802 ? 17.780 -30.959 8.288 1.00 80.75 802 ASN A CA 1
ATOM 6287 C C . ASN A 1 802 ? 18.575 -31.224 7.009 1.00 80.75 802 ASN A C 1
ATOM 6289 O O . ASN A 1 802 ? 19.563 -31.942 7.057 1.00 80.75 802 ASN A O 1
ATOM 6293 N N . GLN A 1 803 ? 18.217 -30.570 5.904 1.00 85.31 803 GLN A N 1
ATOM 6294 C CA . GLN A 1 803 ? 18.880 -30.715 4.608 1.00 85.31 803 GLN A CA 1
ATOM 6295 C C . GLN A 1 803 ? 20.358 -30.323 4.683 1.00 85.31 803 GLN A C 1
ATOM 6297 O O . GLN A 1 803 ? 21.218 -31.042 4.174 1.00 85.31 803 GLN A O 1
ATOM 6302 N N . VAL A 1 804 ? 20.665 -29.214 5.363 1.00 88.81 804 VAL A N 1
ATOM 6303 C CA . VAL A 1 804 ? 22.043 -28.751 5.566 1.00 88.81 804 VAL A CA 1
ATOM 6304 C C . VAL A 1 804 ? 22.847 -29.774 6.374 1.00 88.81 804 VAL A C 1
ATOM 6306 O O . VAL A 1 804 ? 23.932 -30.170 5.952 1.00 88.81 804 VAL A O 1
ATOM 6309 N N . ARG A 1 805 ? 22.301 -30.284 7.484 1.00 87.38 805 ARG A N 1
ATOM 6310 C CA . ARG A 1 805 ? 22.991 -31.289 8.310 1.00 87.38 805 ARG A CA 1
ATOM 6311 C C . ARG A 1 805 ? 23.152 -32.629 7.596 1.00 87.38 805 ARG A C 1
ATOM 6313 O O . ARG A 1 805 ? 24.228 -33.213 7.626 1.00 87.38 805 ARG A O 1
ATOM 6320 N N . GLU A 1 806 ? 22.119 -33.104 6.909 1.00 87.00 806 GLU A N 1
ATOM 6321 C CA . GLU A 1 806 ? 22.164 -34.357 6.147 1.00 87.00 806 GLU A CA 1
ATOM 6322 C C . GLU A 1 806 ? 23.153 -34.300 4.984 1.00 87.00 806 GLU A C 1
ATOM 6324 O O . GLU A 1 806 ? 23.881 -35.264 4.762 1.00 87.00 806 GLU A O 1
ATOM 6329 N N . THR A 1 807 ? 23.222 -33.174 4.270 1.00 90.12 807 THR A N 1
ATOM 6330 C CA . THR A 1 807 ? 24.198 -32.993 3.185 1.00 90.12 807 THR A CA 1
ATOM 6331 C C . THR A 1 807 ? 25.626 -32.932 3.742 1.00 90.12 807 THR A C 1
ATOM 6333 O O . THR A 1 807 ? 26.539 -33.512 3.160 1.00 90.12 807 THR A O 1
ATOM 6336 N N . SER A 1 808 ? 25.831 -32.283 4.895 1.00 90.44 808 SER A N 1
ATOM 6337 C CA . SER A 1 808 ? 27.152 -32.165 5.532 1.00 90.44 808 SER A CA 1
ATOM 6338 C C . SER A 1 808 ? 27.680 -33.485 6.110 1.00 90.44 808 SER A C 1
ATOM 6340 O O . SER A 1 808 ? 28.887 -33.724 6.062 1.00 90.44 808 SER A O 1
ATOM 6342 N N . ARG A 1 809 ? 26.802 -34.404 6.548 1.00 86.31 809 ARG A N 1
ATOM 6343 C CA . ARG A 1 809 ? 27.185 -35.752 7.034 1.00 86.31 809 ARG A CA 1
ATOM 6344 C C . ARG A 1 809 ? 28.020 -36.569 6.043 1.00 86.31 809 ARG A C 1
ATOM 6346 O O . ARG A 1 809 ? 28.689 -37.506 6.459 1.00 86.31 809 ARG A O 1
ATOM 6353 N N . ALA A 1 810 ? 28.012 -36.210 4.762 1.00 79.31 810 ALA A N 1
ATOM 6354 C CA . ALA A 1 810 ? 28.861 -36.810 3.738 1.00 79.31 810 ALA A CA 1
ATOM 6355 C C . ALA A 1 810 ? 30.319 -36.290 3.738 1.00 79.31 810 ALA A C 1
ATOM 6357 O O . ALA A 1 810 ? 31.044 -36.520 2.773 1.00 79.31 810 ALA A O 1
ATOM 6358 N N . GLY A 1 811 ? 30.753 -35.584 4.790 1.00 78.56 811 GLY A N 1
ATOM 6359 C CA . GLY A 1 811 ? 32.138 -35.131 4.969 1.00 78.56 811 GLY A CA 1
ATOM 6360 C C . GLY A 1 811 ? 32.446 -33.749 4.386 1.00 78.56 811 GLY A C 1
ATOM 6361 O O . GLY A 1 811 ? 33.615 -33.412 4.225 1.00 78.56 811 GLY A O 1
ATOM 6362 N N . VAL A 1 812 ? 31.423 -32.944 4.070 1.00 85.44 812 VAL A N 1
ATOM 6363 C CA . VAL A 1 812 ? 31.593 -31.567 3.574 1.00 85.44 812 VAL A CA 1
ATOM 6364 C C . VAL A 1 812 ? 31.277 -30.571 4.683 1.00 85.44 812 VAL A C 1
ATOM 6366 O O . VAL A 1 812 ? 30.282 -30.721 5.393 1.00 85.44 812 VAL A O 1
ATOM 6369 N N . ASP A 1 813 ? 32.108 -29.535 4.795 1.00 89.44 813 ASP A N 1
ATOM 6370 C CA . ASP A 1 813 ? 31.959 -28.458 5.776 1.00 89.44 813 ASP A CA 1
ATOM 6371 C C . ASP A 1 813 ? 30.536 -27.867 5.810 1.00 89.44 813 ASP A C 1
ATOM 6373 O O . ASP A 1 813 ? 29.952 -27.503 4.781 1.00 89.44 813 ASP A O 1
ATOM 6377 N N . LEU A 1 814 ? 29.996 -27.754 7.024 1.00 91.44 814 LEU A N 1
ATOM 6378 C CA . LEU A 1 814 ? 28.605 -27.386 7.279 1.00 91.44 814 LEU A CA 1
ATOM 6379 C C . LEU A 1 814 ? 28.292 -25.963 6.790 1.00 91.44 814 LEU A C 1
ATOM 6381 O O . LEU A 1 814 ? 27.213 -25.725 6.239 1.00 91.44 814 LEU A O 1
ATOM 6385 N N . ALA A 1 815 ? 29.236 -25.022 6.914 1.00 90.69 815 ALA A N 1
ATOM 6386 C CA . ALA A 1 815 ? 29.050 -23.645 6.458 1.00 90.69 815 ALA A CA 1
ATOM 6387 C C . ALA A 1 815 ? 28.985 -23.555 4.924 1.00 90.69 815 ALA A C 1
ATOM 6389 O O . ALA A 1 815 ? 28.134 -22.846 4.375 1.00 90.69 815 ALA A O 1
ATOM 6390 N N . ARG A 1 816 ? 29.818 -24.324 4.211 1.00 89.88 816 ARG A N 1
ATOM 6391 C CA . ARG A 1 816 ? 29.768 -24.424 2.740 1.00 89.88 816 ARG A CA 1
ATOM 6392 C C . ARG A 1 816 ? 28.456 -25.020 2.239 1.00 89.88 816 ARG A C 1
ATOM 6394 O O . ARG A 1 816 ? 27.877 -24.510 1.277 1.00 89.88 816 ARG A O 1
ATOM 6401 N N . VAL A 1 817 ? 27.966 -26.060 2.908 1.00 94.00 817 VAL A N 1
ATOM 6402 C CA . VAL A 1 817 ? 26.662 -26.659 2.604 1.00 94.00 817 VAL A CA 1
ATOM 6403 C C . VAL A 1 817 ? 25.533 -25.653 2.836 1.00 94.00 817 VAL A C 1
ATOM 6405 O O . VAL A 1 817 ? 24.673 -25.487 1.969 1.00 94.00 817 VAL A O 1
ATOM 6408 N N . ALA A 1 818 ? 25.551 -24.935 3.962 1.00 91.50 818 ALA A N 1
ATOM 6409 C CA . ALA A 1 818 ? 24.568 -23.896 4.254 1.00 91.50 818 ALA A CA 1
ATOM 6410 C C . ALA A 1 818 ? 24.566 -22.788 3.187 1.00 91.50 818 ALA A C 1
ATOM 6412 O O . ALA A 1 818 ? 23.499 -22.384 2.722 1.00 91.50 818 ALA A O 1
ATOM 6413 N N . ALA A 1 819 ? 25.745 -22.345 2.740 1.00 91.38 819 ALA A N 1
ATOM 6414 C CA . ALA A 1 819 ? 25.882 -21.340 1.688 1.00 91.38 819 ALA A CA 1
ATOM 6415 C C . ALA A 1 819 ? 25.336 -21.814 0.328 1.00 91.38 819 ALA A C 1
ATOM 6417 O O . ALA A 1 819 ? 24.719 -21.028 -0.390 1.00 91.38 819 ALA A O 1
ATOM 6418 N N . LEU A 1 820 ? 25.522 -23.091 -0.025 1.00 94.31 820 LEU A N 1
ATOM 6419 C CA . LEU A 1 820 ? 24.945 -23.676 -1.241 1.00 94.31 820 LEU A CA 1
ATOM 6420 C C . LEU A 1 820 ? 23.411 -23.680 -1.187 1.00 94.31 820 LEU A C 1
ATOM 6422 O O . LEU A 1 820 ? 22.755 -23.266 -2.144 1.00 94.31 820 LEU A O 1
ATOM 6426 N N . TRP A 1 821 ? 22.849 -24.123 -0.059 1.00 92.75 821 TRP A N 1
ATOM 6427 C CA . TRP A 1 821 ? 21.405 -24.223 0.149 1.00 92.75 821 TRP A CA 1
ATOM 6428 C C . TRP A 1 821 ? 20.714 -22.855 0.182 1.00 92.75 821 TRP A C 1
ATOM 6430 O O . TRP A 1 821 ? 19.682 -22.676 -0.462 1.00 92.75 821 TRP A O 1
ATOM 6440 N N . LEU A 1 822 ? 21.296 -21.884 0.891 1.00 87.31 822 LEU A N 1
ATOM 6441 C CA . LEU A 1 822 ? 20.764 -20.520 0.997 1.00 87.31 822 LEU A CA 1
ATOM 6442 C C . LEU A 1 822 ? 21.033 -19.658 -0.246 1.00 87.31 822 LEU A C 1
ATOM 6444 O O . LEU A 1 822 ? 20.358 -18.648 -0.435 1.00 87.31 822 LEU A O 1
ATOM 6448 N N . GLY A 1 823 ? 22.016 -20.030 -1.069 1.00 91.12 823 GLY A N 1
ATOM 6449 C CA . GLY A 1 823 ? 22.416 -19.303 -2.271 1.00 91.12 823 GLY A CA 1
ATOM 6450 C C . GLY A 1 823 ? 21.902 -19.955 -3.551 1.00 91.12 823 GLY A C 1
ATOM 6451 O O . GLY A 1 823 ? 20.815 -19.637 -4.030 1.00 91.12 823 GLY A O 1
ATOM 6452 N N . ASP A 1 824 ? 22.704 -20.856 -4.122 1.00 93.31 824 ASP A N 1
ATOM 6453 C CA . ASP A 1 824 ? 22.477 -21.411 -5.462 1.00 93.31 824 ASP A CA 1
ATOM 6454 C C . ASP A 1 824 ? 21.192 -22.262 -5.538 1.00 93.31 824 ASP A C 1
ATOM 6456 O O . ASP A 1 824 ? 20.405 -22.125 -6.476 1.00 93.31 824 ASP A O 1
ATOM 6460 N N . VAL A 1 825 ? 20.931 -23.111 -4.535 1.00 90.94 825 VAL A N 1
ATOM 6461 C CA . VAL A 1 825 ? 19.729 -23.970 -4.507 1.00 90.94 825 VAL A CA 1
ATOM 6462 C C . VAL A 1 825 ? 18.471 -23.134 -4.278 1.00 90.94 825 VAL A C 1
ATOM 6464 O O . VAL A 1 825 ? 17.462 -23.345 -4.950 1.00 90.94 825 VAL A O 1
ATOM 6467 N N . ALA A 1 826 ? 18.531 -22.145 -3.382 1.00 79.81 826 ALA A N 1
ATOM 6468 C CA . ALA A 1 826 ? 17.430 -21.210 -3.177 1.00 79.81 826 ALA A CA 1
ATOM 6469 C C . ALA A 1 826 ? 17.109 -20.418 -4.452 1.00 79.81 826 ALA A C 1
ATOM 6471 O O . ALA A 1 826 ? 15.939 -20.283 -4.814 1.00 79.81 826 ALA A O 1
ATOM 6472 N N . GLN A 1 827 ? 18.131 -19.954 -5.174 1.00 77.38 827 GLN A N 1
ATOM 6473 C CA . GLN A 1 827 ? 17.951 -19.265 -6.449 1.00 77.38 827 GLN A CA 1
ATOM 6474 C C . GLN A 1 827 ? 17.283 -20.167 -7.497 1.00 77.38 827 GLN A C 1
ATOM 6476 O O . GLN A 1 827 ? 16.330 -19.740 -8.152 1.00 77.38 827 GLN A O 1
ATOM 6481 N N . LEU A 1 828 ? 17.722 -21.421 -7.624 1.00 82.75 828 LEU A N 1
ATOM 6482 C CA . LEU A 1 828 ? 17.099 -22.385 -8.533 1.00 82.75 828 LEU A CA 1
ATOM 6483 C C . LEU A 1 828 ? 15.637 -22.678 -8.162 1.00 82.75 828 LEU A C 1
ATOM 6485 O O . LEU A 1 828 ? 14.781 -22.810 -9.037 1.00 82.75 828 LEU A O 1
ATOM 6489 N N . ALA A 1 829 ? 15.327 -22.742 -6.868 1.00 74.06 829 ALA A N 1
ATOM 6490 C CA . ALA A 1 829 ? 13.970 -22.969 -6.381 1.00 74.06 829 ALA A CA 1
ATOM 6491 C C . ALA A 1 829 ? 13.029 -21.819 -6.763 1.00 74.06 829 ALA A C 1
ATOM 6493 O O . ALA A 1 829 ? 11.898 -22.054 -7.189 1.00 74.06 829 ALA A O 1
ATOM 6494 N N . VAL A 1 830 ? 13.527 -20.580 -6.697 1.00 70.00 830 VAL A N 1
ATOM 6495 C CA . VAL A 1 830 ? 12.809 -19.391 -7.171 1.00 70.00 830 VAL A CA 1
ATOM 6496 C C . VAL A 1 830 ? 12.551 -19.464 -8.680 1.00 70.00 830 VAL A C 1
ATOM 6498 O O . VAL A 1 830 ? 11.432 -19.181 -9.106 1.00 70.00 830 VAL A O 1
ATOM 6501 N N . GLU A 1 831 ? 13.539 -19.881 -9.483 1.00 75.75 831 GLU A N 1
ATOM 6502 C CA . GLU A 1 831 ? 13.379 -20.073 -10.937 1.00 75.75 831 GLU A CA 1
ATOM 6503 C C . GLU A 1 831 ? 12.282 -21.107 -11.255 1.00 75.75 831 GLU A C 1
ATOM 6505 O O . GLU A 1 831 ? 11.448 -20.877 -12.132 1.00 75.75 831 GLU A O 1
ATOM 6510 N N . GLN A 1 832 ? 12.231 -22.201 -10.490 1.00 67.12 832 GLN A N 1
ATOM 6511 C CA . GLN A 1 832 ? 11.259 -23.293 -10.641 1.00 67.12 832 GLN A CA 1
ATOM 6512 C C . GLN A 1 832 ? 9.945 -23.078 -9.875 1.00 67.12 832 GLN A C 1
ATOM 6514 O O . GLN A 1 832 ? 9.067 -23.940 -9.904 1.00 67.12 832 GLN A O 1
ATOM 6519 N N . ARG A 1 833 ? 9.786 -21.933 -9.197 1.00 54.72 833 ARG A N 1
ATOM 6520 C CA . ARG A 1 833 ? 8.588 -21.573 -8.415 1.00 54.72 833 ARG A CA 1
ATOM 6521 C C . ARG A 1 833 ? 8.225 -22.633 -7.364 1.00 54.72 833 ARG A C 1
ATOM 6523 O O . ARG A 1 833 ? 7.054 -22.956 -7.185 1.00 54.72 833 ARG A O 1
ATOM 6530 N N . THR A 1 834 ? 9.233 -23.168 -6.679 1.00 66.88 834 THR A N 1
ATOM 6531 C CA . THR A 1 834 ? 9.092 -24.220 -5.664 1.00 66.88 834 THR A CA 1
ATOM 6532 C C . THR A 1 834 ? 9.914 -23.903 -4.412 1.00 66.88 834 THR A C 1
ATOM 6534 O O . THR A 1 834 ? 10.713 -22.966 -4.398 1.00 66.88 834 THR A O 1
ATOM 6537 N N . HIS A 1 835 ? 9.718 -24.665 -3.337 1.00 70.56 835 HIS A N 1
ATOM 6538 C CA . HIS A 1 835 ? 10.542 -24.557 -2.132 1.00 70.56 835 HIS A CA 1
ATOM 6539 C C . HIS A 1 835 ? 11.918 -25.217 -2.363 1.00 70.56 835 HIS A C 1
ATOM 6541 O O . HIS A 1 835 ? 11.968 -26.261 -3.016 1.00 70.56 835 HIS A O 1
ATOM 6547 N N . PRO A 1 836 ? 13.037 -24.701 -1.806 1.00 70.69 836 PRO A N 1
ATOM 6548 C CA . PRO A 1 836 ? 14.367 -25.278 -2.040 1.00 70.69 836 PRO A CA 1
ATOM 6549 C C . PRO A 1 836 ? 14.454 -26.767 -1.698 1.00 70.69 836 PRO A C 1
ATOM 6551 O O . PRO A 1 836 ? 14.963 -27.553 -2.489 1.00 70.69 836 PRO A O 1
ATOM 6554 N N . ALA A 1 837 ? 13.871 -27.180 -0.569 1.00 72.62 837 ALA A N 1
ATOM 6555 C CA . ALA A 1 837 ? 13.817 -28.589 -0.165 1.00 72.62 837 ALA A CA 1
ATOM 6556 C C . ALA A 1 837 ? 12.937 -29.486 -1.064 1.00 72.62 837 ALA A C 1
ATOM 6558 O O . ALA A 1 837 ? 12.957 -30.703 -0.912 1.00 72.62 837 ALA A O 1
ATOM 6559 N N . SER A 1 838 ? 12.139 -28.904 -1.961 1.00 74.12 838 SER A N 1
ATOM 6560 C CA . SER A 1 838 ? 11.275 -29.625 -2.904 1.00 74.12 838 SER A CA 1
ATOM 6561 C C . SER A 1 838 ? 11.916 -29.800 -4.281 1.00 74.12 838 SER A C 1
ATOM 6563 O O . SER A 1 838 ? 11.346 -30.482 -5.135 1.00 74.12 838 SER A O 1
ATOM 6565 N N . LEU A 1 839 ? 13.092 -29.206 -4.516 1.00 76.06 839 LEU A N 1
ATOM 6566 C CA . LEU A 1 839 ? 13.900 -29.533 -5.683 1.00 76.06 839 LEU A CA 1
ATOM 6567 C C . LEU A 1 839 ? 14.331 -30.998 -5.581 1.00 76.06 839 LEU A C 1
ATOM 6569 O O . LEU A 1 839 ? 14.807 -31.440 -4.539 1.00 76.06 839 LEU A O 1
ATOM 6573 N N . GLN A 1 840 ? 14.176 -31.753 -6.668 1.00 77.69 840 GLN A N 1
ATOM 6574 C CA . GLN A 1 840 ? 14.571 -33.164 -6.725 1.00 77.69 840 GLN A CA 1
ATOM 6575 C C . GLN A 1 840 ? 16.093 -33.308 -6.889 1.00 77.69 840 GLN A C 1
ATOM 6577 O O . GLN A 1 840 ? 16.575 -33.893 -7.854 1.00 77.69 840 GLN A O 1
ATOM 6582 N N . LEU A 1 841 ? 16.848 -32.733 -5.954 1.00 84.56 841 LEU A N 1
ATOM 6583 C CA . LEU A 1 841 ? 18.304 -32.793 -5.883 1.00 84.56 841 LEU A CA 1
ATOM 6584 C C . LEU A 1 841 ? 18.707 -33.797 -4.804 1.00 84.56 841 LEU A C 1
ATOM 6586 O O . LEU A 1 841 ? 18.276 -33.697 -3.658 1.00 84.56 841 LEU A O 1
ATOM 6590 N N . GLN A 1 842 ? 19.546 -34.766 -5.163 1.00 86.25 842 GLN A N 1
ATOM 6591 C CA . GLN A 1 842 ? 20.075 -35.730 -4.201 1.00 86.25 842 GLN A CA 1
ATOM 6592 C C . GLN A 1 842 ? 21.252 -35.122 -3.427 1.00 86.25 842 GLN A C 1
ATOM 6594 O O . GLN A 1 842 ? 22.099 -34.438 -4.006 1.00 86.25 842 GLN A O 1
ATOM 6599 N N . ASN A 1 843 ? 21.364 -35.427 -2.129 1.00 87.88 843 ASN A N 1
ATOM 6600 C CA . ASN A 1 843 ? 22.474 -34.944 -1.293 1.00 87.88 843 ASN A CA 1
ATOM 6601 C C . ASN A 1 843 ? 23.845 -35.341 -1.874 1.00 87.88 843 ASN A C 1
ATOM 6603 O O . ASN A 1 843 ? 24.767 -34.529 -1.878 1.00 87.88 843 ASN A O 1
ATOM 6607 N N . ALA A 1 844 ? 23.963 -36.548 -2.442 1.00 87.31 844 ALA A N 1
ATOM 6608 C CA . ALA A 1 844 ? 25.186 -37.024 -3.093 1.00 87.31 844 ALA A CA 1
ATOM 6609 C C . ALA A 1 844 ? 25.616 -36.134 -4.277 1.00 87.31 844 ALA A C 1
ATOM 6611 O O . ALA A 1 844 ? 26.798 -35.825 -4.426 1.00 87.31 844 ALA A O 1
ATOM 6612 N N . THR A 1 845 ? 24.657 -35.658 -5.077 1.00 90.00 845 THR A N 1
ATOM 6613 C CA . THR A 1 845 ? 24.890 -34.719 -6.184 1.00 90.00 845 THR A CA 1
ATOM 6614 C C . THR A 1 845 ? 25.443 -33.392 -5.666 1.00 90.00 845 THR A C 1
ATOM 6616 O O . THR A 1 845 ? 26.449 -32.902 -6.175 1.00 90.00 845 THR A O 1
ATOM 6619 N N . LEU A 1 846 ? 24.826 -32.825 -4.624 1.00 92.81 846 LEU A N 1
ATOM 6620 C CA . LEU A 1 846 ? 25.254 -31.551 -4.030 1.00 92.81 846 LEU A CA 1
ATOM 6621 C C . LEU A 1 846 ? 26.668 -31.645 -3.445 1.00 92.81 846 LEU A C 1
ATOM 6623 O O . LEU A 1 846 ? 27.493 -30.760 -3.671 1.00 92.81 846 LEU A O 1
ATOM 6627 N N . VAL A 1 847 ? 26.962 -32.744 -2.748 1.00 92.62 847 VAL A N 1
ATOM 6628 C CA . VAL A 1 847 ? 28.291 -33.045 -2.200 1.00 92.62 847 VAL A CA 1
ATOM 6629 C C . VAL A 1 847 ? 29.325 -33.132 -3.317 1.00 92.62 847 VAL A C 1
ATOM 6631 O O . VAL A 1 847 ? 30.368 -32.485 -3.239 1.00 92.62 847 VAL A O 1
ATOM 6634 N N . ARG A 1 848 ? 29.026 -33.861 -4.398 1.00 91.62 848 ARG A N 1
ATOM 6635 C CA . ARG A 1 848 ? 29.934 -33.997 -5.542 1.00 91.62 848 ARG A CA 1
ATOM 6636 C C . ARG A 1 848 ? 30.235 -32.649 -6.197 1.00 91.62 848 ARG A C 1
ATOM 6638 O O . ARG A 1 848 ? 31.397 -32.370 -6.478 1.00 91.62 848 ARG A O 1
ATOM 6645 N N . ILE A 1 849 ? 29.227 -31.794 -6.370 1.00 93.69 849 ILE A N 1
ATOM 6646 C CA . ILE A 1 849 ? 29.402 -30.435 -6.902 1.00 93.69 849 ILE A CA 1
ATOM 6647 C C . ILE A 1 849 ? 30.293 -29.594 -5.978 1.00 93.69 849 ILE A C 1
ATOM 6649 O O . ILE A 1 849 ? 31.198 -28.916 -6.463 1.00 93.69 849 ILE A O 1
ATOM 6653 N N . LEU A 1 850 ? 30.089 -29.652 -4.658 1.00 93.69 850 LEU A N 1
ATOM 6654 C CA . LEU A 1 850 ? 30.935 -28.934 -3.697 1.00 93.69 850 LEU A CA 1
ATOM 6655 C C . LEU A 1 850 ? 32.395 -29.404 -3.747 1.00 93.69 850 LEU A C 1
ATOM 6657 O O . LEU A 1 850 ? 33.295 -28.565 -3.767 1.00 93.69 850 LEU A O 1
ATOM 6661 N N . LEU A 1 851 ? 32.632 -30.714 -3.855 1.00 90.44 851 LEU A N 1
ATOM 6662 C CA . LEU A 1 851 ? 33.976 -31.283 -4.010 1.00 90.44 851 LEU A CA 1
ATOM 6663 C C . LEU A 1 851 ? 34.630 -30.885 -5.344 1.00 90.44 851 LEU A C 1
ATOM 6665 O O . LEU A 1 851 ? 35.836 -30.642 -5.400 1.00 90.44 851 LEU A O 1
ATOM 6669 N N . MET A 1 852 ? 33.855 -30.771 -6.426 1.00 91.38 852 MET A N 1
ATOM 6670 C CA . MET A 1 852 ? 34.358 -30.268 -7.712 1.00 91.38 852 MET A CA 1
ATOM 6671 C C . MET A 1 852 ? 34.775 -28.794 -7.626 1.00 91.38 852 MET A C 1
ATOM 6673 O O . MET A 1 852 ? 35.744 -28.396 -8.269 1.00 91.38 852 MET A O 1
ATOM 6677 N N . VAL A 1 853 ? 34.074 -27.982 -6.829 1.00 90.06 853 VAL A N 1
ATOM 6678 C CA . VAL A 1 853 ? 34.467 -26.586 -6.575 1.00 90.06 853 VAL A CA 1
ATOM 6679 C C . VAL A 1 853 ? 35.736 -26.520 -5.723 1.00 90.06 853 VAL A C 1
ATOM 6681 O O . VAL A 1 853 ? 36.628 -25.734 -6.029 1.00 90.06 853 VAL A O 1
ATOM 6684 N N . GLU A 1 854 ? 35.839 -27.352 -4.686 1.00 84.94 854 GLU A N 1
ATOM 6685 C CA . GLU A 1 854 ? 37.006 -27.413 -3.792 1.00 84.94 854 GLU A CA 1
ATOM 6686 C C . GLU A 1 854 ? 38.275 -27.882 -4.507 1.00 84.94 854 GLU A C 1
ATOM 6688 O O . GLU A 1 854 ? 39.341 -27.307 -4.320 1.00 84.94 854 GLU A O 1
ATOM 6693 N N . SER A 1 855 ? 38.149 -28.867 -5.394 1.00 80.50 855 SER A N 1
ATOM 6694 C CA . SER A 1 855 ? 39.243 -29.342 -6.250 1.00 80.50 855 SER A CA 1
ATOM 6695 C C . SER A 1 855 ? 39.534 -28.430 -7.448 1.00 80.50 855 SER A C 1
ATOM 6697 O O . SER A 1 855 ? 40.287 -28.822 -8.336 1.00 80.50 855 SER A O 1
ATOM 6699 N N . PHE A 1 856 ? 38.916 -27.243 -7.522 1.00 82.12 856 PHE A N 1
ATOM 6700 C CA . PHE A 1 856 ? 39.043 -26.283 -8.628 1.00 82.12 856 PHE A CA 1
ATOM 6701 C C . PHE A 1 856 ? 38.630 -26.811 -10.015 1.00 82.12 856 PHE A C 1
ATOM 6703 O O . PHE A 1 856 ? 38.813 -26.128 -11.023 1.00 82.12 856 PHE A O 1
ATOM 6710 N N . THR A 1 857 ? 38.006 -27.988 -10.061 1.00 86.06 857 THR A N 1
ATOM 6711 C CA . THR A 1 857 ? 37.519 -28.655 -11.275 1.00 86.06 857 THR A CA 1
ATOM 6712 C C . THR A 1 857 ? 36.279 -27.954 -11.841 1.00 86.06 857 THR A C 1
ATOM 6714 O O . THR A 1 857 ? 36.081 -27.901 -13.055 1.00 86.06 857 THR A O 1
ATOM 6717 N N . LEU A 1 858 ? 35.447 -27.370 -10.972 1.00 89.44 858 LEU A N 1
ATOM 6718 C CA . LEU A 1 858 ? 34.270 -26.584 -11.339 1.00 89.44 858 LEU A CA 1
ATOM 6719 C C . LEU A 1 858 ? 34.410 -25.139 -10.833 1.00 89.44 858 LEU A C 1
ATOM 6721 O O . LEU A 1 858 ? 34.416 -24.907 -9.622 1.00 89.44 858 LEU A O 1
ATOM 6725 N N . PRO A 1 859 ? 34.450 -24.129 -11.719 1.00 85.31 859 PRO A N 1
ATOM 6726 C CA . PRO A 1 859 ? 34.417 -22.732 -11.301 1.00 85.31 859 PRO A CA 1
ATOM 6727 C C . PRO A 1 859 ? 33.124 -22.413 -10.539 1.00 85.31 859 PRO A C 1
ATOM 6729 O O . PRO A 1 859 ? 32.037 -22.764 -10.994 1.00 85.31 859 PRO A O 1
ATOM 6732 N N . LYS A 1 860 ? 33.197 -21.650 -9.438 1.00 85.00 860 LYS A N 1
ATOM 6733 C CA . LYS A 1 860 ? 32.011 -21.294 -8.624 1.00 85.00 860 LYS A CA 1
ATOM 6734 C C . LYS A 1 860 ? 30.869 -20.671 -9.443 1.00 85.00 860 LYS A C 1
ATOM 6736 O O . LYS A 1 860 ? 29.707 -20.985 -9.209 1.00 85.00 860 LYS A O 1
ATOM 6741 N N . LYS A 1 861 ? 31.187 -19.849 -10.452 1.00 83.38 861 LYS A N 1
ATOM 6742 C CA . LYS A 1 861 ? 30.198 -19.248 -11.372 1.00 83.38 861 LYS A CA 1
ATOM 6743 C C . LYS A 1 861 ? 29.370 -20.274 -12.169 1.00 83.38 861 LYS A C 1
ATOM 6745 O O . LYS A 1 861 ? 28.292 -19.935 -12.644 1.00 83.38 861 LYS A O 1
ATOM 6750 N N . ASN A 1 862 ? 29.863 -21.506 -12.304 1.00 90.50 862 ASN A N 1
ATOM 6751 C CA . ASN A 1 862 ? 29.239 -22.583 -13.070 1.00 90.50 862 ASN A CA 1
ATOM 6752 C C . ASN A 1 862 ? 28.421 -23.551 -12.192 1.00 90.50 862 ASN A C 1
ATOM 6754 O O . ASN A 1 862 ? 27.808 -24.471 -12.727 1.00 90.50 862 ASN A O 1
ATOM 6758 N N . VAL A 1 863 ? 28.344 -23.325 -10.873 1.00 93.25 863 VAL A N 1
ATOM 6759 C CA . VAL A 1 863 ? 27.546 -24.155 -9.951 1.00 93.25 863 VAL A CA 1
ATOM 6760 C C . VAL A 1 863 ? 26.055 -24.082 -10.272 1.00 93.25 863 VAL A C 1
ATOM 6762 O O . VAL A 1 863 ? 25.429 -25.116 -10.474 1.00 93.25 863 VAL A O 1
ATOM 6765 N N . LEU A 1 864 ? 25.479 -22.881 -10.376 1.00 90.88 864 LEU A N 1
ATOM 6766 C CA . LEU A 1 864 ? 24.053 -22.727 -10.679 1.00 90.88 864 LEU A CA 1
ATOM 6767 C C . LEU A 1 864 ? 23.665 -23.279 -12.071 1.00 90.88 864 LEU A C 1
ATOM 6769 O O . LEU A 1 864 ? 22.678 -24.011 -12.144 1.00 90.88 864 LEU A O 1
ATOM 6773 N N . PRO A 1 865 ? 24.414 -23.010 -13.165 1.00 91.88 865 PRO A N 1
ATOM 6774 C CA . PRO A 1 865 ? 24.198 -23.686 -14.446 1.00 91.88 865 PRO A CA 1
ATOM 6775 C C . PRO A 1 865 ? 24.193 -25.215 -14.344 1.00 91.88 865 PRO A C 1
ATOM 6777 O O . PRO A 1 865 ? 23.309 -25.850 -14.912 1.00 91.88 865 PRO A O 1
ATOM 6780 N N . LEU A 1 866 ? 25.125 -25.802 -13.586 1.00 93.38 866 LEU A N 1
ATOM 6781 C CA . LEU A 1 866 ? 25.167 -27.249 -13.391 1.00 93.38 866 LEU A CA 1
ATOM 6782 C C . LEU A 1 866 ? 23.958 -27.750 -12.589 1.00 93.38 866 LEU A C 1
ATOM 6784 O O . LEU A 1 866 ? 23.348 -28.740 -12.973 1.00 93.38 866 LEU A O 1
ATOM 6788 N N . LEU A 1 867 ? 23.552 -27.051 -11.525 1.00 93.00 867 LEU A N 1
ATOM 6789 C CA . LEU A 1 867 ? 22.355 -27.411 -10.755 1.00 93.00 867 LEU A CA 1
ATOM 6790 C C . LEU A 1 867 ? 21.079 -27.393 -11.610 1.00 93.00 867 LEU A C 1
ATOM 6792 O O . LEU A 1 867 ? 20.212 -28.241 -11.407 1.00 93.00 867 LEU A O 1
ATOM 6796 N N . ARG A 1 868 ? 20.964 -26.477 -12.584 1.00 90.50 868 ARG A N 1
ATOM 6797 C CA . ARG A 1 868 ? 19.845 -26.480 -13.545 1.00 90.50 868 ARG A CA 1
ATOM 6798 C C . ARG A 1 868 ? 19.803 -27.778 -14.345 1.00 90.50 868 ARG A C 1
ATOM 6800 O O . ARG A 1 868 ? 18.733 -28.373 -14.435 1.00 90.50 868 ARG A O 1
ATOM 6807 N N . LEU A 1 869 ? 20.958 -28.223 -14.849 1.00 89.25 869 LEU A N 1
ATOM 6808 C CA . LEU A 1 869 ? 21.083 -29.496 -15.566 1.00 89.25 869 LEU A CA 1
ATOM 6809 C C . LEU A 1 869 ? 20.711 -30.676 -14.664 1.00 89.25 869 LEU A C 1
ATOM 6811 O O . LEU A 1 869 ? 19.922 -31.521 -15.064 1.00 89.25 869 LEU A O 1
ATOM 6815 N N . MET A 1 870 ? 21.185 -30.686 -13.413 1.00 90.81 870 MET A N 1
ATOM 6816 C CA . MET A 1 870 ? 20.875 -31.762 -12.458 1.00 90.81 870 MET A CA 1
ATOM 6817 C C . MET A 1 870 ? 19.379 -31.889 -12.147 1.00 90.81 870 MET A C 1
ATOM 6819 O O . MET A 1 870 ? 18.904 -32.975 -11.823 1.00 90.81 870 MET A O 1
ATOM 6823 N N . VAL A 1 871 ? 18.624 -30.788 -12.220 1.00 85.12 871 VAL A N 1
ATOM 6824 C CA . VAL A 1 871 ? 17.168 -30.812 -12.022 1.00 85.12 871 VAL A CA 1
ATOM 6825 C C . VAL A 1 871 ? 16.429 -31.253 -13.288 1.00 85.12 871 VAL A C 1
ATOM 6827 O O . VAL A 1 871 ? 15.409 -31.938 -13.174 1.00 85.12 871 VAL A O 1
ATOM 6830 N N . SER A 1 872 ? 16.911 -30.882 -14.479 1.00 79.19 872 SER A N 1
ATOM 6831 C CA . SER A 1 872 ? 16.292 -31.277 -15.752 1.00 79.19 872 SER A CA 1
ATOM 6832 C C . SER A 1 872 ? 16.594 -32.724 -16.145 1.00 79.19 872 SER A C 1
ATOM 6834 O O . SER A 1 872 ? 15.711 -33.415 -16.650 1.00 79.19 872 SER A O 1
ATOM 6836 N N . GLU A 1 873 ? 17.810 -33.197 -15.883 1.00 75.88 873 GLU A N 1
ATOM 6837 C CA . GLU A 1 873 ? 18.320 -34.509 -16.286 1.00 75.88 873 GLU A CA 1
ATOM 6838 C C . GLU A 1 873 ? 18.512 -35.391 -15.051 1.00 75.88 873 GLU A C 1
ATOM 6840 O O . GLU A 1 873 ? 19.580 -35.487 -14.448 1.00 75.88 873 GLU A O 1
ATOM 6845 N N . ARG A 1 874 ? 17.419 -36.026 -14.622 1.00 62.97 874 ARG A N 1
ATOM 6846 C CA . ARG A 1 874 ? 17.411 -36.827 -13.393 1.00 62.97 874 ARG A CA 1
ATOM 6847 C C . ARG A 1 874 ? 18.435 -37.965 -13.473 1.00 62.97 874 ARG A C 1
ATOM 6849 O O . ARG A 1 874 ? 18.435 -38.731 -14.430 1.00 62.97 874 ARG A O 1
ATOM 6856 N N . ASN A 1 875 ? 19.225 -38.117 -12.408 1.00 63.81 875 ASN A N 1
ATOM 6857 C CA . ASN A 1 875 ? 20.267 -39.142 -12.230 1.00 63.81 875 ASN A CA 1
ATOM 6858 C C . ASN A 1 875 ? 21.526 -38.990 -13.106 1.00 63.81 875 ASN A C 1
ATOM 6860 O O . ASN A 1 875 ? 22.331 -39.920 -13.157 1.00 63.81 875 ASN A O 1
ATOM 6864 N N . SER A 1 876 ? 21.744 -37.845 -13.759 1.00 76.25 876 SER A N 1
ATOM 6865 C CA . SER A 1 876 ? 23.028 -37.564 -14.411 1.00 76.25 876 SER A CA 1
ATOM 6866 C C . SER A 1 876 ? 24.150 -37.402 -13.375 1.00 76.25 876 SER A C 1
ATOM 6868 O O . SER A 1 876 ? 23.967 -36.730 -12.355 1.00 76.25 876 SER A O 1
ATOM 6870 N N . GLU A 1 877 ? 25.327 -37.976 -13.635 1.00 88.62 877 GLU A N 1
ATOM 6871 C CA . GLU A 1 877 ? 26.503 -37.770 -12.784 1.00 88.62 877 GLU A CA 1
ATOM 6872 C C . GLU A 1 877 ? 27.052 -36.335 -12.983 1.00 88.62 877 GLU A C 1
ATOM 6874 O O . GLU A 1 877 ? 27.219 -35.903 -14.130 1.00 88.62 877 GLU A O 1
ATOM 6879 N N . PRO A 1 878 ? 27.315 -35.562 -11.903 1.00 91.62 878 PRO A N 1
ATOM 6880 C CA . PRO A 1 878 ? 27.646 -34.137 -12.010 1.00 91.62 878 PRO A CA 1
ATOM 6881 C C . PRO A 1 878 ? 28.869 -33.804 -12.861 1.00 91.62 878 PRO A C 1
ATOM 6883 O O . PRO A 1 878 ? 28.871 -32.782 -13.547 1.00 91.62 878 PRO A O 1
ATOM 6886 N N . TYR A 1 879 ? 29.915 -34.629 -12.816 1.00 89.69 879 TYR A N 1
ATOM 6887 C CA . TYR A 1 879 ? 31.123 -34.395 -13.596 1.00 89.69 879 TYR A CA 1
ATOM 6888 C C . TYR A 1 879 ? 30.875 -34.640 -15.088 1.00 89.69 879 TYR A C 1
ATOM 6890 O O . TYR A 1 879 ? 31.265 -33.806 -15.907 1.00 89.69 879 TYR A O 1
ATOM 6898 N N . ALA A 1 880 ? 30.179 -35.721 -15.448 1.00 86.94 880 ALA A N 1
ATOM 6899 C CA . ALA A 1 880 ? 29.811 -36.021 -16.831 1.00 86.94 880 ALA A CA 1
ATOM 6900 C C . ALA A 1 880 ? 28.963 -34.897 -17.450 1.00 86.94 880 ALA A C 1
ATOM 6902 O O . ALA A 1 880 ? 29.319 -34.374 -18.508 1.00 86.94 880 ALA A O 1
ATOM 6903 N N . ALA A 1 881 ? 27.921 -34.447 -16.745 1.00 88.88 881 ALA A N 1
ATOM 6904 C CA . ALA A 1 881 ? 27.067 -33.353 -17.208 1.00 88.88 881 ALA A CA 1
ATOM 6905 C C . ALA A 1 881 ? 27.828 -32.022 -17.317 1.00 88.88 881 ALA A C 1
ATOM 6907 O O . ALA A 1 881 ? 27.671 -31.277 -18.283 1.00 88.88 881 ALA A O 1
ATOM 6908 N N . ALA A 1 882 ? 28.706 -31.723 -16.353 1.00 89.94 882 ALA A N 1
ATOM 6909 C CA . ALA A 1 882 ? 29.550 -30.535 -16.422 1.00 89.94 882 ALA A CA 1
ATOM 6910 C C . ALA A 1 882 ? 30.538 -30.591 -17.597 1.00 89.94 882 ALA A C 1
ATOM 6912 O O . ALA A 1 882 ? 30.814 -29.557 -18.208 1.00 89.94 882 ALA A O 1
ATOM 6913 N N . LYS A 1 883 ? 31.066 -31.774 -17.929 1.00 86.06 883 LYS A N 1
ATOM 6914 C CA . LYS A 1 883 ? 31.963 -31.979 -19.072 1.00 86.06 883 LYS A CA 1
ATOM 6915 C C . LYS A 1 883 ? 31.232 -31.764 -20.395 1.00 86.06 883 LYS A C 1
ATOM 6917 O O . LYS A 1 883 ? 31.719 -31.007 -21.233 1.00 86.06 883 LYS A O 1
ATOM 6922 N N . GLU A 1 884 ? 30.063 -32.375 -20.559 1.00 85.31 884 GLU A N 1
ATOM 6923 C CA . GLU A 1 884 ? 29.231 -32.246 -21.760 1.00 85.31 884 GLU A CA 1
ATOM 6924 C C . GLU A 1 884 ? 28.792 -30.793 -21.991 1.00 85.31 884 GLU A C 1
ATOM 6926 O O . GLU A 1 884 ? 28.955 -30.249 -23.084 1.00 85.31 884 GLU A O 1
ATOM 6931 N N . ALA A 1 885 ? 28.368 -30.114 -20.924 1.00 84.25 885 ALA A N 1
ATOM 6932 C CA . ALA A 1 885 ? 27.975 -28.709 -20.960 1.00 84.25 885 ALA A CA 1
ATOM 6933 C C . ALA A 1 885 ? 29.158 -27.717 -20.968 1.00 84.25 885 ALA A C 1
ATOM 6935 O O . ALA A 1 885 ? 28.941 -26.505 -20.894 1.00 84.25 885 ALA A O 1
ATOM 6936 N N . ARG A 1 886 ? 30.410 -28.199 -21.050 1.00 86.31 886 ARG A N 1
ATOM 6937 C CA . ARG A 1 886 ? 31.645 -27.385 -21.050 1.00 86.31 886 ARG A CA 1
ATOM 6938 C C . ARG A 1 886 ? 31.741 -26.416 -19.860 1.00 86.31 886 ARG A C 1
ATOM 6940 O O . ARG A 1 886 ? 32.201 -25.281 -19.986 1.00 86.31 886 ARG A O 1
ATOM 6947 N N . LEU A 1 887 ? 31.294 -26.869 -18.692 1.00 85.94 887 LEU A N 1
ATOM 6948 C CA . LEU A 1 887 ? 31.286 -26.118 -17.435 1.00 85.94 887 LEU A CA 1
ATOM 6949 C C . LEU A 1 887 ? 32.546 -26.343 -16.585 1.00 85.94 887 LEU A C 1
ATOM 6951 O O . LEU A 1 887 ? 32.754 -25.600 -15.624 1.00 85.94 887 LEU A O 1
ATOM 6955 N N . LEU A 1 888 ? 33.375 -27.337 -16.912 1.00 87.19 888 LEU A N 1
ATOM 6956 C CA . LEU A 1 888 ? 34.617 -27.633 -16.191 1.00 87.19 888 LEU A CA 1
ATOM 6957 C C . LEU A 1 888 ? 35.702 -26.573 -16.439 1.00 87.19 888 LEU A C 1
ATOM 6959 O O . LEU A 1 888 ? 35.712 -25.892 -17.467 1.00 87.19 888 LEU A O 1
ATOM 6963 N N . ALA A 1 889 ? 36.609 -26.425 -15.474 1.00 84.69 889 ALA A N 1
ATOM 6964 C CA . ALA A 1 889 ? 37.821 -25.636 -15.647 1.00 84.69 889 ALA A CA 1
ATOM 6965 C C . ALA A 1 889 ? 38.819 -26.381 -16.547 1.00 84.69 889 ALA A C 1
ATOM 6967 O O . ALA A 1 889 ? 38.909 -27.605 -16.491 1.00 84.69 889 ALA A O 1
ATOM 6968 N N . ASN A 1 890 ? 39.569 -25.637 -17.356 1.00 81.50 890 ASN A N 1
ATOM 6969 C CA . ASN A 1 890 ? 40.653 -26.178 -18.167 1.00 81.50 890 ASN A CA 1
ATOM 6970 C C . ASN A 1 890 ? 41.938 -26.242 -17.334 1.00 81.50 890 ASN A C 1
ATOM 6972 O O . ASN A 1 890 ? 42.335 -25.221 -16.771 1.00 81.50 890 ASN A O 1
ATOM 6976 N N . ASP A 1 891 ? 42.557 -27.413 -17.250 1.00 80.88 891 ASP A N 1
ATOM 6977 C CA . ASP A 1 891 ? 43.789 -27.703 -16.515 1.00 80.88 891 ASP A CA 1
ATOM 6978 C C . ASP A 1 891 ? 45.011 -27.960 -17.419 1.00 80.88 891 ASP A C 1
ATOM 6980 O O . ASP A 1 891 ? 46.078 -28.289 -16.908 1.00 80.88 891 ASP A O 1
ATOM 6984 N N . ASP A 1 892 ? 44.886 -27.748 -18.733 1.00 82.50 892 ASP A N 1
ATOM 6985 C CA . ASP A 1 892 ? 45.986 -27.825 -19.698 1.00 82.50 892 ASP A CA 1
ATOM 6986 C C . ASP A 1 892 ? 47.003 -26.702 -19.438 1.00 82.50 892 ASP A C 1
ATOM 6988 O O . ASP A 1 892 ? 46.783 -25.527 -19.763 1.00 82.50 892 ASP A O 1
ATOM 6992 N N . GLU A 1 893 ? 48.125 -27.069 -18.815 1.00 82.00 893 GLU A N 1
ATOM 6993 C CA . GLU A 1 893 ? 49.169 -26.128 -18.422 1.00 82.00 893 GLU A CA 1
ATOM 6994 C C . GLU A 1 893 ? 49.750 -25.368 -19.622 1.00 82.00 893 GLU A C 1
ATOM 6996 O O . GLU A 1 893 ? 49.959 -24.155 -19.527 1.00 82.00 893 GLU A O 1
ATOM 7001 N N . GLU A 1 894 ? 49.980 -26.036 -20.756 1.00 81.06 894 GLU A N 1
ATOM 7002 C CA . GLU A 1 894 ? 50.574 -25.414 -21.945 1.00 81.06 894 GLU A CA 1
ATOM 7003 C C . GLU A 1 894 ? 49.623 -24.387 -22.561 1.00 81.06 894 GLU A C 1
ATOM 7005 O O . GLU A 1 894 ? 50.031 -23.261 -22.879 1.00 81.06 894 GLU A O 1
ATOM 7010 N N . LEU A 1 895 ? 48.336 -24.727 -22.653 1.00 83.00 895 LEU A N 1
ATOM 7011 C CA . LEU A 1 895 ? 47.309 -23.822 -23.158 1.00 83.00 895 LEU A CA 1
ATOM 7012 C C . LEU A 1 895 ? 47.132 -22.603 -22.239 1.00 83.00 895 LEU A C 1
ATOM 7014 O O . LEU A 1 895 ? 47.073 -21.465 -22.721 1.00 83.00 895 LEU A O 1
ATOM 7018 N N . ILE A 1 896 ? 47.082 -22.812 -20.917 1.00 85.75 896 ILE A N 1
ATOM 7019 C CA . ILE A 1 896 ? 46.978 -21.727 -19.925 1.00 85.75 896 ILE A CA 1
ATOM 7020 C C . ILE A 1 896 ? 48.207 -20.819 -20.008 1.00 85.75 896 ILE A C 1
ATOM 7022 O O . ILE A 1 896 ? 48.073 -19.592 -20.025 1.00 85.75 896 ILE A O 1
ATOM 7026 N N . ARG A 1 897 ? 49.404 -21.407 -20.097 1.00 85.19 897 ARG A N 1
ATOM 7027 C CA . ARG A 1 897 ? 50.677 -20.690 -20.200 1.00 85.19 897 ARG A CA 1
ATOM 7028 C C . ARG A 1 897 ? 50.734 -19.846 -21.472 1.00 85.19 897 ARG A C 1
ATOM 7030 O O . ARG A 1 897 ? 51.023 -18.652 -21.391 1.00 85.19 897 ARG A O 1
ATOM 7037 N N . SER A 1 898 ? 50.359 -20.419 -22.614 1.00 83.50 898 SER A N 1
ATOM 7038 C CA . SER A 1 898 ? 50.275 -19.704 -23.891 1.00 83.50 898 SER A CA 1
ATOM 7039 C C . SER A 1 898 ? 49.273 -18.541 -23.842 1.00 83.50 898 SER A C 1
ATOM 7041 O O . SER A 1 898 ? 49.589 -17.413 -24.240 1.00 83.50 898 SER A O 1
ATOM 7043 N N . ALA A 1 899 ? 48.082 -18.773 -23.279 1.00 84.81 899 ALA A N 1
ATOM 7044 C CA . ALA A 1 899 ? 47.042 -17.757 -23.163 1.00 84.81 899 ALA A CA 1
ATOM 7045 C C . ALA A 1 899 ? 47.440 -16.608 -22.223 1.00 84.81 899 ALA A C 1
ATOM 7047 O O . ALA A 1 899 ? 47.213 -15.443 -22.562 1.00 84.81 899 ALA A O 1
ATOM 7048 N N . ILE A 1 900 ? 48.070 -16.908 -21.081 1.00 86.88 900 ILE A N 1
ATOM 7049 C CA . ILE A 1 900 ? 48.621 -15.899 -20.164 1.00 86.88 900 ILE A CA 1
ATOM 7050 C C . ILE A 1 900 ? 49.694 -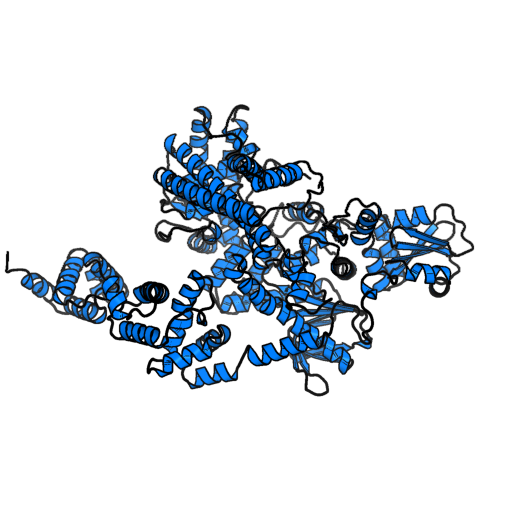15.072 -20.876 1.00 86.88 900 ILE A C 1
ATOM 7052 O O . ILE A 1 900 ? 49.619 -13.844 -20.860 1.00 86.88 900 ILE A O 1
ATOM 7056 N N . SER A 1 901 ? 50.647 -15.707 -21.562 1.00 83.44 901 SER A N 1
ATOM 7057 C CA . SER A 1 901 ? 51.702 -15.000 -22.300 1.00 83.44 901 SER A CA 1
ATOM 7058 C C . SER A 1 901 ? 51.162 -14.071 -23.384 1.00 83.44 901 SER A C 1
ATOM 7060 O O . SER A 1 901 ? 51.715 -12.992 -23.607 1.00 83.44 901 SER A O 1
ATOM 7062 N N . ALA A 1 902 ? 50.090 -14.465 -24.067 1.00 82.12 902 ALA A N 1
ATOM 7063 C CA . ALA A 1 902 ? 49.451 -13.624 -25.069 1.00 82.12 902 ALA A CA 1
ATOM 7064 C C . ALA A 1 902 ? 48.685 -12.445 -24.440 1.00 82.12 902 ALA A C 1
ATOM 7066 O O . ALA A 1 902 ? 48.853 -11.309 -24.874 1.00 82.12 902 ALA A O 1
ATOM 7067 N N . VAL A 1 903 ? 47.918 -12.681 -23.368 1.00 86.81 903 VAL A N 1
ATOM 7068 C CA . VAL A 1 903 ? 47.194 -11.616 -22.647 1.00 86.81 903 VAL A CA 1
ATOM 7069 C C . VAL A 1 903 ? 48.156 -10.596 -22.033 1.00 86.81 903 VAL A C 1
ATOM 7071 O O . VAL A 1 903 ? 47.901 -9.398 -22.107 1.00 86.81 903 VAL A O 1
ATOM 7074 N N . LEU A 1 904 ? 49.281 -11.044 -21.470 1.00 84.44 904 LEU A N 1
ATOM 7075 C CA . LEU A 1 904 ? 50.302 -10.148 -20.918 1.00 84.44 904 LEU A CA 1
ATOM 7076 C C . LEU A 1 904 ? 51.018 -9.318 -21.996 1.00 84.44 904 LEU A C 1
ATOM 7078 O O . LEU A 1 904 ? 51.451 -8.208 -21.699 1.00 84.44 904 LEU A O 1
ATOM 7082 N N . ARG A 1 905 ? 51.136 -9.830 -23.231 1.00 80.81 905 ARG A N 1
ATOM 7083 C CA . ARG A 1 905 ? 51.642 -9.067 -24.388 1.00 80.81 905 ARG A CA 1
ATOM 7084 C C . ARG A 1 905 ? 50.662 -7.984 -24.839 1.00 80.81 905 ARG A C 1
ATOM 7086 O O . ARG A 1 905 ? 51.089 -6.893 -25.194 1.00 80.81 905 ARG A O 1
ATOM 7093 N N . GLU A 1 906 ? 49.370 -8.291 -24.827 1.00 83.44 906 GLU A N 1
ATOM 7094 C CA . GLU A 1 906 ? 48.308 -7.390 -25.295 1.00 83.44 906 GLU A CA 1
ATOM 7095 C C . GLU A 1 906 ? 47.931 -6.304 -24.273 1.00 83.44 906 GLU A C 1
ATOM 7097 O O . GLU A 1 906 ? 47.373 -5.280 -24.652 1.00 83.44 906 GLU A O 1
ATOM 7102 N N . GLU A 1 907 ? 48.233 -6.502 -22.986 1.00 83.50 907 GLU A N 1
ATOM 7103 C CA . GLU A 1 907 ? 47.834 -5.597 -21.896 1.00 83.50 907 GLU A CA 1
ATOM 7104 C C . GLU A 1 907 ? 49.045 -5.164 -21.027 1.00 83.50 907 GLU A C 1
ATOM 7106 O O . GLU A 1 907 ? 49.104 -5.473 -19.827 1.00 83.50 907 GLU A O 1
ATOM 7111 N N . PRO A 1 908 ? 50.029 -4.427 -21.587 1.00 79.62 908 PRO A N 1
ATOM 7112 C CA . PRO A 1 908 ? 51.261 -4.056 -20.880 1.00 79.62 908 PRO A CA 1
ATOM 7113 C C . PRO A 1 908 ? 51.018 -3.145 -19.662 1.00 79.62 908 PRO A C 1
ATOM 7115 O O . PRO A 1 908 ? 51.700 -3.273 -18.642 1.00 79.62 908 PRO A O 1
ATOM 7118 N N . GLU A 1 909 ? 50.001 -2.278 -19.706 1.00 78.19 909 GLU A N 1
ATOM 7119 C CA . GLU A 1 909 ? 49.622 -1.416 -18.574 1.00 78.19 909 GLU A CA 1
ATOM 7120 C C . GLU A 1 909 ? 49.081 -2.218 -17.381 1.00 78.19 909 GLU A C 1
ATOM 7122 O O . GLU A 1 909 ? 49.377 -1.920 -16.218 1.00 78.19 909 GLU A O 1
ATOM 7127 N N . ALA A 1 910 ? 48.299 -3.269 -17.649 1.00 79.19 910 ALA A N 1
ATOM 7128 C CA . ALA A 1 910 ? 47.781 -4.154 -16.611 1.00 79.19 910 ALA A CA 1
ATOM 7129 C C . ALA A 1 910 ? 48.920 -4.946 -15.947 1.00 79.19 910 ALA A C 1
ATOM 7131 O O . ALA A 1 910 ? 48.921 -5.108 -14.725 1.00 79.19 910 ALA A O 1
ATOM 7132 N N . LEU A 1 911 ? 49.928 -5.361 -16.722 1.00 79.00 911 LEU A N 1
ATOM 7133 C CA . LEU A 1 911 ? 51.145 -5.991 -16.208 1.00 79.00 911 LEU A CA 1
ATOM 7134 C C . LEU A 1 911 ? 51.953 -5.037 -15.309 1.00 79.00 911 LEU A C 1
ATOM 7136 O O . LEU A 1 911 ? 52.388 -5.435 -14.228 1.00 79.00 911 LEU A O 1
ATOM 7140 N N . GLN A 1 912 ? 52.108 -3.769 -15.695 1.00 75.69 912 GLN A N 1
ATOM 7141 C CA . GLN A 1 912 ? 52.824 -2.778 -14.882 1.00 75.69 912 GLN A CA 1
ATOM 7142 C C . GLN A 1 912 ? 52.095 -2.482 -13.560 1.00 75.69 912 GLN A C 1
ATOM 7144 O O . GLN A 1 912 ? 52.720 -2.428 -12.499 1.00 75.69 912 GLN A O 1
ATOM 7149 N N . ARG A 1 913 ? 50.759 -2.373 -13.596 1.00 76.44 913 ARG A N 1
ATOM 7150 C CA . ARG A 1 913 ? 49.918 -2.225 -12.393 1.00 76.44 913 ARG A CA 1
ATOM 7151 C C . ARG A 1 913 ? 49.945 -3.461 -11.495 1.00 76.44 913 ARG A C 1
ATOM 7153 O O . ARG A 1 913 ? 49.809 -3.339 -10.280 1.00 76.44 913 ARG A O 1
ATOM 7160 N N . LEU A 1 914 ? 50.093 -4.647 -12.080 1.00 76.81 914 LEU A N 1
ATOM 7161 C CA . LEU A 1 914 ? 50.241 -5.881 -11.322 1.00 76.81 914 LEU A CA 1
ATOM 7162 C C . LEU A 1 914 ? 51.607 -5.939 -10.613 1.00 76.81 914 LEU A C 1
ATOM 7164 O O . LEU A 1 914 ? 51.652 -6.293 -9.435 1.00 76.81 914 LEU A O 1
ATOM 7168 N N . ARG A 1 915 ? 52.689 -5.521 -11.290 1.00 74.62 915 ARG A N 1
ATOM 7169 C CA . ARG A 1 915 ? 54.049 -5.421 -10.721 1.00 74.62 915 ARG A CA 1
ATOM 7170 C C . ARG A 1 915 ? 54.166 -4.384 -9.601 1.00 74.62 915 ARG A C 1
ATOM 7172 O O . ARG A 1 915 ? 54.920 -4.602 -8.664 1.00 74.62 915 ARG A O 1
ATOM 7179 N N . SER A 1 916 ? 53.376 -3.308 -9.634 1.00 72.56 916 SER A N 1
ATOM 7180 C CA . SER A 1 916 ? 53.304 -2.323 -8.540 1.00 72.56 916 SER A CA 1
ATOM 7181 C C . SER A 1 916 ? 52.473 -2.779 -7.328 1.00 72.56 916 SER A C 1
ATOM 7183 O O . SER A 1 916 ? 52.164 -1.980 -6.446 1.00 72.56 916 SER A O 1
ATOM 7185 N N . GLY A 1 917 ? 52.094 -4.061 -7.264 1.00 66.88 917 GLY A N 1
ATOM 7186 C CA . GLY A 1 917 ? 51.476 -4.673 -6.085 1.00 66.88 917 GLY A CA 1
ATOM 7187 C C . GLY A 1 917 ? 49.952 -4.531 -5.987 1.00 66.88 917 GLY A C 1
ATOM 7188 O O . GLY A 1 917 ? 49.362 -5.001 -5.010 1.00 66.88 917 GLY A O 1
ATOM 7189 N N . LYS A 1 918 ? 49.262 -3.950 -6.986 1.00 71.62 918 LYS A N 1
ATOM 7190 C CA . LYS A 1 918 ? 47.786 -3.875 -6.993 1.00 71.62 918 LYS A CA 1
ATOM 7191 C C . LYS A 1 918 ? 47.162 -5.243 -7.289 1.00 71.62 918 LYS A C 1
ATOM 7193 O O . LYS A 1 918 ? 46.855 -5.588 -8.431 1.00 71.62 918 LYS A O 1
ATOM 7198 N N . LYS A 1 919 ? 46.885 -5.998 -6.221 1.00 64.69 919 LYS A N 1
ATOM 7199 C CA . LYS A 1 919 ? 46.265 -7.338 -6.261 1.00 64.69 919 LYS A CA 1
ATOM 7200 C C . LYS A 1 919 ? 44.920 -7.391 -7.009 1.00 64.69 919 LYS A C 1
ATOM 7202 O O . LYS A 1 919 ? 44.573 -8.445 -7.533 1.00 64.69 919 LYS A O 1
ATOM 7207 N N . SER A 1 920 ? 44.193 -6.274 -7.128 1.00 68.94 920 SER A N 1
ATOM 7208 C CA . SER A 1 920 ? 42.903 -6.190 -7.836 1.00 68.94 920 SER A CA 1
ATOM 7209 C C . SER A 1 920 ? 42.986 -6.420 -9.353 1.00 68.94 920 SER A C 1
ATOM 7211 O O . SER A 1 920 ? 41.987 -6.797 -9.962 1.00 68.94 920 SER A O 1
ATOM 7213 N N . VAL A 1 921 ? 44.163 -6.259 -9.972 1.00 80.25 921 VAL A N 1
ATOM 7214 C CA . VAL A 1 921 ? 44.359 -6.450 -11.426 1.00 80.25 921 VAL A CA 1
ATOM 7215 C C . VAL A 1 921 ? 44.434 -7.935 -11.818 1.00 80.25 921 VAL A C 1
ATOM 7217 O O . VAL A 1 921 ? 44.169 -8.294 -12.964 1.00 80.25 921 VAL A O 1
ATOM 7220 N N . ARG A 1 922 ? 44.713 -8.830 -10.860 1.00 77.06 922 ARG A N 1
ATOM 7221 C CA . ARG A 1 922 ? 44.849 -10.281 -11.098 1.00 77.06 922 ARG A CA 1
ATOM 7222 C C . ARG A 1 922 ? 43.575 -10.899 -11.680 1.00 77.06 922 ARG A C 1
ATOM 7224 O O . ARG A 1 922 ? 43.628 -11.588 -12.694 1.00 77.06 922 ARG A O 1
ATOM 7231 N N . ASN A 1 923 ? 42.422 -10.580 -11.094 1.00 73.50 923 ASN A N 1
ATOM 7232 C CA . ASN A 1 923 ? 41.128 -11.111 -11.536 1.00 73.50 923 ASN A CA 1
ATOM 7233 C C . ASN A 1 923 ? 40.730 -10.607 -12.933 1.00 73.50 923 ASN A C 1
ATOM 7235 O O . ASN A 1 923 ? 40.099 -11.338 -13.694 1.00 73.50 923 ASN A O 1
ATOM 7239 N N . TYR A 1 924 ? 41.132 -9.383 -13.290 1.00 80.81 924 TYR A N 1
ATOM 7240 C CA . TYR A 1 924 ? 40.932 -8.831 -14.631 1.00 80.81 924 TYR A CA 1
ATOM 7241 C C . TYR A 1 924 ? 41.717 -9.625 -15.688 1.00 80.81 924 TYR A C 1
ATOM 7243 O O . TYR A 1 924 ? 41.140 -10.054 -16.689 1.00 80.81 924 TYR A O 1
ATOM 7251 N N . LEU A 1 925 ? 43.003 -9.896 -15.434 1.00 81.38 925 LEU A N 1
ATOM 7252 C CA . LEU A 1 925 ? 43.857 -10.668 -16.343 1.00 81.38 925 LEU A CA 1
ATOM 7253 C C . LEU A 1 925 ? 43.360 -12.109 -16.508 1.00 81.38 925 LEU A C 1
ATOM 7255 O O . LEU A 1 925 ? 43.239 -12.582 -17.636 1.00 81.38 925 LEU A O 1
ATOM 7259 N N . LEU A 1 926 ? 42.971 -12.777 -15.418 1.00 80.94 926 LEU A N 1
ATOM 7260 C CA . LEU A 1 926 ? 42.370 -14.115 -15.487 1.00 80.94 926 LEU A CA 1
ATOM 7261 C C . LEU A 1 926 ? 41.050 -14.128 -16.277 1.00 80.94 926 LEU A C 1
ATOM 7263 O O . LEU A 1 926 ? 40.777 -15.078 -17.010 1.00 80.94 926 LEU A O 1
ATOM 7267 N N . GLY A 1 927 ? 40.252 -13.059 -16.192 1.00 78.81 927 GLY A N 1
ATOM 7268 C CA . GLY A 1 927 ? 39.055 -12.887 -17.018 1.00 78.81 927 GLY A CA 1
ATOM 7269 C C . GLY A 1 927 ? 39.368 -12.788 -18.516 1.00 78.81 927 GLY A C 1
ATOM 7270 O O . GLY A 1 927 ? 38.653 -13.367 -19.337 1.00 78.81 927 GLY A O 1
ATOM 7271 N N . ARG A 1 928 ? 40.459 -12.108 -18.886 1.00 83.81 928 ARG A N 1
ATOM 7272 C CA . ARG A 1 928 ? 40.932 -12.014 -20.279 1.00 83.81 928 ARG A CA 1
ATOM 7273 C C . ARG A 1 928 ? 41.513 -13.332 -20.784 1.00 83.81 928 ARG A C 1
ATOM 7275 O O . ARG A 1 928 ? 41.215 -13.711 -21.915 1.00 83.81 928 ARG A O 1
ATOM 7282 N N . VAL A 1 929 ? 42.249 -14.055 -19.940 1.00 83.94 929 VAL A N 1
ATOM 7283 C CA . VAL A 1 929 ? 42.744 -15.413 -20.232 1.00 83.94 929 VAL A CA 1
ATOM 7284 C C . VAL A 1 929 ? 41.570 -16.350 -20.509 1.00 83.94 929 VAL A C 1
ATOM 7286 O O . VAL A 1 929 ? 41.528 -16.978 -21.565 1.00 83.94 929 VAL A O 1
ATOM 7289 N N . ALA A 1 930 ? 40.552 -16.348 -19.643 1.00 81.31 930 ALA A N 1
ATOM 7290 C CA . ALA A 1 930 ? 39.348 -17.152 -19.840 1.00 81.31 930 ALA A CA 1
ATOM 7291 C C . ALA A 1 930 ? 38.601 -16.800 -21.140 1.00 81.31 930 ALA A C 1
ATOM 7293 O O . ALA A 1 930 ? 38.096 -17.681 -21.833 1.00 81.31 930 ALA A O 1
ATOM 7294 N N . LYS A 1 931 ? 38.544 -15.509 -21.499 1.00 81.88 931 LYS A N 1
ATOM 7295 C CA . LYS A 1 931 ? 37.929 -15.052 -22.754 1.00 81.88 931 LYS A CA 1
ATOM 7296 C C . LYS A 1 931 ? 38.698 -15.547 -23.982 1.00 81.88 931 LYS A C 1
ATOM 7298 O O . LYS A 1 931 ? 38.066 -15.911 -24.967 1.00 81.88 931 LYS A O 1
ATOM 7303 N N . ARG A 1 932 ? 40.033 -15.575 -23.920 1.00 81.25 932 ARG A N 1
ATOM 7304 C CA . ARG A 1 932 ? 40.890 -16.062 -25.013 1.00 81.25 932 ARG A CA 1
ATOM 7305 C C . ARG A 1 932 ? 40.781 -17.573 -25.195 1.00 81.25 932 ARG A C 1
ATOM 7307 O O . ARG A 1 932 ? 40.698 -18.043 -26.320 1.00 81.25 932 ARG A O 1
ATOM 7314 N N . MET A 1 933 ? 40.759 -18.315 -24.093 1.00 81.12 933 MET A N 1
ATOM 7315 C CA . MET A 1 933 ? 40.656 -19.776 -24.109 1.00 81.12 933 MET A CA 1
ATOM 7316 C C . MET A 1 933 ? 39.238 -20.270 -24.430 1.00 81.12 933 MET A C 1
ATOM 7318 O O . MET A 1 933 ? 39.041 -21.456 -24.670 1.00 81.12 933 MET A O 1
ATOM 7322 N N . GLY A 1 934 ? 38.228 -19.393 -24.376 1.00 72.38 934 GLY A N 1
ATOM 7323 C CA . GLY A 1 934 ? 36.817 -19.770 -24.511 1.00 72.38 934 GLY A CA 1
ATOM 7324 C C . GLY A 1 934 ? 36.261 -20.562 -23.317 1.00 72.38 934 GLY A C 1
ATOM 7325 O O . GLY A 1 934 ? 35.087 -20.920 -23.312 1.00 72.38 934 GLY A O 1
ATOM 7326 N N . MET A 1 935 ? 37.078 -20.812 -22.292 1.00 76.81 935 MET A N 1
ATOM 7327 C CA . MET A 1 935 ? 36.739 -21.536 -21.067 1.00 76.81 935 MET A CA 1
ATOM 7328 C C . MET A 1 935 ? 37.567 -21.016 -19.891 1.00 76.81 935 MET A C 1
ATOM 7330 O O . MET A 1 935 ? 38.590 -20.360 -20.074 1.00 76.81 935 MET A O 1
ATOM 7334 N N . ALA A 1 936 ? 37.100 -21.256 -18.665 1.00 78.00 936 ALA A N 1
ATOM 7335 C CA . ALA A 1 936 ? 37.805 -20.790 -17.474 1.00 78.00 936 ALA A CA 1
ATOM 7336 C C . ALA A 1 936 ? 39.054 -21.655 -17.219 1.00 78.00 936 ALA A C 1
ATOM 7338 O O . ALA A 1 936 ? 38.912 -22.876 -17.189 1.00 78.00 936 ALA A O 1
ATOM 7339 N N . PRO A 1 937 ? 40.243 -21.066 -17.002 1.00 82.75 937 PRO A N 1
ATOM 7340 C CA . PRO A 1 937 ? 41.415 -21.836 -16.605 1.00 82.75 937 PRO A CA 1
ATOM 7341 C C . PRO A 1 937 ? 41.290 -22.285 -15.142 1.00 82.75 937 PRO A C 1
ATOM 7343 O O . PRO A 1 937 ? 40.586 -21.639 -14.354 1.00 82.75 937 PRO A O 1
ATOM 7346 N N . ARG A 1 938 ? 41.993 -23.357 -14.766 1.00 81.25 938 ARG A N 1
ATOM 7347 C CA . ARG A 1 938 ? 42.075 -23.834 -13.383 1.00 81.25 938 ARG A CA 1
ATOM 7348 C C . ARG A 1 938 ? 42.701 -22.732 -12.510 1.00 81.25 938 ARG A C 1
ATOM 7350 O O . ARG A 1 938 ? 43.834 -22.326 -12.780 1.00 81.25 938 ARG A O 1
ATOM 7357 N N . PRO A 1 939 ? 41.966 -22.168 -11.531 1.00 75.12 939 PRO A N 1
ATOM 7358 C CA . PRO A 1 939 ? 42.366 -20.930 -10.860 1.00 75.12 939 PRO A CA 1
ATOM 7359 C C . PRO A 1 939 ? 43.722 -20.974 -10.153 1.00 75.12 939 PRO A C 1
ATOM 7361 O O . PRO A 1 939 ? 44.463 -19.998 -10.217 1.00 75.12 939 PRO A O 1
ATOM 7364 N N . ASP A 1 940 ? 44.047 -22.078 -9.488 1.00 78.62 940 ASP A N 1
ATOM 7365 C CA . ASP A 1 940 ? 45.313 -22.288 -8.781 1.00 78.62 940 ASP A CA 1
ATOM 7366 C C . ASP A 1 940 ? 46.499 -22.345 -9.752 1.00 78.62 940 ASP A C 1
ATOM 7368 O O . ASP A 1 940 ? 47.462 -21.593 -9.590 1.00 78.62 940 ASP A O 1
ATOM 7372 N N . LEU A 1 941 ? 46.381 -23.145 -10.813 1.00 82.19 941 LEU A N 1
ATOM 7373 C CA . LEU A 1 941 ? 47.406 -23.292 -11.844 1.00 82.19 941 LEU A CA 1
ATOM 7374 C C . LEU A 1 941 ? 47.622 -21.979 -12.609 1.00 82.19 941 LEU A C 1
ATOM 7376 O O . LEU A 1 941 ? 48.752 -21.521 -12.777 1.00 82.19 941 LEU A O 1
ATOM 7380 N N . ALA A 1 942 ? 46.538 -21.306 -13.002 1.00 83.62 942 ALA A N 1
ATOM 7381 C CA . ALA A 1 942 ? 46.611 -20.015 -13.679 1.00 83.62 942 ALA A CA 1
ATOM 7382 C C . ALA A 1 942 ? 47.235 -18.931 -12.791 1.00 83.62 942 ALA A C 1
ATOM 7384 O O . ALA A 1 942 ? 48.014 -18.113 -13.276 1.00 83.62 942 ALA A O 1
ATOM 7385 N N . MET A 1 943 ? 46.928 -18.930 -11.491 1.00 81.00 943 MET A N 1
ATOM 7386 C CA . MET A 1 943 ? 47.547 -18.015 -10.533 1.00 81.00 943 MET A CA 1
ATOM 7387 C C . MET A 1 943 ? 49.030 -18.311 -10.334 1.00 81.00 943 MET A C 1
ATOM 7389 O O . MET A 1 943 ? 49.820 -17.368 -10.284 1.00 81.00 943 MET A O 1
ATOM 7393 N N . GLN A 1 944 ? 49.423 -19.582 -10.263 1.00 83.12 944 GLN A N 1
ATOM 7394 C CA . GLN A 1 944 ? 50.824 -19.983 -10.164 1.00 83.12 944 GLN A CA 1
ATOM 7395 C C . GLN A 1 944 ? 51.613 -19.534 -11.400 1.00 83.12 944 GLN A C 1
ATOM 7397 O O . GLN A 1 944 ? 52.637 -18.867 -11.256 1.00 83.12 944 GLN A O 1
ATOM 7402 N N . ILE A 1 945 ? 51.107 -19.810 -12.606 1.00 85.38 945 ILE A N 1
ATOM 7403 C CA . ILE A 1 945 ? 51.754 -19.426 -13.870 1.00 85.38 945 ILE A CA 1
ATOM 7404 C C . ILE A 1 945 ? 51.807 -17.903 -14.019 1.00 85.38 945 ILE A C 1
ATOM 7406 O O . ILE A 1 945 ? 52.846 -17.357 -14.388 1.00 85.38 945 ILE A O 1
ATOM 7410 N N . LEU A 1 946 ? 50.716 -17.197 -13.701 1.00 83.00 946 LEU A N 1
ATOM 7411 C CA . LEU A 1 946 ? 50.670 -15.735 -13.750 1.00 83.00 946 LEU A CA 1
ATOM 7412 C C . LEU A 1 946 ? 51.680 -15.117 -12.774 1.00 83.00 946 LEU A C 1
ATOM 7414 O O . LEU A 1 946 ? 52.354 -14.156 -13.130 1.00 83.00 946 LEU A O 1
ATOM 7418 N N . THR A 1 947 ? 51.816 -15.687 -11.575 1.00 80.44 947 THR A N 1
ATOM 7419 C CA . THR A 1 947 ? 52.770 -15.224 -10.557 1.00 80.44 947 THR A CA 1
ATOM 7420 C C . THR A 1 947 ? 54.213 -15.478 -11.006 1.00 80.44 947 THR A C 1
ATOM 7422 O O . THR A 1 947 ? 55.010 -14.539 -11.041 1.00 80.44 947 THR A O 1
ATOM 7425 N N . GLN A 1 948 ? 54.520 -16.690 -11.490 1.00 79.56 948 GLN A N 1
ATOM 7426 C CA . GLN A 1 948 ? 55.822 -17.045 -12.078 1.00 79.56 948 GLN A CA 1
ATOM 7427 C C . GLN A 1 948 ? 56.211 -16.126 -13.246 1.00 79.56 948 GLN A C 1
ATOM 7429 O O . GLN A 1 948 ? 57.360 -15.694 -13.339 1.00 79.56 948 GLN A O 1
ATOM 7434 N N . ALA A 1 949 ? 55.255 -15.781 -14.114 1.00 73.12 949 ALA A N 1
ATOM 7435 C CA . ALA A 1 949 ? 55.471 -14.874 -15.240 1.00 73.12 949 ALA A CA 1
ATOM 7436 C C . ALA A 1 949 ? 55.788 -13.430 -14.805 1.00 73.12 949 ALA A C 1
ATOM 7438 O O . ALA A 1 949 ? 56.361 -12.662 -15.583 1.00 73.12 949 ALA A O 1
ATOM 7439 N N . THR A 1 950 ? 55.406 -13.046 -13.582 1.00 72.00 950 THR A N 1
ATOM 7440 C CA . THR A 1 950 ? 55.524 -11.670 -13.077 1.00 72.00 950 THR A CA 1
ATOM 7441 C C . THR A 1 950 ? 56.684 -11.439 -12.108 1.00 72.00 950 THR A C 1
ATOM 7443 O O . THR A 1 950 ? 57.159 -10.306 -12.059 1.00 72.00 950 THR A O 1
ATOM 7446 N N . GLU A 1 951 ? 57.145 -12.466 -11.381 1.00 66.31 951 GLU A N 1
ATOM 7447 C CA . GLU A 1 951 ? 58.130 -12.342 -10.286 1.00 66.31 951 GLU A CA 1
ATOM 7448 C C . GLU A 1 951 ? 59.586 -12.659 -10.679 1.00 66.31 951 GLU A C 1
ATOM 7450 O O . GLU A 1 951 ? 60.501 -12.151 -10.038 1.00 66.31 951 GLU A O 1
ATOM 7455 N N . GLN A 1 952 ? 59.847 -13.445 -11.731 1.00 54.94 952 GLN A N 1
ATOM 7456 C CA . GLN A 1 952 ? 61.226 -13.702 -12.176 1.00 54.94 952 GLN A CA 1
ATOM 7457 C C . GLN A 1 952 ? 61.709 -12.624 -13.160 1.00 54.94 952 GLN A C 1
ATOM 7459 O O . GLN A 1 952 ? 61.118 -12.456 -14.234 1.00 54.94 952 GLN A O 1
ATOM 7464 N N . GLU A 1 953 ? 62.822 -11.943 -12.857 1.00 44.00 953 GLU A N 1
ATOM 7465 C CA . GLU A 1 953 ? 63.575 -11.181 -13.865 1.00 44.00 953 GLU A CA 1
ATOM 7466 C C . GLU A 1 953 ? 63.945 -12.127 -15.023 1.00 44.00 953 GLU A C 1
ATOM 7468 O O . GLU A 1 953 ? 64.576 -13.168 -14.842 1.00 44.00 953 GLU A O 1
ATOM 7473 N N . GLY A 1 954 ? 63.439 -11.829 -16.224 1.00 52.06 954 GLY A N 1
ATOM 7474 C CA . GLY A 1 954 ? 63.575 -12.693 -17.405 1.00 52.06 954 GLY A CA 1
ATOM 7475 C C . GLY A 1 954 ? 62.538 -13.824 -17.552 1.00 52.06 954 GLY A C 1
ATOM 7476 O O . GLY A 1 954 ? 62.587 -14.556 -18.540 1.00 52.06 954 GLY A O 1
ATOM 7477 N N . GLY A 1 955 ? 61.560 -13.970 -16.648 1.00 52.00 955 GLY A N 1
ATOM 7478 C CA . GLY A 1 955 ? 60.498 -14.991 -16.747 1.00 52.00 955 GLY A CA 1
ATOM 7479 C C . GLY A 1 955 ? 59.584 -14.820 -17.971 1.00 52.00 955 GLY A C 1
ATOM 7480 O O . GLY A 1 955 ? 59.227 -15.792 -18.636 1.00 52.00 955 GLY A O 1
ATOM 7481 N N . TRP A 1 956 ? 59.286 -13.570 -18.343 1.00 49.84 956 TRP A N 1
ATOM 7482 C CA . TRP A 1 956 ? 58.551 -13.239 -19.572 1.00 49.84 956 TRP A CA 1
ATOM 7483 C C . TRP A 1 956 ? 59.332 -13.610 -20.847 1.00 49.84 956 TRP A C 1
ATOM 7485 O O . TRP A 1 956 ? 58.728 -14.084 -21.805 1.00 49.84 956 TRP A O 1
ATOM 7495 N N . ALA A 1 957 ? 60.667 -13.477 -20.836 1.00 49.34 957 ALA A N 1
ATOM 7496 C CA . ALA A 1 957 ? 61.534 -13.832 -21.965 1.00 49.34 957 ALA A CA 1
ATOM 7497 C C . ALA A 1 957 ? 61.673 -15.357 -22.158 1.00 49.34 957 ALA A C 1
ATOM 7499 O O . ALA A 1 957 ? 61.780 -15.835 -23.284 1.00 49.34 957 ALA A O 1
ATOM 7500 N N . ARG A 1 958 ? 61.605 -16.142 -21.073 1.00 51.34 958 ARG A N 1
ATOM 7501 C CA . ARG A 1 958 ? 61.567 -17.616 -21.144 1.00 51.34 958 ARG A CA 1
ATOM 7502 C C . ARG A 1 958 ? 60.230 -18.152 -21.662 1.00 51.34 958 ARG A C 1
ATOM 7504 O O . ARG A 1 958 ? 60.208 -19.115 -22.422 1.00 51.34 958 ARG A O 1
ATOM 7511 N N . LEU A 1 959 ? 59.120 -17.503 -21.305 1.00 52.31 959 LEU A N 1
ATOM 7512 C CA . LEU A 1 959 ? 57.790 -17.844 -21.823 1.00 52.31 959 LEU A CA 1
ATOM 7513 C C . LEU A 1 959 ? 57.671 -17.620 -23.338 1.00 52.31 959 LEU A C 1
ATOM 7515 O O . LEU A 1 959 ? 57.035 -18.418 -24.022 1.00 52.31 959 LEU A O 1
ATOM 7519 N N . THR A 1 960 ? 58.300 -16.571 -23.874 1.00 47.53 960 THR A N 1
ATOM 7520 C CA . THR A 1 960 ? 58.303 -16.284 -25.316 1.00 47.53 960 THR A CA 1
ATOM 7521 C C . THR A 1 960 ? 59.277 -17.161 -26.111 1.00 47.53 960 THR A C 1
ATOM 7523 O O . THR A 1 960 ? 58.995 -17.440 -27.272 1.00 47.53 960 THR A O 1
ATOM 7526 N N . GLN A 1 961 ? 60.365 -17.662 -25.506 1.00 46.44 961 GLN A N 1
ATOM 7527 C CA . GLN A 1 961 ? 61.316 -18.571 -26.172 1.00 46.44 961 GLN A CA 1
ATOM 7528 C C . GLN A 1 961 ? 60.765 -19.989 -26.418 1.00 46.44 961 GLN A C 1
ATOM 7530 O O . GLN A 1 961 ? 61.163 -20.626 -27.386 1.00 46.44 961 GLN A O 1
ATOM 7535 N N . SER A 1 962 ? 59.808 -20.470 -25.614 1.00 43.97 962 SER A N 1
ATOM 7536 C CA . SER A 1 962 ? 59.215 -21.812 -25.793 1.00 43.97 962 SER A CA 1
ATOM 7537 C C . SER A 1 962 ? 58.293 -21.967 -27.020 1.00 43.97 962 SER A C 1
ATOM 7539 O O . SER A 1 962 ? 57.898 -23.081 -27.341 1.00 43.97 962 SER A O 1
ATOM 7541 N N . GLN A 1 963 ? 57.961 -20.878 -27.731 1.00 43.12 963 GLN A N 1
ATOM 7542 C CA . GLN A 1 963 ? 57.121 -20.919 -28.943 1.00 43.12 963 GLN A CA 1
ATOM 7543 C C . GLN A 1 963 ? 57.914 -21.020 -30.259 1.00 43.12 963 GLN A C 1
ATOM 7545 O O . GLN A 1 963 ? 57.313 -21.034 -31.330 1.00 43.12 963 GLN A O 1
ATOM 7550 N N . GLY A 1 964 ? 59.246 -21.096 -30.206 1.00 39.22 964 GLY A N 1
ATOM 7551 C CA . GLY A 1 964 ? 60.075 -21.348 -31.382 1.00 39.22 964 GLY A CA 1
ATOM 7552 C C . GLY A 1 964 ? 60.486 -22.814 -31.456 1.00 39.22 964 GLY A C 1
ATOM 7553 O O . GLY A 1 964 ? 61.502 -23.157 -30.867 1.00 39.22 964 GLY A O 1
ATOM 7554 N N . VAL A 1 965 ? 59.689 -23.648 -32.139 1.00 35.09 965 VAL A N 1
ATOM 7555 C CA . VAL A 1 965 ? 60.059 -24.837 -32.952 1.00 35.09 965 VAL A CA 1
ATOM 7556 C C . VAL A 1 965 ? 58.826 -25.742 -33.101 1.00 35.09 965 VAL A C 1
ATOM 7558 O O . VAL A 1 965 ? 58.544 -26.584 -32.252 1.00 35.09 965 VAL A O 1
ATOM 7561 N N . ARG A 1 966 ? 58.096 -25.528 -34.203 1.00 27.55 966 ARG A N 1
ATOM 7562 C CA . ARG A 1 966 ? 57.535 -26.503 -35.164 1.00 27.55 966 ARG A CA 1
ATOM 7563 C C . ARG A 1 966 ? 56.444 -25.789 -35.969 1.00 27.55 966 ARG A C 1
ATOM 7565 O O . ARG A 1 966 ? 55.329 -25.618 -35.484 1.00 27.55 966 ARG A O 1
ATOM 7572 N N . GLU A 1 967 ? 56.854 -25.307 -37.145 1.00 29.92 967 GLU A N 1
ATOM 7573 C CA . GLU A 1 967 ? 55.973 -25.039 -38.293 1.00 29.92 967 GLU A CA 1
ATOM 7574 C C . GLU A 1 967 ? 55.249 -26.311 -38.740 1.00 29.92 967 GLU A C 1
ATOM 7576 O O . GLU A 1 967 ? 55.858 -27.405 -38.616 1.00 29.92 967 GLU A O 1
#

InterPro domains:
  IPR018027 Asn/Gln amidotransferase [PF02637] (806-948)
  IPR018027 Asn/Gln amidotransferase [SM00845] (802-950)
  IPR023168 Aspartyl/glutamyl-tRNA(Asn/Gln) amidotransferase, C-terminal, domain 2 [G3DSA:1.10.10.410] (891-950)

pLDDT: mean 81.27, std 14.05, range [26.08, 97.25]

Secondary structure (DSSP, 8-state):
----HHHHHHHHHHHHHHHHH-HHHHHHHHHHHHHHHTTS---PPPP---HHHHHHHHHHHHHHHHHHHHHHHHHHTTS-HHHHHHHHHHHHSEETTTTEE-SSPPTTHHHHHHHHTSS------SS--HHHHHHHHHHHHHHHHHHHHHHHHHHHHHHHTTSSS---GGGS-HHHHHHHHHT-TT-----HHHHHHHHHHHHHHHHTT-----HHHHHHTTTTHHHHHHHHHHHHHHH--TT-HHHHHHHH--SSTTSS----HHHHHHHHHHGGGG-EEHHHHHHTS-GGGHHHHHHHHHHHEE-TTT------SSGGG-GGGT--EEEETTEEEES-GGGGTTTHHHHHHHHHHHHHTHHHHHHHHHHHHHHHHHHHHHHSTT-EEEEEEEEE-TTS--EEEEEEEEEETTEEEEE--B-PPPPHHHHTT-HHHHHHHHIIIIIHHHHHHHHHHHHHHHHSEEEEEETTS-EEEEEGGG-SEEEEEEEESS--HHHHH-HHHHHHTTSS-TT---EEEEHHHHHHHHHHS-SHHHHHHHHHHHHHHHH-TTEE-SSHHHHHHHHHTT--HHHHHHHHHHHSTT-EE-TTS-EE--EEPPS-HIIIIIHHHHHHHTSS-TT--TTSPPPPSS-HHHHHHHHHHHHHH--HHHHHHHHTS-TTHHHHHHHHHTT---SS-EEEEETTEEEEEEETTS-HHHHHHSHHHHHHHTT-SEEEEEEEETTEEEEEEEEE-TTSGGGSS----SS--SS----HHHHHHHHHHHHHH--HHHHHHHHHTT--HHHHHHHHHTT-HHHHHHHHTTT--HHHHHHHIIIIIHHHHHHTTS-GGGS---HHHHHHHHHHHHTTSS-GGGHHHHHHHHHHSTT--HHHHHHHTT-SPB--HHHHHHHHHHHHHH-HHHHHHHHTT-TTHHHHHHHHHHHHHSS-B-HHHHHHHHHHHHHSTTHHHHHHHTT-S--